Protein AF-0000000069940909 (afdb_homodimer)

Secondary structure (DSSP, 8-state):
--------------EEEE-TTS-EEEEETTEEEEEEEE-TTS-EEEEESSTTT--EEEE-TTS-EEEEPPP-S---HHHHHHHHHHHHHHHHHHH--S-HHHHHHHHHHHHHHTT---TTTSPPHHHHHHHHHHHHHHHHT-S-S--SSGGG----GGGTTTEEEEEE-SS-EEEEE--HHHHHHHHH--EEEEEEESTT--TT--EEEEEEEEETTEEEEEEEEEES---HHHHHHHHHHHHHHSTT---SEEEE-S-HHHHHHHHHH-TTSEEEE-HHHHHHHHHHHHHHTT-TT-HHHHHHHHHHTTGGGS-GGGHHHHHHHHHHT----HHHHHHHHHHIIIIIS-TTTTTTT--TT-S--S-HHHHHHHHHHHHHH-GGG---HHHHHHHHHHHHHTHHHHHHHS---HHHHHHHHHHHHHHHHHHHHHTTSS-HHHHHHHT--/--------------EEEE-TTS-EEEEETTEEEEEEEE-TTS-EEEEESSTTT--EEEE-TTS-EEEEPPP-S---HHHHHHHHHHHHHHHHHHH--S-HHHHHHHHHHHHHHTT---TTTSPPHHHHHHHHHHHHHHHHT-S-S--SSGGG----GGGTTTEEEEEE-SS-EEEEE--HHHHHHHHH--EEEEEEESTT--TT--EEEEEEEEETTEEEEEEEEEES---HHHHHHHHHHHHHHSTT---SEEEE-S-HHHHHHHHHH-TTSEEEE-HHHHHHHHHHHHHHTT-TT-HHHHHHHHHHHTGGGS-GGGHHHHHHHHHHT----HHHHHHHHHHIIIIIS-TTTTTTT--TT-S--S-HHHHHHHHHHHHHH-GGG---HHHHHHHHHHHHHTHHHHHHHS---HHHHHHHHHHHHHHHHHHHHHTTSS-HHHHHHHT--

Radius of gyration: 47.13 Å; Cα contacts (8 Å, |Δi|>4): 1314; chains: 2; bounding box: 110×122×130 Å

Foldseek 3Di:
DDPDPPDPPPQQDWDWDADPVGAIWIDGPLFTWHWDDADPQQKTKTATPPPVQRWIWIAHNVRHTPDTDDGPDPSCSLLVVLVVLVVVLLVCLQVDDDDSVVSVVVSVVVCVVVVNPSVVVHDDCVVCVVVSQCSNCVSQVHRDCADPAPLPHDDRPVQVQQWLDWDDPPHWIKTKGFHPVLLVQQLVFAAKEKEWDQQQAFPPFRIKMWIWGQDPNDIDTRMIMTTRDQALVRLLVVVVSSCVSRVSHHYAEYEYAPDPSNQVSNCVNHVNHQYAYALVNVLVVLVVLCVVLPQPPDPLSVVLSLLLSCLLQADLVCSVVSLVLSVVSQDDDDSSVVSNVCCCDPACPDPRRHPRHHQHPPPRRHPVVVVVVVVVLCVVQVRPVGGRPVVSSVVVVVCNVCVVVVVVVVPPDPVNVVVVVLVVQLVVLNVCDVVPVDDSSVSSVSNRD/DDDDPPPPDPQQDWDWDADPVGAIWIAGPLFIWHWDDADPQQKTKTATPPPVQRWIWIAHNVRDTPDTDDGPDPSCNLLVVLVVLVVVLLVCLQVDDDDSVVSVVVSVVVCVVVVNPSVVVHDDCVVCVVVSQCSNCVSQVHRDCADPAPLPHDDRPVQVQQWLDWDDPPHWIKTKGFHPVLLVQQLVFAAKEKEWDQQQAFPPFRIKMWIWGQDPNDIDTRMIMTTRDQALVRLLVVVVSSCVSRVSHHYAEYEYAPDPSNQVSNCVNHVNHQYAYALVNVLVVLVVLCVVLPQPPDPLSVVLSLLLSCLLQADLVCSVVSLVLSVVSQDDDDSSVVSNVCCCDPACPDPRRHPRHHQHPPPHRHPVVVVVVVVVLCVVQVRPVGGRPVVSSVVVVVCNVCVVVVVVVVPPDPVNVVVVVLVVQLVVLNVCDVVPVDDSSVSSVSNRD

InterPro domains:
  IPR018289 MULE transposase domain [PF10551] (193-283)

pLDDT: mean 85.31, std 13.2, range [25.25, 98.25]

Nearest PDB structures (foldseek):
  6xg8-assembly1_A  TM=4.488E-01  e=2.319E-05  Acetivibrio thermocellus ATCC 27405
  3ezk-assembly1_A  TM=5.402E-01  e=1.891E-01  Tequatrovirus T4
  2z1i-assembly2_B  TM=5.110E-01  e=9.118E-01  Escherichia coli
  2z1h-assembly1_A  TM=4.355E-01  e=5.300E-01  Escherichia coli
  3c6a-assembly1_A  TM=3.058E-01  e=4.266E-01  Escherichia phage RB49

Structure (mmCIF, N/CA/C/O backbone):
data_AF-0000000069940909-model_v1
#
loop_
_entity.id
_entity.type
_entity.pdbx_description
1 polymer 'Uncharacterized protein LOC113491819 isoform X2'
#
loop_
_atom_site.group_PDB
_atom_site.id
_atom_site.type_symbol
_atom_site.label_atom_id
_atom_site.label_alt_id
_atom_site.label_comp_id
_atom_site.label_asym_id
_atom_site.label_entity_id
_atom_site.label_seq_id
_atom_site.pdbx_PDB_ins_code
_atom_site.Cartn_x
_atom_site.Cartn_y
_atom_site.Cartn_z
_atom_site.occupancy
_atom_site.B_iso_or_equiv
_atom_site.auth_seq_id
_atom_site.auth_comp_id
_atom_site.auth_asym_id
_atom_site.auth_atom_id
_atom_site.pdbx_PDB_model_num
ATOM 1 N N . MET A 1 1 ? -60.531 16.281 76.312 1 25.62 1 MET A N 1
ATOM 2 C CA . MET A 1 1 ? -60.906 16.797 75 1 25.62 1 MET A CA 1
ATOM 3 C C . MET A 1 1 ? -59.906 17.844 74.5 1 25.62 1 MET A C 1
ATOM 5 O O . MET A 1 1 ? -59.969 19 74.938 1 25.62 1 MET A O 1
ATOM 9 N N . GLU A 1 2 ? -58.625 17.562 74.312 1 31.42 2 GLU A N 1
ATOM 10 C CA . GLU A 1 2 ? -57.469 18.453 74.188 1 31.42 2 GLU A CA 1
ATOM 11 C C . GLU A 1 2 ? -57.531 19.25 72.875 1 31.42 2 GLU A C 1
ATOM 13 O O . GLU A 1 2 ? -57.906 18.703 71.875 1 31.42 2 GLU A O 1
ATOM 18 N N . PRO A 1 3 ? -57.625 20.656 72.875 1 31.41 3 PRO A N 1
ATOM 19 C CA . PRO A 1 3 ? -57.844 21.469 71.688 1 31.41 3 PRO A CA 1
ATOM 20 C C . PRO A 1 3 ? -56.844 21.172 70.562 1 31.41 3 PRO A C 1
ATOM 22 O O . PRO A 1 3 ? -55.688 20.797 70.875 1 31.41 3 PRO A O 1
ATOM 25 N N . ILE A 1 4 ? -57.188 20.609 69.375 1 30.31 4 ILE A N 1
ATOM 26 C CA . ILE A 1 4 ? -56.5 20.344 68.125 1 30.31 4 ILE A CA 1
ATOM 27 C C . ILE A 1 4 ? -55.812 21.609 67.625 1 30.31 4 ILE A C 1
ATOM 29 O O . ILE A 1 4 ? -56.469 22.625 67.375 1 30.31 4 ILE A O 1
ATOM 33 N N . ALA A 1 5 ? -54.5 21.828 67.875 1 33.5 5 ALA A N 1
ATOM 34 C CA . ALA A 1 5 ? -53.594 22.906 67.5 1 33.5 5 ALA A CA 1
ATOM 35 C C . ALA A 1 5 ? -53.75 23.203 66 1 33.5 5 ALA A C 1
ATOM 37 O O . ALA A 1 5 ? -53.688 22.297 65.188 1 33.5 5 ALA A O 1
ATOM 38 N N . GLY A 1 6 ? -54.438 24.234 65.5 1 29.84 6 GLY A N 1
ATOM 39 C CA . GLY A 1 6 ? -54.625 24.75 64.125 1 29.84 6 GLY A CA 1
ATOM 40 C C . GLY A 1 6 ? -53.344 24.922 63.375 1 29.84 6 GLY A C 1
ATOM 41 O O . GLY A 1 6 ? -52.344 25.406 63.906 1 29.84 6 GLY A O 1
ATOM 42 N N . THR A 1 7 ? -52.906 24.078 62.344 1 29.92 7 THR A N 1
ATOM 43 C CA . THR A 1 7 ? -51.844 24.031 61.344 1 29.92 7 THR A CA 1
ATOM 44 C C . THR A 1 7 ? -51.656 25.391 60.688 1 29.92 7 THR A C 1
ATOM 46 O O . THR A 1 7 ? -52.594 25.969 60.125 1 29.92 7 THR A O 1
ATOM 49 N N . SER A 1 8 ? -50.781 26.297 61.125 1 31.58 8 SER A N 1
ATOM 50 C CA . SER A 1 8 ? -50.25 27.578 60.688 1 31.58 8 SER A CA 1
ATOM 51 C C . SER A 1 8 ? -49.938 27.562 59.188 1 31.58 8 SER A C 1
ATOM 53 O O . SER A 1 8 ? -49.344 26.625 58.688 1 31.58 8 SER A O 1
ATOM 55 N N . ASN A 1 9 ? -50.75 28.188 58.312 1 33.22 9 ASN A N 1
ATOM 56 C CA . ASN A 1 9 ? -50.719 28.516 56.875 1 33.22 9 ASN A CA 1
ATOM 57 C C . ASN A 1 9 ? -49.344 28.922 56.406 1 33.22 9 ASN A C 1
ATOM 59 O O . ASN A 1 9 ? -48.75 29.844 56.969 1 33.22 9 ASN A O 1
ATOM 63 N N . LYS A 1 10 ? -48.531 28.062 55.719 1 36.84 10 LYS A N 1
ATOM 64 C CA . LYS A 1 10 ? -47.281 28.219 55 1 36.84 10 LYS A CA 1
ATOM 65 C C . LYS A 1 10 ? -47.25 29.562 54.281 1 36.84 10 LYS A C 1
ATOM 67 O O . LYS A 1 10 ? -48.188 29.938 53.594 1 36.84 10 LYS A O 1
ATOM 72 N N . SER A 1 11 ? -46.438 30.594 54.688 1 39.88 11 SER A N 1
ATOM 73 C CA . SER A 1 11 ? -45.969 31.859 54.125 1 39.88 11 SER A CA 1
ATOM 74 C C . SER A 1 11 ? -45.719 31.734 52.625 1 39.88 11 SER A C 1
ATOM 76 O O . SER A 1 11 ? -44.906 30.922 52.188 1 39.88 11 SER A O 1
ATOM 78 N N . GLU A 1 12 ? -46.625 31.719 51.719 1 49.88 12 GLU A N 1
ATOM 79 C CA . GLU A 1 12 ? -46.531 31.828 50.281 1 49.88 12 GLU A CA 1
ATOM 80 C C . GLU A 1 12 ? -45.406 32.781 49.875 1 49.88 12 GLU A C 1
ATOM 82 O O . GLU A 1 12 ? -45.344 33.938 50.344 1 49.88 12 GLU A O 1
ATOM 87 N N . LEU A 1 13 ? -44.125 32.312 49.438 1 58.88 13 LEU A N 1
ATOM 88 C CA . LEU A 1 13 ? -42.781 32.812 49.219 1 58.88 13 LEU A CA 1
ATOM 89 C C . LEU A 1 13 ? -42.812 33.938 48.188 1 58.88 13 LEU A C 1
ATOM 91 O O . LEU A 1 13 ? -43.375 33.781 47.094 1 58.88 13 LEU A O 1
ATOM 95 N N . ILE A 1 14 ? -42.5 35.219 48.531 1 67.69 14 ILE A N 1
ATOM 96 C CA . ILE A 1 14 ? -42.188 36.406 47.75 1 67.69 14 ILE A CA 1
ATOM 97 C C . ILE A 1 14 ? -40.875 36.219 47.031 1 67.69 14 ILE A C 1
ATOM 99 O O . ILE A 1 14 ? -39.875 35.844 47.625 1 67.69 14 ILE A O 1
ATOM 103 N N . LYS A 1 15 ? -40.938 36.125 45.656 1 75.25 15 LYS A N 1
ATOM 104 C CA . LYS A 1 15 ? -39.75 36.031 44.844 1 75.25 15 LYS A CA 1
ATOM 105 C C . LYS A 1 15 ? -39.594 37.281 43.969 1 75.25 15 LYS A C 1
ATOM 107 O O . LYS A 1 15 ? -40.594 37.844 43.5 1 75.25 15 LYS A O 1
ATOM 112 N N . TYR A 1 16 ? -38.375 37.875 43.875 1 75.88 16 TYR A N 1
ATOM 113 C CA . TYR A 1 16 ? -38.125 39.031 43.031 1 75.88 16 TYR A CA 1
ATOM 114 C C . TYR A 1 16 ? -37.531 38.625 41.688 1 75.88 16 TYR A C 1
ATOM 116 O O . TYR A 1 16 ? -36.625 37.781 41.656 1 75.88 16 TYR A O 1
ATOM 124 N N . VAL A 1 17 ? -38.25 39.062 40.625 1 70.19 17 VAL A N 1
ATOM 125 C CA . VAL A 1 17 ? -37.781 38.812 39.281 1 70.19 17 VAL A CA 1
ATOM 126 C C . VAL A 1 17 ? -37.562 40.125 38.562 1 70.19 17 VAL A C 1
ATOM 128 O O . VAL A 1 17 ? -38.031 41.188 39 1 70.19 17 VAL A O 1
ATOM 131 N N . LYS A 1 18 ? -36.75 40.25 37.594 1 67.75 18 LYS A N 1
ATOM 132 C CA . LYS A 1 18 ? -36.5 41.469 36.844 1 67.75 18 LYS A CA 1
ATOM 133 C C . LYS A 1 18 ? -37.375 41.5 35.594 1 67.75 18 LYS A C 1
ATOM 135 O O . LYS A 1 18 ? -37.594 40.469 34.938 1 67.75 18 LYS A O 1
ATOM 140 N N . SER A 1 19 ? -37.969 42.594 35.312 1 60.84 19 SER A N 1
ATOM 141 C CA . SER A 1 19 ? -38.75 42.812 34.094 1 60.84 19 SER A CA 1
ATOM 142 C C . SER A 1 19 ? -37.875 42.906 32.875 1 60.84 19 SER A C 1
ATOM 144 O O . SER A 1 19 ? -36.625 42.969 33 1 60.84 19 SER A O 1
ATOM 146 N N . ARG A 1 20 ? -38.5 42.875 31.594 1 54.03 20 ARG A N 1
ATOM 147 C CA . ARG A 1 20 ? -37.781 43.031 30.328 1 54.03 20 ARG A CA 1
ATOM 148 C C . ARG A 1 20 ? -36.906 44.281 30.344 1 54.03 20 ARG A C 1
ATOM 150 O O . ARG A 1 20 ? -35.812 44.281 29.719 1 54.03 20 ARG A O 1
ATOM 157 N N . LYS A 1 21 ? -37.281 45.344 31.016 1 59.56 21 LYS A N 1
ATOM 158 C CA . LYS A 1 21 ? -36.625 46.625 31.047 1 59.56 21 LYS A CA 1
ATOM 159 C C . LYS A 1 21 ? -35.688 46.75 32.25 1 59.56 21 LYS A C 1
ATOM 161 O O . LYS A 1 21 ? -35.219 47.844 32.562 1 59.56 21 LYS A O 1
ATOM 166 N N . GLY A 1 22 ? -35.562 45.719 32.938 1 63.28 22 GLY A N 1
ATOM 167 C CA . GLY A 1 22 ? -34.594 45.688 34.031 1 63.28 22 GLY A CA 1
ATOM 168 C C . GLY A 1 22 ? -35.188 46.125 35.344 1 63.28 22 GLY A C 1
ATOM 169 O O . GLY A 1 22 ? -34.438 46.344 36.312 1 63.28 22 GLY A O 1
ATOM 170 N N . LYS A 1 23 ? -36.375 46.406 35.406 1 67.06 23 LYS A N 1
ATOM 171 C CA . LYS A 1 23 ? -36.969 46.875 36.656 1 67.06 23 LYS A CA 1
ATOM 172 C C . LYS A 1 23 ? -37.344 45.719 37.562 1 67.06 23 LYS A C 1
ATOM 174 O O . LYS A 1 23 ? -37.594 44.594 37.094 1 67.06 23 LYS A O 1
ATOM 179 N N . ARG A 1 24 ? -37.281 45.938 38.812 1 76.06 24 ARG A N 1
ATOM 180 C CA . ARG A 1 24 ? -37.562 44.938 39.844 1 76.06 24 ARG A CA 1
ATOM 181 C C . ARG A 1 24 ? -39.062 44.594 39.875 1 76.06 24 ARG A C 1
ATOM 183 O O . ARG A 1 24 ? -39.875 45.5 40.062 1 76.06 24 ARG A O 1
ATOM 190 N N . VAL A 1 25 ? -39.406 43.344 39.625 1 77.88 25 VAL A N 1
ATOM 191 C CA . VAL A 1 25 ? -40.781 42.812 39.656 1 77.88 25 VAL A CA 1
ATOM 192 C C . VAL A 1 25 ? -40.906 41.781 40.781 1 77.88 25 VAL A C 1
ATOM 194 O O . VAL A 1 25 ? -40 41 41 1 77.88 25 VAL A O 1
ATOM 197 N N . LEU A 1 26 ? -42 41.938 41.562 1 78.56 26 LEU A N 1
ATOM 198 C CA . LEU A 1 26 ? -42.281 41.031 42.688 1 78.56 26 LEU A CA 1
ATOM 199 C C . LEU A 1 26 ? -43.219 39.938 42.25 1 78.56 26 LEU A C 1
ATOM 201 O O . LEU A 1 26 ? -44.25 40.219 41.656 1 78.56 26 LEU A O 1
ATOM 205 N N . LEU A 1 27 ? -42.844 38.719 42.469 1 75.56 27 LEU A N 1
ATOM 206 C CA . LEU A 1 27 ? -43.688 37.562 42.25 1 75.56 27 LEU A CA 1
ATOM 207 C C . LEU A 1 27 ? -44.281 37.062 43.531 1 75.56 27 LEU A C 1
ATOM 209 O O . LEU A 1 27 ? -43.562 36.688 44.469 1 75.56 27 LEU A O 1
ATOM 213 N N . TYR A 1 28 ? -45.656 37.156 43.625 1 75.44 28 TYR A N 1
ATOM 214 C CA . TYR A 1 28 ? -46.406 36.656 44.781 1 75.44 28 TYR A CA 1
ATOM 215 C C . TYR A 1 28 ? -47.594 35.812 44.344 1 75.44 28 TYR A C 1
ATOM 217 O O . TYR A 1 28 ? -48.406 36.281 43.531 1 75.44 28 TYR A O 1
ATOM 225 N N . LYS A 1 29 ? -47.688 34.562 44.719 1 70.19 29 LYS A N 1
ATOM 226 C CA . LYS A 1 29 ? -48.75 33.625 44.344 1 70.19 29 LYS A CA 1
ATOM 227 C C . LYS A 1 29 ? -48.875 33.5 42.844 1 70.19 29 LYS A C 1
ATOM 229 O O . LYS A 1 29 ? -49.969 33.562 42.312 1 70.19 29 LYS A O 1
ATOM 234 N N . ASN A 1 30 ? -47.719 33.5 42.062 1 67.44 30 ASN A N 1
ATOM 235 C CA . ASN A 1 30 ? -47.562 33.281 40.625 1 67.44 30 ASN A CA 1
ATOM 236 C C . ASN A 1 30 ? -48.062 34.469 39.812 1 67.44 30 ASN A C 1
ATOM 238 O O . ASN A 1 30 ? -48.438 34.344 38.656 1 67.44 30 ASN A O 1
ATOM 242 N N . LYS A 1 31 ? -48.219 35.625 40.5 1 72.12 31 LYS A N 1
ATOM 243 C CA . LYS A 1 31 ? -48.594 36.844 39.812 1 72.12 31 LYS A CA 1
ATOM 244 C C . LYS A 1 31 ? -47.531 37.906 39.906 1 72.12 31 LYS A C 1
ATOM 246 O O . LYS A 1 31 ? -46.875 38.031 40.969 1 72.12 31 LYS A O 1
ATOM 251 N N . THR A 1 32 ? -47.406 38.625 38.844 1 75.19 32 THR A N 1
ATOM 252 C CA . THR A 1 32 ? -46.344 39.625 38.812 1 75.19 32 THR A CA 1
ATOM 253 C C . THR A 1 32 ? -46.875 41 39.219 1 75.19 32 THR A C 1
ATOM 255 O O . THR A 1 32 ? -47.969 41.375 38.812 1 75.19 32 THR A O 1
ATOM 258 N N . HIS A 1 33 ? -46.094 41.656 40.156 1 80.38 33 HIS A N 1
ATOM 259 C CA . HIS A 1 33 ? -46.469 42.969 40.656 1 80.38 33 HIS A CA 1
ATOM 260 C C . HIS A 1 33 ? -45.375 44 40.406 1 80.38 33 HIS A C 1
ATOM 262 O O . HIS A 1 33 ? -44.188 43.656 40.438 1 80.38 33 HIS A O 1
ATOM 268 N N . ARG A 1 34 ? -45.688 45.156 39.938 1 84.12 34 ARG A N 1
ATOM 269 C CA . ARG A 1 34 ? -44.719 46.25 39.781 1 84.12 34 ARG A CA 1
ATOM 270 C C . ARG A 1 34 ? -44.781 47.188 40.969 1 84.12 34 ARG A C 1
ATOM 272 O O . ARG A 1 34 ? -45.844 47.375 41.562 1 84.12 34 ARG A O 1
ATOM 279 N N . LEU A 1 35 ? -43.688 47.812 41.281 1 83.56 35 LEU A N 1
ATOM 280 C CA . LEU A 1 35 ? -43.594 48.75 42.406 1 83.56 35 LEU A CA 1
ATOM 281 C C . LEU A 1 35 ? -44.281 50.062 42.062 1 83.56 35 LEU A C 1
ATOM 283 O O . LEU A 1 35 ? -43.969 50.688 41.031 1 83.56 35 LEU A O 1
ATOM 287 N N . ILE A 1 36 ? -45.219 50.469 42.75 1 82 36 ILE A N 1
ATOM 288 C CA . ILE A 1 36 ? -45.938 51.75 42.5 1 82 36 ILE A CA 1
ATOM 289 C C . ILE A 1 36 ? -45.406 52.844 43.406 1 82 36 ILE A C 1
ATOM 291 O O . ILE A 1 36 ? -45.125 53.938 42.969 1 82 36 ILE A O 1
ATOM 295 N N . LYS A 1 37 ? -45.312 52.5 44.844 1 83.12 37 LYS A N 1
ATOM 296 C CA . LYS A 1 37 ? -44.938 53.531 45.812 1 83.12 37 LYS A CA 1
ATOM 297 C C . LYS A 1 37 ? -44.219 52.938 47 1 83.12 37 LYS A C 1
ATOM 299 O O . LYS A 1 37 ? -44.531 51.812 47.438 1 83.12 37 LYS A O 1
ATOM 304 N N . MET A 1 38 ? -43.25 53.656 47.469 1 83.12 38 MET A N 1
ATOM 305 C CA . MET A 1 38 ? -42.562 53.344 48.719 1 83.12 38 MET A CA 1
ATOM 306 C C . MET A 1 38 ? -42.969 54.375 49.781 1 83.12 38 MET A C 1
ATOM 308 O O . MET A 1 38 ? -42.75 55.562 49.625 1 83.12 38 MET A O 1
ATOM 312 N N . TYR A 1 39 ? -43.5 53.844 50.875 1 83.5 39 TYR A N 1
ATOM 313 C CA . TYR A 1 39 ? -44 54.719 51.938 1 83.5 39 TYR A CA 1
ATOM 314 C C . TYR A 1 39 ? -42.844 55.094 52.875 1 83.5 39 TYR A C 1
ATOM 316 O O . TYR A 1 39 ? -41.844 54.406 52.938 1 83.5 39 TYR A O 1
ATOM 324 N N . LYS A 1 40 ? -42.938 56.188 53.688 1 81.12 40 LYS A N 1
ATOM 325 C CA . LYS A 1 40 ? -41.938 56.688 54.625 1 81.12 40 LYS A CA 1
ATOM 326 C C . LYS A 1 40 ? -41.625 55.688 55.719 1 81.12 40 LYS A C 1
ATOM 328 O O . LYS A 1 40 ? -40.531 55.625 56.219 1 81.12 40 LYS A O 1
ATOM 333 N N . ASN A 1 41 ? -42.625 54.844 56.031 1 81.75 41 ASN A N 1
ATOM 334 C CA . ASN A 1 41 ? -42.438 53.875 57.094 1 81.75 41 ASN A CA 1
ATOM 335 C C . ASN A 1 41 ? -41.719 52.625 56.625 1 81.75 41 ASN A C 1
ATOM 337 O O . ASN A 1 41 ? -41.5 51.688 57.375 1 81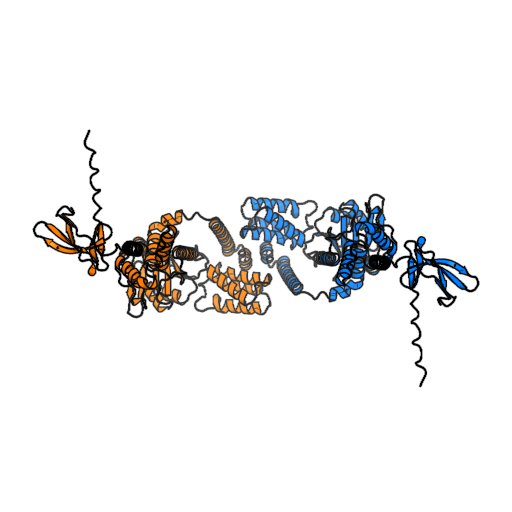.75 41 ASN A O 1
ATOM 341 N N . GLY A 1 42 ? -41.344 52.625 55.344 1 81.88 42 GLY A N 1
ATOM 342 C CA . GLY A 1 42 ? -40.625 51.5 54.812 1 81.88 42 GLY A CA 1
ATOM 343 C C . GLY A 1 42 ? -41.5 50.5 54.062 1 81.88 42 GLY A C 1
ATOM 344 O O . GLY A 1 42 ? -40.969 49.562 53.469 1 81.88 42 GLY A O 1
ATOM 345 N N . ASN A 1 43 ? -42.719 50.656 54.125 1 83.62 43 ASN A N 1
ATOM 346 C CA . ASN A 1 43 ? -43.656 49.75 53.406 1 83.62 43 ASN A CA 1
ATOM 347 C C . ASN A 1 43 ? -43.656 50.031 51.906 1 83.62 43 ASN A C 1
ATOM 349 O O . ASN A 1 43 ? -43.438 51.156 51.5 1 83.62 43 ASN A O 1
ATOM 353 N N . THR A 1 44 ? -43.812 48.969 51.125 1 87.44 44 THR A N 1
ATOM 354 C CA . THR A 1 44 ? -43.875 49.125 49.656 1 87.44 44 THR A CA 1
ATOM 355 C C . THR A 1 44 ? -45.219 48.656 49.125 1 87.44 44 THR A C 1
ATOM 357 O O . THR A 1 44 ? -45.781 47.688 49.594 1 87.44 44 THR A O 1
ATOM 360 N N . LEU A 1 45 ? -45.719 49.469 48.188 1 88.12 45 LEU A N 1
ATOM 361 C CA . LEU A 1 45 ? -46.938 49.125 47.469 1 88.12 45 LEU A CA 1
ATOM 362 C C . LEU A 1 45 ? -46.656 48.625 46.062 1 88.12 45 LEU A C 1
ATOM 364 O O . LEU A 1 45 ? -45.969 49.281 45.281 1 88.12 45 LEU A O 1
ATOM 368 N N . TRP A 1 46 ? -47.219 47.469 45.75 1 86.19 46 TRP A N 1
ATOM 369 C CA . TRP A 1 46 ? -47 46.781 44.469 1 86.19 46 TRP A CA 1
ATOM 370 C C . TRP A 1 46 ? -48.344 46.531 43.75 1 86.19 46 TRP A C 1
ATOM 372 O O . TRP A 1 46 ? -49.344 46.25 44.406 1 86.19 46 TRP A O 1
ATOM 382 N N . ARG A 1 47 ? -48.438 46.75 42.5 1 84.75 47 ARG A N 1
ATOM 383 C CA . ARG A 1 47 ? -49.625 46.531 41.719 1 84.75 47 ARG A CA 1
ATOM 384 C C . ARG A 1 47 ? -49.406 45.438 40.656 1 84.75 47 ARG A C 1
ATOM 386 O O . ARG A 1 47 ? -48.312 45.344 40.094 1 84.75 47 ARG A O 1
ATOM 393 N N . CYS A 1 48 ? -50.406 44.625 40.469 1 77.12 48 CYS A N 1
ATOM 394 C CA . CYS A 1 48 ? -50.375 43.625 39.406 1 77.12 48 CYS A CA 1
ATOM 395 C C . CYS A 1 48 ? -50 44.25 38.094 1 77.12 48 CYS A C 1
ATOM 397 O O . CYS A 1 48 ? -50.469 45.344 37.75 1 77.12 48 CYS A O 1
ATOM 399 N N . THR A 1 49 ? -49.156 43.594 37.312 1 76.5 49 THR A N 1
ATOM 400 C CA . THR A 1 49 ? -48.656 44.094 36.062 1 76.5 49 THR A CA 1
ATOM 401 C C . THR A 1 49 ? -49.75 44.094 35 1 76.5 49 THR A C 1
ATOM 403 O O . THR A 1 49 ? -49.656 44.844 34 1 76.5 49 THR A O 1
ATOM 406 N N . ILE A 1 50 ? -50.75 43.25 35.125 1 71.44 50 ILE A N 1
ATOM 407 C CA . ILE A 1 50 ? -51.906 43.25 34.25 1 71.44 50 ILE A CA 1
ATOM 408 C C . ILE A 1 50 ? -52.812 44.406 34.594 1 71.44 50 ILE A C 1
ATOM 410 O O . ILE A 1 50 ? -53.406 44.438 35.688 1 71.44 50 ILE A O 1
ATOM 414 N N . GLN A 1 51 ? -52.875 45.25 33.75 1 74.12 51 GLN A N 1
ATOM 415 C CA . GLN A 1 51 ? -53.594 46.5 34 1 74.12 51 GLN A CA 1
ATOM 416 C C . GLN A 1 51 ? -55.031 46.25 34.375 1 74.12 51 GLN A C 1
ATOM 418 O O . GLN A 1 51 ? -55.594 46.875 35.281 1 74.12 51 GLN A O 1
ATOM 423 N N . ALA A 1 52 ? -55.656 45.25 33.781 1 73 52 ALA A N 1
ATOM 424 C CA . ALA A 1 52 ? -57.094 44.969 34 1 73 52 ALA A CA 1
ATOM 425 C C . ALA A 1 52 ? -57.344 44.375 35.375 1 73 52 ALA A C 1
ATOM 427 O O . ALA A 1 52 ? -58.438 44.469 35.938 1 73 52 ALA A O 1
ATOM 428 N N . CYS A 1 53 ? -56.438 43.781 35.969 1 73.44 53 CYS A N 1
ATOM 429 C CA . CYS A 1 53 ? -56.594 43.125 37.25 1 73.44 53 CYS A CA 1
ATOM 430 C C . CYS A 1 53 ? -56.625 44.156 38.406 1 73.44 53 CYS A C 1
ATOM 432 O O . CYS A 1 53 ? -57.438 44.062 39.312 1 73.44 53 CYS A O 1
ATOM 434 N N . GLY A 1 54 ? -55.781 45.219 38.469 1 73.19 54 GLY A N 1
ATOM 435 C CA . GLY A 1 54 ? -55.75 46.281 39.469 1 73.19 54 GLY A CA 1
ATOM 436 C C . GLY A 1 54 ? -55.406 45.812 40.844 1 73.19 54 GLY A C 1
ATOM 437 O O . GLY A 1 54 ? -55.469 46.562 41.812 1 73.19 54 GLY A O 1
ATOM 438 N N . ALA A 1 55 ? -55.094 44.531 41 1 81.19 55 ALA A N 1
ATOM 439 C CA . ALA A 1 55 ? -54.781 44 42.312 1 81.19 55 ALA A CA 1
ATOM 440 C C . ALA A 1 55 ? -53.5 44.625 42.875 1 81.19 55 ALA A C 1
ATOM 442 O O . ALA A 1 55 ? -52.562 44.938 42.125 1 81.19 55 ALA A O 1
ATOM 443 N N . VAL A 1 56 ? -53.562 44.969 44.156 1 84.25 56 VAL A N 1
ATOM 444 C CA . VAL A 1 56 ? -52.406 45.625 44.812 1 84.25 56 VAL A CA 1
ATOM 445 C C . VAL A 1 56 ? -51.938 44.781 46 1 84.25 56 VAL A C 1
ATOM 447 O O . VAL A 1 56 ? -52.75 44.062 46.625 1 84.25 56 VAL A O 1
ATOM 450 N N . LEU A 1 57 ? -50.656 44.719 46.156 1 84.25 57 LEU A N 1
ATOM 451 C CA . LEU A 1 57 ? -49.969 44.031 47.25 1 84.25 57 LEU A CA 1
ATOM 452 C C . LEU A 1 57 ? -49.094 45 48.062 1 84.25 57 LEU A C 1
ATOM 454 O O . LEU A 1 57 ? -48.344 45.781 47.5 1 84.25 57 LEU A O 1
ATOM 458 N N . THR A 1 58 ? -49.375 45.094 49.438 1 86.56 58 THR A N 1
ATOM 459 C CA . THR A 1 58 ? -48.562 45.938 50.281 1 86.56 58 THR A CA 1
ATOM 460 C C . THR A 1 58 ? -47.625 45.094 51.156 1 86.56 58 THR A C 1
ATOM 462 O O . THR A 1 58 ? -48.094 44.188 51.844 1 86.56 58 THR A O 1
ATOM 465 N N . LEU A 1 59 ? -46.344 45.344 51.062 1 85.75 59 LEU A N 1
ATOM 466 C CA . LEU A 1 59 ? -45.344 44.625 51.844 1 85.75 59 LEU A CA 1
ATOM 467 C C . LEU A 1 59 ? -44.781 45.531 52.938 1 85.75 59 LEU A C 1
ATOM 469 O O . LEU A 1 59 ? -44.625 46.75 52.719 1 85.75 59 LEU A O 1
ATOM 473 N N . SER A 1 60 ? -44.5 44.906 54.125 1 84.62 60 SER A N 1
ATOM 474 C CA . SER A 1 60 ? -43.844 45.625 55.188 1 84.62 60 SER A CA 1
ATOM 475 C C . SER A 1 60 ? -42.344 45.781 54.969 1 84.62 60 SER A C 1
ATOM 477 O O . SER A 1 60 ? -41.781 45.125 54.062 1 84.62 60 SER A O 1
ATOM 479 N N . LYS A 1 61 ? -41.688 46.625 55.812 1 80.62 61 LYS A N 1
ATOM 480 C CA . LYS A 1 61 ? -40.25 46.812 55.781 1 80.62 61 LYS A CA 1
ATOM 481 C C . LYS A 1 61 ? -39.5 45.5 55.969 1 80.62 61 LYS A C 1
ATOM 483 O O . LYS A 1 61 ? -38.375 45.344 55.469 1 80.62 61 LYS A O 1
ATOM 488 N N . TYR A 1 62 ? -40.094 44.5 56.469 1 77.81 62 TYR A N 1
ATOM 489 C CA . TYR A 1 62 ? -39.469 43.219 56.719 1 77.81 62 TYR A CA 1
ATOM 490 C C . TYR A 1 62 ? -40 42.156 55.781 1 77.81 62 TYR A C 1
ATOM 492 O O . TYR A 1 62 ? -39.875 40.969 56.031 1 77.81 62 TYR A O 1
ATOM 500 N N . GLU A 1 63 ? -40.656 42.562 54.5 1 76.25 63 GLU A N 1
ATOM 501 C CA . GLU A 1 63 ? -41.125 41.75 53.406 1 76.25 63 GLU A CA 1
ATOM 502 C C . GLU A 1 63 ? -42.281 40.844 53.875 1 76.25 63 GLU A C 1
ATOM 504 O O . GLU A 1 63 ? -42.406 39.719 53.406 1 76.25 63 GLU A O 1
ATOM 509 N N . ASP A 1 64 ? -43.031 41.25 54.812 1 80.69 64 ASP A N 1
ATOM 510 C CA . ASP A 1 64 ? -44.281 40.594 55.188 1 80.69 64 ASP A CA 1
ATOM 511 C C . ASP A 1 64 ? -45.469 41.156 54.406 1 80.69 64 ASP A C 1
ATOM 513 O O . ASP A 1 64 ? -45.531 42.375 54.219 1 80.69 64 ASP A O 1
ATOM 517 N N . VAL A 1 65 ? -46.344 40.312 53.938 1 81 65 VAL A N 1
ATOM 518 C CA . VAL A 1 65 ? -47.531 40.719 53.219 1 81 65 VAL A CA 1
ATOM 519 C C . VAL A 1 65 ? -48.531 41.375 54.156 1 81 65 VAL A C 1
ATOM 521 O O . VAL A 1 65 ? -49.031 40.75 55.062 1 81 65 VAL A O 1
ATOM 524 N N . LEU A 1 66 ? -48.75 42.688 54.125 1 81.69 66 LEU A N 1
ATOM 525 C CA . LEU A 1 66 ? -49.688 43.438 54.969 1 81.69 66 LEU A CA 1
ATOM 526 C C . LEU A 1 66 ? -51.094 43.406 54.375 1 81.69 66 LEU A C 1
ATOM 528 O O . LEU A 1 66 ? -52.062 43.25 55.125 1 81.69 66 LEU A O 1
ATOM 532 N N . LYS A 1 67 ? -51.219 43.75 53.125 1 81.19 67 LYS A N 1
ATOM 533 C CA . LYS A 1 67 ? -52.5 43.75 52.406 1 81.19 67 LYS A CA 1
ATOM 534 C C . LYS A 1 67 ? -52.375 43.125 51.031 1 81.19 67 LYS A C 1
ATOM 536 O O . LYS A 1 67 ? -51.344 43.281 50.344 1 81.19 67 LYS A O 1
ATOM 541 N N . ASN A 1 68 ? -53.219 42.156 50.656 1 76.56 68 ASN A N 1
ATOM 542 C CA . ASN A 1 68 ? -53.281 41.5 49.375 1 76.56 68 ASN A CA 1
ATOM 543 C C . ASN A 1 68 ? -54.719 41.469 48.812 1 76.56 68 ASN A C 1
ATOM 545 O O . ASN A 1 68 ? -55.625 41 49.5 1 76.56 68 ASN A O 1
ATOM 549 N N . ASN A 1 69 ? -54.875 42.125 47.656 1 77.38 69 ASN A N 1
ATOM 550 C CA . ASN A 1 69 ? -56.188 42.062 47.031 1 77.38 69 ASN A CA 1
ATOM 551 C C . ASN A 1 69 ? -56.281 40.875 46.062 1 77.38 69 ASN A C 1
ATOM 553 O O . ASN A 1 69 ? -55.25 40.406 45.562 1 77.38 69 ASN A O 1
ATOM 557 N N . GLU A 1 70 ? -57.469 40.281 45.875 1 73.94 70 GLU A N 1
ATOM 558 C CA . GLU A 1 70 ? -57.688 39.188 44.938 1 73.94 70 GLU A CA 1
ATOM 559 C C . GLU A 1 70 ? -57.438 39.594 43.5 1 73.94 70 GLU A C 1
ATOM 561 O O . GLU A 1 70 ? -57.812 40.719 43.094 1 73.94 70 GLU A O 1
ATOM 566 N N . HIS A 1 71 ? -56.719 38.75 42.812 1 72.19 71 HIS A N 1
ATOM 567 C CA . HIS A 1 71 ? -56.438 38.969 41.406 1 72.19 71 HIS A CA 1
ATOM 568 C C . HIS A 1 71 ? -57.594 38.5 40.531 1 72.19 71 HIS A C 1
ATOM 570 O O . HIS A 1 71 ? -58.219 37.469 40.812 1 72.19 71 HIS A O 1
ATOM 576 N N . PHE A 1 72 ? -58.062 39.312 39.688 1 66.94 72 PHE A N 1
ATOM 577 C CA . PHE A 1 72 ? -59.031 38.875 38.688 1 66.94 72 PHE A CA 1
ATOM 578 C C . PHE A 1 72 ? -58.312 38.375 37.438 1 66.94 72 PHE A C 1
ATOM 580 O O . PHE A 1 72 ? -58.969 37.812 36.531 1 66.94 72 PHE A O 1
ATOM 587 N N . CYS A 1 73 ? -57.156 38.656 37.281 1 60.75 73 CYS A N 1
ATOM 588 C CA . CYS A 1 73 ? -56.375 38.219 36.125 1 60.75 73 CYS A CA 1
ATOM 589 C C . CYS A 1 73 ? -56 36.75 36.25 1 60.75 73 CYS A C 1
ATOM 591 O O . CYS A 1 73 ? -55.844 36.25 37.375 1 60.75 73 CYS A O 1
ATOM 593 N N . THR A 1 74 ? -56.406 35.875 35.312 1 54.94 74 THR A N 1
ATOM 594 C CA . THR A 1 74 ? -56.031 34.469 35.281 1 54.94 74 THR A CA 1
ATOM 595 C C . THR A 1 74 ? -54.5 34.344 35.281 1 54.94 74 THR A C 1
ATOM 597 O O . THR A 1 74 ? -53.781 35.125 34.688 1 54.94 74 THR A O 1
ATOM 600 N N . GLN A 1 75 ? -53.969 33.812 36.344 1 51.72 75 GLN A N 1
ATOM 601 C CA . GLN A 1 75 ? -52.562 33.438 36.562 1 51.72 75 GLN A CA 1
ATOM 602 C C . GLN A 1 75 ? -51.938 32.906 35.281 1 51.72 75 GLN A C 1
ATOM 604 O O . GLN A 1 75 ? -52.469 31.953 34.688 1 51.72 75 GLN A O 1
ATOM 609 N N . ASN A 1 76 ? -51.562 33.688 34.406 1 54.53 76 ASN A N 1
ATOM 610 C CA . ASN A 1 76 ? -51.062 33 33.219 1 54.53 76 ASN A CA 1
ATOM 611 C C . ASN A 1 76 ? -49.75 32.25 33.531 1 54.53 76 ASN A C 1
ATOM 613 O O . ASN A 1 76 ? -48.656 32.781 33.375 1 54.53 76 ASN A O 1
ATOM 617 N N . LYS A 1 77 ? -49.812 31.266 34.5 1 57 77 LYS A N 1
ATOM 618 C CA . LYS A 1 77 ? -48.75 30.344 34.875 1 57 77 LYS A CA 1
ATOM 619 C C . LYS A 1 77 ? -47.875 30.016 33.656 1 57 77 LYS A C 1
ATOM 621 O O . LYS A 1 77 ? -46.656 29.906 33.781 1 57 77 LYS A O 1
ATOM 626 N N . VAL A 1 78 ? -48.5 29.922 32.656 1 61.91 78 VAL A N 1
ATOM 627 C CA . VAL A 1 78 ? -47.812 29.547 31.422 1 61.91 78 VAL A CA 1
ATOM 628 C C . VAL A 1 78 ? -46.875 30.672 31 1 61.91 78 VAL A C 1
ATOM 630 O O . VAL A 1 78 ? -45.719 30.422 30.641 1 61.91 78 VAL A O 1
ATOM 633 N N . THR A 1 79 ? -47.375 31.922 31.188 1 67.25 79 THR A N 1
ATOM 634 C CA . THR A 1 79 ? -46.562 33.062 30.781 1 67.25 79 THR A CA 1
ATOM 635 C C . THR A 1 79 ? -45.344 33.219 31.688 1 67.25 79 THR A C 1
ATOM 637 O O . THR A 1 79 ? -44.25 33.531 31.219 1 67.25 79 THR A O 1
ATOM 640 N N . GLN A 1 80 ? -45.562 32.969 32.969 1 68.62 80 GLN A N 1
ATOM 641 C CA . GLN A 1 80 ? -44.438 33.062 33.906 1 68.62 80 GLN A CA 1
ATOM 642 C C . GLN A 1 80 ? -43.406 32 33.625 1 68.62 80 GLN A C 1
ATOM 644 O O . GLN A 1 80 ? -42.188 32.281 33.688 1 68.62 80 GLN A O 1
ATOM 649 N N . PHE A 1 81 ? -43.938 30.844 33.406 1 72.38 81 PHE A N 1
ATOM 650 C CA . PHE A 1 81 ? -43 29.75 33.125 1 72.38 81 PHE A CA 1
ATOM 651 C C . PHE A 1 81 ? -42.219 30.016 31.844 1 72.38 81 PHE A C 1
ATOM 653 O O . PHE A 1 81 ? -41 29.781 31.812 1 72.38 81 PHE A O 1
ATOM 660 N N . VAL A 1 82 ? -42.875 30.516 30.875 1 75.44 82 VAL A N 1
ATOM 661 C CA . VAL A 1 82 ? -42.219 30.828 29.609 1 75.44 82 VAL A CA 1
ATOM 662 C C . VAL A 1 82 ? -41.156 31.891 29.844 1 75.44 82 VAL A C 1
ATOM 664 O O . VAL A 1 82 ? -40.062 31.812 29.297 1 75.44 82 VAL A O 1
ATOM 667 N N . GLN A 1 83 ? -41.5 32.844 30.734 1 76.06 83 GLN A N 1
ATOM 668 C CA . GLN A 1 83 ? -40.531 33.875 31.031 1 76.06 83 GLN A CA 1
ATOM 669 C C . GLN A 1 83 ? -39.312 33.312 31.766 1 76.06 83 GLN A C 1
ATOM 671 O O . GLN A 1 83 ? -38.188 33.719 31.516 1 76.06 83 GLN A O 1
ATOM 676 N N . GLU A 1 84 ? -39.531 32.438 32.594 1 77.62 84 GLU A N 1
ATOM 677 C CA . GLU A 1 84 ? -38.406 31.812 33.312 1 77.62 84 GLU A CA 1
ATOM 678 C C . GLU A 1 84 ? -37.5 31.031 32.375 1 77.62 84 GLU A C 1
ATOM 680 O O . GLU A 1 84 ? -36.281 31.062 32.5 1 77.62 84 GLU A O 1
ATOM 685 N N . VAL A 1 85 ? -38.156 30.406 31.484 1 80 85 VAL A N 1
ATOM 686 C CA . VAL A 1 85 ? -37.375 29.641 30.516 1 80 85 VAL A CA 1
ATOM 687 C C . VAL A 1 85 ? -36.531 30.562 29.641 1 80 85 VAL A C 1
ATOM 689 O O . VAL A 1 85 ? -35.375 30.297 29.391 1 80 85 VAL A O 1
ATOM 692 N N . VAL A 1 86 ? -37.125 31.625 29.234 1 80.38 86 VAL A N 1
ATOM 693 C CA . VAL A 1 86 ? -36.438 32.594 28.391 1 80.38 86 VAL A CA 1
ATOM 694 C C . VAL A 1 86 ? -35.281 33.219 29.172 1 80.38 86 VAL A C 1
ATOM 696 O O . VAL A 1 86 ? -34.188 33.406 28.625 1 80.38 86 VAL A O 1
ATOM 699 N N . ASP A 1 87 ? -35.469 33.469 30.453 1 82.56 87 ASP A N 1
ATOM 700 C CA . ASP A 1 87 ? -34.406 34.031 31.297 1 82.56 87 ASP A CA 1
ATOM 701 C C . ASP A 1 87 ? -33.281 33.062 31.469 1 82.56 87 ASP A C 1
ATOM 703 O O . ASP A 1 87 ? -32.094 33.438 31.516 1 82.56 87 ASP A O 1
ATOM 707 N N . ASP A 1 88 ? -33.625 31.891 31.547 1 85.31 88 ASP A N 1
ATOM 708 C CA . ASP A 1 88 ? -32.625 30.844 31.656 1 85.31 88 ASP A CA 1
ATOM 709 C C . ASP A 1 88 ? -31.766 30.781 30.391 1 85.31 88 ASP A C 1
ATOM 711 O O . ASP A 1 88 ? -30.562 30.562 30.453 1 85.31 88 ASP A O 1
ATOM 715 N N . ILE A 1 89 ? -32.469 30.906 29.312 1 85.12 89 ILE A N 1
ATOM 716 C CA . ILE A 1 89 ? -31.75 30.906 28.047 1 85.12 89 ILE A CA 1
ATOM 717 C C . ILE A 1 89 ? -30.812 32.094 27.969 1 85.12 89 ILE A C 1
ATOM 719 O O . ILE A 1 89 ? -29.672 31.984 27.5 1 85.12 89 ILE A O 1
ATOM 723 N N . HIS A 1 90 ? -31.297 33.156 28.516 1 85.25 90 HIS A N 1
ATOM 724 C CA . HIS A 1 90 ? -30.469 34.375 28.562 1 85.25 90 HIS A CA 1
ATOM 725 C C . HIS A 1 90 ? -29.234 34.156 29.422 1 85.25 90 HIS A C 1
ATOM 727 O O . HIS A 1 90 ? -28.125 34.531 29.016 1 85.25 90 HIS A O 1
ATOM 733 N N . GLN A 1 91 ? -29.391 33.531 30.469 1 85.81 91 GLN A N 1
ATOM 734 C CA . GLN A 1 91 ? -28.266 33.281 31.375 1 85.81 91 GLN A CA 1
ATOM 735 C C . GLN A 1 91 ? -27.266 32.312 30.766 1 85.81 91 GLN A C 1
ATOM 737 O O . GLN A 1 91 ? -26.047 32.531 30.875 1 85.81 91 GLN A O 1
ATOM 742 N N . GLU A 1 92 ? -27.734 31.453 30.125 1 86.25 92 GLU A N 1
ATOM 743 C CA . GLU A 1 92 ? -26.859 30.469 29.484 1 86.25 92 GLU A CA 1
ATOM 744 C C . GLU A 1 92 ? -26.109 31.094 28.312 1 86.25 92 GLU A C 1
ATOM 746 O O . GLU A 1 92 ? -24.938 30.766 28.078 1 86.25 92 GLU A O 1
ATOM 751 N N . ALA A 1 93 ? -26.781 31.891 27.594 1 83.69 93 ALA A N 1
ATOM 752 C CA . ALA A 1 93 ? -26.156 32.594 26.484 1 83.69 93 ALA A CA 1
ATOM 753 C C . ALA A 1 93 ? -25 33.438 26.953 1 83.69 93 ALA A C 1
ATOM 755 O O . ALA A 1 93 ? -23.984 33.594 26.25 1 83.69 93 ALA A O 1
ATOM 756 N N . MET A 1 94 ? -25.094 33.875 28.188 1 83.31 94 MET A N 1
ATOM 757 C CA . MET A 1 94 ? -24.062 34.75 28.734 1 83.31 94 MET A CA 1
ATOM 758 C C . MET A 1 94 ? -22.938 33.938 29.359 1 83.31 94 MET A C 1
ATOM 760 O O . MET A 1 94 ? -21.781 34.375 29.391 1 83.31 94 MET A O 1
ATOM 764 N N . SER A 1 95 ? -23.297 32.812 29.703 1 79.81 95 SER A N 1
ATOM 765 C CA . SER A 1 95 ? -22.328 32.031 30.469 1 79.81 95 SER A CA 1
ATOM 766 C C . SER A 1 95 ? -21.531 31.078 29.578 1 79.81 95 SER A C 1
ATOM 768 O O . SER A 1 95 ? -20.422 30.688 29.922 1 79.81 95 SER A O 1
ATOM 770 N N . THR A 1 96 ? -22.156 30.734 28.5 1 77.94 96 THR A N 1
ATOM 771 C CA . THR A 1 96 ? -21.484 29.766 27.656 1 77.94 96 THR A CA 1
ATOM 772 C C . THR A 1 96 ? -21.203 30.344 26.281 1 77.94 96 THR A C 1
ATOM 774 O O . THR A 1 96 ? -21.828 31.328 25.875 1 77.94 96 THR A O 1
ATOM 777 N N . LEU A 1 97 ? -20.25 29.734 25.672 1 78.69 97 LEU A N 1
ATOM 778 C CA . LEU A 1 97 ? -19.906 30.219 24.328 1 78.69 97 LEU A CA 1
ATOM 779 C C . LEU A 1 97 ? -20.312 29.203 23.266 1 78.69 97 LEU A C 1
ATOM 781 O O . LEU A 1 97 ? -19.859 29.281 22.125 1 78.69 97 LEU A O 1
ATOM 785 N N . ASP A 1 98 ? -21.172 28.375 23.609 1 78.56 98 ASP A N 1
ATOM 786 C CA . ASP A 1 98 ? -21.734 27.438 22.641 1 78.56 98 ASP A CA 1
ATOM 787 C C . ASP A 1 98 ? -22.625 28.172 21.641 1 78.56 98 ASP A C 1
ATOM 789 O O . ASP A 1 98 ? -23.156 29.234 21.922 1 78.56 98 ASP A O 1
ATOM 793 N N . PRO A 1 99 ? -22.719 27.5 20.516 1 79.06 99 PRO A N 1
ATOM 794 C CA . PRO A 1 99 ? -23.625 28.109 19.547 1 79.06 99 PRO A CA 1
ATOM 795 C C . PRO A 1 99 ? -25.047 28.312 20.094 1 79.06 99 PRO A C 1
ATOM 797 O O . PRO A 1 99 ? -25.609 27.375 20.672 1 79.06 99 PRO A O 1
ATOM 800 N N . LEU A 1 100 ? -25.562 29.453 19.859 1 83.38 100 LEU A N 1
ATOM 801 C CA . LEU A 1 100 ? -26.812 29.844 20.516 1 83.38 100 LEU A CA 1
ATOM 802 C C . LEU A 1 100 ? -27.969 28.984 20.016 1 83.38 100 LEU A C 1
ATOM 804 O O . LEU A 1 100 ? -28.844 28.609 20.797 1 83.38 100 LEU A O 1
ATOM 808 N N . PRO A 1 101 ? -27.953 28.656 18.719 1 83.44 101 PRO A N 1
ATOM 809 C CA . PRO A 1 101 ? -29.031 27.75 18.297 1 83.44 101 PRO A CA 1
ATOM 810 C C . PRO A 1 101 ? -29 26.422 19.047 1 83.44 101 PRO A C 1
ATOM 812 O O . PRO A 1 101 ? -30.047 25.859 19.359 1 83.44 101 PRO A O 1
ATOM 815 N N . GLU A 1 102 ? -27.859 26.031 19.312 1 82.75 102 GLU A N 1
ATOM 816 C CA . GLU A 1 102 ? -27.734 24.766 20.031 1 82.75 102 GLU A CA 1
ATOM 817 C C . GLU A 1 102 ? -28.156 24.906 21.484 1 82.75 102 GLU A C 1
ATOM 819 O O . GLU A 1 102 ? -28.797 24 22.031 1 82.75 102 GLU A O 1
ATOM 824 N N . VAL A 1 103 ? -27.75 25.953 22.047 1 83.44 103 VAL A N 1
ATOM 825 C CA . VAL A 1 103 ? -28.141 26.234 23.422 1 83.44 103 VAL A CA 1
ATOM 826 C C . VAL A 1 103 ? -29.656 26.297 23.516 1 83.44 103 VAL A C 1
ATOM 828 O O . VAL A 1 103 ? -30.25 25.719 24.438 1 83.44 103 VAL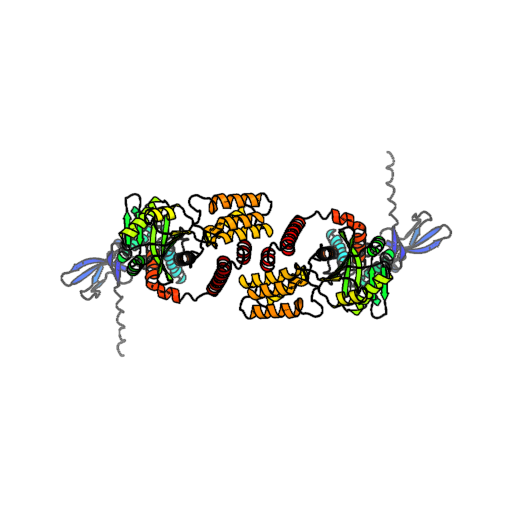 A O 1
ATOM 831 N N . TYR A 1 104 ? -30.266 26.984 22.562 1 87.12 104 TYR A N 1
ATOM 832 C CA . TYR A 1 104 ? -31.719 27.141 22.516 1 87.12 104 TYR A CA 1
ATOM 833 C C . TYR A 1 104 ? -32.406 25.797 22.344 1 87.12 104 TYR A C 1
ATOM 835 O O . TYR A 1 104 ? -33.312 25.469 23.094 1 87.12 104 TYR A O 1
ATOM 843 N N . LYS A 1 105 ? -31.891 25.047 21.469 1 85.88 105 LYS A N 1
ATOM 844 C CA . LYS A 1 105 ? -32.5 23.734 21.188 1 85.88 105 LYS A CA 1
ATOM 845 C C . LYS A 1 105 ? -32.312 22.797 22.391 1 85.88 105 LYS A C 1
ATOM 847 O O . LYS A 1 105 ? -33.219 22.031 22.719 1 85.88 105 LYS A O 1
ATOM 852 N N . ARG A 1 106 ? -31.172 22.828 22.875 1 85 106 ARG A N 1
ATOM 853 C CA . ARG A 1 106 ? -30.906 21.984 24.047 1 85 106 ARG A CA 1
ATOM 854 C C . ARG A 1 106 ? -31.859 22.297 25.188 1 85 106 ARG A C 1
ATOM 856 O O . ARG A 1 106 ? -32.375 21.391 25.828 1 85 106 ARG A O 1
ATOM 863 N N . LYS A 1 107 ? -32.125 23.531 25.469 1 83.88 107 LYS A N 1
ATOM 864 C CA . LYS A 1 107 ? -33.031 23.938 26.531 1 83.88 107 LYS A CA 1
ATOM 865 C C . LYS A 1 107 ? -34.469 23.516 26.234 1 83.88 107 LYS A C 1
ATOM 867 O O . LYS A 1 107 ? -35.188 23.047 27.125 1 83.88 107 LYS A O 1
ATOM 872 N N . LEU A 1 108 ? -34.812 23.641 24.969 1 82.88 108 LEU A N 1
ATOM 873 C CA . LEU A 1 108 ? -36.156 23.234 24.562 1 82.88 108 LEU A CA 1
ATOM 874 C C . LEU A 1 108 ? -36.344 21.734 24.703 1 82.88 108 LEU A C 1
ATOM 876 O O . LEU A 1 108 ? -37.375 21.266 25.172 1 82.88 108 LEU A O 1
ATOM 880 N N . ASN A 1 109 ? -35.312 21.125 24.266 1 82.31 109 ASN A N 1
ATOM 881 C CA . ASN A 1 109 ? -35.375 19.672 24.359 1 82.31 109 ASN A CA 1
ATOM 882 C C . ASN A 1 109 ? -35.469 19.203 25.812 1 82.31 109 ASN A C 1
ATOM 884 O O . ASN A 1 109 ? -36.156 18.25 26.125 1 82.31 109 ASN A O 1
ATOM 888 N N . ASN A 1 110 ? -34.688 19.859 26.562 1 81.5 110 ASN A N 1
ATOM 889 C CA . ASN A 1 110 ? -34.75 19.531 27.984 1 81.5 110 ASN A CA 1
ATOM 890 C C . ASN A 1 110 ? -36.125 19.75 28.562 1 81.5 110 ASN A C 1
ATOM 892 O O . ASN A 1 110 ? -36.594 18.969 29.406 1 81.5 110 ASN A O 1
ATOM 896 N N . LEU A 1 111 ? -36.844 20.781 28.156 1 77.19 111 LEU A N 1
ATOM 897 C CA . LEU A 1 111 ? -38.188 21.062 28.594 1 77.19 111 LEU A CA 1
ATOM 898 C C . LEU A 1 111 ? -39.156 20 28.094 1 77.19 111 LEU A C 1
ATOM 900 O O . LEU A 1 111 ? -40.031 19.547 28.844 1 77.19 111 LEU A O 1
ATOM 904 N N . LEU A 1 112 ? -38.875 19.641 26.906 1 74.56 112 LEU A N 1
ATOM 905 C CA . LEU A 1 112 ? -39.719 18.594 26.328 1 74.56 112 LEU A CA 1
ATOM 906 C C . LEU A 1 112 ? -39.531 17.281 27.094 1 74.56 112 LEU A C 1
ATOM 908 O O . LEU A 1 112 ? -40.531 16.578 27.344 1 74.56 112 LEU A O 1
ATOM 912 N N . ASP A 1 113 ? -38.406 17.078 27.359 1 75.5 113 ASP A N 1
ATOM 913 C CA . ASP A 1 113 ? -38.094 15.852 28.094 1 75.5 113 ASP A CA 1
ATOM 914 C C . ASP A 1 113 ? -38.75 15.852 29.469 1 75.5 113 ASP A C 1
ATOM 916 O O . ASP A 1 113 ? -39.094 14.797 30.016 1 75.5 113 ASP A O 1
ATOM 920 N N . GLN A 1 114 ? -38.938 17.016 30 1 68.81 114 GLN A N 1
ATOM 921 C CA . GLN A 1 114 ? -39.562 17.141 31.312 1 68.81 114 GLN A CA 1
ATOM 922 C C . GLN A 1 114 ? -41.094 17.172 31.188 1 68.81 114 GLN A C 1
ATOM 924 O O . GLN A 1 114 ? -41.781 17.281 32.188 1 68.81 114 GLN A O 1
ATOM 929 N N . GLY A 1 115 ? -41.562 16.984 30 1 65 115 GLY A N 1
ATOM 930 C CA . GLY A 1 115 ? -43 16.875 29.797 1 65 115 GLY A CA 1
ATOM 931 C C . GLY A 1 115 ? -43.688 18.219 29.609 1 65 115 GLY A C 1
ATOM 932 O O . GLY A 1 115 ? -44.906 18.312 29.641 1 65 115 GLY A O 1
ATOM 933 N N . ILE A 1 116 ? -42.906 19.156 29.672 1 61.09 116 ILE A N 1
ATOM 934 C CA . ILE A 1 116 ? -43.5 20.484 29.547 1 61.09 116 ILE A CA 1
ATOM 935 C C . ILE A 1 116 ? -43.625 20.859 28.078 1 61.09 116 ILE A C 1
ATOM 937 O O . ILE A 1 116 ? -42.594 20.984 27.375 1 61.09 116 ILE A O 1
ATOM 941 N N . ASN A 1 117 ? -44.75 20.641 27.453 1 61.97 117 ASN A N 1
ATOM 942 C CA . ASN A 1 117 ? -44.969 20.969 26.047 1 61.97 117 ASN A CA 1
ATOM 943 C C . ASN A 1 117 ? -45.375 22.422 25.844 1 61.97 117 ASN A C 1
ATOM 945 O O . ASN A 1 117 ? -46.531 22.734 25.656 1 61.97 117 ASN A O 1
ATOM 949 N N . LEU A 1 118 ? -44.625 23.25 26.297 1 61.84 118 LEU A N 1
ATOM 950 C CA . LEU A 1 118 ? -44.875 24.672 26.156 1 61.84 118 LEU A CA 1
ATOM 951 C C . LEU A 1 118 ? -44.188 25.234 24.922 1 61.84 118 LEU A C 1
ATOM 953 O O . LEU A 1 118 ? -43.844 26.422 24.875 1 61.84 118 LEU A O 1
ATOM 957 N N . THR A 1 119 ? -43.875 24.359 23.875 1 64.06 119 THR A N 1
ATOM 958 C CA . THR A 1 119 ? -43.094 24.719 22.703 1 64.06 119 THR A CA 1
ATOM 959 C C . THR A 1 119 ? -43.812 25.844 21.922 1 64.06 119 THR A C 1
ATOM 961 O O . THR A 1 119 ? -43.156 26.688 21.312 1 64.06 119 THR A O 1
ATOM 964 N N . GLN A 1 120 ? -45.062 25.906 22.188 1 65 120 GLN A N 1
ATOM 965 C CA . GLN A 1 120 ? -45.812 26.891 21.406 1 65 120 GLN A CA 1
ATOM 966 C C . GLN A 1 120 ? -45.75 28.266 22.078 1 65 120 GLN A C 1
ATOM 968 O O . GLN A 1 120 ? -45.906 29.297 21.391 1 65 120 GLN A O 1
ATOM 973 N N . ASP A 1 121 ? -45.438 28.25 23.359 1 72.19 121 ASP A N 1
ATOM 974 C CA . ASP A 1 121 ? -45.469 29.516 24.094 1 72.19 121 ASP A CA 1
ATOM 975 C C . ASP A 1 121 ? -44.062 30.141 24.125 1 72.19 121 ASP A C 1
ATOM 977 O O . ASP A 1 121 ? -43.938 31.328 24.422 1 72.19 121 ASP A O 1
ATOM 981 N N . ILE A 1 122 ? -43.094 29.344 23.781 1 79.25 122 ILE A N 1
ATOM 982 C CA . ILE A 1 122 ? -41.75 29.844 23.75 1 79.25 122 ILE A CA 1
ATOM 983 C C . ILE A 1 122 ? -41.438 30.469 22.391 1 79.25 122 ILE A C 1
ATOM 985 O O . ILE A 1 122 ? -41.719 29.859 21.359 1 79.25 122 ILE A O 1
ATOM 989 N N . PRO A 1 123 ? -40.969 31.688 22.516 1 81.69 123 PRO A N 1
ATOM 990 C CA . PRO A 1 123 ? -40.656 32.312 21.234 1 81.69 123 PRO A CA 1
ATOM 991 C C . PRO A 1 123 ? -39.656 31.516 20.391 1 81.69 123 PRO A C 1
ATOM 993 O O . PRO A 1 123 ? -38.75 30.859 20.953 1 81.69 123 PRO A O 1
ATOM 996 N N . GLU A 1 124 ? -39.875 31.531 19.094 1 85.19 124 GLU A N 1
ATOM 997 C CA . GLU A 1 124 ? -38.969 30.875 18.172 1 85.19 124 GLU A CA 1
ATOM 998 C C . GLU A 1 124 ? -37.562 31.516 18.234 1 85.19 124 GLU A C 1
ATOM 1000 O O . GLU A 1 124 ? -37.438 32.688 18.578 1 85.19 124 GLU A O 1
ATOM 1005 N N . PHE A 1 125 ? -36.594 30.828 17.906 1 88.81 125 PHE A N 1
ATOM 1006 C CA . PHE A 1 125 ? -35.219 31.297 17.969 1 88.81 125 PHE A CA 1
ATOM 1007 C C . PHE A 1 125 ? -35.031 32.562 17.125 1 88.81 125 PHE A C 1
ATOM 1009 O O . PHE A 1 125 ? -34.344 33.5 17.531 1 88.81 125 PHE A O 1
ATOM 1016 N N . LYS A 1 126 ? -35.719 32.5 15.984 1 87 126 LYS A N 1
ATOM 1017 C CA . LYS A 1 126 ? -35.562 33.625 15.047 1 87 126 LYS A CA 1
ATOM 1018 C C . LYS A 1 126 ? -36 34.938 15.695 1 87 126 LYS A C 1
ATOM 1020 O O . LYS A 1 126 ? -35.469 36 15.359 1 87 126 LYS A O 1
ATOM 1025 N N . ASN A 1 127 ? -36.844 34.844 16.703 1 81.62 127 ASN A N 1
ATOM 1026 C CA . ASN A 1 127 ? -37.406 36.031 17.328 1 81.62 127 ASN A CA 1
ATOM 1027 C C . ASN A 1 127 ? -36.562 36.5 18.516 1 81.62 127 ASN A C 1
ATOM 1029 O O . ASN A 1 127 ? -36.688 37.656 18.953 1 81.62 127 ASN A O 1
ATOM 1033 N N . VAL A 1 128 ? -35.781 35.562 18.953 1 85.31 128 VAL A N 1
ATOM 1034 C CA . VAL A 1 128 ? -35.031 35.906 20.156 1 85.31 128 VAL A CA 1
ATOM 1035 C C . VAL A 1 128 ? -33.531 35.938 19.828 1 85.31 128 VAL A C 1
ATOM 1037 O O . VAL A 1 128 ? -32.719 36.281 20.688 1 85.31 128 VAL A O 1
ATOM 1040 N N . LYS A 1 129 ? -33.156 35.688 18.641 1 86.88 129 LYS A N 1
ATOM 1041 C CA . LYS A 1 129 ? -31.766 35.531 18.234 1 86.88 129 LYS A CA 1
ATOM 1042 C C . LYS A 1 129 ? -30.969 36.812 18.516 1 86.88 129 LYS A C 1
ATOM 1044 O O . LYS A 1 129 ? -29.906 36.75 19.109 1 86.88 129 LYS A O 1
ATOM 1049 N N . THR A 1 130 ? -31.547 37.875 18.188 1 85.19 130 THR A N 1
ATOM 1050 C CA . THR A 1 130 ? -30.844 39.156 18.328 1 85.19 130 THR A CA 1
ATOM 1051 C C . THR A 1 130 ? -30.625 39.5 19.797 1 85.19 130 THR A C 1
ATOM 1053 O O . THR A 1 130 ? -29.531 39.938 20.172 1 85.19 130 THR A O 1
ATOM 1056 N N . THR A 1 131 ? -31.594 39.219 20.547 1 84.38 131 THR A N 1
ATOM 1057 C CA . THR A 1 131 ? -31.484 39.5 21.969 1 84.38 131 THR A CA 1
ATOM 1058 C C . THR A 1 131 ? -30.438 38.594 22.625 1 84.38 131 THR A C 1
ATOM 1060 O O . THR A 1 131 ? -29.656 39.062 23.469 1 84.38 131 THR A O 1
ATOM 1063 N N . LEU A 1 132 ? -30.453 37.469 22.219 1 86.12 132 LEU A N 1
ATOM 1064 C CA . LEU A 1 132 ? -29.516 36.5 22.781 1 86.12 132 LEU A CA 1
ATOM 1065 C C . LEU A 1 132 ? -28.078 36.906 22.422 1 86.12 132 LEU A C 1
ATOM 1067 O O . LEU A 1 132 ? -27.188 36.875 23.281 1 86.12 132 LEU A O 1
ATOM 1071 N N . TYR A 1 133 ? -27.875 37.281 21.234 1 85 133 TYR A N 1
ATOM 1072 C CA . TYR A 1 133 ? -26.547 37.656 20.797 1 85 133 TYR A CA 1
ATOM 1073 C C . TYR A 1 133 ? -26.094 38.938 21.5 1 85 133 TYR A C 1
ATOM 1075 O O . TYR A 1 133 ? -24.922 39.062 21.906 1 85 133 TYR A O 1
ATOM 1083 N N . ASN A 1 134 ? -27 39.781 21.688 1 84.56 134 ASN A N 1
ATOM 1084 C CA . ASN A 1 134 ? -26.688 41.031 22.375 1 84.56 134 ASN A CA 1
ATOM 1085 C C . ASN A 1 134 ? -26.312 40.812 23.828 1 84.56 134 ASN A C 1
ATOM 1087 O O . ASN A 1 134 ? -25.375 41.406 24.344 1 84.56 134 ASN A O 1
ATOM 1091 N N . LYS A 1 135 ? -27.016 40 24.422 1 85.75 135 LYS A N 1
ATOM 1092 C CA . LYS A 1 135 ? -26.719 39.688 25.812 1 85.75 135 LYS A CA 1
ATOM 1093 C C . LYS A 1 135 ? -25.344 39.031 25.953 1 85.75 135 LYS A C 1
ATOM 1095 O O . LYS A 1 135 ? -24.578 39.344 26.859 1 85.75 135 LYS A O 1
ATOM 1100 N N . ARG A 1 136 ? -25.047 38.25 25.078 1 84.44 136 ARG A N 1
ATOM 1101 C CA . ARG A 1 136 ? -23.719 37.594 25.078 1 84.44 136 ARG A CA 1
ATOM 1102 C C . ARG A 1 136 ? -22.625 38.625 24.875 1 84.44 136 ARG A C 1
ATOM 1104 O O . ARG A 1 136 ? -21.625 38.656 25.609 1 84.44 136 ARG A O 1
ATOM 1111 N N . ASN A 1 137 ? -22.828 39.438 23.922 1 84.56 137 ASN A N 1
ATOM 1112 C CA . ASN A 1 137 ? -21.844 40.469 23.641 1 84.56 137 ASN A CA 1
ATOM 1113 C C . ASN A 1 137 ? -21.641 41.406 24.828 1 84.56 137 ASN A C 1
ATOM 1115 O O . ASN A 1 137 ? -20.516 41.781 25.141 1 84.56 137 ASN A O 1
ATOM 1119 N N . LYS A 1 138 ? -22.703 41.625 25.406 1 84.44 138 LYS A N 1
ATOM 1120 C CA . LYS A 1 138 ? -22.625 42.5 26.578 1 84.44 138 LYS A CA 1
ATOM 1121 C C . LYS A 1 138 ? -21.844 41.844 27.703 1 84.44 138 LYS A C 1
ATOM 1123 O O . LYS A 1 138 ? -21.062 42.5 28.406 1 84.44 138 LYS A O 1
ATOM 1128 N N . SER A 1 139 ? -22.094 40.656 27.797 1 85.31 139 SER A N 1
ATOM 1129 C CA . SER A 1 139 ? -21.375 39.906 28.828 1 85.31 139 SER A CA 1
ATOM 1130 C C . SER A 1 139 ? -19.875 39.875 28.547 1 85.31 139 SER A C 1
ATOM 1132 O O . SER A 1 139 ? -19.062 39.781 29.484 1 85.31 139 SER A O 1
ATOM 1134 N N . LEU A 1 140 ? -19.594 39.969 27.344 1 84.12 140 LEU A N 1
ATOM 1135 C CA . LEU A 1 140 ? -18.188 39.969 26.938 1 84.12 140 LEU A CA 1
ATOM 1136 C C . LEU A 1 140 ? -17.609 41.375 26.859 1 84.12 140 LEU A C 1
ATOM 1138 O O . LEU A 1 140 ? -16.422 41.531 26.609 1 84.12 140 LEU A O 1
ATOM 1142 N N . GLY A 1 141 ? -18.453 42.281 27.031 1 78.94 141 GLY A N 1
ATOM 1143 C CA . GLY A 1 141 ? -18.047 43.688 27.047 1 78.94 141 GLY A CA 1
ATOM 1144 C C . GLY A 1 141 ? -17.812 44.25 25.656 1 78.94 141 GLY A C 1
ATOM 1145 O O . GLY A 1 141 ? -16.969 45.094 25.453 1 78.94 141 GLY A O 1
ATOM 1146 N N . VAL A 1 142 ? -18.391 43.594 24.719 1 83.31 142 VAL A N 1
ATOM 1147 C CA . VAL A 1 142 ? -18.203 44.062 23.344 1 83.31 142 VAL A CA 1
ATOM 1148 C C . VAL A 1 142 ? -19.547 44.344 22.688 1 83.31 142 VAL A C 1
ATOM 1150 O O . VAL A 1 142 ? -20.578 43.844 23.156 1 83.31 142 VAL A O 1
ATOM 1153 N N . LYS A 1 143 ? -19.516 45.156 21.719 1 78.06 143 LYS A N 1
ATOM 1154 C CA . LYS A 1 143 ? -20.734 45.438 20.969 1 78.06 143 LYS A CA 1
ATOM 1155 C C . LYS A 1 143 ? -21.016 44.344 19.953 1 78.06 143 LYS A C 1
ATOM 1157 O O . LYS A 1 143 ? -22.156 43.906 19.781 1 78.06 143 LYS A O 1
ATOM 1162 N N . ARG A 1 144 ? -19.922 43.906 19.266 1 77 144 ARG A N 1
ATOM 1163 C CA . ARG A 1 144 ? -20.047 42.875 18.25 1 77 144 ARG A CA 1
ATOM 1164 C C . ARG A 1 144 ? -18.781 42.031 18.156 1 77 144 ARG A C 1
ATOM 1166 O O . ARG A 1 144 ? -17.688 42.562 18.031 1 77 144 ARG A O 1
ATOM 1173 N N . LEU A 1 145 ? -19.047 40.75 18.219 1 74.06 145 LEU A N 1
ATOM 1174 C CA . LEU A 1 145 ? -17.922 39.844 18.062 1 74.06 145 LEU A CA 1
ATOM 1175 C C . LEU A 1 145 ? -17.641 39.562 16.594 1 74.06 145 LEU A C 1
ATOM 1177 O O . LEU A 1 145 ? -16.516 39.219 16.219 1 74.06 145 LEU A O 1
ATOM 1181 N N . PHE A 1 146 ? -18.75 39.719 15.805 1 73.31 146 PHE A N 1
ATOM 1182 C CA . PHE A 1 146 ? -18.656 39.469 14.367 1 73.31 146 PHE A CA 1
ATOM 1183 C C . PHE A 1 146 ? -18.75 40.781 13.594 1 73.31 146 PHE A C 1
ATOM 1185 O O . PHE A 1 146 ? -19.406 41.75 14.047 1 73.31 146 PHE A O 1
ATOM 1192 N N . GLY A 1 147 ? -17.875 40.906 12.648 1 72.88 147 GLY A N 1
ATOM 1193 C CA . GLY A 1 147 ? -17.953 42.125 11.812 1 72.88 147 GLY A CA 1
ATOM 1194 C C . GLY A 1 147 ? -17.953 41.812 10.328 1 72.88 147 GLY A C 1
ATOM 1195 O O . GLY A 1 147 ? -17.656 40.688 9.922 1 72.88 147 GLY A O 1
ATOM 1196 N N . LYS A 1 148 ? -18.453 42.719 9.609 1 80 148 LYS A N 1
ATOM 1197 C CA . LYS A 1 148 ? -18.406 42.594 8.156 1 80 148 LYS A CA 1
ATOM 1198 C C . LYS A 1 148 ? -16.984 42.625 7.633 1 80 148 LYS A C 1
ATOM 1200 O O . LYS A 1 148 ? -16.641 41.906 6.672 1 80 148 LYS A O 1
ATOM 1205 N N . SER A 1 149 ? -16.234 43.438 8.359 1 87.56 149 SER A N 1
ATOM 1206 C CA . SER A 1 149 ? -14.812 43.562 8.047 1 87.56 149 SER A CA 1
ATOM 1207 C C . SER A 1 149 ? -13.953 43.312 9.281 1 87.56 149 SER A C 1
ATOM 1209 O O . SER A 1 149 ? -14.43 43.469 10.406 1 87.56 149 SER A O 1
ATOM 1211 N N . PRO A 1 150 ? -12.727 42.969 9.039 1 88.94 150 PRO A N 1
ATOM 1212 C CA . PRO A 1 150 ? -11.836 42.75 10.18 1 88.94 150 PRO A CA 1
ATOM 1213 C C . PRO A 1 150 ? -11.695 43.969 11.078 1 88.94 150 PRO A C 1
ATOM 1215 O O . PRO A 1 150 ? -11.508 43.844 12.289 1 88.94 150 PRO A O 1
ATOM 1218 N N . THR A 1 151 ? -11.836 45.062 10.523 1 86.94 151 THR A N 1
ATOM 1219 C CA . THR A 1 151 ? -11.648 46.312 11.266 1 86.94 151 THR A CA 1
ATOM 1220 C C . THR A 1 151 ? -12.797 46.531 12.242 1 86.94 151 THR A C 1
ATOM 1222 O O . THR A 1 151 ? -12.664 47.281 13.211 1 86.94 151 THR A O 1
ATOM 1225 N N . ASP A 1 152 ? -13.891 45.844 12.008 1 85.19 152 ASP A N 1
ATOM 1226 C CA . ASP A 1 152 ? -15.094 46.062 12.82 1 85.19 152 ASP A CA 1
ATOM 1227 C C . ASP A 1 152 ? -15.109 45.094 14.008 1 85.19 152 ASP A C 1
ATOM 1229 O O . ASP A 1 152 ? -15.922 45.25 14.922 1 85.19 152 ASP A O 1
ATOM 1233 N N . VAL A 1 153 ? -14.234 44.25 13.969 1 87.75 153 VAL A N 1
ATOM 1234 C CA . VAL A 1 153 ? -14.242 43.219 15 1 87.75 153 VAL A CA 1
ATOM 1235 C C . VAL A 1 153 ? -13.719 43.781 16.312 1 87.75 153 VAL A C 1
ATOM 1237 O O . VAL A 1 153 ? -12.742 44.531 16.328 1 87.75 153 VAL A O 1
ATOM 1240 N N . GLN A 1 154 ? -14.43 43.469 17.344 1 88.31 154 GLN A N 1
ATOM 1241 C CA . GLN A 1 154 ? -13.984 43.906 18.656 1 88.31 154 GLN A CA 1
ATOM 1242 C C . GLN A 1 154 ? -13.531 42.75 19.516 1 88.31 154 GLN A C 1
ATOM 1244 O O . GLN A 1 154 ? -14.234 41.75 19.625 1 88.31 154 GLN A O 1
ATOM 1249 N N . VAL A 1 155 ? -12.414 42.875 20.078 1 89.88 155 VAL A N 1
ATOM 1250 C CA . VAL A 1 155 ? -11.867 41.875 20.969 1 89.88 155 VAL A CA 1
ATOM 1251 C C . VAL A 1 155 ? -12.273 42.188 22.422 1 89.88 155 VAL A C 1
ATOM 1253 O O . VAL A 1 155 ? -12.07 43.281 22.891 1 89.88 155 VAL A O 1
ATOM 1256 N N . PRO A 1 156 ? -12.797 41.188 23.031 1 89.06 156 PRO A N 1
ATOM 1257 C CA . PRO A 1 156 ? -13.188 41.406 24.422 1 89.06 156 PRO A CA 1
ATOM 1258 C C . PRO A 1 156 ? -12.031 41.875 25.297 1 89.06 156 PRO A C 1
ATOM 1260 O O . PRO A 1 156 ? -10.898 41.438 25.141 1 89.06 156 PRO A O 1
ATOM 1263 N N . ASN A 1 157 ? -12.344 42.656 26.266 1 87.81 157 ASN A N 1
ATOM 1264 C CA . ASN A 1 157 ? -11.336 43.25 27.141 1 87.81 157 ASN A CA 1
ATOM 1265 C C . ASN A 1 157 ? -10.664 42.219 28.031 1 87.81 157 ASN A C 1
ATOM 1267 O O . ASN A 1 157 ? -9.555 42.438 28.516 1 87.81 157 ASN A O 1
ATOM 1271 N N . SER A 1 158 ? -11.398 41.156 28.203 1 86.56 158 SER A N 1
ATOM 1272 C CA . SER A 1 158 ? -10.844 40.094 29.031 1 86.56 158 SER A CA 1
ATOM 1273 C C . SER A 1 158 ? -9.562 39.531 28.422 1 86.56 158 SER A C 1
ATOM 1275 O O . SER A 1 158 ? -8.766 38.906 29.109 1 86.56 158 SER A O 1
ATOM 1277 N N . PHE A 1 159 ? -9.352 39.906 27.141 1 91.25 159 PHE A N 1
ATOM 1278 C CA . PHE A 1 159 ? -8.188 39.344 26.469 1 91.25 159 PHE A CA 1
ATOM 1279 C C . PHE A 1 159 ? -7.121 40.406 26.25 1 91.25 159 PHE A C 1
ATOM 1281 O O . PHE A 1 159 ? -6.191 40.219 25.469 1 91.25 159 PHE A O 1
ATOM 1288 N N . CYS A 1 160 ? -7.223 41.438 26.891 1 88.81 160 CYS A N 1
ATOM 1289 C CA . CYS A 1 160 ? -6.312 42.562 26.703 1 88.81 160 CYS A CA 1
ATOM 1290 C C . CYS A 1 160 ? -4.871 42.125 27 1 88.81 160 CYS A C 1
ATOM 1292 O O . CYS A 1 160 ? -3.947 42.594 26.312 1 88.81 160 CYS A O 1
ATOM 1294 N N . ASN A 1 161 ? -4.754 41.25 27.938 1 90.81 161 ASN A N 1
ATOM 1295 C CA . ASN A 1 161 ? -3.41 40.812 28.297 1 90.81 161 ASN A CA 1
ATOM 1296 C C . ASN A 1 161 ? -2.865 39.781 27.297 1 90.81 161 ASN A C 1
ATOM 1298 O O . ASN A 1 161 ? -1.665 39.5 27.281 1 90.81 161 ASN A O 1
ATOM 1302 N N . PHE A 1 162 ? -3.742 39.312 26.5 1 94.81 162 PHE A N 1
ATOM 1303 C CA . PHE A 1 162 ? -3.355 38.312 25.531 1 94.81 162 PHE A CA 1
ATOM 1304 C C . PHE A 1 162 ? -3.029 38.938 24.188 1 94.81 162 PHE A C 1
ATOM 1306 O O . PHE A 1 162 ? -2.371 38.312 23.344 1 94.81 162 PHE A O 1
ATOM 1313 N N . ILE A 1 163 ? -3.424 40.188 24.016 1 95.25 163 ILE A N 1
ATOM 1314 C CA . ILE A 1 163 ? -3.158 40.875 22.766 1 95.25 163 ILE A CA 1
ATOM 1315 C C . ILE A 1 163 ? -1.724 41.406 22.766 1 95.25 163 ILE A C 1
ATOM 1317 O O . ILE A 1 163 ? -1.333 42.156 23.656 1 95.25 163 ILE A O 1
ATOM 1321 N N . LEU A 1 164 ? -1.011 41 21.859 1 95.19 164 LEU A N 1
ATOM 1322 C CA . LEU A 1 164 ? 0.371 41.438 21.703 1 95.19 164 LEU A CA 1
ATOM 1323 C C . LEU A 1 164 ? 0.444 42.688 20.844 1 95.19 164 LEU A C 1
ATOM 1325 O O . LEU A 1 164 ? 1.223 43.594 21.141 1 95.19 164 LEU A O 1
ATOM 1329 N N . ALA A 1 165 ? -0.329 42.656 19.75 1 95.5 165 ALA A N 1
ATOM 1330 C CA . ALA A 1 165 ? -0.387 43.812 18.859 1 95.5 165 ALA A CA 1
ATOM 1331 C C . ALA A 1 165 ? -1.71 43.844 18.094 1 95.5 165 ALA A C 1
ATOM 1333 O O . ALA A 1 165 ? -2.293 42.812 17.797 1 95.5 165 ALA A O 1
ATOM 1334 N N . ASP A 1 166 ? -2.178 45.031 17.844 1 94.88 166 ASP A N 1
ATOM 1335 C CA . ASP A 1 166 ? -3.396 45.281 17.078 1 94.88 166 ASP A CA 1
ATOM 1336 C C . ASP A 1 166 ? -3.172 46.344 16.016 1 94.88 166 ASP A C 1
ATOM 1338 O O . ASP A 1 166 ? -3.232 47.531 16.312 1 94.88 166 ASP A O 1
ATOM 1342 N N . TYR A 1 167 ? -2.912 45.844 14.867 1 95.75 167 TYR A N 1
ATOM 1343 C CA . TYR A 1 167 ? -2.707 46.781 13.75 1 95.75 167 TYR A CA 1
ATOM 1344 C C . TYR A 1 167 ? -3.992 46.969 12.953 1 95.75 167 TYR A C 1
ATOM 1346 O O . TYR A 1 167 ? -4.605 45.969 12.516 1 95.75 167 TYR A O 1
ATOM 1354 N N . ASN A 1 168 ? -4.391 48.188 12.805 1 93.5 168 ASN A N 1
ATOM 1355 C CA . ASN A 1 168 ? -5.586 48.531 12.055 1 93.5 168 ASN A CA 1
ATOM 1356 C C . ASN A 1 168 ? -5.375 49.812 11.242 1 93.5 168 ASN A C 1
ATOM 1358 O O . ASN A 1 168 ? -5.277 50.906 11.805 1 93.5 168 ASN A O 1
ATOM 1362 N N . ASP A 1 169 ? -5.254 49.656 9.953 1 89.44 169 ASP A N 1
ATOM 1363 C CA . ASP A 1 169 ? -5.066 50.812 9.117 1 89.44 169 ASP A CA 1
ATOM 1364 C C . ASP A 1 169 ? -6.352 51.188 8.367 1 89.44 169 ASP A C 1
ATOM 1366 O O . ASP A 1 169 ? -6.316 51.906 7.379 1 89.44 169 ASP A O 1
ATOM 1370 N N . GLY A 1 170 ? -7.469 50.688 8.781 1 85.62 170 GLY A N 1
ATOM 1371 C CA . GLY A 1 170 ? -8.75 50.938 8.148 1 85.62 170 GLY A CA 1
ATOM 1372 C C . GLY A 1 170 ? -9.078 49.938 7.047 1 85.62 170 GLY A C 1
ATOM 1373 O O . GLY A 1 170 ? -10.25 49.625 6.809 1 85.62 170 GLY A O 1
ATOM 1374 N N . LYS A 1 171 ? -8.047 49.531 6.379 1 84.81 171 LYS A N 1
ATOM 1375 C CA . LYS A 1 171 ? -8.242 48.562 5.309 1 84.81 171 LYS A CA 1
ATOM 1376 C C . LYS A 1 171 ? -7.828 47.156 5.754 1 84.81 171 LYS A C 1
ATOM 1378 O O . LYS A 1 171 ? -8.516 46.188 5.457 1 84.81 171 LYS A O 1
ATOM 1383 N N . ARG A 1 172 ? -6.75 47.156 6.43 1 90.38 172 ARG A N 1
ATOM 1384 C CA . ARG A 1 172 ? -6.203 45.875 6.914 1 90.38 172 ARG A CA 1
ATOM 1385 C C . ARG A 1 172 ? -6.121 45.875 8.438 1 90.38 172 ARG A C 1
ATOM 1387 O O . ARG A 1 172 ? -5.859 46.906 9.062 1 90.38 172 ARG A O 1
ATOM 1394 N N . ARG A 1 173 ? -6.391 44.75 8.992 1 93.62 173 ARG A N 1
ATOM 1395 C CA . ARG A 1 173 ? -6.234 44.562 10.43 1 93.62 173 ARG A CA 1
ATOM 1396 C C . ARG A 1 173 ? -5.496 43.25 10.734 1 93.62 173 ARG A C 1
ATOM 1398 O O . ARG A 1 173 ? -5.777 42.219 10.125 1 93.62 173 ARG A O 1
ATOM 1405 N N . ILE A 1 174 ? -4.543 43.344 11.531 1 96.38 174 ILE A N 1
ATOM 1406 C CA . ILE A 1 174 ? -3.777 42.188 12 1 96.38 174 ILE A CA 1
ATOM 1407 C C . ILE A 1 174 ? -3.779 42.156 13.523 1 96.38 174 ILE A C 1
ATOM 1409 O O . ILE A 1 174 ? -3.475 43.156 14.18 1 96.38 174 ILE A O 1
ATOM 1413 N N . LEU A 1 175 ? -4.195 41.062 14.047 1 95.94 175 LEU A N 1
ATOM 1414 C CA . LEU A 1 175 ? -4.207 40.875 15.492 1 95.94 175 LEU A CA 1
ATOM 1415 C C . LEU A 1 175 ? -3.188 39.812 15.914 1 95.94 175 LEU A C 1
ATOM 1417 O O . LEU A 1 175 ? -3.184 38.688 15.383 1 95.94 175 LEU A O 1
ATOM 1421 N N . LEU A 1 176 ? -2.348 40.156 16.797 1 97.62 176 LEU A N 1
ATOM 1422 C CA . LEU A 1 176 ? -1.379 39.219 17.359 1 97.62 176 LEU A CA 1
ATOM 1423 C C . LEU A 1 176 ? -1.717 38.875 18.812 1 97.62 176 LEU A C 1
ATOM 1425 O O . LEU A 1 176 ? -2.096 39.781 19.578 1 97.62 176 LEU A O 1
ATOM 1429 N N . PHE A 1 177 ? -1.626 37.625 19.109 1 97.38 177 PHE A N 1
ATOM 1430 C CA . PHE A 1 177 ? -1.923 37.156 20.469 1 97.38 177 PHE A CA 1
ATOM 1431 C C . PHE A 1 177 ? -0.75 36.375 21.047 1 97.38 177 PHE A C 1
ATOM 1433 O O . PHE A 1 177 ? -0.163 35.531 20.375 1 97.38 177 PHE A O 1
ATOM 1440 N N . ALA A 1 178 ? -0.368 36.688 22.297 1 96.62 178 ALA A N 1
ATOM 1441 C CA . ALA A 1 178 ? 0.689 35.969 23 1 96.62 178 ALA A CA 1
ATOM 1442 C C . ALA A 1 178 ? 0.622 36.219 24.5 1 96.62 178 ALA A C 1
ATOM 1444 O O . ALA A 1 178 ? 0.201 37.281 24.938 1 96.62 178 ALA A O 1
ATOM 1445 N N . THR A 1 179 ? 0.987 35.281 25.234 1 94.56 179 THR A N 1
ATOM 1446 C CA . THR A 1 179 ? 1.139 35.5 26.672 1 94.56 179 THR A CA 1
ATOM 1447 C C . THR A 1 179 ? 2.459 36.188 26.984 1 94.56 179 THR A C 1
ATOM 1449 O O . THR A 1 179 ? 3.342 36.281 26.125 1 94.56 179 THR A O 1
ATOM 1452 N N . GLN A 1 180 ? 2.502 36.688 28.156 1 93.19 180 GLN A N 1
ATOM 1453 C CA . GLN A 1 180 ? 3.748 37.344 28.562 1 93.19 180 GLN A CA 1
ATOM 1454 C C . GLN A 1 180 ? 4.91 36.344 28.547 1 93.19 180 GLN A C 1
ATOM 1456 O O . GLN A 1 180 ? 6.012 36.688 28.109 1 93.19 180 GLN A O 1
ATOM 1461 N N . LYS A 1 181 ? 4.609 35.25 28.906 1 92.38 181 LYS A N 1
ATOM 1462 C CA . LYS A 1 181 ? 5.633 34.219 28.906 1 92.38 181 LYS A CA 1
ATOM 1463 C C . LYS A 1 181 ? 6.102 33.906 27.484 1 92.38 181 LYS A C 1
ATOM 1465 O O . LYS A 1 181 ? 7.305 33.812 27.234 1 92.38 181 LYS A O 1
ATOM 1470 N N . SER A 1 182 ? 5.191 33.844 26.609 1 93.94 182 SER A N 1
ATOM 1471 C CA . SER A 1 182 ? 5.508 33.531 25.203 1 93.94 182 SER A CA 1
ATOM 1472 C C . SER A 1 182 ? 6.305 34.688 24.578 1 93.94 182 SER A C 1
ATOM 1474 O O . SER A 1 182 ? 7.188 34.438 23.75 1 93.94 182 SER A O 1
ATOM 1476 N N . LYS A 1 183 ? 5.996 35.844 24.984 1 94.25 183 LYS A N 1
ATOM 1477 C CA . LYS A 1 183 ? 6.723 37 24.5 1 94.25 183 LYS A CA 1
ATOM 1478 C C . LYS A 1 183 ? 8.195 36.938 24.906 1 94.25 183 LYS A C 1
ATOM 1480 O O . LYS A 1 183 ? 9.078 37.219 24.078 1 94.25 183 LYS A O 1
ATOM 1485 N N . ASP A 1 184 ? 8.391 36.594 26.094 1 93.94 184 ASP A N 1
ATOM 1486 C CA . ASP A 1 184 ? 9.75 36.469 26.609 1 93.94 184 ASP A CA 1
ATOM 1487 C C . ASP A 1 184 ? 10.523 35.375 25.906 1 93.94 184 ASP A C 1
ATOM 1489 O O . ASP A 1 184 ? 11.703 35.531 25.578 1 93.94 184 ASP A O 1
ATOM 1493 N N . GLU A 1 185 ? 9.82 34.375 25.688 1 94.12 185 GLU A N 1
ATOM 1494 C CA . GLU A 1 185 ? 10.43 33.25 25.031 1 94.12 185 GLU A CA 1
ATOM 1495 C C . GLU A 1 185 ? 10.742 33.531 23.562 1 94.12 185 GLU A C 1
ATOM 1497 O O . GLU A 1 185 ? 11.75 33.094 23.031 1 94.12 185 GLU A O 1
ATOM 1502 N N . LEU A 1 186 ? 9.898 34.281 22.953 1 94.69 186 LEU A N 1
ATOM 1503 C CA . LEU A 1 186 ? 10.109 34.656 21.578 1 94.69 186 LEU A CA 1
ATOM 1504 C C . LEU A 1 186 ? 11.383 35.5 21.438 1 94.69 186 LEU A C 1
ATOM 1506 O O . LEU A 1 186 ? 12.117 35.344 20.453 1 94.69 186 LEU A O 1
ATOM 1510 N N . GLY A 1 187 ? 11.648 36.281 22.375 1 93.75 187 GLY A N 1
ATOM 1511 C CA . GLY A 1 187 ? 12.844 37.094 22.359 1 93.75 187 GLY A CA 1
ATOM 1512 C C . GLY A 1 187 ? 14.125 36.281 22.406 1 93.75 187 GLY A C 1
ATOM 1513 O O . GLY A 1 187 ? 15.164 36.719 21.906 1 93.75 187 GLY A O 1
ATOM 1514 N N . ARG A 1 188 ? 13.984 35.094 22.844 1 92.25 188 ARG A N 1
ATOM 1515 C CA . ARG A 1 188 ? 15.172 34.25 23.016 1 92.25 188 ARG A CA 1
ATOM 1516 C C . ARG A 1 188 ? 15.219 33.188 21.938 1 92.25 188 ARG A C 1
ATOM 1518 O O . ARG A 1 188 ? 16.266 32.562 21.719 1 92.25 188 ARG A O 1
ATOM 1525 N N . CYS A 1 189 ? 14.18 33.094 21.281 1 94.12 189 CYS A N 1
ATOM 1526 C CA . CYS A 1 189 ? 14.062 31.984 20.328 1 94.12 189 CYS A CA 1
ATOM 1527 C C . CYS A 1 189 ? 14.719 32.344 19 1 94.12 189 CYS A C 1
ATOM 1529 O O . CYS A 1 189 ? 14.555 33.469 18.5 1 94.12 189 CYS A O 1
ATOM 1531 N N . ARG A 1 190 ? 15.484 31.391 18.406 1 94.12 190 ARG A N 1
ATOM 1532 C CA . ARG A 1 190 ? 16.188 31.656 17.156 1 94.12 190 ARG A CA 1
ATOM 1533 C C . ARG A 1 190 ? 15.625 30.812 16.016 1 94.12 190 ARG A C 1
ATOM 1535 O O . ARG A 1 190 ? 15.938 31.047 14.852 1 94.12 190 ARG A O 1
ATOM 1542 N N . HIS A 1 191 ? 14.875 29.812 16.312 1 95 191 HIS A N 1
ATOM 1543 C CA . HIS A 1 191 ? 14.281 28.922 15.328 1 95 191 HIS A CA 1
ATOM 1544 C C . HIS A 1 191 ? 12.758 29 15.359 1 95 191 HIS A C 1
ATOM 1546 O O . HIS A 1 191 ? 12.133 28.656 16.359 1 95 191 HIS A O 1
ATOM 1552 N N . LEU A 1 192 ? 12.211 29.391 14.273 1 95.75 192 LEU A N 1
ATOM 1553 C CA . LEU A 1 192 ? 10.766 29.562 14.219 1 95.75 192 LEU A CA 1
ATOM 1554 C C . LEU A 1 192 ? 10.141 28.625 13.195 1 95.75 192 LEU A C 1
ATOM 1556 O O . LEU A 1 192 ? 10.75 28.328 12.164 1 95.75 192 LEU A O 1
ATOM 1560 N N . TYR A 1 193 ? 9.031 28.172 13.492 1 95.81 193 TYR A N 1
ATOM 1561 C CA . TYR A 1 193 ? 8.195 27.344 12.633 1 95.81 193 TYR A CA 1
ATOM 1562 C C . TYR A 1 193 ? 6.801 27.953 12.477 1 95.81 193 TYR A C 1
ATOM 1564 O O . TYR A 1 193 ? 6.125 28.219 13.469 1 95.81 193 TYR A O 1
ATOM 1572 N N . CYS A 1 194 ? 6.402 28.172 11.32 1 95.38 194 CYS A N 1
ATOM 1573 C CA . CYS A 1 194 ? 5.137 28.875 11.125 1 95.38 194 CYS A CA 1
ATOM 1574 C C . CYS A 1 194 ? 4.238 28.125 10.148 1 95.38 194 CYS A C 1
ATOM 1576 O O . CYS A 1 194 ? 4.727 27.391 9.281 1 95.38 194 CYS A O 1
ATOM 1578 N N . ASP A 1 195 ? 3.018 28.219 10.344 1 93.31 195 ASP A N 1
ATOM 1579 C CA . ASP A 1 195 ? 2.002 27.656 9.461 1 93.31 195 ASP A CA 1
ATOM 1580 C C . ASP A 1 195 ? 0.665 28.375 9.633 1 93.31 195 ASP A C 1
ATOM 1582 O O . ASP A 1 195 ? 0.466 29.094 10.609 1 93.31 195 ASP A O 1
ATOM 1586 N N . GLY A 1 196 ? -0.146 28.281 8.625 1 92.38 196 GLY A N 1
ATOM 1587 C CA . GLY A 1 196 ? -1.465 28.891 8.68 1 92.38 196 GLY A CA 1
ATOM 1588 C C . GLY A 1 196 ? -2.588 27.906 8.406 1 92.38 196 GLY A C 1
ATOM 1589 O O . GLY A 1 196 ? -2.371 26.875 7.785 1 92.38 196 GLY A O 1
ATOM 1590 N N . THR A 1 197 ? -3.707 28.25 8.938 1 90.62 197 THR A N 1
ATOM 1591 C CA . THR A 1 197 ? -4.898 27.453 8.664 1 90.62 197 THR A CA 1
ATOM 1592 C C . THR A 1 197 ? -6.07 28.359 8.273 1 90.62 197 THR A C 1
ATOM 1594 O O . THR A 1 197 ? -6.109 29.531 8.656 1 90.62 197 THR A O 1
ATOM 1597 N N . PHE A 1 198 ? -6.984 27.75 7.574 1 88.75 198 PHE A N 1
ATOM 1598 C CA . PHE A 1 198 ? -8.164 28.484 7.133 1 88.75 198 PHE A CA 1
ATOM 1599 C C . PHE A 1 198 ? -9.43 27.891 7.758 1 88.75 198 PHE A C 1
ATOM 1601 O O . PHE A 1 198 ? -10.508 28.469 7.645 1 88.75 198 PHE A O 1
ATOM 1608 N N . LYS A 1 199 ? -9.305 26.891 8.469 1 88.25 199 LYS A N 1
ATOM 1609 C CA . LYS A 1 199 ? -10.477 26.172 8.953 1 88.25 199 LYS A CA 1
ATOM 1610 C C . LYS A 1 199 ? -11 26.781 10.25 1 88.25 199 LYS A C 1
ATOM 1612 O O . LYS A 1 199 ? -12.203 27 10.391 1 88.25 199 LYS A O 1
ATOM 1617 N N . SER A 1 200 ? -10.117 27.016 11.109 1 88.88 200 SER A N 1
ATOM 1618 C CA . SER A 1 200 ? -10.516 27.5 12.43 1 88.88 200 SER A CA 1
ATOM 1619 C C . SER A 1 200 ? -10.281 29 12.555 1 88.88 200 SER A C 1
ATOM 1621 O O . SER A 1 200 ? -9.688 29.469 13.523 1 88.88 200 SER A O 1
ATOM 1623 N N . VAL A 1 201 ? -10.828 29.688 11.578 1 91.5 201 VAL A N 1
ATOM 1624 C CA . VAL A 1 201 ? -10.617 31.125 11.57 1 91.5 201 VAL A CA 1
ATOM 1625 C C . VAL A 1 201 ? -11.961 31.844 11.734 1 91.5 201 VAL A C 1
ATOM 1627 O O . VAL A 1 201 ? -12.922 31.531 11.031 1 91.5 201 VAL A O 1
ATOM 1630 N N . PRO A 1 202 ? -11.984 32.719 12.672 1 89.31 202 PRO A N 1
ATOM 1631 C CA . PRO A 1 202 ? -13.211 33.5 12.812 1 89.31 202 PRO A CA 1
ATOM 1632 C C . PRO A 1 202 ? -13.391 34.5 11.68 1 89.31 202 PRO A C 1
ATOM 1634 O O . PRO A 1 202 ? -12.461 35.25 11.359 1 89.31 202 PRO A O 1
ATOM 1637 N N . LYS A 1 203 ? -14.625 34.469 11.203 1 86.19 203 LYS A N 1
ATOM 1638 C CA . LYS A 1 203 ? -14.93 35.5 10.219 1 86.19 203 LYS A CA 1
ATOM 1639 C C . LYS A 1 203 ? -14.906 36.906 10.852 1 86.19 203 LYS A C 1
ATOM 1641 O O . LYS A 1 203 ? -15.242 37.062 12.023 1 86.19 203 LYS A O 1
ATOM 1646 N N . PRO A 1 204 ? -14.312 37.781 10.133 1 90.19 204 PRO A N 1
ATOM 1647 C CA . PRO A 1 204 ? -14.023 37.875 8.695 1 90.19 204 PRO A CA 1
ATOM 1648 C C . PRO A 1 204 ? -12.539 37.688 8.383 1 90.19 204 PRO A C 1
ATOM 1650 O O . PRO A 1 204 ? -12.086 38 7.285 1 90.19 204 PRO A O 1
ATOM 1653 N N . PHE A 1 205 ? -11.844 37.281 9.297 1 93 205 PHE A N 1
ATOM 1654 C CA . PHE A 1 205 ? -10.438 37 9.031 1 93 205 PHE A CA 1
ATOM 1655 C C . PHE A 1 205 ? -10.297 35.812 8.078 1 93 205 PHE A C 1
ATOM 1657 O O . PHE A 1 205 ? -11.203 34.969 7.973 1 93 205 PHE A O 1
ATOM 1664 N N . LYS A 1 206 ? -9.172 35.812 7.398 1 93.06 206 LYS A N 1
ATOM 1665 C CA . LYS A 1 206 ? -9.008 34.781 6.352 1 93.06 206 LYS A CA 1
ATOM 1666 C C . LYS A 1 206 ? -8.094 33.656 6.816 1 93.06 206 LYS A C 1
ATOM 1668 O O . LYS A 1 206 ? -8.156 32.562 6.289 1 93.06 206 LYS A O 1
ATOM 1673 N N . GLN A 1 207 ? -7.238 34.031 7.844 1 94.81 207 GLN A N 1
ATOM 1674 C CA . GLN A 1 207 ? -6.254 33 8.211 1 94.81 207 GLN A CA 1
ATOM 1675 C C . GLN A 1 207 ? -5.844 33.156 9.672 1 94.81 207 GLN A C 1
ATOM 1677 O O . GLN A 1 207 ? -5.719 34.25 10.188 1 94.81 207 GLN A O 1
ATOM 1682 N N . LEU A 1 208 ? -5.734 32.031 10.312 1 95.56 208 LEU A N 1
ATOM 1683 C CA . LEU A 1 208 ? -5.047 31.938 11.594 1 95.56 208 LEU A CA 1
ATOM 1684 C C . LEU A 1 208 ? -3.611 31.453 11.406 1 95.56 208 LEU A C 1
ATOM 1686 O O . LEU A 1 208 ? -3.383 30.344 10.914 1 95.56 208 LEU A O 1
ATOM 1690 N N . TYR A 1 209 ? -2.68 32.281 11.664 1 96.69 209 TYR A N 1
ATOM 1691 C CA . TYR A 1 209 ? -1.257 32 11.5 1 96.69 209 TYR A CA 1
ATOM 1692 C C . TYR A 1 209 ? -0.579 31.812 12.852 1 96.69 209 TYR A C 1
ATOM 1694 O O . TYR A 1 209 ? -0.717 32.656 13.75 1 96.69 209 TYR A O 1
ATOM 1702 N N . SER A 1 210 ? 0.063 30.734 13.016 1 96.31 210 SER A N 1
ATOM 1703 C CA . SER A 1 210 ? 0.721 30.453 14.289 1 96.31 210 SER A CA 1
ATOM 1704 C C . SER A 1 210 ? 2.238 30.438 14.133 1 96.31 210 SER A C 1
ATOM 1706 O O . SER A 1 210 ? 2.756 29.922 13.133 1 96.31 210 SER A O 1
ATOM 1708 N N . ILE A 1 211 ? 2.873 30.969 15.047 1 96.62 211 ILE A N 1
ATOM 1709 C CA . ILE A 1 211 ? 4.332 31 15.102 1 96.62 211 ILE A CA 1
ATOM 1710 C C . ILE A 1 211 ? 4.812 30.156 16.281 1 96.62 211 ILE A C 1
ATOM 1712 O O . ILE A 1 211 ? 4.508 30.469 17.438 1 96.62 211 ILE A O 1
ATOM 1716 N N . HIS A 1 212 ? 5.531 29.219 15.922 1 96 212 HIS A N 1
ATOM 1717 C CA . HIS A 1 212 ? 6.078 28.312 16.938 1 96 212 HIS A CA 1
ATOM 1718 C C . HIS A 1 212 ? 7.586 28.5 17.078 1 96 212 HIS A C 1
ATOM 1720 O O . HIS A 1 212 ? 8.266 28.859 16.109 1 96 212 HIS A O 1
ATOM 1726 N N . GLY A 1 213 ? 8.023 28.328 18.281 1 94.69 213 GLY A N 1
ATOM 1727 C CA . GLY A 1 213 ? 9.453 28.453 18.531 1 94.69 213 GLY A CA 1
ATOM 1728 C C . GLY A 1 213 ? 10.039 27.234 19.219 1 94.69 213 GLY A C 1
ATOM 1729 O O . GLY A 1 213 ? 9.359 26.562 20 1 94.69 213 GLY A O 1
ATOM 1730 N N . ASP A 1 214 ? 11.258 26.953 18.859 1 92.38 214 ASP A N 1
ATOM 1731 C CA . ASP A 1 214 ? 11.992 25.891 19.547 1 92.38 214 ASP A CA 1
ATOM 1732 C C . ASP A 1 214 ? 12.648 26.438 20.812 1 92.38 214 ASP A C 1
ATOM 1734 O O . ASP A 1 214 ? 13.641 27.172 20.75 1 92.38 214 ASP A O 1
ATOM 1738 N N . ILE A 1 215 ? 12.062 26.078 21.922 1 90 215 ILE A N 1
ATOM 1739 C CA . ILE A 1 215 ? 12.586 26.516 23.219 1 90 215 ILE A CA 1
ATOM 1740 C C . ILE A 1 215 ? 13.219 25.328 23.953 1 90 215 ILE A C 1
ATOM 1742 O O . ILE A 1 215 ? 12.508 24.5 24.531 1 90 215 ILE A O 1
ATOM 1746 N N . ASP A 1 216 ? 14.516 25.297 23.984 1 83.75 216 ASP A N 1
ATOM 1747 C CA . ASP A 1 216 ? 15.273 24.25 24.672 1 83.75 216 ASP A CA 1
ATOM 1748 C C . ASP A 1 216 ? 14.883 22.859 24.156 1 83.75 216 ASP A C 1
ATOM 1750 O O . ASP A 1 216 ? 14.609 21.953 24.953 1 83.75 216 ASP A O 1
ATOM 1754 N N . GLY A 1 217 ? 14.578 22.766 22.891 1 81.69 217 GLY A N 1
ATOM 1755 C CA . GLY A 1 217 ? 14.328 21.469 22.281 1 81.69 217 GLY A CA 1
ATOM 1756 C C . GLY A 1 217 ? 12.852 21.141 22.141 1 81.69 217 GLY A C 1
ATOM 1757 O O . GLY A 1 217 ? 12.484 20.125 21.562 1 81.69 217 GLY A O 1
ATOM 1758 N N . VAL A 1 218 ? 12.078 22.016 22.625 1 84.5 218 VAL A N 1
ATOM 1759 C CA . VAL A 1 218 ? 10.641 21.797 22.547 1 84.5 218 VAL A CA 1
ATOM 1760 C C . VAL A 1 218 ? 9.992 22.875 21.688 1 84.5 218 VAL A C 1
ATOM 1762 O O . VAL A 1 218 ? 10.148 24.078 21.953 1 84.5 218 VAL A O 1
ATOM 1765 N N . VAL A 1 219 ? 9.32 22.391 20.734 1 89.94 219 VAL A N 1
ATOM 1766 C CA . VAL A 1 219 ? 8.625 23.344 19.875 1 89.94 219 VAL A CA 1
ATOM 1767 C C . VAL A 1 219 ? 7.238 23.641 20.438 1 89.94 219 VAL A C 1
ATOM 1769 O O . VAL A 1 219 ? 6.453 22.719 20.688 1 89.94 219 VAL A O 1
ATOM 1772 N N . LYS A 1 220 ? 7.008 24.828 20.688 1 91.56 220 LYS A N 1
ATOM 1773 C CA . LYS A 1 220 ? 5.707 25.203 21.234 1 91.56 220 LYS A CA 1
ATOM 1774 C C . LYS A 1 220 ? 5.176 26.469 20.562 1 91.56 220 LYS A C 1
ATOM 1776 O O . LYS A 1 220 ? 5.949 27.266 20.016 1 91.56 220 LYS A O 1
ATOM 1781 N N . PRO A 1 221 ? 3.896 26.641 20.609 1 94.38 221 PRO A N 1
ATOM 1782 C CA . PRO A 1 221 ? 3.326 27.859 20.031 1 94.38 221 PRO A CA 1
ATOM 1783 C C . PRO A 1 221 ? 3.641 29.109 20.859 1 94.38 221 PRO A C 1
ATOM 1785 O O . PRO A 1 221 ? 3.547 29.078 22.094 1 94.38 221 PRO A O 1
ATOM 1788 N N . LEU A 1 222 ? 3.998 30.172 20.203 1 95.94 222 LEU A N 1
ATOM 1789 C CA . LEU A 1 222 ? 4.387 31.391 20.906 1 95.94 222 LEU A CA 1
ATOM 1790 C C . LEU A 1 222 ? 3.441 32.531 20.562 1 95.94 222 LEU A C 1
ATOM 1792 O O . LEU A 1 222 ? 3.035 33.312 21.453 1 95.94 222 LEU A O 1
ATOM 1796 N N . VAL A 1 223 ? 3.137 32.625 19.312 1 97.12 223 VAL A N 1
ATOM 1797 C CA . VAL A 1 223 ? 2.318 33.75 18.859 1 97.12 223 VAL A CA 1
ATOM 1798 C C . VAL A 1 223 ? 1.249 33.281 17.891 1 97.12 223 VAL A C 1
ATOM 1800 O O . VAL A 1 223 ? 1.511 32.406 17.062 1 97.12 223 VAL A O 1
ATOM 1803 N N . TYR A 1 224 ? 0.109 33.812 18.016 1 97.38 224 TYR A N 1
ATOM 1804 C CA . TYR A 1 224 ? -0.973 33.594 17.062 1 97.38 224 TYR A CA 1
ATOM 1805 C C . TYR A 1 224 ? -1.341 34.875 16.359 1 97.38 224 TYR A C 1
ATOM 1807 O O . TYR A 1 224 ? -1.345 35.969 16.984 1 97.38 224 TYR A O 1
ATOM 1815 N N . ALA A 1 225 ? -1.684 34.75 15.141 1 97.62 225 ALA A N 1
ATOM 1816 C CA . ALA A 1 225 ? -2.057 35.938 14.375 1 97.62 225 ALA A CA 1
ATOM 1817 C C . ALA A 1 225 ? -3.314 35.688 13.547 1 97.62 225 ALA A C 1
ATOM 1819 O O . ALA A 1 225 ? -3.471 34.625 12.953 1 97.62 225 ALA A O 1
ATOM 1820 N N . LEU A 1 226 ? -4.191 36.594 13.617 1 96.44 226 LEU A N 1
ATOM 1821 C CA . LEU A 1 226 ? -5.32 36.625 12.695 1 96.44 226 LEU A CA 1
ATOM 1822 C C . LEU A 1 226 ? -5.055 37.594 11.539 1 96.44 226 LEU A C 1
ATOM 1824 O O . LEU A 1 226 ? -4.844 38.781 11.758 1 96.44 226 LEU A O 1
ATOM 1828 N N . LEU A 1 227 ? -5.086 37.031 10.367 1 96.75 227 LEU A N 1
ATOM 1829 C CA . LEU A 1 227 ? -4.73 37.812 9.195 1 96.75 227 LEU A CA 1
ATOM 1830 C C . LEU A 1 227 ? -5.941 38.031 8.289 1 96.75 227 LEU A C 1
ATOM 1832 O O . LEU A 1 227 ? -6.809 37.156 8.203 1 96.75 227 LEU A O 1
ATOM 1836 N N . CYS A 1 228 ? -5.91 39.094 7.535 1 94.19 228 CYS A N 1
ATOM 1837 C CA . CYS A 1 228 ? -7.039 39.438 6.68 1 94.19 228 CYS A CA 1
ATOM 1838 C C . CYS A 1 228 ? -6.867 38.875 5.285 1 94.19 228 CYS A C 1
ATOM 1840 O O . CYS A 1 228 ? -7.844 38.719 4.543 1 94.19 228 CYS A O 1
ATOM 1842 N N . ASP A 1 229 ? -5.625 38.594 4.934 1 93.12 229 ASP A N 1
ATOM 1843 C CA . ASP A 1 229 ? -5.34 38 3.639 1 93.12 229 ASP A CA 1
ATOM 1844 C C . ASP A 1 229 ? -4 37.25 3.66 1 93.12 229 ASP A C 1
ATOM 1846 O O . ASP A 1 229 ? -3.395 37.094 4.723 1 93.12 229 ASP A O 1
ATOM 1850 N N . LYS A 1 230 ? -3.637 36.781 2.465 1 93.38 230 LYS A N 1
ATOM 1851 C CA . LYS A 1 230 ? -2.402 36 2.365 1 93.38 230 LYS A CA 1
ATOM 1852 C C . LYS A 1 230 ? -1.387 36.719 1.465 1 93.38 230 LYS A C 1
ATOM 1854 O O . LYS A 1 230 ? -0.628 36.062 0.75 1 93.38 230 LYS A O 1
ATOM 1859 N N . LYS A 1 231 ? -1.37 37.938 1.561 1 95.44 231 LYS A N 1
ATOM 1860 C CA . LYS A 1 231 ? -0.474 38.719 0.687 1 95.44 231 LYS A CA 1
ATOM 1861 C C . LYS A 1 231 ? 0.896 38.906 1.333 1 95.44 231 LYS A C 1
ATOM 1863 O O . LYS A 1 231 ? 1.011 38.906 2.561 1 95.44 231 LYS A O 1
ATOM 1868 N N . LYS A 1 232 ? 1.863 39.094 0.492 1 96.38 232 LYS A N 1
ATOM 1869 C CA . LYS A 1 232 ? 3.229 39.312 0.959 1 96.38 232 LYS A CA 1
ATOM 1870 C C . LYS A 1 232 ? 3.309 40.531 1.883 1 96.38 232 LYS A C 1
ATOM 1872 O O . LYS A 1 232 ? 3.99 40.469 2.91 1 96.38 232 LYS A O 1
ATOM 1877 N N . SER A 1 233 ? 2.609 41.531 1.519 1 96 233 SER A N 1
ATOM 1878 C CA . SER A 1 233 ? 2.621 42.75 2.305 1 96 233 SER A CA 1
ATOM 1879 C C . SER A 1 233 ? 2.057 42.531 3.701 1 96 233 SER A C 1
ATOM 1881 O O . SER A 1 233 ? 2.547 43.094 4.68 1 96 233 SER A O 1
ATOM 1883 N N . THR A 1 234 ? 1.062 41.688 3.779 1 96.44 234 THR A N 1
ATOM 1884 C CA . THR A 1 234 ? 0.447 41.375 5.066 1 96.44 234 THR A CA 1
ATOM 1885 C C . THR A 1 234 ? 1.403 40.594 5.945 1 96.44 234 THR A C 1
ATOM 1887 O O . THR A 1 234 ? 1.539 40.844 7.137 1 96.44 234 THR A O 1
ATOM 1890 N N . TYR A 1 235 ? 2.066 39.688 5.332 1 97.44 235 TYR A N 1
ATOM 1891 C CA . TYR A 1 235 ? 3.035 38.906 6.094 1 97.44 235 TYR A CA 1
ATOM 1892 C C . TYR A 1 235 ? 4.199 39.75 6.551 1 97.44 235 TYR A C 1
ATOM 1894 O O . TYR A 1 235 ? 4.68 39.625 7.68 1 97.44 235 TYR A O 1
ATOM 1902 N N . LYS A 1 236 ? 4.668 40.594 5.652 1 97.62 236 LYS A N 1
ATOM 1903 C CA . LYS A 1 236 ? 5.73 41.5 6.027 1 97.62 236 LYS A CA 1
ATOM 1904 C C . LYS A 1 236 ? 5.328 42.344 7.238 1 97.62 236 LYS A C 1
ATOM 1906 O O . LYS A 1 236 ? 6.113 42.5 8.18 1 97.62 236 LYS A O 1
ATOM 1911 N N . LEU A 1 237 ? 4.121 42.812 7.172 1 97 237 LEU A N 1
ATOM 1912 C CA . LEU A 1 237 ? 3.602 43.625 8.281 1 97 237 LEU A CA 1
ATOM 1913 C C . LEU A 1 237 ? 3.535 42.781 9.562 1 97 237 LEU A C 1
ATOM 1915 O O . LEU A 1 237 ? 3.84 43.281 10.641 1 97 237 LEU A O 1
ATOM 1919 N N . LEU A 1 238 ? 3.086 41.594 9.453 1 97.12 238 LEU A N 1
ATOM 1920 C CA . LEU A 1 238 ? 3.023 40.688 10.594 1 97.12 238 LEU A CA 1
ATOM 1921 C C . LEU A 1 238 ? 4.383 40.562 11.273 1 97.12 238 LEU A C 1
ATOM 1923 O O . LEU A 1 238 ? 4.496 40.75 12.484 1 97.12 238 LEU A O 1
ATOM 1927 N N . PHE A 1 239 ? 5.418 40.344 10.547 1 97.5 239 PHE A N 1
ATOM 1928 C CA . PHE A 1 239 ? 6.738 40.094 11.117 1 97.5 239 PHE A CA 1
ATOM 1929 C C . PHE A 1 239 ? 7.363 41.406 11.586 1 97.5 239 PHE A C 1
ATOM 1931 O O . PHE A 1 239 ? 8.133 41.438 12.547 1 97.5 239 PHE A O 1
ATOM 1938 N N . GLN A 1 240 ? 6.973 42.469 10.906 1 96.81 240 GLN A N 1
ATOM 1939 C CA . GLN A 1 240 ? 7.402 43.781 11.391 1 96.81 240 GLN A CA 1
ATOM 1940 C C . GLN A 1 240 ? 6.809 44.094 12.766 1 96.81 240 GLN A C 1
ATOM 1942 O O . GLN A 1 240 ? 7.496 44.625 13.641 1 96.81 240 GLN A O 1
ATOM 1947 N N . LEU A 1 241 ? 5.523 43.781 12.898 1 96.56 241 LEU A N 1
ATOM 1948 C CA . LEU A 1 241 ? 4.855 43.969 14.18 1 96.56 241 LEU A CA 1
ATOM 1949 C C . LEU A 1 241 ? 5.508 43.125 15.266 1 96.56 241 LEU A C 1
ATOM 1951 O O . LEU A 1 241 ? 5.664 43.562 16.406 1 96.56 241 LEU A O 1
ATOM 1955 N N . LEU A 1 242 ? 5.852 41.969 14.883 1 95.81 242 LEU A N 1
ATOM 1956 C CA . LEU A 1 242 ? 6.512 41.062 15.82 1 95.81 242 LEU A CA 1
ATOM 1957 C C . LEU A 1 242 ? 7.84 41.625 16.297 1 95.81 242 LEU A C 1
ATOM 1959 O O . LEU A 1 242 ? 8.133 41.625 17.484 1 95.81 242 LEU A O 1
ATOM 1963 N N . LYS A 1 243 ? 8.609 42.125 15.352 1 94.69 243 LYS A N 1
ATOM 1964 C CA . LYS A 1 243 ? 9.922 42.719 15.664 1 94.69 243 LYS A CA 1
ATOM 1965 C C . LYS A 1 243 ? 9.789 43.969 16.516 1 94.69 243 LYS A C 1
ATOM 1967 O O . LYS A 1 243 ? 10.617 44.219 17.391 1 94.69 243 LYS A O 1
ATOM 1972 N N . THR A 1 244 ? 8.758 44.688 16.281 1 94.38 244 THR A N 1
ATOM 1973 C CA . THR A 1 244 ? 8.539 45.938 17 1 94.38 244 THR A CA 1
ATOM 1974 C C . THR A 1 244 ? 8.07 45.656 18.422 1 94.38 244 THR A C 1
ATOM 1976 O O . THR A 1 244 ? 8.461 46.344 19.359 1 94.38 244 THR A O 1
ATOM 1979 N N . THR A 1 245 ? 7.242 44.656 18.609 1 94.25 245 THR A N 1
ATOM 1980 C CA . THR A 1 245 ? 6.668 44.344 19.922 1 94.25 245 THR A CA 1
ATOM 1981 C C . THR A 1 245 ? 7.672 43.594 20.797 1 94.25 245 THR A C 1
ATOM 1983 O O . THR A 1 245 ? 7.664 43.75 22.016 1 94.25 245 THR A O 1
ATOM 1986 N N . VAL A 1 246 ? 8.469 42.812 20.094 1 94.62 246 VAL A N 1
ATOM 1987 C CA . VAL A 1 246 ? 9.539 42.094 20.781 1 94.62 246 VAL A CA 1
ATOM 1988 C C . VAL A 1 246 ? 10.883 42.438 20.141 1 94.62 246 VAL A C 1
ATOM 1990 O O . VAL A 1 246 ? 11.422 41.625 19.375 1 94.62 246 VAL A O 1
ATOM 1993 N N . PRO A 1 247 ? 11.484 43.469 20.531 1 90.56 247 PRO A N 1
ATOM 1994 C CA . PRO A 1 247 ? 12.656 44 19.828 1 90.56 247 PRO A CA 1
ATOM 1995 C C . PRO A 1 247 ? 13.852 43.031 19.875 1 90.56 247 PRO A C 1
ATOM 1997 O O . PRO A 1 247 ? 14.719 43.094 19 1 90.56 247 PRO A O 1
ATOM 2000 N N . ASN A 1 248 ? 13.93 42.219 20.828 1 89.56 248 ASN A N 1
ATOM 2001 C CA . ASN A 1 248 ? 15.07 41.312 20.969 1 89.56 248 ASN A CA 1
ATOM 2002 C C . ASN A 1 248 ? 14.914 40.062 20.078 1 89.56 248 ASN A C 1
ATOM 2004 O O . ASN A 1 248 ? 15.766 39.188 20.094 1 89.56 248 ASN A O 1
ATOM 2008 N N . THR A 1 249 ? 13.938 40.125 19.25 1 92.25 249 THR A N 1
ATOM 2009 C CA . THR A 1 249 ? 13.664 38.938 18.422 1 92.25 249 THR A CA 1
ATOM 2010 C C . THR A 1 249 ? 14.695 38.812 17.312 1 92.25 249 THR A C 1
ATOM 2012 O O . THR A 1 249 ? 14.852 39.75 16.5 1 92.25 249 THR A O 1
ATOM 2015 N N . GLN A 1 250 ? 15.508 37.844 17.359 1 93 250 GLN A N 1
ATOM 2016 C CA . GLN A 1 250 ? 16.453 37.469 16.312 1 93 250 GLN A CA 1
ATOM 2017 C C . GLN A 1 250 ? 16.234 36.031 15.836 1 93 250 GLN A C 1
ATOM 2019 O O . GLN A 1 250 ? 16.312 35.094 16.625 1 93 250 GLN A O 1
ATOM 2024 N N . VAL A 1 251 ? 16 35.938 14.547 1 95.5 251 VAL A N 1
ATOM 2025 C CA . VAL A 1 251 ? 15.672 34.625 14.016 1 95.5 251 VAL A CA 1
ATOM 2026 C C . VAL A 1 251 ? 16.766 34.156 13.062 1 95.5 251 VAL A C 1
ATOM 2028 O O . VAL A 1 251 ? 17.141 34.875 12.141 1 95.5 251 VAL A O 1
ATOM 2031 N N . ASP A 1 252 ? 17.281 32.938 13.312 1 94.75 252 ASP A N 1
ATOM 2032 C CA . ASP A 1 252 ? 18.328 32.375 12.461 1 94.75 252 ASP A CA 1
ATOM 2033 C C . ASP A 1 252 ? 17.719 31.406 11.438 1 94.75 252 ASP A C 1
ATOM 2035 O O . ASP A 1 252 ? 18.297 31.203 10.367 1 94.75 252 ASP A O 1
ATOM 2039 N N . PHE A 1 253 ? 16.672 30.891 11.867 1 95.12 253 PHE A N 1
ATOM 2040 C CA . PHE A 1 253 ? 16.094 29.828 11.047 1 95.12 253 PHE A CA 1
ATOM 2041 C C . PHE A 1 253 ? 14.562 29.906 11.055 1 95.12 253 PHE A C 1
ATOM 2043 O O . PHE A 1 253 ? 13.953 30.109 12.102 1 95.12 253 PHE A O 1
ATOM 2050 N N . PHE A 1 254 ? 14 29.812 9.867 1 94.81 254 PHE A N 1
ATOM 2051 C CA . PHE A 1 254 ? 12.562 29.922 9.672 1 94.81 254 PHE A CA 1
ATOM 2052 C C . PHE A 1 254 ? 12.055 28.797 8.773 1 94.81 254 PHE A C 1
ATOM 2054 O O . PHE A 1 254 ? 12.539 28.625 7.656 1 94.81 254 PHE A O 1
ATOM 2061 N N . LYS A 1 255 ? 11.102 28.016 9.234 1 95.25 255 LYS A N 1
ATOM 2062 C CA . LYS A 1 255 ? 10.516 26.938 8.445 1 95.25 255 LYS A CA 1
ATOM 2063 C C . LYS A 1 255 ? 9.008 27.141 8.281 1 95.25 255 LYS A C 1
ATOM 2065 O O . LYS A 1 255 ? 8.312 27.469 9.242 1 95.25 255 LYS A O 1
ATOM 2070 N N . SER A 1 256 ? 8.5 26.938 7.105 1 93.75 256 SER A N 1
ATOM 2071 C CA . SER A 1 256 ? 7.074 27.047 6.801 1 93.75 256 SER A CA 1
ATOM 2072 C C . SER A 1 256 ? 6.695 26.219 5.582 1 93.75 256 SER A C 1
ATOM 2074 O O . SER A 1 256 ? 7.535 25.5 5.031 1 93.75 256 SER A O 1
ATOM 2076 N N . ASP A 1 257 ? 5.43 26.203 5.223 1 92.56 257 ASP A N 1
ATOM 2077 C CA . ASP A 1 257 ? 5.008 25.625 3.951 1 92.56 257 ASP A CA 1
ATOM 2078 C C . ASP A 1 257 ? 5.582 26.406 2.771 1 92.56 257 ASP A C 1
ATOM 2080 O O . ASP A 1 257 ? 6.098 27.516 2.945 1 92.56 257 ASP A O 1
ATOM 2084 N N . PHE A 1 258 ? 5.547 25.812 1.668 1 93.44 258 PHE A N 1
ATOM 2085 C CA . PHE A 1 258 ? 6.086 26.453 0.47 1 93.44 258 PHE A CA 1
ATOM 2086 C C . PHE A 1 258 ? 5.129 27.516 -0.062 1 93.44 258 PHE A C 1
ATOM 2088 O O . PHE A 1 258 ? 4.492 27.312 -1.101 1 93.44 258 PHE A O 1
ATOM 2095 N N . GLU A 1 259 ? 5.098 28.562 0.709 1 92.75 259 GLU A N 1
ATOM 2096 C CA . GLU A 1 259 ? 4.355 29.75 0.324 1 92.75 259 GLU A CA 1
ATOM 2097 C C . GLU A 1 259 ? 5.289 30.938 0.113 1 92.75 259 GLU A C 1
ATOM 2099 O O . GLU A 1 259 ? 5.84 31.484 1.074 1 92.75 259 GLU A O 1
ATOM 2104 N N . GLU A 1 260 ? 5.363 31.328 -1.072 1 94.38 260 GLU A N 1
ATOM 2105 C CA . GLU A 1 260 ? 6.328 32.375 -1.43 1 94.38 260 GLU A CA 1
ATOM 2106 C C . GLU A 1 260 ? 6.023 33.688 -0.713 1 94.38 260 GLU A C 1
ATOM 2108 O O . GLU A 1 260 ? 6.938 34.375 -0.279 1 94.38 260 GLU A O 1
ATOM 2113 N N . ALA A 1 261 ? 4.77 33.969 -0.55 1 95.69 261 ALA A N 1
ATOM 2114 C CA . ALA A 1 261 ? 4.367 35.219 0.086 1 95.69 261 ALA A CA 1
ATOM 2115 C C . ALA A 1 261 ? 4.836 35.281 1.537 1 95.69 261 ALA A C 1
ATOM 2117 O O . ALA A 1 261 ? 5.445 36.25 1.964 1 95.69 261 ALA A O 1
ATOM 2118 N N . ALA A 1 262 ? 4.594 34.281 2.234 1 95.81 262 ALA A N 1
ATOM 2119 C CA . ALA A 1 262 ? 4.969 34.219 3.646 1 95.81 262 ALA A CA 1
ATOM 2120 C C . ALA A 1 262 ? 6.484 34.25 3.812 1 95.81 262 ALA A C 1
ATOM 2122 O O . ALA A 1 262 ? 7.02 34.969 4.641 1 95.81 262 ALA A O 1
ATOM 2123 N N . MET A 1 263 ? 7.191 33.469 3.021 1 96.06 263 MET A N 1
ATOM 2124 C CA . MET A 1 263 ? 8.641 33.375 3.129 1 96.06 263 MET A CA 1
ATOM 2125 C C . MET A 1 263 ? 9.32 34.656 2.715 1 96.06 263 MET A C 1
ATOM 2127 O O . MET A 1 263 ? 10.273 35.094 3.361 1 96.06 263 MET A O 1
ATOM 2131 N N . SER A 1 264 ? 8.82 35.219 1.623 1 96.12 264 SER A N 1
ATOM 2132 C CA . SER A 1 264 ? 9.375 36.5 1.172 1 96.12 264 SER A CA 1
ATOM 2133 C C . SER A 1 264 ? 9.094 37.625 2.174 1 96.12 264 SER A C 1
ATOM 2135 O O . SER A 1 264 ? 9.938 38.5 2.393 1 96.12 264 SER A O 1
ATOM 2137 N N . GLY A 1 265 ? 7.828 37.594 2.74 1 96.62 265 GLY A N 1
ATOM 2138 C CA . GLY A 1 265 ? 7.508 38.562 3.785 1 96.62 265 GLY A CA 1
ATOM 2139 C C . GLY A 1 265 ? 8.406 38.438 5 1 96.62 265 GLY A C 1
ATOM 2140 O O . GLY A 1 265 ? 8.82 39.469 5.574 1 96.62 265 GLY A O 1
ATOM 2141 N N . PHE A 1 266 ? 8.727 37.25 5.332 1 97.25 266 PHE A N 1
ATOM 2142 C CA . PHE A 1 266 ? 9.617 37 6.461 1 97.25 266 PHE A CA 1
ATOM 2143 C C . PHE A 1 266 ? 11.023 37.5 6.164 1 97.25 266 PHE A C 1
ATOM 2145 O O . PHE A 1 266 ? 11.633 38.188 6.996 1 97.25 266 PHE A O 1
ATOM 2152 N N . LEU A 1 267 ? 11.562 37.25 5.008 1 96.38 267 LEU A N 1
ATOM 2153 C CA . LEU A 1 267 ? 12.93 37.594 4.621 1 96.38 267 LEU A CA 1
ATOM 2154 C C . LEU A 1 267 ? 13.102 39.094 4.516 1 96.38 267 LEU A C 1
ATOM 2156 O O . LEU A 1 267 ? 14.195 39.625 4.734 1 96.38 267 LEU A O 1
ATOM 2160 N N . ALA A 1 268 ? 12.008 39.781 4.234 1 96.88 268 ALA A N 1
ATOM 2161 C CA . ALA A 1 268 ? 12.055 41.219 4.176 1 96.88 268 ALA A CA 1
ATOM 2162 C C . ALA A 1 268 ? 12.367 41.812 5.543 1 96.88 268 ALA A C 1
ATOM 2164 O O . ALA A 1 268 ? 12.992 42.875 5.641 1 96.88 268 ALA A O 1
ATOM 2165 N N . VAL A 1 269 ? 11.922 41.125 6.551 1 97 269 VAL A N 1
ATOM 2166 C CA . VAL A 1 269 ? 12.094 41.625 7.91 1 97 269 VAL A CA 1
ATOM 2167 C C . VAL A 1 269 ? 13.344 41.031 8.539 1 97 269 VAL A C 1
ATOM 2169 O O . VAL A 1 269 ? 14.062 41.688 9.281 1 97 269 VAL A O 1
ATOM 2172 N N . PHE A 1 270 ? 13.578 39.781 8.211 1 96.62 270 PHE A N 1
ATOM 2173 C CA . PHE A 1 270 ? 14.75 39.062 8.711 1 96.62 270 PHE A CA 1
ATOM 2174 C C . PHE A 1 270 ? 15.602 38.562 7.551 1 96.62 270 PHE A C 1
ATOM 2176 O O . PHE A 1 270 ? 15.656 37.344 7.301 1 96.62 270 PHE A O 1
ATOM 2183 N N . PRO A 1 271 ? 16.391 39.375 6.977 1 95.19 271 PRO A N 1
ATOM 2184 C CA . PRO A 1 271 ? 17.094 39.031 5.742 1 95.19 271 PRO A CA 1
ATOM 2185 C C . PRO A 1 271 ? 18.203 38 5.961 1 95.19 271 PRO A C 1
ATOM 2187 O O . PRO A 1 271 ? 18.594 37.281 5.031 1 95.19 271 PRO A O 1
ATOM 2190 N N . ASN A 1 272 ? 18.688 37.875 7.176 1 94.38 272 ASN A N 1
ATOM 2191 C CA . ASN A 1 272 ? 19.828 36.969 7.43 1 94.38 272 ASN A CA 1
ATOM 2192 C C . ASN A 1 272 ? 19.375 35.594 7.859 1 94.38 272 ASN A C 1
ATOM 2194 O O . ASN A 1 272 ? 20.203 34.688 8.031 1 94.38 272 ASN A O 1
ATOM 2198 N N . ALA A 1 273 ? 18.141 35.438 8.023 1 95.44 273 ALA A N 1
ATOM 2199 C CA . ALA A 1 273 ? 17.609 34.125 8.477 1 95.44 273 ALA A CA 1
ATOM 2200 C C . ALA A 1 273 ? 17.594 33.125 7.34 1 95.44 273 ALA A C 1
ATOM 2202 O O . ALA A 1 273 ? 17.438 33.5 6.172 1 95.44 273 ALA A O 1
ATOM 2203 N N . VAL A 1 274 ? 17.891 31.906 7.676 1 93.31 274 VAL A N 1
ATOM 2204 C CA . VAL A 1 274 ? 17.766 30.812 6.715 1 93.31 274 VAL A CA 1
ATOM 2205 C C . VAL A 1 274 ? 16.297 30.359 6.648 1 93.31 274 VAL A C 1
ATOM 2207 O O . VAL A 1 274 ? 15.688 30.078 7.68 1 93.31 274 VAL A O 1
ATOM 2210 N N . VAL A 1 275 ? 15.781 30.328 5.441 1 94.62 275 VAL A N 1
ATOM 2211 C CA . VAL A 1 275 ? 14.391 29.922 5.25 1 94.62 275 VAL A CA 1
ATOM 2212 C C . VAL A 1 275 ? 14.336 28.531 4.613 1 94.62 275 VAL A C 1
ATOM 2214 O O . VAL A 1 275 ? 15.039 28.266 3.641 1 94.62 275 VAL A O 1
ATOM 2217 N N . SER A 1 276 ? 13.562 27.688 5.164 1 93.75 276 SER A N 1
ATOM 2218 C CA . SER A 1 276 ? 13.43 26.312 4.691 1 93.75 276 SER A CA 1
ATOM 2219 C C . SER A 1 276 ? 11.961 25.906 4.605 1 93.75 276 SER A C 1
ATOM 2221 O O . SER A 1 276 ? 11.133 26.359 5.395 1 93.75 276 SER A O 1
ATOM 2223 N N . GLY A 1 277 ? 11.688 25.078 3.615 1 93.44 277 GLY A N 1
ATOM 2224 C CA . GLY A 1 277 ? 10.336 24.547 3.49 1 93.44 277 GLY A CA 1
ATOM 2225 C C . GLY A 1 277 ? 10.148 23.234 4.215 1 93.44 277 GLY A C 1
ATOM 2226 O O . GLY A 1 277 ? 11.125 22.547 4.547 1 93.44 277 GLY A O 1
ATOM 2227 N N . CYS A 1 278 ? 8.945 22.906 4.477 1 92.88 278 CYS A N 1
ATOM 2228 C CA . CYS A 1 278 ? 8.609 21.672 5.168 1 92.88 278 CYS A CA 1
ATOM 2229 C C . CYS A 1 278 ? 8.789 20.469 4.25 1 92.88 278 CYS A C 1
ATOM 2231 O O . CYS A 1 278 ? 8.172 20.391 3.186 1 92.88 278 CYS A O 1
ATOM 2233 N N . PHE A 1 279 ? 9.5 19.516 4.711 1 93.5 279 PHE A N 1
ATOM 2234 C CA . PHE A 1 279 ? 9.797 18.328 3.941 1 93.5 279 PHE A CA 1
ATOM 2235 C C . PHE A 1 279 ? 8.516 17.578 3.586 1 93.5 279 PHE A C 1
ATOM 2237 O O . PHE A 1 279 ? 8.398 17.031 2.486 1 93.5 279 PHE A O 1
ATOM 2244 N N . PHE A 1 280 ? 7.625 17.531 4.469 1 91.88 280 PHE A N 1
ATOM 2245 C CA . PHE A 1 280 ? 6.367 16.828 4.246 1 91.88 280 PHE A CA 1
ATOM 2246 C C . PHE A 1 280 ? 5.621 17.422 3.053 1 91.88 280 PHE A C 1
ATOM 2248 O O . PHE A 1 280 ? 5.094 16.688 2.219 1 91.88 280 PHE A O 1
ATOM 2255 N N . HIS A 1 281 ? 5.57 18.656 3.045 1 93.19 281 HIS A N 1
ATOM 2256 C CA . HIS A 1 281 ? 4.855 19.328 1.96 1 93.19 281 HIS A CA 1
ATOM 2257 C C . HIS A 1 281 ? 5.578 19.141 0.63 1 93.19 281 HIS A C 1
ATOM 2259 O O . HIS A 1 281 ? 4.941 19.062 -0.422 1 93.19 281 HIS A O 1
ATOM 2265 N N . TYR A 1 282 ? 6.879 19.094 0.672 1 95.94 282 TYR A N 1
ATOM 2266 C CA . TYR A 1 282 ? 7.641 18.766 -0.527 1 95.94 282 TYR A CA 1
ATOM 2267 C C . TYR A 1 282 ? 7.27 17.375 -1.045 1 95.94 282 TYR A C 1
ATOM 2269 O O . TYR A 1 282 ? 6.953 17.219 -2.227 1 95.94 282 TYR A O 1
ATOM 2277 N N . LYS A 1 283 ? 7.27 16.438 -0.177 1 95.44 283 LYS A N 1
ATOM 2278 C CA . LYS A 1 283 ? 6.922 15.062 -0.542 1 95.44 283 LYS A CA 1
ATOM 2279 C C . LYS A 1 283 ? 5.5 14.992 -1.093 1 95.44 283 LYS A C 1
ATOM 2281 O O . LYS A 1 283 ? 5.254 14.32 -2.098 1 95.44 283 LYS A O 1
ATOM 2286 N N . GLN A 1 284 ? 4.637 15.672 -0.443 1 94.69 284 GLN A N 1
ATOM 2287 C CA . GLN A 1 284 ? 3.238 15.672 -0.856 1 94.69 284 GLN A CA 1
ATOM 2288 C C . GLN A 1 284 ? 3.076 16.266 -2.25 1 94.69 284 GLN A C 1
ATOM 2290 O O . GLN A 1 284 ? 2.266 15.797 -3.047 1 94.69 284 GLN A O 1
ATOM 2295 N N . ALA A 1 285 ? 3.787 17.297 -2.484 1 96.56 285 ALA A N 1
ATOM 2296 C CA . ALA A 1 285 ? 3.73 17.938 -3.801 1 96.56 285 ALA A CA 1
ATOM 2297 C C . ALA A 1 285 ? 4.16 16.969 -4.895 1 96.56 285 ALA A C 1
ATOM 2299 O O . ALA A 1 285 ? 3.51 16.875 -5.941 1 96.56 285 ALA A O 1
ATOM 2300 N N . LEU A 1 286 ? 5.188 16.234 -4.641 1 97.69 286 LEU A N 1
ATOM 2301 C CA . LEU A 1 286 ? 5.68 15.273 -5.625 1 97.69 286 LEU A CA 1
ATOM 2302 C C . LEU A 1 286 ? 4.695 14.117 -5.805 1 97.69 286 LEU A C 1
ATOM 2304 O O . LEU A 1 286 ? 4.477 13.648 -6.926 1 97.69 286 LEU A O 1
ATOM 2308 N N . ARG A 1 287 ? 4.137 13.711 -4.77 1 96.38 287 ARG A N 1
ATOM 2309 C CA . ARG A 1 287 ? 3.154 12.633 -4.848 1 96.38 287 ARG A CA 1
ATOM 2310 C C . ARG A 1 287 ? 1.943 13.055 -5.672 1 96.38 287 ARG A C 1
ATOM 2312 O O . ARG A 1 287 ? 1.432 12.281 -6.48 1 96.38 287 ARG A O 1
ATOM 2319 N N . ARG A 1 288 ? 1.479 14.234 -5.406 1 96.62 288 ARG A N 1
ATOM 2320 C CA . ARG A 1 288 ? 0.343 14.758 -6.156 1 96.62 288 ARG A CA 1
ATOM 2321 C C . ARG A 1 288 ? 0.656 14.836 -7.645 1 96.62 288 ARG A C 1
ATOM 2323 O O . ARG A 1 288 ? -0.159 14.43 -8.477 1 96.62 288 ARG A O 1
ATOM 2330 N N . LYS A 1 289 ? 1.787 15.367 -7.934 1 97.44 289 LYS A N 1
ATOM 2331 C CA . LYS A 1 289 ? 2.189 15.453 -9.336 1 97.44 289 LYS A CA 1
ATOM 2332 C C . LYS A 1 289 ? 2.289 14.07 -9.969 1 97.44 289 LYS A C 1
ATOM 2334 O O . LYS A 1 289 ? 1.882 13.875 -11.109 1 97.44 289 LYS A O 1
ATOM 2339 N N . SER A 1 290 ? 2.871 13.102 -9.234 1 97.44 290 SER A N 1
ATOM 2340 C CA . SER A 1 290 ? 2.98 11.727 -9.695 1 97.44 290 SER A CA 1
ATOM 2341 C C . SER A 1 290 ? 1.608 11.141 -10.016 1 97.44 290 SER A C 1
ATOM 2343 O O . SER A 1 290 ? 1.434 10.477 -11.039 1 97.44 290 SER A O 1
ATOM 2345 N N . ARG A 1 291 ? 0.678 11.383 -9.156 1 96.25 291 ARG A N 1
ATOM 2346 C CA . ARG A 1 291 ? -0.683 10.891 -9.344 1 96.25 291 ARG A CA 1
ATOM 2347 C C . ARG A 1 291 ? -1.331 11.531 -10.57 1 96.25 291 ARG A C 1
ATOM 2349 O O . ARG A 1 291 ? -1.978 10.852 -11.367 1 96.25 291 ARG A O 1
ATOM 2356 N N . ASP A 1 292 ? -1.188 12.812 -10.695 1 96.56 292 ASP A N 1
ATOM 2357 C CA . ASP A 1 292 ? -1.747 13.555 -11.82 1 96.56 292 ASP A CA 1
ATOM 2358 C C . ASP A 1 292 ? -1.244 13 -13.148 1 96.56 292 ASP A C 1
ATOM 2360 O O . ASP A 1 292 ? -1.992 12.945 -14.125 1 96.56 292 ASP A O 1
ATOM 2364 N N . LEU A 1 293 ? -0.012 12.547 -13.094 1 97.06 293 LEU A N 1
ATOM 2365 C CA . LEU A 1 293 ? 0.614 12.078 -14.32 1 97.06 293 LEU A CA 1
ATOM 2366 C C . LEU A 1 293 ? 0.441 10.57 -14.477 1 97.06 293 LEU A C 1
ATOM 2368 O O . LEU A 1 293 ? 0.924 9.977 -15.445 1 97.06 293 LEU A O 1
ATOM 2372 N N . GLY A 1 294 ? -0.095 9.898 -13.477 1 94.31 294 GLY A N 1
ATOM 2373 C CA . GLY A 1 294 ? -0.382 8.477 -13.555 1 94.31 294 GLY A CA 1
ATOM 2374 C C . GLY A 1 294 ? 0.84 7.605 -13.32 1 94.31 294 GLY A C 1
ATOM 2375 O O . GLY A 1 294 ? 0.977 6.543 -13.93 1 94.31 294 GLY A O 1
ATOM 2376 N N . LEU A 1 295 ? 1.724 7.941 -12.523 1 94.56 295 LEU A N 1
ATOM 2377 C CA . LEU A 1 295 ? 2.975 7.215 -12.336 1 94.56 295 LEU A CA 1
ATOM 2378 C C . LEU A 1 295 ? 2.865 6.238 -11.172 1 94.56 295 LEU A C 1
ATOM 2380 O O . LEU A 1 295 ? 3.791 5.469 -10.906 1 94.56 295 LEU A O 1
ATOM 2384 N N . SER A 1 296 ? 1.715 6.133 -10.562 1 89.56 296 SER A N 1
ATOM 2385 C CA . SER A 1 296 ? 1.587 5.395 -9.312 1 89.56 296 SER A CA 1
ATOM 2386 C C . SER A 1 296 ? 1.375 3.906 -9.562 1 89.56 296 SER A C 1
ATOM 2388 O O . SER A 1 296 ? 1.598 3.082 -8.672 1 89.56 296 SER A O 1
ATOM 2390 N N . LYS A 1 297 ? 1.072 3.473 -10.742 1 82.62 297 LYS A N 1
ATOM 2391 C CA . LYS A 1 297 ? 0.697 2.08 -10.977 1 82.62 297 LYS A CA 1
ATOM 2392 C C . LYS A 1 297 ? 1.915 1.235 -11.336 1 82.62 297 LYS A C 1
ATOM 2394 O O . LYS A 1 297 ? 1.891 0.011 -11.203 1 82.62 297 LYS A O 1
ATOM 2399 N N . ASN A 1 298 ? 2.953 1.839 -11.758 1 87.25 298 ASN A N 1
ATOM 2400 C CA . ASN A 1 298 ? 4.172 1.162 -12.188 1 87.25 298 ASN A CA 1
ATOM 2401 C C . ASN A 1 298 ? 5.266 1.257 -11.125 1 87.25 298 ASN A C 1
ATOM 2403 O O . ASN A 1 298 ? 5.641 2.354 -10.703 1 87.25 298 ASN A O 1
ATOM 2407 N N . SER A 1 299 ? 5.754 0.13 -10.727 1 88.75 299 SER A N 1
ATOM 2408 C CA . SER A 1 299 ? 6.734 0.087 -9.648 1 88.75 299 SER A CA 1
ATOM 2409 C C . SER A 1 299 ? 8.016 0.815 -10.031 1 88.75 299 SER A C 1
ATOM 2411 O O . SER A 1 299 ? 8.688 1.408 -9.18 1 88.75 299 SER A O 1
ATOM 2413 N N . ILE A 1 300 ? 8.312 0.766 -11.266 1 91.12 300 ILE A N 1
ATOM 2414 C CA . ILE A 1 300 ? 9.523 1.423 -11.758 1 91.12 300 ILE A CA 1
ATOM 2415 C C . ILE A 1 300 ? 9.367 2.938 -11.633 1 91.12 300 ILE A C 1
ATOM 2417 O O . ILE A 1 300 ? 10.289 3.627 -11.188 1 91.12 300 ILE A O 1
ATOM 2421 N N . PHE A 1 301 ? 8.203 3.383 -12.023 1 94.06 301 PHE A N 1
ATOM 2422 C CA . PHE A 1 301 ? 7.922 4.812 -11.938 1 94.06 301 PHE A CA 1
ATOM 2423 C C . PHE A 1 301 ? 7.871 5.27 -10.484 1 94.06 301 PHE A C 1
ATOM 2425 O O . PHE A 1 301 ? 8.383 6.344 -10.156 1 94.06 301 PHE A O 1
ATOM 2432 N N . ARG A 1 302 ? 7.355 4.461 -9.695 1 94.19 302 ARG A N 1
ATOM 2433 C CA . ARG A 1 302 ? 7.273 4.785 -8.273 1 94.19 302 ARG A CA 1
ATOM 2434 C C . ARG A 1 302 ? 8.664 4.922 -7.66 1 94.19 302 ARG A C 1
ATOM 2436 O O . ARG A 1 302 ? 8.898 5.809 -6.836 1 94.19 302 ARG A O 1
ATOM 2443 N N . LYS A 1 303 ? 9.492 4.043 -8.039 1 94.75 303 LYS A N 1
ATOM 2444 C CA . LYS A 1 303 ? 10.859 4.113 -7.535 1 94.75 303 LYS A CA 1
ATOM 2445 C C . LYS A 1 303 ? 11.531 5.418 -7.953 1 94.75 303 LYS A C 1
ATOM 2447 O O . LYS A 1 303 ? 12.227 6.051 -7.152 1 94.75 303 LYS A O 1
ATOM 2452 N N . HIS A 1 304 ? 11.32 5.742 -9.195 1 96.38 304 HIS A N 1
ATOM 2453 C CA . HIS A 1 304 ? 11.906 6.98 -9.695 1 96.38 304 HIS A CA 1
ATOM 2454 C C . HIS A 1 304 ? 11.43 8.18 -8.883 1 96.38 304 HIS A C 1
ATOM 2456 O O . HIS A 1 304 ? 12.242 9 -8.445 1 96.38 304 HIS A O 1
ATOM 2462 N N . VAL A 1 305 ? 10.148 8.234 -8.664 1 97.31 305 VAL A N 1
ATOM 2463 C CA . VAL A 1 305 ? 9.562 9.328 -7.898 1 97.31 305 VAL A CA 1
ATOM 2464 C C . VAL A 1 305 ? 10.086 9.289 -6.461 1 97.31 305 VAL A C 1
ATOM 2466 O O . VAL A 1 305 ? 10.414 10.328 -5.887 1 97.31 305 VAL A O 1
ATOM 2469 N N . ALA A 1 306 ? 10.188 8.133 -5.934 1 96.5 306 ALA A N 1
ATOM 2470 C CA . ALA A 1 306 ? 10.672 7.965 -4.566 1 96.5 306 ALA A CA 1
ATOM 2471 C C . ALA A 1 306 ? 12.086 8.508 -4.41 1 96.5 306 ALA A C 1
ATOM 2473 O O . ALA A 1 306 ? 12.406 9.156 -3.408 1 96.5 306 ALA A O 1
ATOM 2474 N N . LEU A 1 307 ? 12.875 8.258 -5.348 1 97.25 307 LEU A N 1
ATOM 2475 C CA . LEU A 1 307 ? 14.25 8.75 -5.301 1 97.25 307 LEU A CA 1
ATOM 2476 C C . LEU A 1 307 ? 14.273 10.281 -5.301 1 97.25 307 LEU A C 1
ATOM 2478 O O . LEU A 1 307 ? 15.086 10.891 -4.598 1 97.25 307 LEU A O 1
ATOM 2482 N N . CYS A 1 308 ? 13.352 10.82 -6.047 1 97.81 308 CYS A N 1
ATOM 2483 C CA . CYS A 1 308 ? 13.273 12.273 -6.105 1 97.81 308 CYS A CA 1
ATOM 2484 C C . CYS A 1 308 ? 12.867 12.852 -4.754 1 97.81 308 CYS A C 1
ATOM 2486 O O . CYS A 1 308 ? 13.297 13.953 -4.391 1 97.81 308 CYS A O 1
ATOM 2488 N N . THR A 1 309 ? 12.055 12.141 -4.035 1 97 309 THR A N 1
ATOM 2489 C CA . THR A 1 309 ? 11.578 12.609 -2.74 1 97 309 THR A CA 1
ATOM 2490 C C . THR A 1 309 ? 12.711 12.617 -1.717 1 97 309 THR A C 1
ATOM 2492 O O . THR A 1 309 ? 12.586 13.211 -0.645 1 97 309 THR A O 1
ATOM 2495 N N . LEU A 1 310 ? 13.875 12.078 -2.049 1 96.31 310 LEU A N 1
ATOM 2496 C CA . LEU A 1 310 ? 14.945 11.906 -1.078 1 96.31 310 LEU A CA 1
ATOM 2497 C C . LEU A 1 310 ? 16.016 12.977 -1.264 1 96.31 310 LEU A C 1
ATOM 2499 O O . LEU A 1 310 ? 16.922 13.109 -0.438 1 96.31 310 LEU A O 1
ATOM 2503 N N . LEU A 1 311 ? 15.891 13.766 -2.268 1 96.56 311 LEU A N 1
ATOM 2504 C CA . LEU A 1 311 ? 16.891 14.773 -2.604 1 96.56 311 LEU A CA 1
ATOM 2505 C C . LEU A 1 311 ? 17.078 15.758 -1.45 1 96.56 311 LEU A C 1
ATOM 2507 O O . LEU A 1 311 ? 18.203 16.141 -1.14 1 96.56 311 LEU A O 1
ATOM 2511 N N . PRO A 1 312 ? 15.984 16.094 -0.724 1 95.62 312 PRO A N 1
ATOM 2512 C CA . PRO A 1 312 ? 16.109 17.094 0.336 1 95.62 312 PRO A CA 1
ATOM 2513 C C . PRO A 1 312 ? 17.031 16.656 1.465 1 95.62 312 PRO A C 1
ATOM 2515 O O . PRO A 1 312 ? 17.516 17.484 2.236 1 95.62 312 PRO A O 1
ATOM 2518 N N . HIS A 1 313 ? 17.312 15.422 1.58 1 95.19 313 HIS A N 1
ATOM 2519 C CA . HIS A 1 313 ? 18.141 14.914 2.672 1 95.19 313 HIS A CA 1
ATOM 2520 C C . HIS A 1 313 ? 19.625 15.164 2.41 1 95.19 313 HIS A C 1
ATOM 2522 O O . HIS A 1 313 ? 20.438 15.039 3.316 1 95.19 313 HIS A O 1
ATOM 2528 N N . LEU A 1 314 ? 19.953 15.578 1.217 1 95.5 314 LEU A N 1
ATOM 2529 C CA . LEU A 1 314 ? 21.359 15.727 0.822 1 95.5 314 LEU A CA 1
ATOM 2530 C C . LEU A 1 314 ? 21.828 17.172 0.983 1 95.5 314 LEU A C 1
ATOM 2532 O O . LEU A 1 314 ? 21 18.094 1.006 1 95.5 314 LEU A O 1
ATOM 2536 N N . PRO A 1 315 ? 23.156 17.344 1.113 1 92.81 315 PRO A N 1
ATOM 2537 C CA . PRO A 1 315 ? 23.688 18.719 1.08 1 92.81 315 PRO A CA 1
ATOM 2538 C C . PRO A 1 315 ? 23.375 19.438 -0.228 1 92.81 315 PRO A C 1
ATOM 2540 O O . PRO A 1 315 ? 23.375 18.812 -1.295 1 92.81 315 PRO A O 1
ATOM 2543 N N . ILE A 1 316 ? 23.172 20.672 -0.138 1 91.94 316 ILE A N 1
ATOM 2544 C CA . ILE A 1 316 ? 22.781 21.5 -1.276 1 91.94 316 ILE A CA 1
ATOM 2545 C C . ILE A 1 316 ? 23.844 21.391 -2.377 1 91.94 316 ILE A C 1
ATOM 2547 O O . ILE A 1 316 ? 23.5 21.406 -3.564 1 91.94 316 ILE A O 1
ATOM 2551 N N . THR A 1 317 ? 25.031 21.203 -2.045 1 93.38 317 THR A N 1
ATOM 2552 C CA . THR A 1 317 ? 26.141 21.172 -2.994 1 93.38 317 THR A CA 1
ATOM 2553 C C . THR A 1 317 ? 26.094 19.891 -3.826 1 93.38 317 THR A C 1
ATOM 2555 O O . THR A 1 317 ? 26.688 19.828 -4.91 1 93.38 317 THR A O 1
ATOM 2558 N N . ASP A 1 318 ? 25.406 18.891 -3.324 1 95.62 318 ASP A N 1
ATOM 2559 C CA . ASP A 1 318 ? 25.438 17.578 -3.973 1 95.62 318 ASP A CA 1
ATOM 2560 C C . ASP A 1 318 ? 24.156 17.328 -4.762 1 95.62 318 ASP A C 1
ATOM 2562 O O . ASP A 1 318 ? 23.984 16.266 -5.348 1 95.62 318 ASP A O 1
ATOM 2566 N N . LEU A 1 319 ? 23.281 18.266 -4.836 1 95.38 319 LEU A N 1
ATOM 2567 C CA . LEU A 1 319 ? 21.969 18.094 -5.457 1 95.38 319 LEU A CA 1
ATOM 2568 C C . LEU A 1 319 ? 22.125 17.812 -6.953 1 95.38 319 LEU A C 1
ATOM 2570 O O . LEU A 1 319 ? 21.406 16.984 -7.508 1 95.38 319 LEU A O 1
ATOM 2574 N N . ASP A 1 320 ? 23.031 18.484 -7.523 1 95.25 320 ASP A N 1
ATOM 2575 C CA . ASP A 1 320 ? 23.219 18.312 -8.961 1 95.25 320 ASP A CA 1
ATOM 2576 C C . ASP A 1 320 ? 23.703 16.891 -9.281 1 95.25 320 ASP A C 1
ATOM 2578 O O . ASP A 1 320 ? 23.203 16.25 -10.203 1 95.25 320 ASP A O 1
ATOM 2582 N N . GLU A 1 321 ? 24.672 16.469 -8.539 1 96.56 321 GLU A N 1
ATOM 2583 C CA . GLU A 1 321 ? 25.188 15.109 -8.742 1 96.56 321 GLU A CA 1
ATOM 2584 C C . GLU A 1 321 ? 24.109 14.062 -8.477 1 96.56 321 GLU A C 1
ATOM 2586 O O . GLU A 1 321 ? 24.016 13.07 -9.195 1 96.56 321 GLU A O 1
ATOM 2591 N N . ALA A 1 322 ? 23.359 14.281 -7.426 1 97.31 322 ALA A N 1
ATOM 2592 C CA . ALA A 1 322 ? 22.266 13.359 -7.098 1 97.31 322 ALA A CA 1
ATOM 2593 C C . ALA A 1 322 ? 21.234 13.312 -8.219 1 97.31 322 ALA A C 1
ATOM 2595 O O . ALA A 1 322 ? 20.734 12.242 -8.578 1 97.31 322 ALA A O 1
ATOM 2596 N N . TRP A 1 323 ? 20.922 14.469 -8.719 1 97.38 323 TRP A N 1
ATOM 2597 C CA . TRP A 1 323 ? 19.953 14.547 -9.812 1 97.38 323 TRP A CA 1
ATOM 2598 C C . TRP A 1 323 ? 20.469 13.812 -11.047 1 97.38 323 TRP A C 1
ATOM 2600 O O . TRP A 1 323 ? 19.703 13.117 -11.719 1 97.38 323 TRP A O 1
ATOM 2610 N N . LEU A 1 324 ? 21.75 13.914 -11.328 1 97.19 324 LEU A N 1
ATOM 2611 C CA . LEU A 1 324 ? 22.344 13.203 -12.445 1 97.19 324 LEU A CA 1
ATOM 2612 C C . LEU A 1 324 ? 22.219 11.695 -12.258 1 97.19 324 LEU A C 1
ATOM 2614 O O . LEU A 1 324 ? 21.938 10.961 -13.211 1 97.19 324 LEU A O 1
ATOM 2618 N N . TYR A 1 325 ? 22.422 11.273 -11.086 1 96.62 325 TYR A N 1
ATOM 2619 C CA . TYR A 1 325 ? 22.266 9.852 -10.789 1 96.62 325 TYR A CA 1
ATOM 2620 C C . TYR A 1 325 ? 20.844 9.391 -11.062 1 96.62 325 TYR A C 1
ATOM 2622 O O . TYR A 1 325 ? 20.625 8.359 -11.703 1 96.62 325 TYR A O 1
ATOM 2630 N N . ILE A 1 326 ? 19.859 10.148 -10.578 1 97.19 326 ILE A N 1
ATOM 2631 C CA . ILE A 1 326 ? 18.453 9.789 -10.742 1 97.19 326 ILE A CA 1
ATOM 2632 C C . ILE A 1 326 ? 18.094 9.766 -12.227 1 97.19 326 ILE A C 1
ATOM 2634 O O . ILE A 1 326 ? 17.406 8.852 -12.688 1 97.19 326 ILE A O 1
ATOM 2638 N N . MET A 1 327 ? 18.656 10.695 -12.93 1 96.81 327 MET A N 1
ATOM 2639 C CA . MET A 1 327 ? 18.359 10.805 -14.359 1 96.81 327 MET A CA 1
ATOM 2640 C C . MET A 1 327 ? 18.984 9.648 -15.133 1 96.81 327 MET A C 1
ATOM 2642 O O . MET A 1 327 ? 18.406 9.172 -16.125 1 96.81 327 MET A O 1
ATOM 2646 N N . SER A 1 328 ? 20.094 9.172 -14.656 1 94.06 328 SER A N 1
ATOM 2647 C CA . SER A 1 328 ? 20.766 8.062 -15.336 1 94.06 328 SER A CA 1
ATOM 2648 C C . SER A 1 328 ? 19.922 6.785 -15.266 1 94.06 328 SER A C 1
ATOM 2650 O O . SER A 1 328 ? 20.047 5.914 -16.125 1 94.06 328 SER A O 1
ATOM 2652 N N . GLN A 1 329 ? 19.078 6.672 -14.281 1 90 329 GLN A N 1
ATOM 2653 C CA . GLN A 1 329 ? 18.25 5.496 -14.086 1 90 329 GLN A CA 1
ATOM 2654 C C . GLN A 1 329 ? 16.797 5.777 -14.492 1 90 329 GLN A C 1
ATOM 2656 O O . GLN A 1 329 ? 15.914 4.945 -14.281 1 90 329 GLN A O 1
ATOM 2661 N N . SER A 1 330 ? 16.531 6.887 -14.992 1 94.31 330 SER A N 1
ATOM 2662 C CA . SER A 1 330 ? 15.164 7.316 -15.281 1 94.31 330 SER A CA 1
ATOM 2663 C C . SER A 1 330 ? 14.547 6.48 -16.391 1 94.31 330 SER A C 1
ATOM 2665 O O . SER A 1 330 ? 15.172 6.262 -17.438 1 94.31 330 SER A O 1
ATOM 2667 N N . PRO A 1 331 ? 13.336 5.988 -16.156 1 90.81 331 PRO A N 1
ATOM 2668 C CA . PRO A 1 331 ? 12.648 5.273 -17.234 1 90.81 331 PRO A CA 1
ATOM 2669 C C . PRO A 1 331 ? 12.367 6.16 -18.453 1 90.81 331 PRO A C 1
ATOM 2671 O O . PRO A 1 331 ? 12.172 7.371 -18.297 1 90.81 331 PRO A O 1
ATOM 2674 N N . GLN A 1 332 ? 12.383 5.477 -19.578 1 90.25 332 GLN A N 1
ATOM 2675 C CA . GLN A 1 332 ? 12.086 6.203 -20.797 1 90.25 332 GLN A CA 1
ATOM 2676 C C . GLN A 1 332 ? 10.586 6.219 -21.078 1 90.25 332 GLN A C 1
ATOM 2678 O O . GLN A 1 332 ? 10.062 5.328 -21.75 1 90.25 332 GLN A O 1
ATOM 2683 N N . ASP A 1 333 ? 9.938 7.062 -20.531 1 92.25 333 ASP A N 1
ATOM 2684 C CA . ASP A 1 333 ? 8.492 7.23 -20.672 1 92.25 333 ASP A CA 1
ATOM 2685 C C . ASP A 1 333 ? 8.117 8.703 -20.75 1 92.25 333 ASP A C 1
ATOM 2687 O O . ASP A 1 333 ? 8.727 9.547 -20.094 1 92.25 333 ASP A O 1
ATOM 2691 N N . LYS A 1 334 ? 7.164 8.953 -21.469 1 95.12 334 LYS A N 1
ATOM 2692 C CA . LYS A 1 334 ? 6.758 10.336 -21.703 1 95.12 334 LYS A CA 1
ATOM 2693 C C . LYS A 1 334 ? 6.305 11.008 -20.422 1 95.12 334 LYS A C 1
ATOM 2695 O O . LYS A 1 334 ? 6.664 12.156 -20.141 1 95.12 334 LYS A O 1
ATOM 2700 N N . ASN A 1 335 ? 5.488 10.32 -19.641 1 96.12 335 ASN A N 1
ATOM 2701 C CA . ASN A 1 335 ? 4.969 10.883 -18.391 1 96.12 335 ASN A CA 1
ATOM 2702 C C . ASN A 1 335 ? 6.074 11.078 -17.359 1 96.12 335 ASN A C 1
ATOM 2704 O O . ASN A 1 335 ? 6.047 12.039 -16.594 1 96.12 335 ASN A O 1
ATOM 2708 N N . VAL A 1 336 ? 7.047 10.219 -17.359 1 96.62 336 VAL A N 1
ATOM 2709 C CA . VAL A 1 336 ? 8.195 10.367 -16.469 1 96.62 336 VAL A CA 1
ATOM 2710 C C . VAL A 1 336 ? 9.008 11.586 -16.891 1 96.62 336 VAL A C 1
ATOM 2712 O O . VAL A 1 336 ? 9.5 12.336 -16.031 1 96.62 336 VAL A O 1
ATOM 2715 N N . THR A 1 337 ? 9.125 11.797 -18.125 1 97.62 337 THR A N 1
ATOM 2716 C CA . THR A 1 337 ? 9.844 12.969 -18.625 1 97.62 337 THR A CA 1
ATOM 2717 C C . THR A 1 337 ? 9.156 14.258 -18.188 1 97.62 337 THR A C 1
ATOM 2719 O O . THR A 1 337 ? 9.82 15.211 -17.781 1 97.62 337 THR A O 1
ATOM 2722 N N . LYS A 1 338 ? 7.859 14.234 -18.281 1 98.06 338 LYS A N 1
ATOM 2723 C CA . LYS A 1 338 ? 7.102 15.391 -17.797 1 98.06 338 LYS A CA 1
ATOM 2724 C C . LYS A 1 338 ? 7.352 15.641 -16.312 1 98.06 338 LYS A C 1
ATOM 2726 O O . LYS A 1 338 ? 7.484 16.781 -15.883 1 98.06 338 LYS A O 1
ATOM 2731 N N . PHE A 1 339 ? 7.336 14.617 -15.609 1 98.19 339 PHE A N 1
ATOM 2732 C CA . PHE A 1 339 ? 7.625 14.719 -14.18 1 98.19 339 PHE A CA 1
ATOM 2733 C C . PHE A 1 339 ? 9.016 15.297 -13.953 1 98.19 339 PHE A C 1
ATOM 2735 O O . PHE A 1 339 ? 9.195 16.156 -13.086 1 98.19 339 PHE A O 1
ATOM 2742 N N . ASN A 1 340 ? 9.961 14.789 -14.688 1 98.25 340 ASN A N 1
ATOM 2743 C CA . ASN A 1 340 ? 11.32 15.297 -14.57 1 98.25 340 ASN A CA 1
ATOM 2744 C C . ASN A 1 340 ? 11.398 16.781 -14.898 1 98.25 340 ASN A C 1
ATOM 2746 O O . ASN A 1 340 ? 12.117 17.531 -14.242 1 98.25 340 ASN A O 1
ATOM 2750 N N . ASP A 1 341 ? 10.703 17.156 -15.867 1 97.88 341 ASP A N 1
ATOM 2751 C CA . ASP A 1 341 ? 10.648 18.578 -16.219 1 97.88 341 ASP A CA 1
ATOM 2752 C C . ASP A 1 341 ? 10.062 19.406 -15.07 1 97.88 341 ASP A C 1
ATOM 2754 O O . ASP A 1 341 ? 10.555 20.484 -14.773 1 97.88 341 ASP A O 1
ATOM 2758 N N . TYR A 1 342 ? 9.047 18.875 -14.516 1 97.75 342 TYR A N 1
ATOM 2759 C CA . TYR A 1 342 ? 8.438 19.516 -13.352 1 97.75 342 TYR A CA 1
ATOM 2760 C C . TYR A 1 342 ? 9.445 19.672 -12.219 1 97.75 342 TYR A C 1
ATOM 2762 O O . TYR A 1 342 ? 9.539 20.719 -11.594 1 97.75 342 TYR A O 1
ATOM 2770 N N . MET A 1 343 ? 10.188 18.625 -11.945 1 97.56 343 MET A N 1
ATOM 2771 C CA . MET A 1 343 ? 11.195 18.641 -10.891 1 97.56 343 MET A CA 1
ATOM 2772 C C . MET A 1 343 ? 12.219 19.75 -11.133 1 97.56 343 MET A C 1
ATOM 2774 O O . MET A 1 343 ? 12.562 20.5 -10.211 1 97.56 343 MET A O 1
ATOM 2778 N N . VAL A 1 344 ? 12.664 19.844 -12.328 1 97.31 344 VAL A N 1
ATOM 2779 C CA . VAL A 1 344 ? 13.695 20.828 -12.672 1 97.31 344 VAL A CA 1
ATOM 2780 C C . VAL A 1 344 ? 13.109 22.234 -12.594 1 97.31 344 VAL A C 1
ATOM 2782 O O . VAL A 1 344 ? 13.68 23.109 -11.938 1 97.31 344 VAL A O 1
ATOM 2785 N N . ALA A 1 345 ? 12 22.438 -13.125 1 96.88 345 ALA A N 1
ATOM 2786 C CA . ALA A 1 345 ? 11.391 23.766 -13.211 1 96.88 345 ALA A CA 1
ATOM 2787 C C . ALA A 1 345 ? 10.93 24.25 -11.836 1 96.88 345 ALA A C 1
ATOM 2789 O O . ALA A 1 345 ? 11.125 25.406 -11.484 1 96.88 345 ALA A O 1
ATOM 2790 N N . GLN A 1 346 ? 10.383 23.391 -11.039 1 95.5 346 GLN A N 1
ATOM 2791 C CA . GLN A 1 346 ? 9.711 23.781 -9.805 1 95.5 346 GLN A CA 1
ATOM 2792 C C . GLN A 1 346 ? 10.68 23.766 -8.625 1 95.5 346 GLN A C 1
ATOM 2794 O O . GLN A 1 346 ? 10.562 24.578 -7.703 1 95.5 346 GLN A O 1
ATOM 2799 N N . TRP A 1 347 ? 11.609 22.812 -8.617 1 96.12 347 TRP A N 1
ATOM 2800 C CA . TRP A 1 347 ? 12.352 22.625 -7.379 1 96.12 347 TRP A CA 1
ATOM 2801 C C . TRP A 1 347 ? 13.844 22.828 -7.598 1 96.12 347 TRP A C 1
ATOM 2803 O O . TRP A 1 347 ? 14.492 23.562 -6.848 1 96.12 347 TRP A O 1
ATOM 2813 N N . LEU A 1 348 ? 14.43 22.344 -8.641 1 95.75 348 LEU A N 1
ATOM 2814 C CA . LEU A 1 348 ? 15.875 22.312 -8.781 1 95.75 348 LEU A CA 1
ATOM 2815 C C . LEU A 1 348 ? 16.406 23.625 -9.352 1 95.75 348 LEU A C 1
ATOM 2817 O O . LEU A 1 348 ? 17.5 24.062 -9 1 95.75 348 LEU A O 1
ATOM 2821 N N . GLU A 1 349 ? 15.617 24.281 -10.219 1 94.31 349 GLU A N 1
ATOM 2822 C CA . GLU A 1 349 ? 16.125 25.484 -10.867 1 94.31 349 GLU A CA 1
ATOM 2823 C C . GLU A 1 349 ? 15.172 26.656 -10.648 1 94.31 349 GLU A C 1
ATOM 2825 O O . GLU A 1 349 ? 15.336 27.719 -11.266 1 94.31 349 GLU A O 1
ATOM 2830 N N . HIS A 1 350 ? 14.227 26.484 -9.844 1 91.81 350 HIS A N 1
ATOM 2831 C CA . HIS A 1 350 ? 13.312 27.594 -9.578 1 91.81 350 HIS A CA 1
ATOM 2832 C C . HIS A 1 350 ? 14.039 28.75 -8.891 1 91.81 350 HIS A C 1
ATOM 2834 O O . HIS A 1 350 ? 14.875 28.531 -8.016 1 91.81 350 HIS A O 1
ATOM 2840 N N . ARG A 1 351 ? 13.711 29.875 -9.195 1 89.19 351 ARG A N 1
ATOM 2841 C CA . ARG A 1 351 ? 14.391 31.078 -8.711 1 89.19 351 ARG A CA 1
ATOM 2842 C C . ARG A 1 351 ? 14.25 31.203 -7.199 1 89.19 351 ARG A C 1
ATOM 2844 O O . ARG A 1 351 ? 15.203 31.594 -6.516 1 89.19 351 ARG A O 1
ATOM 2851 N N . PHE A 1 352 ? 13.133 30.891 -6.691 1 90.5 352 PHE A N 1
ATOM 2852 C CA . PHE A 1 352 ? 12.859 31.141 -5.277 1 90.5 352 PHE A CA 1
ATOM 2853 C C . PHE A 1 352 ? 13.023 29.859 -4.469 1 90.5 352 PHE A C 1
ATOM 2855 O O . PHE A 1 352 ? 13.523 29.875 -3.342 1 90.5 352 PHE A O 1
ATOM 2862 N N . TRP A 1 353 ? 12.711 28.75 -4.984 1 91.25 353 TRP A N 1
ATOM 2863 C CA . TRP A 1 353 ? 12.594 27.516 -4.207 1 91.25 353 TRP A CA 1
ATOM 2864 C C . TRP A 1 353 ? 13.922 26.766 -4.176 1 91.25 353 TRP A C 1
ATOM 2866 O O . TRP A 1 353 ? 14.133 25.906 -3.324 1 91.25 353 TRP A O 1
ATOM 2876 N N . LYS A 1 354 ? 14.758 27.094 -5.066 1 90.31 354 LYS A N 1
ATOM 2877 C CA . LYS A 1 354 ? 16.031 26.391 -5.145 1 90.31 354 LYS A CA 1
ATOM 2878 C C . LYS A 1 354 ? 16.766 26.422 -3.801 1 90.31 354 LYS A C 1
ATOM 2880 O O . LYS A 1 354 ? 16.969 27.484 -3.223 1 90.31 354 LYS A O 1
ATOM 2885 N N . GLY A 1 355 ? 16.969 25.234 -3.324 1 89.62 355 GLY A N 1
ATOM 2886 C CA . GLY A 1 355 ? 17.734 25.125 -2.086 1 89.62 355 GLY A CA 1
ATOM 2887 C C . GLY A 1 355 ? 16.859 25.156 -0.848 1 89.62 355 GLY A C 1
ATOM 2888 O O . GLY A 1 355 ? 17.266 24.703 0.22 1 89.62 355 GLY A O 1
ATOM 2889 N N . LYS A 1 356 ? 15.672 25.656 -0.943 1 93.12 356 LYS A N 1
ATOM 2890 C CA . LYS A 1 356 ? 14.82 25.844 0.224 1 93.12 356 LYS A CA 1
ATOM 2891 C C . LYS A 1 356 ? 14.078 24.562 0.582 1 93.12 356 LYS A C 1
ATOM 2893 O O . LYS A 1 356 ? 13.508 24.453 1.667 1 93.12 356 LYS A O 1
ATOM 2898 N N . PHE A 1 357 ? 14.18 23.594 -0.306 1 94.5 357 PHE A N 1
ATOM 2899 C CA . PHE A 1 357 ? 13.469 22.344 -0.023 1 94.5 357 PHE A CA 1
ATOM 2900 C C . PHE A 1 357 ? 14.383 21.344 0.653 1 94.5 357 PHE A C 1
ATOM 2902 O O . PHE A 1 357 ? 13.945 20.25 1.04 1 94.5 357 PHE A O 1
ATOM 2909 N N . THR A 1 358 ? 15.648 21.656 0.858 1 93.19 358 THR A N 1
ATOM 2910 C CA . THR A 1 358 ? 16.594 20.766 1.494 1 93.19 358 THR A CA 1
ATOM 2911 C C . THR A 1 358 ? 16.453 20.797 3.014 1 93.19 358 THR A C 1
ATOM 2913 O O . THR A 1 358 ? 16.188 21.859 3.588 1 93.19 358 THR A O 1
ATOM 2916 N N . CYS A 1 359 ? 16.562 19.703 3.602 1 92.31 359 CYS A N 1
ATOM 2917 C CA . CYS A 1 359 ? 16.469 19.641 5.055 1 92.31 359 CYS A CA 1
ATOM 2918 C C . CYS A 1 359 ? 17.703 19 5.664 1 92.31 359 CYS A C 1
ATOM 2920 O O . CYS A 1 359 ? 17.656 18.453 6.77 1 92.31 359 CYS A O 1
ATOM 2922 N N . TYR A 1 360 ? 18.75 19.047 4.922 1 91 360 TYR A N 1
ATOM 2923 C CA . TYR A 1 360 ? 19.984 18.469 5.406 1 91 360 TYR A CA 1
ATOM 2924 C C . TYR A 1 360 ? 20.453 19.156 6.68 1 91 360 TYR A C 1
ATOM 2926 O O . TYR A 1 360 ? 20.531 20.391 6.742 1 91 360 TYR A O 1
ATOM 2934 N N . GLY A 1 361 ? 20.656 18.391 7.715 1 84.19 361 GLY A N 1
ATOM 2935 C CA . GLY A 1 361 ? 21.203 18.938 8.953 1 84.19 361 GLY A CA 1
ATOM 2936 C C . GLY A 1 361 ? 20.141 19.469 9.891 1 84.19 361 GLY A C 1
ATOM 2937 O O . GLY A 1 361 ? 20.438 19.906 11 1 84.19 361 GLY A O 1
ATOM 2938 N N . GLU A 1 362 ? 18.938 19.438 9.414 1 86 362 GLU A N 1
ATOM 2939 C CA . GLU A 1 362 ? 17.844 19.953 10.242 1 86 362 GLU A CA 1
ATOM 2940 C C . GLU A 1 362 ? 17.375 18.906 11.242 1 86 362 GLU A C 1
ATOM 2942 O O . GLU A 1 362 ? 17.266 17.719 10.914 1 86 362 GLU A O 1
ATOM 2947 N N . LYS A 1 363 ? 17.188 19.406 12.398 1 77 363 LYS A N 1
ATOM 2948 C CA . LYS A 1 363 ? 16.656 18.531 13.43 1 77 363 LYS A CA 1
ATOM 2949 C C . LYS A 1 363 ? 15.188 18.188 13.164 1 77 363 LYS A C 1
ATOM 2951 O O . LYS A 1 363 ? 14.797 17.016 13.219 1 77 363 LYS A O 1
ATOM 2956 N N . ASN A 1 364 ? 14.484 19.25 12.945 1 78.88 364 ASN A N 1
ATOM 2957 C CA . ASN A 1 364 ? 13.07 19.094 12.609 1 78.88 364 ASN A CA 1
ATOM 2958 C C . ASN A 1 364 ? 12.812 19.312 11.125 1 78.88 364 ASN A C 1
ATOM 2960 O O . ASN A 1 364 ? 12.781 20.469 10.664 1 78.88 364 ASN A O 1
ATOM 2964 N N . LYS A 1 365 ? 12.594 18.203 10.453 1 79 365 LYS A N 1
ATOM 2965 C CA . LYS A 1 365 ? 12.484 18.297 9 1 79 365 LYS A CA 1
ATOM 2966 C C . LYS A 1 365 ? 11.055 18.609 8.578 1 79 365 LYS A C 1
ATOM 2968 O O . LYS A 1 365 ? 10.812 19.062 7.453 1 79 365 LYS A O 1
ATOM 2973 N N . THR A 1 366 ? 10.195 18.266 9.562 1 77.38 366 THR A N 1
ATOM 2974 C CA . THR A 1 366 ? 8.789 18.469 9.234 1 77.38 366 THR A CA 1
ATOM 2975 C C . THR A 1 366 ? 8.148 19.453 10.211 1 77.38 366 THR A C 1
ATOM 2977 O O . THR A 1 366 ? 8.727 19.781 11.25 1 77.38 366 THR A O 1
ATOM 2980 N N . ASN A 1 367 ? 7.09 20.047 9.742 1 79.94 367 ASN A N 1
ATOM 2981 C CA . ASN A 1 367 ? 6.293 20.953 10.57 1 79.94 367 ASN A CA 1
ATOM 2982 C C . ASN A 1 367 ? 5.125 20.219 11.227 1 79.94 367 ASN A C 1
ATOM 2984 O O . ASN A 1 367 ? 4.031 20.766 11.344 1 79.94 367 ASN A O 1
ATOM 2988 N N . ASN A 1 368 ? 5.426 19 11.617 1 75.94 368 ASN A N 1
ATOM 2989 C CA . ASN A 1 368 ? 4.367 18.156 12.156 1 75.94 368 ASN A CA 1
ATOM 2990 C C . ASN A 1 368 ? 3.795 18.719 13.445 1 75.94 368 ASN A C 1
ATOM 2992 O O . ASN A 1 368 ? 2.607 18.562 13.734 1 75.94 368 ASN A O 1
ATOM 2996 N N . PHE A 1 369 ? 4.621 19.406 14.219 1 81.44 369 PHE A N 1
ATOM 2997 C CA . PHE A 1 369 ? 4.156 19.984 15.477 1 81.44 369 PHE A CA 1
ATOM 2998 C C . PHE A 1 369 ? 3.076 21.031 15.227 1 81.44 369 PHE A C 1
ATOM 3000 O O . PHE A 1 369 ? 2.084 21.094 15.953 1 81.44 369 PHE A O 1
ATOM 3007 N N . VAL A 1 370 ? 3.291 21.75 14.203 1 86.62 370 VAL A N 1
ATOM 3008 C CA . VAL A 1 370 ? 2.342 22.812 13.875 1 86.62 370 VAL A CA 1
ATOM 3009 C C . VAL A 1 370 ? 1.04 22.203 13.367 1 86.62 370 VAL A C 1
ATOM 3011 O O . VAL A 1 370 ? -0.049 22.609 13.773 1 86.62 370 VAL A O 1
ATOM 3014 N N . GLU A 1 371 ? 1.233 21.219 12.523 1 83.75 371 GLU A N 1
ATOM 3015 C CA . GLU A 1 371 ? 0.065 20.547 11.969 1 83.75 371 GLU A CA 1
ATOM 3016 C C . GLU A 1 371 ? -0.746 19.859 13.062 1 83.75 371 GLU A C 1
ATOM 3018 O O . GLU A 1 371 ? -1.979 19.891 13.047 1 83.75 371 GLU A O 1
ATOM 3023 N N . SER A 1 372 ? -0.059 19.234 13.977 1 82.5 372 SER A N 1
ATOM 3024 C CA . SER A 1 372 ? -0.729 18.594 15.102 1 82.5 372 SER A CA 1
ATOM 3025 C C . SER A 1 372 ? -1.482 19.625 15.945 1 82.5 372 SER A C 1
ATOM 3027 O O . SER A 1 372 ? -2.586 19.344 16.422 1 82.5 372 SER A O 1
ATOM 3029 N N . HIS A 1 373 ? -0.922 20.719 16.125 1 87.75 373 HIS A N 1
ATOM 3030 C CA . HIS A 1 373 ? -1.547 21.781 16.891 1 87.75 373 HIS A CA 1
ATOM 3031 C C . HIS A 1 373 ? -2.846 22.25 16.234 1 87.75 373 HIS A C 1
ATOM 3033 O O . HIS A 1 373 ? -3.865 22.406 16.906 1 87.75 373 HIS A O 1
ATOM 3039 N N . TYR A 1 374 ? -2.814 22.422 14.969 1 89 374 TYR A N 1
ATOM 3040 C CA . TYR A 1 374 ? -4.012 22.875 14.266 1 89 374 TYR A CA 1
ATOM 3041 C C . TYR A 1 374 ? -5.09 21.797 14.297 1 89 374 TYR A C 1
ATOM 3043 O O . TYR A 1 374 ? -6.281 22.094 14.375 1 89 374 TYR A O 1
ATOM 3051 N N . SER A 1 375 ? -4.617 20.609 14.18 1 87.12 375 SER A N 1
ATOM 3052 C CA . SER A 1 375 ? -5.582 19.516 14.281 1 87.12 375 SER A CA 1
ATOM 3053 C C . SER A 1 375 ? -6.297 19.531 15.625 1 87.12 375 SER A C 1
ATOM 3055 O O . SER A 1 375 ? -7.5 19.297 15.703 1 87.12 375 SER A O 1
ATOM 3057 N N . GLU A 1 376 ? -5.594 19.828 16.594 1 85.69 376 GLU A N 1
ATOM 3058 C CA . GLU A 1 376 ? -6.176 19.922 17.938 1 85.69 376 GLU A CA 1
ATOM 3059 C C . GLU A 1 376 ? -7.148 21.094 18.031 1 85.69 376 GLU A C 1
ATOM 3061 O O . GLU A 1 376 ? -8.211 20.969 18.641 1 85.69 376 GLU A O 1
ATOM 3066 N N . ILE A 1 377 ? -6.742 22.188 17.484 1 88.69 377 ILE A N 1
ATOM 3067 C CA . ILE A 1 377 ? -7.613 23.359 17.469 1 88.69 377 ILE A CA 1
ATOM 3068 C C . ILE A 1 377 ? -8.922 23.016 16.75 1 88.69 377 ILE A C 1
ATOM 3070 O O . ILE A 1 377 ? -10.008 23.328 17.25 1 88.69 377 ILE A O 1
ATOM 3074 N N . ASN A 1 378 ? -8.773 22.391 15.68 1 87.12 378 ASN A N 1
ATOM 3075 C CA . ASN A 1 378 ? -9.945 22.031 14.891 1 87.12 378 ASN A CA 1
ATOM 3076 C C . ASN A 1 378 ? -10.867 21.078 15.641 1 87.12 378 ASN A C 1
ATOM 3078 O O . ASN A 1 378 ? -12.094 21.188 15.547 1 87.12 378 ASN A O 1
ATOM 3082 N N . LYS A 1 379 ? -10.281 20.219 16.297 1 84.06 379 LYS A N 1
ATOM 3083 C CA . LYS A 1 379 ? -11.07 19.266 17.078 1 84.06 379 LYS A CA 1
ATOM 3084 C C . LYS A 1 379 ? -11.828 19.969 18.203 1 84.06 379 LYS A C 1
ATOM 3086 O O . LYS A 1 379 ? -12.984 19.641 18.484 1 84.06 379 LYS A O 1
ATOM 3091 N N . LYS A 1 380 ? -11.203 20.859 18.781 1 82.5 380 LYS A N 1
ATOM 3092 C CA . LYS A 1 380 ? -11.773 21.5 19.969 1 82.5 380 LYS A CA 1
ATOM 3093 C C . LYS A 1 380 ? -12.766 22.594 19.562 1 82.5 380 LYS A C 1
ATOM 3095 O O . LYS A 1 380 ? -13.781 22.781 20.234 1 82.5 380 LYS A O 1
ATOM 3100 N N . ILE A 1 381 ? -12.516 23.391 18.594 1 82.81 381 ILE A N 1
ATOM 3101 C CA . ILE A 1 381 ? -13.328 24.547 18.203 1 82.81 381 ILE A CA 1
ATOM 3102 C C . ILE A 1 381 ? -14.383 24.109 17.188 1 82.81 381 ILE A C 1
ATOM 3104 O O . ILE A 1 381 ? -15.461 24.703 17.109 1 82.81 381 ILE A O 1
ATOM 3108 N N . ASN A 1 382 ? -14.328 22.891 16.578 1 69.94 382 ASN A N 1
ATOM 3109 C CA . ASN A 1 382 ? -15.242 22.359 15.562 1 69.94 382 ASN A CA 1
ATOM 3110 C C . ASN A 1 382 ? -15.648 23.453 14.57 1 69.94 382 ASN A C 1
ATOM 3112 O O . ASN A 1 382 ? -16.641 24.141 14.773 1 69.94 382 ASN A O 1
ATOM 3116 N N . PRO A 1 383 ? -15.156 23.594 13.547 1 70.25 383 PRO A N 1
ATOM 3117 C CA . PRO A 1 383 ? -15.344 24.719 12.609 1 70.25 383 PRO A CA 1
ATOM 3118 C C . PRO A 1 383 ? -16.672 24.641 11.867 1 70.25 383 PRO A C 1
ATOM 3120 O O . PRO A 1 383 ? -17.109 25.625 11.273 1 70.25 383 PRO A O 1
ATOM 3123 N N . LYS A 1 384 ? -17.328 23.562 11.758 1 65.62 384 LYS A N 1
ATOM 3124 C CA . LYS A 1 384 ? -18.516 23.375 10.93 1 65.62 384 LYS A CA 1
ATOM 3125 C C . LYS A 1 384 ? -19.562 24.453 11.211 1 65.62 384 LYS A C 1
ATOM 3127 O O . LYS A 1 384 ? -20.266 24.891 10.305 1 65.62 384 LYS A O 1
ATOM 3132 N N . GLY A 1 385 ? -19.672 25 12.367 1 62.84 385 GLY A N 1
ATOM 3133 C CA . GLY A 1 385 ? -20.719 25.953 12.656 1 62.84 385 GLY A CA 1
ATOM 3134 C C . GLY A 1 385 ? -20.219 27.375 12.789 1 62.84 385 GLY A C 1
ATOM 3135 O O . GLY A 1 385 ? -20.953 28.266 13.195 1 62.84 385 GLY A O 1
ATOM 3136 N N . GLY A 1 386 ? -19.078 27.609 12.281 1 75 386 GLY A N 1
ATOM 3137 C CA . GLY A 1 386 ? -18.469 28.922 12.469 1 75 386 GLY A CA 1
ATOM 3138 C C . GLY A 1 386 ? -17.641 29.031 13.727 1 75 386 GLY A C 1
ATOM 3139 O O . GLY A 1 386 ? -17.922 28.344 14.727 1 75 386 GLY A O 1
ATOM 3140 N N . VAL A 1 387 ? -16.656 29.844 13.625 1 83.44 387 VAL A N 1
ATOM 3141 C CA . VAL A 1 387 ? -15.719 29.953 14.75 1 83.44 387 VAL A CA 1
ATOM 3142 C C . VAL A 1 387 ? -15.977 31.266 15.5 1 83.44 387 VAL A C 1
ATOM 3144 O O . VAL A 1 387 ? -16.016 32.344 14.898 1 83.44 387 VAL A O 1
ATOM 3147 N N . ASN A 1 388 ? -16.297 31.062 16.766 1 82.62 388 ASN A N 1
ATOM 3148 C CA . ASN A 1 388 ? -16.438 32.219 17.656 1 82.62 388 ASN A CA 1
ATOM 3149 C C . ASN A 1 388 ? -15.086 32.719 18.141 1 82.62 388 ASN A C 1
ATOM 3151 O O . ASN A 1 388 ? -14.281 31.938 18.656 1 82.62 388 ASN A O 1
ATOM 3155 N N . LEU A 1 389 ? -14.867 34.031 17.984 1 89 389 LEU A N 1
ATOM 3156 C CA . LEU A 1 389 ? -13.57 34.594 18.328 1 89 389 LEU A CA 1
ATOM 3157 C C . LEU A 1 389 ? -13.25 34.406 19.797 1 89 389 LEU A C 1
ATOM 3159 O O . LEU A 1 389 ? -12.117 34.031 20.141 1 89 389 LEU A O 1
ATOM 3163 N N . ALA A 1 390 ? -14.172 34.656 20.641 1 87.44 390 ALA A N 1
ATOM 3164 C CA . ALA A 1 390 ? -13.938 34.5 22.078 1 87.44 390 ALA A CA 1
ATOM 3165 C C . ALA A 1 390 ? -13.586 33.062 22.453 1 87.44 390 ALA A C 1
ATOM 3167 O O . ALA A 1 390 ? -12.688 32.812 23.25 1 87.44 390 ALA A O 1
ATOM 3168 N N . LYS A 1 391 ? -14.359 32.25 21.859 1 86.44 391 LYS A N 1
ATOM 3169 C CA . LYS A 1 391 ? -14.102 30.844 22.125 1 86.44 391 LYS A CA 1
ATOM 3170 C C . LYS A 1 391 ? -12.695 30.438 21.672 1 86.44 391 LYS A C 1
ATOM 3172 O O . LYS A 1 391 ? -11.992 29.719 22.375 1 86.44 391 LYS A O 1
ATOM 3177 N N . LEU A 1 392 ? -12.328 30.859 20.516 1 92.25 392 LEU A N 1
ATOM 3178 C CA . LEU A 1 392 ? -11 30.594 19.984 1 92.25 392 LEU A CA 1
ATOM 3179 C C . LEU A 1 392 ? -9.922 31.156 20.906 1 92.25 392 LEU A C 1
ATOM 3181 O O . LEU A 1 392 ? -8.969 30.453 21.25 1 92.25 392 LEU A O 1
ATOM 3185 N N . LEU A 1 393 ? -10.102 32.375 21.328 1 92.75 393 LEU A N 1
ATOM 3186 C CA . LEU A 1 393 ? -9.086 33.031 22.141 1 92.75 393 LEU A CA 1
ATOM 3187 C C . LEU A 1 393 ? -8.953 32.344 23.5 1 92.75 393 LEU A C 1
ATOM 3189 O O . LEU A 1 393 ? -7.848 32.25 24.047 1 92.75 393 LEU A O 1
ATOM 3193 N N . ILE A 1 394 ? -10.055 31.906 24.031 1 89.81 394 ILE A N 1
ATOM 3194 C CA . ILE A 1 394 ? -10.016 31.188 25.297 1 89.81 394 ILE A CA 1
ATOM 3195 C C . ILE A 1 394 ? -9.188 29.922 25.156 1 89.81 394 ILE A C 1
ATOM 3197 O O . ILE A 1 394 ? -8.336 29.609 26 1 89.81 394 ILE A O 1
ATOM 3201 N N . TYR A 1 395 ? -9.477 29.297 24.109 1 91.19 395 TYR A N 1
ATOM 3202 C CA . TYR A 1 395 ? -8.758 28.047 23.875 1 91.19 395 TYR A CA 1
ATOM 3203 C C . TYR A 1 395 ? -7.266 28.312 23.703 1 91.19 395 TYR A C 1
ATOM 3205 O O . TYR A 1 395 ? -6.438 27.609 24.297 1 91.19 395 TYR A O 1
ATOM 3213 N N . LEU A 1 396 ? -6.918 29.25 22.875 1 94.12 396 LEU A N 1
ATOM 3214 C CA . LEU A 1 396 ? -5.516 29.547 22.594 1 94.12 396 LEU A CA 1
ATOM 3215 C C . LEU A 1 396 ? -4.781 29.984 23.859 1 94.12 396 LEU A C 1
ATOM 3217 O O . LEU A 1 396 ? -3.66 29.531 24.109 1 94.12 396 LEU A O 1
ATOM 3221 N N . GLN A 1 397 ? -5.426 30.781 24.562 1 91.94 397 GLN A N 1
ATOM 3222 C CA . GLN A 1 397 ? -4.828 31.266 25.812 1 91.94 397 GLN A CA 1
ATOM 3223 C C . GLN A 1 397 ? -4.59 30.109 26.781 1 91.94 397 GLN A C 1
ATOM 3225 O O . GLN A 1 397 ? -3.525 30.016 27.391 1 91.94 397 GLN A O 1
ATOM 3230 N N . ASN A 1 398 ? -5.613 29.297 26.891 1 89.19 398 ASN A N 1
ATOM 3231 C CA . ASN A 1 398 ? -5.496 28.141 27.781 1 89.19 398 ASN A CA 1
ATOM 3232 C C . ASN A 1 398 ? -4.391 27.203 27.328 1 89.19 398 ASN A C 1
ATOM 3234 O O . ASN A 1 398 ? -3.662 26.641 28.141 1 89.19 398 ASN A O 1
ATOM 3238 N N . TYR A 1 399 ? -4.344 27.047 26.094 1 90.31 399 TYR A N 1
ATOM 3239 C CA . TYR A 1 399 ? -3.326 26.172 25.531 1 90.31 399 TYR A CA 1
ATOM 3240 C C . TYR A 1 399 ? -1.925 26.672 25.844 1 90.31 399 TYR A C 1
ATOM 3242 O O . TYR A 1 399 ? -1.057 25.906 26.266 1 90.31 399 TYR A O 1
ATOM 3250 N N . CYS A 1 400 ? -1.675 27.922 25.672 1 89.62 400 CYS A N 1
ATOM 3251 C CA . CYS A 1 400 ? -0.371 28.516 25.938 1 89.62 400 CYS A CA 1
ATOM 3252 C C . CYS A 1 400 ? -0.016 28.438 27.406 1 89.62 400 CYS A C 1
ATOM 3254 O O . CYS A 1 400 ? 1.127 28.125 27.766 1 89.62 400 CYS A O 1
ATOM 3256 N N . ASN A 1 401 ? -1.011 28.625 28.172 1 87.25 401 ASN A N 1
ATOM 3257 C CA . ASN A 1 401 ? -0.777 28.641 29.609 1 87.25 401 ASN A CA 1
ATOM 3258 C C . ASN A 1 401 ? -0.503 27.25 30.156 1 87.25 401 ASN A C 1
ATOM 3260 O O . ASN A 1 401 ? 0.276 27.078 31.094 1 87.25 401 ASN A O 1
ATOM 3264 N N . ASN A 1 402 ? -1.075 26.266 29.5 1 85.75 402 ASN A N 1
ATOM 3265 C CA . ASN A 1 402 ? -0.977 24.906 30.016 1 85.75 402 ASN A CA 1
ATOM 3266 C C . ASN A 1 402 ? -0.193 24 29.062 1 85.75 402 ASN A C 1
ATOM 3268 O O . ASN A 1 402 ? -0.419 22.797 29.031 1 85.75 402 ASN A O 1
ATOM 3272 N N . PHE A 1 403 ? 0.593 24.578 28.391 1 85.81 403 PHE A N 1
ATOM 3273 C CA . PHE A 1 403 ? 1.294 23.812 27.359 1 85.81 403 PHE A CA 1
ATOM 3274 C C . PHE A 1 403 ? 2.061 22.641 27.969 1 85.81 403 PHE A C 1
ATOM 3276 O O . PHE A 1 403 ? 2.031 21.531 27.453 1 85.81 403 PHE A O 1
ATOM 3283 N N . ALA A 1 404 ? 2.801 22.922 29.047 1 78.25 404 ALA A N 1
ATOM 3284 C CA . ALA A 1 404 ? 3.6 21.875 29.688 1 78.25 404 ALA A CA 1
ATOM 3285 C C . ALA A 1 404 ? 2.73 20.703 30.109 1 78.25 404 ALA A C 1
ATOM 3287 O O . ALA A 1 404 ? 3.102 19.547 29.906 1 78.25 404 ALA A O 1
ATOM 3288 N N . GLU A 1 405 ? 1.661 20.969 30.656 1 76.56 405 GLU A N 1
ATOM 3289 C CA . GLU A 1 405 ? 0.743 19.938 31.125 1 76.56 405 GLU A CA 1
ATOM 3290 C C . GLU A 1 405 ? 0.134 19.172 29.953 1 76.56 405 GLU A C 1
ATOM 3292 O O . GLU A 1 405 ? -0.035 17.953 30.016 1 76.56 405 GLU A O 1
ATOM 3297 N N . MET A 1 406 ? -0.147 19.844 29.016 1 75.94 406 MET A N 1
ATOM 3298 C CA . MET A 1 406 ? -0.766 19.25 27.844 1 75.94 406 MET A CA 1
ATOM 3299 C C . MET A 1 406 ? 0.214 18.328 27.125 1 75.94 406 MET A C 1
ATOM 3301 O O . MET A 1 406 ? -0.174 17.266 26.625 1 75.94 406 MET A O 1
ATOM 3305 N N . ARG A 1 407 ? 1.41 18.719 27.094 1 74.56 407 ARG A N 1
ATOM 3306 C CA . ARG A 1 407 ? 2.445 17.922 26.453 1 74.56 407 ARG A CA 1
ATOM 3307 C C . ARG A 1 407 ? 2.662 16.609 27.203 1 74.56 407 ARG A C 1
ATOM 3309 O O . ARG A 1 407 ? 2.898 15.562 26.578 1 74.56 407 ARG A O 1
ATOM 3316 N N . LEU A 1 408 ? 2.754 16.734 28.469 1 67.38 408 LEU A N 1
ATOM 3317 C CA . LEU A 1 408 ? 2.943 15.555 29.297 1 67.38 408 LEU A CA 1
ATOM 3318 C C . LEU A 1 408 ? 1.828 14.539 29.062 1 67.38 408 LEU A C 1
ATOM 3320 O O . LEU A 1 408 ? 2.072 13.328 29.062 1 67.38 408 LEU A O 1
ATOM 3324 N N . LYS A 1 409 ? 0.757 15.062 28.859 1 63.62 409 LYS A N 1
ATOM 3325 C CA . LYS A 1 409 ? -0.388 14.188 28.625 1 63.62 409 LYS A CA 1
ATOM 3326 C C . LYS A 1 409 ? -0.288 13.5 27.266 1 63.62 409 LYS A C 1
ATOM 3328 O O . LYS A 1 409 ? -0.842 12.422 27.062 1 63.62 409 LYS A O 1
ATOM 3333 N N . MET A 1 410 ? 0.428 14.133 26.484 1 62.28 410 MET A N 1
ATOM 3334 C CA . MET A 1 410 ? 0.592 13.57 25.141 1 62.28 410 MET A CA 1
ATOM 3335 C C . MET A 1 410 ? 1.657 12.477 25.141 1 62.28 410 MET A C 1
ATOM 3337 O O . MET A 1 410 ? 2.807 12.719 25.516 1 62.28 410 MET A O 1
ATOM 3341 N N . ASN A 1 411 ? 1.456 11.312 25.75 1 57.91 411 ASN A N 1
ATOM 3342 C CA . ASN A 1 411 ? 2.357 10.164 25.766 1 57.91 411 ASN A CA 1
ATOM 3343 C C . ASN A 1 411 ? 3.064 10 24.422 1 57.91 411 ASN A C 1
ATOM 3345 O O . ASN A 1 411 ? 2.473 10.242 23.359 1 57.91 411 ASN A O 1
ATOM 3349 N N . ILE A 1 412 ? 4.426 9.977 24.609 1 62.41 412 ILE A N 1
ATOM 3350 C CA . ILE A 1 412 ? 5.18 9.688 23.391 1 62.41 412 ILE A CA 1
ATOM 3351 C C . ILE A 1 412 ? 4.59 8.469 22.703 1 62.41 412 ILE A C 1
ATOM 3353 O O . ILE A 1 412 ? 4.586 7.367 23.25 1 62.41 412 ILE A O 1
ATOM 3357 N N . SER A 1 413 ? 3.908 8.719 21.641 1 65.19 413 SER A N 1
ATOM 3358 C CA . SER A 1 413 ? 3.242 7.66 20.891 1 65.19 413 SER A CA 1
ATOM 3359 C C . SER A 1 413 ? 4.254 6.75 20.203 1 65.19 413 SER A C 1
ATOM 3361 O O . SER A 1 413 ? 5.414 7.129 20.016 1 65.19 413 SER A O 1
ATOM 3363 N N . GLU A 1 414 ? 4.078 5.527 20.141 1 68.12 414 GLU A N 1
ATOM 3364 C CA . GLU A 1 414 ? 4.848 4.551 19.375 1 68.12 414 GLU A CA 1
ATOM 3365 C C . GLU A 1 414 ? 5.27 5.117 18.016 1 68.12 414 GLU A C 1
ATOM 3367 O O . GLU A 1 414 ? 6.375 4.852 17.547 1 68.12 414 GLU A O 1
ATOM 3372 N N . ASN A 1 415 ? 4.551 5.965 17.625 1 67.88 415 ASN A N 1
ATOM 3373 C CA . ASN A 1 415 ? 4.836 6.574 16.328 1 67.88 415 ASN A CA 1
ATOM 3374 C C . ASN A 1 415 ? 6.047 7.504 16.406 1 67.88 415 ASN A C 1
ATOM 3376 O O . ASN A 1 415 ? 6.844 7.57 15.469 1 67.88 415 ASN A O 1
ATOM 3380 N N . GLN A 1 416 ? 6.16 8.078 17.5 1 74.31 416 GLN A N 1
ATOM 3381 C CA . GLN A 1 416 ? 7.289 8.992 17.672 1 74.31 416 GLN A CA 1
ATOM 3382 C C . GLN A 1 416 ? 8.602 8.227 17.797 1 74.31 416 GLN A C 1
ATOM 3384 O O . GLN A 1 416 ? 9.633 8.664 17.297 1 74.31 416 GLN A O 1
ATOM 3389 N N . LYS A 1 417 ? 8.445 7.121 18.375 1 75.94 417 LYS A N 1
ATOM 3390 C CA . LYS A 1 417 ? 9.633 6.293 18.5 1 75.94 417 LYS A CA 1
ATOM 3391 C C . LYS A 1 417 ? 10.117 5.801 17.141 1 75.94 417 LYS A C 1
ATOM 3393 O O . LYS A 1 417 ? 11.312 5.852 16.844 1 75.94 417 LYS A O 1
ATOM 3398 N N . HIS A 1 418 ? 9.18 5.398 16.344 1 78.69 418 HIS A N 1
ATOM 3399 C CA . HIS A 1 418 ? 9.523 4.918 15.016 1 78.69 418 HIS A CA 1
ATOM 3400 C C . HIS A 1 418 ? 10.117 6.035 14.164 1 78.69 418 HIS A C 1
ATOM 3402 O O . HIS A 1 418 ? 11.062 5.801 13.398 1 78.69 418 HIS A O 1
ATOM 3408 N N . ALA A 1 419 ? 9.602 7.141 14.383 1 77.88 419 ALA A N 1
ATOM 3409 C CA . ALA A 1 419 ? 10.102 8.289 13.633 1 77.88 419 ALA A CA 1
ATOM 3410 C C . ALA A 1 419 ? 11.531 8.633 14.039 1 77.88 419 ALA A C 1
ATOM 3412 O O . ALA A 1 419 ? 12.359 8.969 13.188 1 77.88 419 ALA A O 1
ATOM 3413 N N . GLN A 1 420 ? 11.758 8.484 15.273 1 82.06 420 GLN A N 1
ATOM 3414 C CA . GLN A 1 420 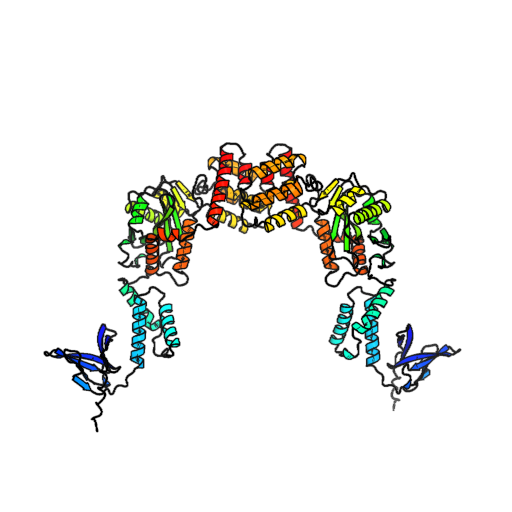? 13.109 8.758 15.758 1 82.06 420 GLN A CA 1
ATOM 3415 C C . GLN A 1 420 ? 14.102 7.727 15.242 1 82.06 420 GLN A C 1
ATOM 3417 O O . GLN A 1 420 ? 15.227 8.078 14.875 1 82.06 420 GLN A O 1
ATOM 3422 N N . GLU A 1 421 ? 13.664 6.559 15.242 1 84.19 421 GLU A N 1
ATOM 3423 C CA . GLU A 1 421 ? 14.523 5.5 14.727 1 84.19 421 GLU A CA 1
ATOM 3424 C C . GLU A 1 421 ? 14.852 5.727 13.25 1 84.19 421 GLU A C 1
ATOM 3426 O O . GLU A 1 421 ? 15.992 5.562 12.828 1 84.19 421 GLU A O 1
ATOM 3431 N N . ARG A 1 422 ? 13.898 6.082 12.57 1 86.38 422 ARG A N 1
ATOM 3432 C CA . ARG A 1 422 ? 14.094 6.363 11.148 1 86.38 422 ARG A CA 1
ATOM 3433 C C . ARG A 1 422 ? 15.078 7.512 10.945 1 86.38 422 ARG A C 1
ATOM 3435 O O . ARG A 1 422 ? 15.953 7.441 10.086 1 86.38 422 ARG A O 1
ATOM 3442 N N . ASN A 1 423 ? 14.945 8.477 11.766 1 86.75 423 ASN A N 1
ATOM 3443 C CA . ASN A 1 423 ? 15.844 9.617 11.664 1 86.75 423 ASN A CA 1
ATOM 3444 C C . ASN A 1 423 ? 17.281 9.227 11.984 1 86.75 423 ASN A C 1
ATOM 3446 O O . ASN A 1 423 ? 18.219 9.711 11.352 1 86.75 423 ASN A O 1
ATOM 3450 N N . ASN A 1 424 ? 17.391 8.352 12.906 1 88.25 424 ASN A N 1
ATOM 3451 C CA . ASN A 1 424 ? 18.719 7.887 13.266 1 88.25 424 ASN A CA 1
ATOM 3452 C C . ASN A 1 424 ? 19.375 7.129 12.117 1 88.25 424 ASN A C 1
ATOM 3454 O O . ASN A 1 424 ? 20.562 7.301 11.852 1 88.25 424 ASN A O 1
ATOM 3458 N N . ILE A 1 425 ? 18.578 6.367 11.438 1 90.94 425 ILE A N 1
ATOM 3459 C CA . ILE A 1 425 ? 19.094 5.59 10.312 1 90.94 425 ILE A CA 1
ATOM 3460 C C . ILE A 1 425 ? 19.484 6.523 9.172 1 90.94 425 ILE A C 1
ATOM 3462 O O . ILE A 1 425 ? 20.531 6.352 8.555 1 90.94 425 ILE A O 1
ATOM 3466 N N . ILE A 1 426 ? 18.672 7.473 8.945 1 91.88 426 ILE A N 1
ATOM 3467 C CA . ILE A 1 426 ? 18.953 8.445 7.891 1 91.88 426 ILE A CA 1
ATOM 3468 C C . ILE A 1 426 ? 20.266 9.172 8.188 1 91.88 426 ILE A C 1
ATOM 3470 O O . ILE A 1 426 ? 21.109 9.32 7.305 1 91.88 426 ILE A O 1
ATOM 3474 N N . GLU A 1 427 ? 20.422 9.547 9.422 1 92.19 427 GLU A N 1
ATOM 3475 C CA . GLU A 1 427 ? 21.641 10.242 9.82 1 92.19 427 GLU A CA 1
ATOM 3476 C C . GLU A 1 427 ? 22.875 9.359 9.641 1 92.19 427 GLU A C 1
ATOM 3478 O O . GLU A 1 427 ? 23.922 9.828 9.211 1 92.19 427 GLU A O 1
ATOM 3483 N N . ASN A 1 428 ? 22.688 8.133 9.984 1 93.12 428 ASN A N 1
ATOM 3484 C CA . ASN A 1 428 ? 23.797 7.191 9.836 1 93.12 428 ASN A CA 1
ATOM 3485 C C . ASN A 1 428 ? 24.172 7.016 8.367 1 93.12 428 ASN A C 1
ATOM 3487 O O . ASN A 1 428 ? 25.359 6.977 8.031 1 93.12 428 ASN A O 1
ATOM 3491 N N . ILE A 1 429 ? 23.203 6.898 7.543 1 94.88 429 ILE A N 1
ATOM 3492 C CA . ILE A 1 429 ? 23.438 6.738 6.113 1 94.88 429 ILE A CA 1
ATOM 3493 C C . ILE A 1 429 ? 24.125 7.984 5.562 1 94.88 429 ILE A C 1
ATOM 3495 O O . ILE A 1 429 ? 25.094 7.879 4.805 1 94.88 429 ILE A O 1
ATOM 3499 N N . LEU A 1 430 ? 23.672 9.125 5.969 1 95.06 430 LEU A N 1
ATOM 3500 C CA . LEU A 1 430 ? 24.25 10.375 5.492 1 95.06 430 LEU A CA 1
ATOM 3501 C C . LEU A 1 430 ? 25.688 10.523 5.969 1 95.06 430 LEU A C 1
ATOM 3503 O O . LEU A 1 430 ? 26.531 11.039 5.238 1 95.06 430 LEU A O 1
ATOM 3507 N N . ASN A 1 431 ? 25.938 10.07 7.16 1 94.75 431 ASN A N 1
ATOM 3508 C CA . ASN A 1 431 ? 27.312 10.102 7.68 1 94.75 431 ASN A CA 1
ATOM 3509 C C . ASN A 1 431 ? 28.234 9.219 6.852 1 94.75 431 ASN A C 1
ATOM 3511 O O . ASN A 1 431 ? 29.375 9.594 6.586 1 94.75 431 ASN A O 1
ATOM 3515 N N . GLN A 1 432 ? 27.734 8.078 6.438 1 95.06 432 GLN A N 1
ATOM 3516 C CA . GLN A 1 432 ? 28.516 7.191 5.582 1 95.06 432 GLN A CA 1
ATOM 3517 C C . GLN A 1 432 ? 28.812 7.848 4.234 1 95.06 432 GLN A C 1
ATOM 3519 O O . GLN A 1 432 ? 29.906 7.68 3.688 1 95.06 432 GLN A O 1
ATOM 3524 N N . TYR A 1 433 ? 27.906 8.633 3.818 1 95.31 433 TYR A N 1
ATOM 3525 C CA . TYR A 1 433 ? 28.078 9.312 2.541 1 95.31 433 TYR A CA 1
ATOM 3526 C C . TYR A 1 433 ? 29.078 10.453 2.662 1 95.31 433 TYR A C 1
ATOM 3528 O O . TYR A 1 433 ? 30.016 10.547 1.862 1 95.31 433 TYR A O 1
ATOM 3536 N N . VAL A 1 434 ? 28.938 11.227 3.65 1 94.5 434 VAL A N 1
ATOM 3537 C CA . VAL A 1 434 ? 29.781 12.398 3.822 1 94.5 434 VAL A CA 1
ATOM 3538 C C . VAL A 1 434 ? 31.219 11.969 4.102 1 94.5 434 VAL A C 1
ATOM 3540 O O . VAL A 1 434 ? 32.156 12.625 3.676 1 94.5 434 VAL A O 1
ATOM 3543 N N . THR A 1 435 ? 31.375 10.789 4.758 1 94.69 435 THR A N 1
ATOM 3544 C CA . THR A 1 435 ? 32.688 10.281 5.066 1 94.69 435 THR A CA 1
ATOM 3545 C C . THR A 1 435 ? 33.312 9.594 3.852 1 94.69 435 THR A C 1
ATOM 3547 O O . THR A 1 435 ? 34.5 9.227 3.869 1 94.69 435 THR A O 1
ATOM 3550 N N . GLY A 1 436 ? 32.5 9.344 2.818 1 93.56 436 GLY A N 1
ATOM 3551 C CA . GLY A 1 436 ? 33.031 8.789 1.58 1 93.56 436 GLY A CA 1
ATOM 3552 C C . GLY A 1 436 ? 32.938 7.273 1.525 1 93.56 436 GLY A C 1
ATOM 3553 O O . GLY A 1 436 ? 33.5 6.645 0.617 1 93.56 436 GLY A O 1
ATOM 3554 N N . SER A 1 437 ? 32.25 6.621 2.455 1 92.94 437 SER A N 1
ATOM 3555 C CA . SER A 1 437 ? 32.125 5.168 2.5 1 92.94 437 SER A CA 1
ATOM 3556 C C . SER A 1 437 ? 31.203 4.656 1.413 1 92.94 437 SER A C 1
ATOM 3558 O O . SER A 1 437 ? 31.344 3.525 0.942 1 92.94 437 SER A O 1
ATOM 3560 N N . ILE A 1 438 ? 30.203 5.492 1.082 1 94.94 438 ILE A N 1
ATOM 3561 C CA . ILE A 1 438 ? 29.266 5.086 0.038 1 94.94 438 ILE A CA 1
ATOM 3562 C C . ILE A 1 438 ? 29.125 6.211 -0.984 1 94.94 438 ILE A C 1
ATOM 3564 O O . ILE A 1 438 ? 29.391 7.379 -0.678 1 94.94 438 ILE A O 1
ATOM 3568 N N . SER A 1 439 ? 28.812 5.824 -2.211 1 95.5 439 SER A N 1
ATOM 3569 C CA . SER A 1 439 ? 28.578 6.801 -3.271 1 95.5 439 SER A CA 1
ATOM 3570 C C . SER A 1 439 ? 27.234 7.492 -3.113 1 95.5 439 SER A C 1
ATOM 3572 O O . SER A 1 439 ? 26.406 7.078 -2.297 1 95.5 439 SER A O 1
ATOM 3574 N N . ILE A 1 440 ? 27.047 8.562 -3.848 1 95.94 440 ILE A N 1
ATOM 3575 C CA . ILE A 1 440 ? 25.812 9.336 -3.766 1 95.94 440 ILE A CA 1
ATOM 3576 C C . ILE A 1 440 ? 24.641 8.477 -4.215 1 95.94 440 ILE A C 1
ATOM 3578 O O . ILE A 1 440 ? 23.547 8.555 -3.639 1 95.94 440 ILE A O 1
ATOM 3582 N N . GLY A 1 441 ? 24.859 7.68 -5.246 1 96 441 GLY A N 1
ATOM 3583 C CA . GLY A 1 441 ? 23.812 6.777 -5.691 1 96 441 GLY A CA 1
ATOM 3584 C C . GLY A 1 441 ? 23.422 5.75 -4.645 1 96 441 GLY A C 1
ATOM 3585 O O . GLY A 1 441 ? 22.234 5.508 -4.414 1 96 441 GLY A O 1
ATOM 3586 N N . HIS A 1 442 ? 24.453 5.188 -4.031 1 96.12 442 HIS A N 1
ATOM 3587 C CA . HIS A 1 442 ? 24.219 4.219 -2.969 1 96.12 442 HIS A CA 1
ATOM 3588 C C . HIS A 1 442 ? 23.469 4.852 -1.802 1 96.12 442 HIS A C 1
ATOM 3590 O O . HIS A 1 442 ? 22.547 4.242 -1.248 1 96.12 442 HIS A O 1
ATOM 3596 N N . CYS A 1 443 ? 23.844 6.055 -1.484 1 97.19 443 CYS A N 1
ATOM 3597 C CA . CYS A 1 443 ? 23.188 6.789 -0.403 1 97.19 443 CYS A CA 1
ATOM 3598 C C . CYS A 1 443 ? 21.703 6.988 -0.687 1 97.19 443 CYS A C 1
ATOM 3600 O O . CYS A 1 443 ? 20.859 6.68 0.155 1 97.19 443 CYS A O 1
ATOM 3602 N N . LEU A 1 444 ? 21.391 7.398 -1.86 1 96.88 444 LEU A N 1
ATOM 3603 C CA . LEU A 1 444 ? 20.016 7.652 -2.246 1 96.88 444 LEU A CA 1
ATOM 3604 C C . LEU A 1 444 ? 19.172 6.375 -2.17 1 96.88 444 LEU A C 1
ATOM 3606 O O . LEU A 1 444 ? 18.078 6.379 -1.619 1 96.88 444 LEU A O 1
ATOM 3610 N N . GLU A 1 445 ? 19.734 5.352 -2.65 1 96.06 445 GLU A N 1
ATOM 3611 C CA . GLU A 1 445 ? 19.016 4.078 -2.656 1 96.06 445 GLU A CA 1
ATOM 3612 C C . GLU A 1 445 ? 18.781 3.564 -1.238 1 96.06 445 GLU A C 1
ATOM 3614 O O . GLU A 1 445 ? 17.75 2.969 -0.945 1 96.06 445 GLU A O 1
ATOM 3619 N N . MET A 1 446 ? 19.766 3.754 -0.41 1 95.56 446 MET A N 1
ATOM 3620 C CA . MET A 1 446 ? 19.656 3.305 0.975 1 95.56 446 MET A CA 1
ATOM 3621 C C . MET A 1 446 ? 18.594 4.09 1.726 1 95.56 446 MET A C 1
ATOM 3623 O O . MET A 1 446 ? 17.953 3.562 2.641 1 95.56 446 MET A O 1
ATOM 3627 N N . LEU A 1 447 ? 18.375 5.316 1.347 1 94.81 447 LEU A N 1
ATOM 3628 C CA . LEU A 1 447 ? 17.453 6.195 2.057 1 94.81 447 LEU A CA 1
ATOM 3629 C C . LEU A 1 447 ? 16.016 5.859 1.72 1 94.81 447 LEU A C 1
ATOM 3631 O O . LEU A 1 447 ? 15.086 6.359 2.361 1 94.81 447 LEU A O 1
ATOM 3635 N N . ARG A 1 448 ? 15.867 4.984 0.779 1 91.38 448 ARG A N 1
ATOM 3636 C CA . ARG A 1 448 ? 14.516 4.633 0.364 1 91.38 448 ARG A CA 1
ATOM 3637 C C . ARG A 1 448 ? 13.891 3.621 1.32 1 91.38 448 ARG A C 1
ATOM 3639 O O . ARG A 1 448 ? 14.383 2.498 1.45 1 91.38 448 ARG A O 1
ATOM 3646 N N . PHE A 1 449 ? 12.867 4.117 2.072 1 82.94 449 PHE A N 1
ATOM 3647 C CA . PHE A 1 449 ? 12.141 3.229 2.971 1 82.94 449 PHE A CA 1
ATOM 3648 C C . PHE A 1 449 ? 10.719 2.998 2.471 1 82.94 449 PHE A C 1
ATOM 3650 O O . PHE A 1 449 ? 10.156 3.84 1.767 1 82.94 449 PHE A O 1
ATOM 3657 N N . MET B 1 1 ? -77.062 -30.812 -55.625 1 25.25 1 MET B N 1
ATOM 3658 C CA . MET B 1 1 ? -76.75 -31.188 -54.219 1 25.25 1 MET B CA 1
ATOM 3659 C C . MET B 1 1 ? -75.438 -31.922 -54.125 1 25.25 1 MET B C 1
ATOM 3661 O O . MET B 1 1 ? -75.312 -33.094 -54.469 1 25.25 1 MET B O 1
ATOM 3665 N N . GLU B 1 2 ? -74.25 -31.312 -54.438 1 30.52 2 GLU B N 1
ATOM 3666 C CA . GLU B 1 2 ? -72.938 -31.859 -54.656 1 30.52 2 GLU B CA 1
ATOM 3667 C C . GLU B 1 2 ? -72.375 -32.5 -53.406 1 30.52 2 GLU B C 1
ATOM 3669 O O . GLU B 1 2 ? -72.562 -31.969 -52.281 1 30.52 2 GLU B O 1
ATOM 3674 N N . PRO B 1 3 ? -72.062 -33.875 -53.406 1 29.3 3 PRO B N 1
ATOM 3675 C CA . PRO B 1 3 ? -71.625 -34.625 -52.219 1 29.3 3 PRO B CA 1
ATOM 3676 C C . PRO B 1 3 ? -70.5 -34 -51.469 1 29.3 3 PRO B C 1
ATOM 3678 O O . PRO B 1 3 ? -69.688 -33.312 -52.062 1 29.3 3 PRO B O 1
ATOM 3681 N N . ILE B 1 4 ? -70.562 -33.625 -50.156 1 28.17 4 ILE B N 1
ATOM 3682 C CA . ILE B 1 4 ? -69.688 -33.156 -49.094 1 28.17 4 ILE B CA 1
ATOM 3683 C C . ILE B 1 4 ? -68.438 -34.062 -49 1 28.17 4 ILE B C 1
ATOM 3685 O O . ILE B 1 4 ? -68.562 -35.281 -48.875 1 28.17 4 ILE B O 1
ATOM 3689 N N . ALA B 1 5 ? -67.188 -33.625 -49.531 1 29.05 5 ALA B N 1
ATOM 3690 C CA . ALA B 1 5 ? -65.875 -34.188 -49.531 1 29.05 5 ALA B CA 1
ATOM 3691 C C . ALA B 1 5 ? -65.5 -34.75 -48.188 1 29.05 5 ALA B C 1
ATOM 3693 O O . ALA B 1 5 ? -65.5 -34.031 -47.156 1 29.05 5 ALA B O 1
ATOM 3694 N N . GLY B 1 6 ? -65.875 -36.031 -47.844 1 28.23 6 GLY B N 1
ATOM 3695 C CA . GLY B 1 6 ? -65.562 -36.75 -46.625 1 28.23 6 GLY B CA 1
ATOM 3696 C C . GLY B 1 6 ? -64.125 -36.688 -46.188 1 28.23 6 GLY B C 1
ATOM 3697 O O . GLY B 1 6 ? -63.25 -36.969 -46.969 1 28.23 6 GLY B O 1
ATOM 3698 N N . THR B 1 7 ? -63.625 -35.594 -45.469 1 31 7 THR B N 1
ATOM 3699 C CA . THR B 1 7 ? -62.344 -35.344 -44.781 1 31 7 THR B CA 1
ATOM 3700 C C . THR B 1 7 ? -61.812 -36.625 -44.156 1 31 7 THR B C 1
ATOM 3702 O O . THR B 1 7 ? -62.438 -37.219 -43.281 1 31 7 THR B O 1
ATOM 3705 N N . SER B 1 8 ? -61.031 -37.469 -44.875 1 31.22 8 SER B N 1
ATOM 3706 C CA . SER B 1 8 ? -60.281 -38.656 -44.562 1 31.22 8 SER B CA 1
ATOM 3707 C C . SER B 1 8 ? -59.531 -38.5 -43.219 1 31.22 8 SER B C 1
ATOM 3709 O O . SER B 1 8 ? -59.062 -37.406 -42.906 1 31.22 8 SER B O 1
ATOM 3711 N N . ASN B 1 9 ? -59.75 -39.344 -42.25 1 32.62 9 ASN B N 1
ATOM 3712 C CA . ASN B 1 9 ? -59.25 -39.656 -40.906 1 32.62 9 ASN B CA 1
ATOM 3713 C C . ASN B 1 9 ? -57.75 -39.625 -40.875 1 32.62 9 ASN B C 1
ATOM 3715 O O . ASN B 1 9 ? -57.062 -40.344 -41.625 1 32.62 9 ASN B O 1
ATOM 3719 N N . LYS B 1 10 ? -57.062 -38.469 -40.562 1 36.19 10 LYS B N 1
ATOM 3720 C CA . LYS B 1 10 ? -55.656 -38.25 -40.219 1 36.19 10 LYS B CA 1
ATOM 3721 C C . LYS B 1 10 ? -55.062 -39.5 -39.531 1 36.19 10 LYS B C 1
ATOM 3723 O O . LYS B 1 10 ? -55.656 -40 -38.562 1 36.19 10 LYS B O 1
ATOM 3728 N N . SER B 1 11 ? -54.25 -40.375 -40.188 1 39.38 11 SER B N 1
ATOM 3729 C CA . SER B 1 11 ? -53.375 -41.469 -39.812 1 39.38 11 SER B CA 1
ATOM 3730 C C . SER B 1 11 ? -52.656 -41.219 -38.469 1 39.38 11 SER B C 1
ATOM 3732 O O . SER B 1 11 ? -51.969 -40.219 -38.344 1 39.38 11 SER B O 1
ATOM 3734 N N . GLU B 1 12 ? -53.25 -41.344 -37.312 1 49.94 12 GLU B N 1
ATOM 3735 C CA . GLU B 1 12 ? -52.656 -41.344 -36 1 49.94 12 GLU B CA 1
ATOM 3736 C C . GLU B 1 12 ? -51.312 -42.031 -35.969 1 49.94 12 GLU B C 1
ATOM 3738 O O . GLU B 1 12 ? -51.188 -43.188 -36.438 1 49.94 12 GLU B O 1
ATOM 3743 N N . LEU B 1 13 ? -50.094 -41.344 -36 1 59 13 LEU B N 1
ATOM 3744 C CA . LEU B 1 13 ? -48.656 -41.594 -36.219 1 59 13 LEU B CA 1
ATOM 3745 C C . LEU B 1 13 ? -48.156 -42.625 -35.219 1 59 13 LEU B C 1
ATOM 3747 O O . LEU B 1 13 ? -48.406 -42.531 -34.031 1 59 13 LEU B O 1
ATOM 3751 N N . ILE B 1 14 ? -47.75 -43.875 -35.688 1 67.81 14 ILE B N 1
ATOM 3752 C CA . ILE B 1 14 ? -47 -44.938 -35.031 1 67.81 14 ILE B CA 1
ATOM 3753 C C . ILE B 1 14 ? -45.594 -44.5 -34.75 1 67.81 14 ILE B C 1
ATOM 3755 O O . ILE B 1 14 ? -44.906 -43.969 -35.594 1 67.81 14 ILE B O 1
ATOM 3759 N N . LYS B 1 15 ? -45.281 -44.344 -33.406 1 75.44 15 LYS B N 1
ATOM 3760 C CA . LYS B 1 15 ? -43.938 -44 -33 1 75.44 15 LYS B CA 1
ATOM 3761 C C . LYS B 1 15 ? -43.281 -45.156 -32.219 1 75.44 15 LYS B C 1
ATOM 3763 O O . LYS B 1 15 ? -43.969 -45.844 -31.469 1 75.44 15 LYS B O 1
ATOM 3768 N N . TYR B 1 16 ? -42.031 -45.562 -32.531 1 76.25 16 TYR B N 1
ATOM 3769 C CA . TYR B 1 16 ? -41.312 -46.594 -31.812 1 76.25 16 TYR B CA 1
ATOM 3770 C C . TYR B 1 16 ? -40.438 -46.031 -30.719 1 76.25 16 TYR B C 1
ATOM 3772 O O . TYR B 1 16 ? -39.75 -45.031 -30.938 1 76.25 16 TYR B O 1
ATOM 3780 N N . VAL B 1 17 ? -40.75 -46.531 -29.484 1 70.75 17 VAL B N 1
ATOM 3781 C CA . VAL B 1 17 ? -39.938 -46.125 -28.344 1 70.75 17 VAL B CA 1
ATOM 3782 C C . VAL B 1 17 ? -39.25 -47.344 -27.719 1 70.75 17 VAL B C 1
ATOM 3784 O O . VAL B 1 17 ? -39.656 -48.5 -28 1 70.75 17 VAL B O 1
ATOM 3787 N N . LYS B 1 18 ? -38.219 -47.312 -27.016 1 67.94 18 LYS B N 1
ATOM 3788 C CA . LYS B 1 18 ? -37.531 -48.406 -26.359 1 67.94 18 LYS B CA 1
ATOM 3789 C C . LYS B 1 18 ? -37.969 -48.531 -24.906 1 67.94 18 LYS B C 1
ATOM 3791 O O . LYS B 1 18 ? -38.156 -47.531 -24.219 1 67.94 18 LYS B O 1
ATOM 3796 N N . SER B 1 19 ? -38.281 -49.75 -24.5 1 60.62 19 SER B N 1
ATOM 3797 C CA . SER B 1 19 ? -38.625 -50 -23.109 1 60.62 19 SER B CA 1
ATOM 3798 C C . SER B 1 19 ? -37.406 -49.906 -22.188 1 60.62 19 SER B C 1
ATOM 3800 O O . SER B 1 19 ? -36.281 -49.75 -22.672 1 60.62 19 SER B O 1
ATOM 3802 N N . ARG B 1 20 ? -37.625 -49.906 -20.781 1 54 20 ARG B N 1
ATOM 3803 C CA . ARG B 1 20 ? -36.562 -49.875 -19.781 1 54 20 ARG B CA 1
ATOM 3804 C C . ARG B 1 20 ? -35.531 -50.938 -20.062 1 54 20 ARG B C 1
ATOM 3806 O O . ARG B 1 20 ? -34.344 -50.75 -19.781 1 54 20 ARG B O 1
ATOM 3813 N N . LYS B 1 21 ? -35.938 -52.094 -20.609 1 59.53 21 LYS B N 1
ATOM 3814 C CA . LYS B 1 21 ? -35.062 -53.25 -20.828 1 59.53 21 LYS B CA 1
ATOM 3815 C C . LYS B 1 21 ? -34.531 -53.25 -22.266 1 59.53 21 LYS B C 1
ATOM 3817 O O . LYS B 1 21 ? -33.969 -54.25 -22.719 1 59.53 21 LYS B O 1
ATOM 3822 N N . GLY B 1 22 ? -34.75 -52.219 -22.953 1 63.62 22 GLY B N 1
ATOM 3823 C CA . GLY B 1 22 ? -34.188 -52.094 -24.266 1 63.62 22 GLY B CA 1
ATOM 3824 C C . GLY B 1 22 ? -35.031 -52.688 -25.375 1 63.62 22 GLY B C 1
ATOM 3825 O O . GLY B 1 22 ? -34.562 -52.812 -26.516 1 63.62 22 GLY B O 1
ATOM 3826 N N . LYS B 1 23 ? -36.125 -53.188 -25.078 1 67.25 23 LYS B N 1
ATOM 3827 C CA . LYS B 1 23 ? -36.969 -53.844 -26.078 1 67.25 23 LYS B CA 1
ATOM 3828 C C . LYS B 1 23 ? -37.781 -52.781 -26.844 1 67.25 23 LYS B C 1
ATOM 3830 O O . LYS B 1 23 ? -38.094 -51.719 -26.328 1 67.25 23 LYS B O 1
ATOM 3835 N N . ARG B 1 24 ? -38.062 -53.031 -28.047 1 76.06 24 ARG B N 1
ATOM 3836 C CA . ARG B 1 24 ? -38.812 -52.156 -28.953 1 76.06 24 ARG B CA 1
ATOM 3837 C C . ARG B 1 24 ? -40.281 -52.094 -28.562 1 76.06 24 ARG B C 1
ATOM 3839 O O . ARG B 1 24 ? -40.938 -53.094 -28.484 1 76.06 24 ARG B O 1
ATOM 3846 N N . VAL B 1 25 ? -40.75 -50.875 -28.188 1 78 25 VAL B N 1
ATOM 3847 C CA . VAL B 1 25 ? -42.156 -50.625 -27.828 1 78 25 VAL B CA 1
ATOM 3848 C C . VAL B 1 25 ? -42.781 -49.688 -28.844 1 78 25 VAL B C 1
ATOM 3850 O O . VAL B 1 25 ? -42.125 -48.75 -29.344 1 78 25 VAL B O 1
ATOM 3853 N N . LEU B 1 26 ? -44 -50.062 -29.266 1 78.81 26 LEU B N 1
ATOM 3854 C CA . LEU B 1 26 ? -44.75 -49.25 -30.234 1 78.81 26 LEU B CA 1
ATOM 3855 C C . LEU B 1 26 ? -45.75 -48.312 -29.531 1 78.81 26 LEU B C 1
ATOM 3857 O O . LEU B 1 26 ? -46.469 -48.75 -28.641 1 78.81 26 LEU B O 1
ATOM 3861 N N . LEU B 1 27 ? -45.625 -47.062 -29.859 1 75.88 27 LEU B N 1
ATOM 3862 C CA . LEU B 1 27 ? -46.562 -46.031 -29.375 1 75.88 27 LEU B CA 1
ATOM 3863 C C . LEU B 1 27 ? -47.625 -45.75 -30.453 1 75.88 27 LEU B C 1
ATOM 3865 O O . LEU B 1 27 ? -47.281 -45.312 -31.562 1 75.88 27 LEU B O 1
ATOM 3869 N N . TYR B 1 28 ? -48.906 -46.031 -30.125 1 76.06 28 TYR B N 1
ATOM 3870 C CA . TYR B 1 28 ? -50.031 -45.75 -31 1 76.06 28 TYR B CA 1
ATOM 3871 C C . TYR B 1 28 ? -51.188 -45.125 -30.203 1 76.06 28 TYR B C 1
ATOM 3873 O O . TYR B 1 28 ? -51.625 -45.656 -29.203 1 76.06 28 TYR B O 1
ATOM 3881 N N . LYS B 1 29 ? -51.594 -43.906 -30.547 1 70.56 29 LYS B N 1
ATOM 3882 C CA . LYS B 1 29 ? -52.656 -43.156 -29.891 1 70.56 29 LYS B CA 1
ATOM 3883 C C . LYS B 1 29 ? -52.344 -42.969 -28.391 1 70.56 29 LYS B C 1
ATOM 3885 O O . LYS B 1 29 ? -53.219 -43.188 -27.547 1 70.56 29 LYS B O 1
ATOM 3890 N N . ASN B 1 30 ? -51 -42.781 -28 1 67.88 30 ASN B N 1
ATOM 3891 C CA . ASN B 1 30 ? -50.469 -42.438 -26.672 1 67.88 30 ASN B CA 1
ATOM 3892 C C . ASN B 1 30 ? -50.5 -43.656 -25.75 1 67.88 30 ASN B C 1
ATOM 3894 O O . ASN B 1 30 ? -50.531 -43.531 -24.531 1 67.88 30 ASN B O 1
ATOM 3898 N N . LYS B 1 31 ? -50.656 -44.844 -26.344 1 72.44 31 LYS B N 1
ATOM 3899 C CA . LYS B 1 31 ? -50.594 -46.094 -25.578 1 72.44 31 LYS B CA 1
ATOM 3900 C C . LYS B 1 31 ? -49.438 -46.938 -26.016 1 72.44 31 LYS B C 1
ATOM 3902 O O . LYS B 1 31 ? -49.094 -47 -27.203 1 72.44 31 LYS B O 1
ATOM 3907 N N . THR B 1 32 ? -48.875 -47.562 -25.047 1 75.31 32 THR B N 1
ATOM 3908 C CA . THR B 1 32 ? -47.688 -48.375 -25.328 1 75.31 32 THR B CA 1
ATOM 3909 C C . THR B 1 32 ? -48.062 -49.844 -25.562 1 75.31 32 THR B C 1
ATOM 3911 O O . THR B 1 32 ? -48.906 -50.375 -24.859 1 75.31 32 THR B O 1
ATOM 3914 N N . HIS B 1 33 ? -47.5 -50.406 -26.703 1 80.25 33 HIS B N 1
ATOM 3915 C CA . HIS B 1 33 ? -47.75 -51.781 -27.062 1 80.25 33 HIS B CA 1
ATOM 3916 C C . HIS B 1 33 ? -46.469 -52.594 -27.141 1 80.25 33 HIS B C 1
ATOM 3918 O O . HIS B 1 33 ? -45.406 -52.062 -27.547 1 80.25 33 HIS B O 1
ATOM 3924 N N . ARG B 1 34 ? -46.406 -53.75 -26.609 1 84.25 34 ARG B N 1
ATOM 3925 C CA . ARG B 1 34 ? -45.25 -54.656 -26.75 1 84.25 34 ARG B CA 1
ATOM 3926 C C . ARG B 1 34 ? -45.5 -55.656 -27.859 1 84.25 34 ARG B C 1
ATOM 3928 O O . ARG B 1 34 ? -46.625 -56.062 -28.125 1 84.25 34 ARG B O 1
ATOM 3935 N N . LEU B 1 35 ? -44.406 -56.094 -28.5 1 82.94 35 LEU B N 1
ATOM 3936 C CA . LEU B 1 35 ? -44.5 -57.031 -29.594 1 82.94 35 LEU B CA 1
ATOM 3937 C C . LEU B 1 35 ? -44.812 -58.438 -29.078 1 82.94 35 LEU B C 1
ATOM 3939 O O . LEU B 1 35 ? -44.094 -58.938 -28.188 1 82.94 35 LEU B O 1
ATOM 3943 N N . ILE B 1 36 ? -45.844 -59.062 -29.422 1 81.88 36 ILE B N 1
ATOM 3944 C CA . ILE B 1 36 ? -46.188 -60.406 -28.984 1 81.88 36 ILE B CA 1
ATOM 3945 C C . ILE B 1 36 ? -45.75 -61.438 -30.016 1 81.88 36 ILE B C 1
ATOM 3947 O O . ILE B 1 36 ? -45.188 -62.469 -29.672 1 81.88 36 ILE B O 1
ATOM 3951 N N . LYS B 1 37 ? -46.125 -61.156 -31.422 1 83 37 LYS B N 1
ATOM 3952 C CA . LYS B 1 37 ? -45.875 -62.156 -32.469 1 83 37 LYS B CA 1
ATOM 3953 C C . LYS B 1 37 ? -45.656 -61.5 -33.812 1 83 37 LYS B C 1
ATOM 3955 O O . LYS B 1 37 ? -46.281 -60.469 -34.125 1 83 37 LYS B O 1
ATOM 3960 N N . MET B 1 38 ? -44.75 -62.062 -34.531 1 82.56 38 MET B N 1
ATOM 3961 C CA . MET B 1 38 ? -44.531 -61.719 -35.938 1 82.56 38 MET B CA 1
ATOM 3962 C C . MET B 1 38 ? -45.031 -62.844 -36.844 1 82.56 38 MET B C 1
ATOM 3964 O O . MET B 1 38 ? -44.562 -63.969 -36.719 1 82.56 38 MET B O 1
ATOM 3968 N N . TYR B 1 39 ? -45.969 -62.469 -37.719 1 83.19 39 TYR B N 1
ATOM 3969 C CA . TYR B 1 39 ? -46.562 -63.5 -38.594 1 83.19 39 TYR B CA 1
ATOM 3970 C C . TYR B 1 39 ? -45.688 -63.719 -39.812 1 83.19 39 TYR B C 1
ATOM 3972 O O . TYR B 1 39 ? -44.875 -62.844 -40.188 1 83.19 39 TYR B O 1
ATOM 3980 N N . LYS B 1 40 ? -45.812 -64.812 -40.562 1 81.38 40 LYS B N 1
ATOM 3981 C CA . LYS B 1 40 ? -45.031 -65.188 -41.75 1 81.38 40 LYS B CA 1
ATOM 3982 C C . LYS B 1 40 ? -45.25 -64.188 -42.906 1 81.38 40 LYS B C 1
ATOM 3984 O O . LYS B 1 40 ? -44.344 -63.969 -43.719 1 81.38 40 LYS B O 1
ATOM 3989 N N . ASN B 1 41 ? -46.469 -63.562 -42.906 1 81.62 41 ASN B N 1
ATOM 3990 C CA . ASN B 1 41 ? -46.781 -62.625 -43.969 1 81.62 41 ASN B CA 1
ATOM 3991 C C . ASN B 1 41 ? -46.156 -61.25 -43.719 1 81.62 41 ASN B C 1
ATOM 3993 O O . ASN B 1 41 ? -46.344 -60.312 -44.531 1 81.62 41 ASN B O 1
ATOM 3997 N N . GLY B 1 42 ? -45.469 -61.125 -42.594 1 81.81 42 GLY B N 1
ATOM 3998 C CA . GLY B 1 42 ? -44.812 -59.844 -42.281 1 81.81 42 GLY B CA 1
ATOM 3999 C C . GLY B 1 42 ? -45.594 -59 -41.344 1 81.81 42 GLY B C 1
ATOM 4000 O O . GLY B 1 42 ? -45.125 -57.938 -40.875 1 81.81 42 GLY B O 1
ATOM 4001 N N . ASN B 1 43 ? -46.75 -59.375 -41 1 83.31 43 ASN B N 1
ATOM 4002 C CA . ASN B 1 43 ? -47.562 -58.594 -40.062 1 83.31 43 ASN B CA 1
ATOM 4003 C C . ASN B 1 43 ? -47.094 -58.812 -38.625 1 83.31 43 ASN B C 1
ATOM 4005 O O . ASN B 1 43 ? -46.562 -59.875 -38.281 1 83.31 43 ASN B O 1
ATOM 4009 N N . THR B 1 44 ? -47.219 -57.75 -37.812 1 87.25 44 THR B N 1
ATOM 4010 C CA . THR B 1 44 ? -46.812 -57.812 -36.438 1 87.25 44 THR B CA 1
ATOM 4011 C C . THR B 1 44 ? -48 -57.594 -35.5 1 87.25 44 THR B C 1
ATOM 4013 O O . THR B 1 44 ? -48.875 -56.75 -35.781 1 87.25 44 THR B O 1
ATOM 4016 N N . LEU B 1 45 ? -48.062 -58.406 -34.469 1 88.06 45 LEU B N 1
ATOM 4017 C CA . LEU B 1 45 ? -49.062 -58.281 -33.438 1 88.06 45 LEU B CA 1
ATOM 4018 C C . LEU B 1 45 ? -48.5 -57.656 -32.188 1 88.06 45 LEU B C 1
ATOM 4020 O O . LEU B 1 45 ? -47.469 -58.125 -31.641 1 88.06 45 LEU B O 1
ATOM 4024 N N . TRP B 1 46 ? -49.125 -56.594 -31.688 1 86.38 46 TRP B N 1
ATOM 4025 C CA . TRP B 1 46 ? -48.688 -55.812 -30.516 1 86.38 46 TRP B CA 1
ATOM 4026 C C . TRP B 1 46 ? -49.781 -55.781 -29.453 1 86.38 46 TRP B C 1
ATOM 4028 O O . TRP B 1 46 ? -50.969 -55.688 -29.766 1 86.38 46 TRP B O 1
ATOM 4038 N N . ARG B 1 47 ? -49.469 -55.938 -28.234 1 84.62 47 ARG B N 1
ATOM 4039 C CA . ARG B 1 47 ? -50.406 -55.875 -27.125 1 84.62 47 ARG B CA 1
ATOM 4040 C C . ARG B 1 47 ? -50.062 -54.719 -26.188 1 84.62 47 ARG B C 1
ATOM 4042 O O . ARG B 1 47 ? -48.906 -54.406 -25.953 1 84.62 47 ARG B O 1
ATOM 4049 N N . CYS B 1 48 ? -51.125 -54.062 -25.703 1 76.94 48 CYS B N 1
ATOM 4050 C CA . CYS B 1 48 ? -50.969 -53.031 -24.703 1 76.94 48 CYS B CA 1
ATOM 4051 C C . CYS B 1 48 ? -50.094 -53.5 -23.547 1 76.94 48 CYS B C 1
ATOM 4053 O O . CYS B 1 48 ? -50.25 -54.625 -23.078 1 76.94 48 CYS B O 1
ATOM 4055 N N . THR B 1 49 ? -49.219 -52.688 -23.047 1 76.5 49 THR B N 1
ATOM 4056 C CA . THR B 1 49 ? -48.25 -53.031 -22 1 76.5 49 THR B CA 1
ATOM 4057 C C . THR B 1 49 ? -48.969 -53.156 -20.656 1 76.5 49 THR B C 1
ATOM 4059 O O . THR B 1 49 ? -48.469 -53.812 -19.734 1 76.5 49 THR B O 1
ATOM 4062 N N . ILE B 1 50 ? -50.125 -52.5 -20.484 1 71.25 50 ILE B N 1
ATOM 4063 C CA . ILE B 1 50 ? -50.969 -52.688 -19.281 1 71.25 50 ILE B CA 1
ATOM 4064 C C . ILE B 1 50 ? -51.719 -54 -19.359 1 71.25 50 ILE B C 1
ATOM 4066 O O . ILE B 1 50 ? -52.562 -54.188 -20.234 1 71.25 50 ILE B O 1
ATOM 4070 N N . GLN B 1 51 ? -51.344 -54.812 -18.547 1 74.12 51 GLN B N 1
ATOM 4071 C CA . GLN B 1 51 ? -51.875 -56.156 -18.562 1 74.12 51 GLN B CA 1
ATOM 4072 C C . GLN B 1 51 ? -53.375 -56.188 -18.5 1 74.12 51 GLN B C 1
ATOM 4074 O O . GLN B 1 51 ? -54.031 -56.969 -19.188 1 74.12 51 GLN B O 1
ATOM 4079 N N . ALA B 1 52 ? -54 -55.281 -17.766 1 72.69 52 ALA B N 1
ATOM 4080 C CA . ALA B 1 52 ? -55.438 -55.25 -17.547 1 72.69 52 ALA B CA 1
ATOM 4081 C C . ALA B 1 52 ? -56.156 -54.781 -18.797 1 72.69 52 ALA B C 1
ATOM 4083 O O . ALA B 1 52 ? -57.344 -55.094 -19 1 72.69 52 ALA B O 1
ATOM 4084 N N . CYS B 1 53 ? -55.625 -54.094 -19.625 1 73.25 53 CYS B N 1
ATOM 4085 C CA . CYS B 1 53 ? -56.25 -53.531 -20.812 1 73.25 53 CYS B CA 1
ATOM 4086 C C . CYS B 1 53 ? -56.406 -54.594 -21.891 1 73.25 53 CYS B C 1
ATOM 4088 O O . CYS B 1 53 ? -57.469 -54.688 -22.531 1 73.25 53 CYS B O 1
ATOM 4090 N N . GLY B 1 54 ? -55.438 -55.5 -22.219 1 73.44 54 GLY B N 1
ATOM 4091 C CA . GLY B 1 54 ? -55.5 -56.594 -23.172 1 73.44 54 GLY B CA 1
ATOM 4092 C C . GLY B 1 54 ? -55.656 -56.125 -24.594 1 73.44 54 GLY B C 1
ATOM 4093 O O . GLY B 1 54 ? -55.844 -56.938 -25.5 1 73.44 54 GLY B O 1
ATOM 4094 N N . ALA B 1 55 ? -55.656 -54.844 -24.828 1 81.31 55 ALA B N 1
ATOM 4095 C CA . ALA B 1 55 ? -55.844 -54.312 -26.188 1 81.31 55 ALA B CA 1
ATOM 4096 C C . ALA B 1 55 ? -54.688 -54.75 -27.094 1 81.31 55 ALA B C 1
ATOM 4098 O O . ALA B 1 55 ? -53.531 -54.812 -26.672 1 81.31 55 ALA B O 1
ATOM 4099 N N . VAL B 1 56 ? -55.062 -55.156 -28.328 1 84.38 56 VAL B N 1
ATOM 4100 C CA . VAL B 1 56 ? -54.094 -55.625 -29.281 1 84.38 56 VAL B CA 1
ATOM 4101 C C . VAL B 1 56 ? -54.125 -54.781 -30.547 1 84.38 56 VAL B C 1
ATOM 4103 O O . VAL B 1 56 ? -55.188 -54.25 -30.906 1 84.38 56 VAL B O 1
ATOM 4106 N N . LEU B 1 57 ? -52.969 -54.5 -31.078 1 84.25 57 LEU B N 1
ATOM 4107 C CA . LEU B 1 57 ? -52.781 -53.781 -32.312 1 84.25 57 LEU B CA 1
ATOM 4108 C C . LEU B 1 57 ? -52 -54.594 -33.344 1 84.25 57 LEU B C 1
ATOM 4110 O O . LEU B 1 57 ? -50.969 -55.219 -33 1 84.25 57 LEU B O 1
ATOM 4114 N N . THR B 1 58 ? -52.625 -54.812 -34.562 1 86.62 58 THR B N 1
ATOM 4115 C CA . THR B 1 58 ? -51.969 -55.531 -35.656 1 86.62 58 THR B CA 1
ATOM 4116 C C . THR B 1 58 ? -51.5 -54.594 -36.75 1 86.62 58 THR B C 1
ATOM 4118 O O . THR B 1 58 ? -52.312 -53.812 -37.281 1 86.62 58 THR B O 1
ATOM 4121 N N . LEU B 1 59 ? -50.219 -54.594 -37.031 1 85.81 59 LEU B N 1
ATOM 4122 C CA . LEU B 1 59 ? -49.625 -53.781 -38.062 1 85.81 59 LEU B CA 1
ATOM 4123 C C . LEU B 1 59 ? -49.25 -54.625 -39.281 1 85.81 59 LEU B C 1
ATOM 4125 O O . LEU B 1 59 ? -48.844 -55.781 -39.125 1 85.81 59 LEU B O 1
ATOM 4129 N N . SER B 1 60 ? -49.438 -54 -40.469 1 84.5 60 SER B N 1
ATOM 4130 C CA . SER B 1 60 ? -49 -54.656 -41.719 1 84.5 60 SER B CA 1
ATOM 4131 C C . SER B 1 60 ? -47.5 -54.531 -41.906 1 84.5 60 SER B C 1
ATOM 4133 O O . SER B 1 60 ? -46.844 -53.75 -41.219 1 84.5 60 SER B O 1
ATOM 4135 N N . LYS B 1 61 ? -46.969 -55.281 -42.906 1 80.94 61 LYS B N 1
ATOM 4136 C CA . LYS B 1 61 ? -45.562 -55.219 -43.312 1 80.94 61 LYS B CA 1
ATOM 4137 C C . LYS B 1 61 ? -45.156 -53.812 -43.719 1 80.94 61 LYS B C 1
ATOM 4139 O O . LYS B 1 61 ? -44 -53.406 -43.562 1 80.94 61 LYS B O 1
ATOM 4144 N N . TYR B 1 62 ? -46.062 -52.969 -44.031 1 77.81 62 TYR B N 1
ATOM 4145 C CA . TYR B 1 62 ? -45.781 -51.594 -44.438 1 77.81 62 TYR B CA 1
ATOM 4146 C C . TYR B 1 62 ? -46.188 -50.594 -43.375 1 77.81 62 TYR B C 1
ATOM 4148 O O . TYR B 1 62 ? -46.344 -49.406 -43.656 1 77.81 62 TYR B O 1
ATOM 4156 N N . GLU B 1 63 ? -46.344 -51.062 -41.938 1 76.19 63 GLU B N 1
ATOM 4157 C CA . GLU B 1 63 ? -46.656 -50.281 -40.75 1 76.19 63 GLU B CA 1
ATOM 4158 C C . GLU B 1 63 ? -48.031 -49.594 -40.875 1 76.19 63 GLU B C 1
ATOM 4160 O O . GLU B 1 63 ? -48.219 -48.5 -40.375 1 76.19 63 GLU B O 1
ATOM 4165 N N . ASP B 1 64 ? -48.938 -50.219 -41.562 1 80.62 64 ASP B N 1
ATOM 4166 C CA . ASP B 1 64 ? -50.344 -49.781 -41.531 1 80.62 64 ASP B CA 1
ATOM 4167 C C . ASP B 1 64 ? -51.125 -50.531 -40.469 1 80.62 64 ASP B C 1
ATOM 4169 O O . ASP B 1 64 ? -50.906 -51.719 -40.25 1 80.62 64 ASP B O 1
ATOM 4173 N N . VAL B 1 65 ? -51.969 -49.812 -39.719 1 81.12 65 VAL B N 1
ATOM 4174 C CA . VAL B 1 65 ? -52.781 -50.375 -38.688 1 81.12 65 VAL B CA 1
ATOM 4175 C C . VAL B 1 65 ? -53.875 -51.25 -39.281 1 81.12 65 VAL B C 1
ATOM 4177 O O . VAL B 1 65 ? -54.75 -50.75 -40 1 81.12 65 VAL B O 1
ATOM 4180 N N . LEU B 1 66 ? -53.844 -52.562 -39.188 1 81.62 66 LEU B N 1
ATOM 4181 C CA . LEU B 1 66 ? -54.844 -53.5 -39.75 1 81.62 66 LEU B CA 1
ATOM 4182 C C . LEU B 1 66 ? -56 -53.688 -38.781 1 81.62 66 LEU B C 1
ATOM 4184 O O . LEU B 1 66 ? -57.156 -53.75 -39.188 1 81.62 66 LEU B O 1
ATOM 4188 N N . LYS B 1 67 ? -55.719 -54 -37.531 1 81.12 67 LYS B N 1
ATOM 4189 C CA . LYS B 1 67 ? -56.719 -54.188 -36.469 1 81.12 67 LYS B CA 1
ATOM 4190 C C . LYS B 1 67 ? -56.281 -53.469 -35.188 1 81.12 67 LYS B C 1
ATOM 4192 O O . LYS B 1 67 ? -55.094 -53.438 -34.844 1 81.12 67 LYS B O 1
ATOM 4197 N N . ASN B 1 68 ? -57.156 -52.656 -34.562 1 76.62 68 ASN B N 1
ATOM 4198 C CA . ASN B 1 68 ? -56.969 -51.969 -33.312 1 76.62 68 ASN B CA 1
ATOM 4199 C C . ASN B 1 68 ? -58.156 -52.125 -32.375 1 76.62 68 ASN B C 1
ATOM 4201 O O . ASN B 1 68 ? -59.281 -51.875 -32.75 1 76.62 68 ASN B O 1
ATOM 4205 N N . ASN B 1 69 ? -57.875 -52.781 -31.234 1 76.94 69 ASN B N 1
ATOM 4206 C CA . ASN B 1 69 ? -58.938 -52.875 -30.234 1 76.94 69 ASN B CA 1
ATOM 4207 C C . ASN B 1 69 ? -58.938 -51.688 -29.297 1 76.94 69 ASN B C 1
ATOM 4209 O O . ASN B 1 69 ? -57.938 -51.031 -29.125 1 76.94 69 ASN B O 1
ATOM 4213 N N . GLU B 1 70 ? -60.125 -51.312 -28.75 1 73.62 70 GLU B N 1
ATOM 4214 C CA . GLU B 1 70 ? -60.25 -50.219 -27.797 1 73.62 70 GLU B CA 1
ATOM 4215 C C . GLU B 1 70 ? -59.531 -50.5 -26.5 1 73.62 70 GLU B C 1
ATOM 4217 O O . GLU B 1 70 ? -59.562 -51.656 -26 1 73.62 70 GLU B O 1
ATOM 4222 N N . HIS B 1 71 ? -58.781 -49.5 -26.047 1 72.06 71 HIS B N 1
ATOM 4223 C CA . HIS B 1 71 ? -58.062 -49.594 -24.781 1 72.06 71 HIS B CA 1
ATOM 4224 C C . HIS B 1 71 ? -59 -49.281 -23.609 1 72.06 71 HIS B C 1
ATOM 4226 O O . HIS B 1 71 ? -59.844 -48.406 -23.703 1 72.06 71 HIS B O 1
ATOM 4232 N N . PHE B 1 72 ? -59.031 -50.125 -22.688 1 67.19 72 PHE B N 1
ATOM 4233 C CA . PHE B 1 72 ? -59.75 -49.812 -21.453 1 67.19 72 PHE B CA 1
ATOM 4234 C C . PHE B 1 72 ? -58.812 -49.125 -20.453 1 67.19 72 PHE B C 1
ATOM 4236 O O . PHE B 1 72 ? -59.25 -48.656 -19.406 1 67.19 72 PHE B O 1
ATOM 4243 N N . CYS B 1 73 ? -57.594 -49.219 -20.688 1 60.81 73 CYS B N 1
ATOM 4244 C CA . CYS B 1 73 ? -56.625 -48.594 -19.812 1 60.81 73 CYS B CA 1
ATOM 4245 C C . CYS B 1 73 ? -56.562 -47.094 -20.062 1 60.81 73 CYS B C 1
ATOM 4247 O O . CYS B 1 73 ? -56.812 -46.625 -21.172 1 60.81 73 CYS B O 1
ATOM 4249 N N . THR B 1 74 ? -56.812 -46.219 -19.047 1 54.81 74 THR B N 1
ATOM 4250 C CA . THR B 1 74 ? -56.688 -44.781 -19.156 1 54.81 74 THR B CA 1
ATOM 4251 C C . THR B 1 74 ? -55.281 -44.375 -19.625 1 54.81 74 THR B C 1
ATOM 4253 O O . THR B 1 74 ? -54.281 -45.031 -19.25 1 54.81 74 THR B O 1
ATOM 4256 N N . GLN B 1 75 ? -55.156 -43.844 -20.797 1 51.94 75 GLN B N 1
ATOM 4257 C CA . GLN B 1 75 ? -53.969 -43.219 -21.406 1 51.94 75 GLN B CA 1
ATOM 4258 C C . GLN B 1 75 ? -53.125 -42.562 -20.344 1 51.94 75 GLN B C 1
ATOM 4260 O O . GLN B 1 75 ? -53.594 -41.688 -19.609 1 51.94 75 GLN B O 1
ATOM 4265 N N . ASN B 1 76 ? -52.375 -43.219 -19.641 1 54.28 76 ASN B N 1
ATOM 4266 C CA . ASN B 1 76 ? -51.719 -42.406 -18.656 1 54.28 76 ASN B CA 1
ATOM 4267 C C . ASN B 1 76 ? -50.688 -41.469 -19.297 1 54.28 76 ASN B C 1
ATOM 4269 O O . ASN B 1 76 ? -49.531 -41.812 -19.453 1 54.28 76 ASN B O 1
ATOM 4273 N N . LYS B 1 77 ? -51.156 -40.531 -20.203 1 56.81 77 LYS B N 1
ATOM 4274 C CA . LYS B 1 77 ? -50.406 -39.469 -20.844 1 56.81 77 LYS B CA 1
ATOM 4275 C C . LYS B 1 77 ? -49.281 -38.938 -19.922 1 56.81 77 LYS B C 1
ATOM 4277 O O . LYS B 1 77 ? -48.188 -38.656 -20.375 1 56.81 77 LYS B O 1
ATOM 4282 N N . VAL B 1 78 ? -49.625 -38.938 -18.781 1 62.06 78 VAL B N 1
ATOM 4283 C CA . VAL B 1 78 ? -48.688 -38.406 -17.781 1 62.06 78 VAL B CA 1
ATOM 4284 C C . VAL B 1 78 ? -47.5 -39.344 -17.672 1 62.06 78 VAL B C 1
ATOM 4286 O O . VAL B 1 78 ? -46.344 -38.906 -17.641 1 62.06 78 VAL B O 1
ATOM 4289 N N . THR B 1 79 ? -47.812 -40.688 -17.75 1 67.56 79 THR B N 1
ATOM 4290 C CA . THR B 1 79 ? -46.75 -41.656 -17.609 1 67.56 79 THR B CA 1
ATOM 4291 C C . THR B 1 79 ? -45.844 -41.625 -18.828 1 67.56 79 THR B C 1
ATOM 4293 O O . THR B 1 79 ? -44.625 -41.781 -18.703 1 67.56 79 THR B O 1
ATOM 4296 N N . GLN B 1 80 ? -46.438 -41.469 -20 1 68.88 80 GLN B N 1
ATOM 4297 C CA . GLN B 1 80 ? -45.625 -41.406 -21.203 1 68.88 80 GLN B CA 1
ATOM 4298 C C . GLN B 1 80 ? -44.75 -40.156 -21.219 1 68.88 80 GLN B C 1
ATOM 4300 O O . GLN B 1 80 ? -43.562 -40.219 -21.609 1 68.88 80 GLN B O 1
ATOM 4305 N N . PHE B 1 81 ? -45.375 -39.094 -20.844 1 72.56 81 PHE B N 1
ATOM 4306 C CA . PHE B 1 81 ? -44.625 -37.875 -20.797 1 72.56 81 PHE B CA 1
ATOM 4307 C C . PHE B 1 81 ? -43.469 -37.969 -19.812 1 72.56 81 PHE B C 1
ATOM 4309 O O . PHE B 1 81 ? -42.344 -37.531 -20.094 1 72.56 81 PHE B O 1
ATOM 4316 N N . VAL B 1 82 ? -43.75 -38.531 -18.688 1 75.56 82 VAL B N 1
ATOM 4317 C CA . VAL B 1 82 ? -42.719 -38.719 -17.672 1 75.56 82 VAL B CA 1
ATOM 4318 C C . VAL B 1 82 ? -41.594 -39.594 -18.219 1 75.56 82 VAL B C 1
ATOM 4320 O O . VAL B 1 82 ? -40.438 -39.312 -18 1 75.56 82 VAL B O 1
ATOM 4323 N N . GLN B 1 83 ? -42.031 -40.594 -19 1 76.25 83 GLN B N 1
ATOM 4324 C CA . GLN B 1 83 ? -41 -41.469 -19.578 1 76.25 83 GLN B CA 1
ATOM 4325 C C . GLN B 1 83 ? -40.156 -40.75 -20.609 1 76.25 83 GLN B C 1
ATOM 4327 O O . GLN B 1 83 ? -38.938 -40.938 -20.672 1 76.25 83 GLN B O 1
ATOM 4332 N N . GLU B 1 84 ? -40.719 -39.938 -21.344 1 78 84 GLU B N 1
ATOM 4333 C CA . GLU B 1 84 ? -40 -39.156 -22.328 1 78 84 GLU B CA 1
ATOM 4334 C C . GLU B 1 84 ? -39 -38.219 -21.656 1 78 84 GLU B C 1
ATOM 4336 O O . GLU B 1 84 ? -37.875 -38.031 -22.125 1 78 84 GLU B O 1
ATOM 4341 N N . VAL B 1 85 ? -39.469 -37.688 -20.609 1 79.94 85 VAL B N 1
ATOM 4342 C CA . VAL B 1 85 ? -38.594 -36.75 -19.859 1 79.94 85 VAL B CA 1
ATOM 4343 C C . VAL B 1 85 ? -37.406 -37.5 -19.281 1 79.94 85 VAL B C 1
ATOM 4345 O O . VAL B 1 85 ? -36.281 -37.062 -19.375 1 79.94 85 VAL B O 1
ATOM 4348 N N . VAL B 1 86 ? -37.688 -38.625 -18.75 1 80.38 86 VAL B N 1
ATOM 4349 C CA . VAL B 1 86 ? -36.656 -39.469 -18.156 1 80.38 86 VAL B CA 1
ATOM 4350 C C . VAL B 1 86 ? -35.656 -39.906 -19.234 1 80.38 86 VAL B C 1
ATOM 4352 O O . VAL B 1 86 ? -34.438 -39.906 -19.031 1 80.38 86 VAL B O 1
ATOM 4355 N N . ASP B 1 87 ? -36.156 -40.219 -20.422 1 82.88 87 ASP B N 1
ATOM 4356 C CA . ASP B 1 87 ? -35.312 -40.625 -21.547 1 82.88 87 ASP B CA 1
ATOM 4357 C C . ASP B 1 87 ? -34.438 -39.469 -22.016 1 82.88 87 ASP B C 1
ATOM 4359 O O . ASP B 1 87 ? -33.281 -39.656 -22.375 1 82.88 87 ASP B O 1
ATOM 4363 N N . ASP B 1 88 ? -34.969 -38.375 -21.969 1 85.25 88 ASP B N 1
ATOM 4364 C CA . ASP B 1 88 ? -34.219 -37.188 -22.328 1 85.25 88 ASP B CA 1
ATOM 4365 C C . ASP B 1 88 ? -33.062 -36.938 -21.344 1 85.25 88 ASP B C 1
ATOM 4367 O O . ASP B 1 88 ? -31.969 -36.562 -21.734 1 85.25 88 ASP B O 1
ATOM 4371 N N . ILE B 1 89 ? -33.406 -37.156 -20.125 1 85.19 89 ILE B N 1
ATOM 4372 C CA . ILE B 1 89 ? -32.375 -37 -19.094 1 85.19 89 ILE B CA 1
ATOM 4373 C C . ILE B 1 89 ? -31.281 -38.031 -19.297 1 85.19 89 ILE B C 1
ATOM 4375 O O . ILE B 1 89 ? -30.094 -37.719 -19.172 1 85.19 89 ILE B O 1
ATOM 4379 N N . HIS B 1 90 ? -31.719 -39.188 -19.719 1 85.38 90 HIS B N 1
ATOM 4380 C CA . HIS B 1 90 ? -30.75 -40.219 -20 1 85.38 90 HIS B CA 1
ATOM 4381 C C . HIS B 1 90 ? -29.844 -39.844 -21.172 1 85.38 90 HIS B C 1
ATOM 4383 O O . HIS B 1 90 ? -28.625 -40 -21.094 1 85.38 90 HIS B O 1
ATOM 4389 N N . GLN B 1 91 ? -30.391 -39.281 -22.125 1 85.94 91 GLN B N 1
ATOM 4390 C CA . GLN B 1 91 ? -29.625 -38.906 -23.312 1 85.94 91 GLN B CA 1
ATOM 4391 C C . GLN B 1 91 ? -28.656 -37.75 -22.984 1 85.94 91 GLN B C 1
ATOM 4393 O O . GLN B 1 91 ? -27.5 -37.781 -23.422 1 85.94 91 GLN B O 1
ATOM 4398 N N . GLU B 1 92 ? -29.078 -36.938 -22.234 1 86.12 92 GLU B N 1
ATOM 4399 C CA . GLU B 1 92 ? -28.234 -35.812 -21.844 1 86.12 92 GLU B CA 1
ATOM 4400 C C . GLU B 1 92 ? -27.094 -36.281 -20.938 1 86.12 92 GLU B C 1
ATOM 4402 O O . GLU B 1 92 ? -25.969 -35.75 -21.031 1 86.12 92 GLU B O 1
ATOM 4407 N N . ALA B 1 93 ? -27.422 -37.156 -20.062 1 83.88 93 ALA B N 1
ATOM 4408 C CA . ALA B 1 93 ? -26.406 -37.719 -19.172 1 83.88 93 ALA B CA 1
ATOM 4409 C C . ALA B 1 93 ? -25.281 -38.375 -19.969 1 83.88 93 ALA B C 1
ATOM 4411 O O . ALA B 1 93 ? -24.109 -38.312 -19.578 1 83.88 93 ALA B O 1
ATOM 4412 N N . MET B 1 94 ? -25.625 -38.875 -21.125 1 83.56 94 MET B N 1
ATOM 4413 C CA . MET B 1 94 ? -24.672 -39.594 -21.969 1 83.56 94 MET B CA 1
ATOM 4414 C C . MET B 1 94 ? -23.906 -38.625 -22.859 1 83.56 94 MET B C 1
ATOM 4416 O O . MET B 1 94 ? -22.75 -38.875 -23.219 1 83.56 94 MET B O 1
ATOM 4420 N N . SER B 1 95 ? -24.531 -37.562 -23.078 1 80.06 95 SER B N 1
ATOM 4421 C CA . SER B 1 95 ? -23.953 -36.656 -24.078 1 80.06 95 SER B CA 1
ATOM 4422 C C . SER B 1 95 ? -23.125 -35.562 -23.422 1 80.06 95 SER B C 1
ATOM 4424 O O . SER B 1 95 ? -22.219 -35 -24.047 1 80.06 95 SER B O 1
ATOM 4426 N N . THR B 1 96 ? -23.484 -35.312 -22.219 1 77.81 96 THR B N 1
ATOM 4427 C CA . THR B 1 96 ? -22.766 -34.219 -21.578 1 77.81 96 THR B CA 1
ATOM 4428 C C . THR B 1 96 ? -22.016 -34.719 -20.344 1 77.81 96 THR B C 1
ATOM 4430 O O . THR B 1 96 ? -22.328 -35.781 -19.797 1 77.81 96 THR B O 1
ATOM 4433 N N . LEU B 1 97 ? -21.047 -33.938 -20 1 78.44 97 LEU B N 1
ATOM 4434 C CA . LEU B 1 97 ? -20.281 -34.312 -18.812 1 78.44 97 LEU B CA 1
ATOM 4435 C C . LEU B 1 97 ? -20.547 -33.375 -17.656 1 78.44 97 LEU B C 1
ATOM 4437 O O . LEU B 1 97 ? -19.781 -33.344 -16.688 1 78.44 97 LEU B O 1
ATOM 4441 N N . ASP B 1 98 ? -21.594 -32.719 -17.734 1 78.25 98 ASP B N 1
ATOM 4442 C CA . ASP B 1 98 ? -22.016 -31.844 -16.625 1 78.25 98 ASP B CA 1
ATOM 4443 C C . ASP B 1 98 ? -22.453 -32.688 -15.422 1 78.25 98 ASP B C 1
ATOM 4445 O O . ASP B 1 98 ? -22.875 -33.812 -15.57 1 78.25 98 ASP B O 1
ATOM 4449 N N . PRO B 1 99 ? -22.344 -32 -14.305 1 78.94 99 PRO B N 1
ATOM 4450 C CA . PRO B 1 99 ? -22.844 -32.719 -13.133 1 78.94 99 PRO B CA 1
ATOM 4451 C C . PRO B 1 99 ? -24.297 -33.156 -13.273 1 78.94 99 PRO B C 1
ATOM 4453 O O . PRO B 1 99 ? -25.156 -32.344 -13.664 1 78.94 99 PRO B O 1
ATOM 4456 N N . LEU B 1 100 ? -24.531 -34.375 -12.938 1 83.25 100 LEU B N 1
ATOM 4457 C CA . LEU B 1 100 ? -25.828 -34.969 -13.211 1 83.25 100 LEU B CA 1
ATOM 4458 C C . LEU B 1 100 ? -26.922 -34.312 -12.406 1 83.25 100 LEU B C 1
ATOM 4460 O O . LEU B 1 100 ? -28.031 -34.094 -12.914 1 83.25 100 LEU B O 1
ATOM 4464 N N . PRO B 1 101 ? -26.609 -33.938 -11.148 1 83 101 PRO B N 1
ATOM 4465 C CA . PRO B 1 101 ? -27.656 -33.219 -10.438 1 83 101 PRO B CA 1
ATOM 4466 C C . PRO B 1 101 ? -28.047 -31.906 -11.133 1 83 101 PRO B C 1
ATOM 4468 O O . PRO B 1 101 ? -29.219 -31.531 -11.141 1 83 101 PRO B O 1
ATOM 4471 N N . GLU B 1 102 ? -27.094 -31.344 -11.703 1 82.56 102 GLU B N 1
ATOM 4472 C CA . GLU B 1 102 ? -27.375 -30.094 -12.406 1 82.56 102 GLU B CA 1
ATOM 4473 C C . GLU B 1 102 ? -28.172 -30.344 -13.688 1 82.56 102 GLU B C 1
ATOM 4475 O O . GLU B 1 102 ? -29.078 -29.594 -14.023 1 82.56 102 GLU B O 1
ATOM 4480 N N . VAL B 1 103 ? -27.781 -31.312 -14.359 1 83.44 103 VAL B N 1
ATOM 4481 C CA . VAL B 1 103 ? -28.484 -31.703 -15.57 1 83.44 103 VAL B CA 1
ATOM 4482 C C . VAL B 1 103 ? -29.938 -32.031 -15.242 1 83.44 103 VAL B C 1
ATOM 4484 O O . VAL B 1 103 ? -30.859 -31.578 -15.945 1 83.44 103 VAL B O 1
ATOM 4487 N N . TYR B 1 104 ? -30.125 -32.781 -14.172 1 86.88 104 TYR B N 1
ATOM 4488 C CA . TYR B 1 104 ? -31.453 -33.156 -13.719 1 86.88 104 TYR B CA 1
ATOM 4489 C C . TYR B 1 104 ? -32.281 -31.938 -13.352 1 86.88 104 TYR B C 1
ATOM 4491 O O . TYR B 1 104 ? -33.438 -31.797 -13.805 1 86.88 104 TYR B O 1
ATOM 4499 N N . LYS B 1 105 ? -31.672 -31.094 -12.625 1 85.69 105 LYS B N 1
ATOM 4500 C CA . LYS B 1 105 ? -32.375 -29.891 -12.172 1 85.69 105 LYS B CA 1
ATOM 4501 C C . LYS B 1 105 ? -32.688 -28.984 -13.352 1 85.69 105 LYS B C 1
ATOM 4503 O O . LYS B 1 105 ? -33.781 -28.391 -13.398 1 85.69 105 LYS B O 1
ATOM 4508 N N . ARG B 1 106 ? -31.734 -28.828 -14.141 1 84.69 106 ARG B N 1
ATOM 4509 C CA . ARG B 1 106 ? -31.938 -27.984 -15.312 1 84.69 106 ARG B CA 1
ATOM 4510 C C . ARG B 1 106 ? -33.125 -28.484 -16.156 1 84.69 106 ARG B C 1
ATOM 4512 O O . ARG B 1 106 ? -33.938 -27.688 -16.625 1 84.69 106 ARG B O 1
ATOM 4519 N N . LYS B 1 107 ? -33.219 -29.75 -16.391 1 83.69 107 LYS B N 1
ATOM 4520 C CA . LYS B 1 107 ? -34.312 -30.328 -17.172 1 83.69 107 LYS B CA 1
ATOM 4521 C C . LYS B 1 107 ? -35.656 -30.125 -16.469 1 83.69 107 LYS B C 1
ATOM 4523 O O . LYS B 1 107 ? -36.656 -29.812 -17.109 1 83.69 107 LYS B O 1
ATOM 4528 N N . LEU B 1 108 ? -35.625 -30.281 -15.148 1 82.56 108 LEU B N 1
ATOM 4529 C CA . LEU B 1 108 ? -36.844 -30.078 -14.383 1 82.56 108 LEU B CA 1
ATOM 4530 C C . LEU B 1 108 ? -37.312 -28.625 -14.445 1 82.56 108 LEU B C 1
ATOM 4532 O O . LEU B 1 108 ? -38.5 -28.344 -14.602 1 82.56 108 LEU B O 1
ATOM 4536 N N . ASN B 1 109 ? -36.312 -27.859 -14.297 1 82.25 109 ASN B N 1
ATOM 4537 C CA . ASN B 1 109 ? -36.625 -26.438 -14.344 1 82.25 109 ASN B CA 1
ATOM 4538 C C . ASN B 1 109 ? -37.188 -26.047 -15.711 1 82.25 109 ASN B C 1
ATOM 4540 O O . ASN B 1 109 ? -38.094 -25.219 -15.797 1 82.25 109 ASN B O 1
ATOM 4544 N N . ASN B 1 110 ? -36.562 -26.562 -16.656 1 81.31 110 ASN B N 1
ATOM 4545 C CA . ASN B 1 110 ? -37.062 -26.297 -18.016 1 81.31 110 ASN B CA 1
ATOM 4546 C C . ASN B 1 110 ? -38.5 -26.75 -18.188 1 81.31 110 ASN B C 1
ATOM 4548 O O . ASN B 1 110 ? -39.281 -26.078 -18.844 1 81.31 110 ASN B O 1
ATOM 4552 N N . LEU B 1 111 ? -38.875 -27.859 -17.609 1 77.06 111 LEU B N 1
ATOM 4553 C CA . LEU B 1 111 ? -40.25 -28.375 -17.656 1 77.06 111 LEU B CA 1
ATOM 4554 C C . LEU B 1 111 ? -41.188 -27.469 -16.891 1 77.06 111 LEU B C 1
ATOM 4556 O O . LEU B 1 111 ? -42.312 -27.203 -17.359 1 77.06 111 LEU B O 1
ATOM 4560 N N . LEU B 1 112 ? -40.656 -27.047 -15.812 1 74.5 112 LEU B N 1
ATOM 4561 C CA . LEU B 1 112 ? -41.469 -26.125 -15.016 1 74.5 112 LEU B CA 1
ATOM 4562 C C . LEU B 1 112 ? -41.719 -24.828 -15.773 1 74.5 112 LEU B C 1
ATOM 4564 O O . LEU B 1 112 ? -42.844 -24.281 -15.734 1 74.5 112 LEU B O 1
ATOM 4568 N N . ASP B 1 113 ? -40.75 -24.453 -16.344 1 74.94 113 ASP B N 1
ATOM 4569 C CA . ASP B 1 113 ? -40.844 -23.219 -17.125 1 74.94 113 ASP B CA 1
ATOM 4570 C C . ASP B 1 113 ? -41.875 -23.359 -18.266 1 74.94 113 ASP B C 1
ATOM 4572 O O . ASP B 1 113 ? -42.5 -22.391 -18.672 1 74.94 113 ASP B O 1
ATOM 4576 N N . GLN B 1 114 ? -42 -24.578 -18.734 1 68.62 114 GLN B N 1
ATOM 4577 C CA . GLN B 1 114 ? -42.938 -24.828 -19.812 1 68.62 114 GLN B CA 1
ATOM 4578 C C . GLN B 1 114 ? -44.344 -25.109 -19.266 1 68.62 114 GLN B C 1
ATOM 4580 O O . GLN B 1 114 ? -45.281 -25.344 -20.031 1 68.62 114 GLN B O 1
ATOM 4585 N N . GLY B 1 115 ? -44.5 -24.953 -17.969 1 64.5 115 GLY B N 1
ATOM 4586 C CA . GLY B 1 115 ? -45.812 -25.078 -17.375 1 64.5 115 GLY B CA 1
ATOM 4587 C C . GLY B 1 115 ? -46.188 -26.516 -17.031 1 64.5 115 GLY B C 1
ATOM 4588 O O . GLY B 1 115 ? -47.344 -26.797 -16.734 1 64.5 115 GLY B O 1
ATOM 4589 N N . ILE B 1 116 ? -45.312 -27.312 -17.297 1 60.84 116 ILE B N 1
ATOM 4590 C CA . ILE B 1 116 ? -45.625 -28.719 -17.047 1 60.84 116 ILE B CA 1
ATOM 4591 C C . ILE B 1 116 ? -45.281 -29.062 -15.602 1 60.84 116 ILE B C 1
ATOM 4593 O O . ILE B 1 116 ? -44.094 -28.969 -15.203 1 60.84 116 ILE B O 1
ATOM 4597 N N . ASN B 1 117 ? -46.219 -29.031 -14.688 1 61.78 117 ASN B N 1
ATOM 4598 C CA . ASN B 1 117 ? -45.969 -29.328 -13.281 1 61.78 117 ASN B CA 1
ATOM 4599 C C . ASN B 1 117 ? -46.031 -30.828 -13.008 1 61.78 117 ASN B C 1
ATOM 4601 O O . ASN B 1 117 ? -47.031 -31.344 -12.516 1 61.78 117 ASN B O 1
ATOM 4605 N N . LEU B 1 118 ? -45.312 -31.516 -13.672 1 61.34 118 LEU B N 1
ATOM 4606 C CA . LEU B 1 118 ? -45.281 -32.969 -13.492 1 61.34 118 LEU B CA 1
ATOM 4607 C C . LEU B 1 118 ? -44.188 -33.375 -12.5 1 61.34 118 LEU B C 1
ATOM 4609 O O . LEU B 1 118 ? -43.656 -34.469 -12.57 1 61.34 118 LEU B O 1
ATOM 4613 N N . THR B 1 119 ? -43.75 -32.406 -11.586 1 63.53 119 THR B N 1
ATOM 4614 C CA . THR B 1 119 ? -42.625 -32.625 -10.672 1 63.53 119 THR B CA 1
ATOM 4615 C C . THR B 1 119 ? -42.906 -33.812 -9.766 1 63.53 119 THR B C 1
ATOM 4617 O O . THR B 1 119 ? -41.969 -34.531 -9.375 1 63.53 119 THR B O 1
ATOM 4620 N N . GLN B 1 120 ? -44.156 -34.094 -9.656 1 64.56 120 GLN B N 1
ATOM 4621 C CA . GLN B 1 120 ? -44.5 -35.188 -8.727 1 64.56 120 GLN B CA 1
ATOM 4622 C C . GLN B 1 120 ? -44.406 -36.531 -9.406 1 64.56 120 GLN B C 1
ATOM 4624 O O . GLN B 1 120 ? -44.188 -37.562 -8.734 1 64.56 120 GLN B O 1
ATOM 4629 N N . ASP B 1 121 ? -44.469 -36.5 -10.719 1 71.88 121 ASP B N 1
ATOM 4630 C CA . ASP B 1 121 ? -44.469 -37.781 -11.438 1 71.88 121 ASP B CA 1
ATOM 4631 C C . ASP B 1 121 ? -43.062 -38.188 -11.867 1 71.88 121 ASP B C 1
ATOM 4633 O O . ASP B 1 121 ? -42.844 -39.344 -12.227 1 71.88 121 ASP B O 1
ATOM 4637 N N . ILE B 1 122 ? -42.188 -37.25 -11.789 1 79.19 122 ILE B N 1
ATOM 4638 C CA . ILE B 1 122 ? -40.812 -37.5 -12.164 1 79.19 122 ILE B CA 1
ATOM 4639 C C . ILE B 1 122 ? -40.031 -38.031 -10.953 1 79.19 122 ILE B C 1
ATOM 4641 O O . ILE B 1 122 ? -40.094 -37.469 -9.867 1 79.19 122 ILE B O 1
ATOM 4645 N N . PRO B 1 123 ? -39.438 -39.156 -11.219 1 81.81 123 PRO B N 1
ATOM 4646 C CA . PRO B 1 123 ? -38.688 -39.688 -10.086 1 81.81 123 PRO B CA 1
ATOM 4647 C C . PRO B 1 123 ? -37.656 -38.719 -9.547 1 81.81 123 PRO B C 1
ATOM 4649 O O . PRO B 1 123 ? -37.062 -37.938 -10.305 1 81.81 123 PRO B O 1
ATOM 4652 N N . GLU B 1 124 ? -37.5 -38.75 -8.25 1 85 124 GLU B N 1
ATOM 4653 C CA . GLU B 1 124 ? -36.5 -37.906 -7.605 1 85 124 GLU B CA 1
ATOM 4654 C C . GLU B 1 124 ? -35.094 -38.312 -8.055 1 85 124 GLU B C 1
ATOM 4656 O O . GLU B 1 124 ? -34.844 -39.469 -8.453 1 85 124 GLU B O 1
ATOM 4661 N N . PHE B 1 125 ? -34.188 -37.469 -8.016 1 88.75 125 PHE B N 1
ATOM 4662 C CA . PHE B 1 125 ? -32.812 -37.719 -8.461 1 88.75 125 PHE B CA 1
ATOM 4663 C C . PHE B 1 125 ? -32.219 -38.906 -7.723 1 88.75 125 PHE B C 1
ATOM 4665 O O . PHE B 1 125 ? -31.516 -39.719 -8.328 1 88.75 125 PHE B O 1
ATOM 4672 N N . LYS B 1 126 ? -32.562 -38.969 -6.441 1 86.88 126 LYS B N 1
ATOM 4673 C CA . LYS B 1 126 ? -32 -40 -5.605 1 86.88 126 LYS B CA 1
ATOM 4674 C C . LYS B 1 126 ? -32.375 -41.375 -6.137 1 86.88 126 LYS B C 1
ATOM 4676 O O . LYS B 1 126 ? -31.578 -42.344 -6 1 86.88 126 LYS B O 1
ATOM 4681 N N . ASN B 1 127 ? -33.469 -41.469 -6.863 1 81.25 127 ASN B N 1
ATOM 4682 C CA . ASN B 1 127 ? -33.969 -42.719 -7.336 1 81.25 127 ASN B CA 1
ATOM 4683 C C . ASN B 1 127 ? -33.406 -43.094 -8.711 1 81.25 127 ASN B C 1
ATOM 4685 O O . ASN B 1 127 ? -33.438 -44.25 -9.125 1 81.25 127 ASN B O 1
ATOM 4689 N N . VAL B 1 128 ? -32.938 -42.031 -9.344 1 85.25 128 VAL B N 1
ATOM 4690 C CA . VAL B 1 128 ? -32.5 -42.312 -10.711 1 85.25 128 VAL B CA 1
ATOM 4691 C C . VAL B 1 128 ? -31 -42.094 -10.82 1 85.25 128 VAL B C 1
ATOM 4693 O O . VAL B 1 128 ? -30.406 -42.312 -11.875 1 85.25 128 VAL B O 1
ATOM 4696 N N . LYS B 1 129 ? -30.375 -41.719 -9.766 1 86.94 129 LYS B N 1
ATOM 4697 C CA . LYS B 1 129 ? -28.969 -41.344 -9.766 1 86.94 129 LYS B CA 1
ATOM 4698 C C . LYS B 1 129 ? -28.078 -42.469 -10.281 1 86.94 129 LYS B C 1
ATOM 4700 O O . LYS B 1 129 ? -27.234 -42.25 -11.148 1 86.94 129 LYS B O 1
ATOM 4705 N N . THR B 1 130 ? -28.344 -43.594 -9.828 1 85.06 130 THR B N 1
ATOM 4706 C CA . THR B 1 130 ? -27.516 -44.75 -10.172 1 85.06 130 THR B CA 1
ATOM 4707 C C . THR B 1 130 ? -27.641 -45.094 -11.656 1 85.06 130 THR B C 1
ATOM 4709 O O . THR B 1 130 ? -26.641 -45.375 -12.32 1 85.06 130 THR B O 1
ATOM 4712 N N . THR B 1 131 ? -28.812 -45.031 -12.109 1 84.06 131 THR B N 1
ATOM 4713 C CA . THR B 1 131 ? -29.062 -45.312 -13.516 1 84.06 131 THR B CA 1
ATOM 4714 C C . THR B 1 131 ? -28.391 -44.281 -14.414 1 84.06 131 THR B C 1
ATOM 4716 O O . THR B 1 131 ? -27.797 -44.625 -15.445 1 84.06 131 THR B O 1
ATOM 4719 N N . LEU B 1 132 ? -28.5 -43.156 -14.008 1 86.12 132 LEU B N 1
ATOM 4720 C CA . LEU B 1 132 ? -27.906 -42.062 -14.789 1 86.12 132 LEU B CA 1
ATOM 4721 C C . LEU B 1 132 ? -26.391 -42.188 -14.844 1 86.12 132 LEU B C 1
ATOM 4723 O O . LEU B 1 132 ? -25.797 -42.062 -15.914 1 86.12 132 LEU B O 1
ATOM 4727 N N . TYR B 1 133 ? -25.812 -42.5 -13.773 1 85.12 133 TYR B N 1
ATOM 4728 C CA . TYR B 1 133 ? -24.359 -42.656 -13.719 1 85.12 133 TYR B CA 1
ATOM 4729 C C . TYR B 1 133 ? -23.922 -43.844 -14.539 1 85.12 133 TYR B C 1
ATOM 4731 O O . TYR B 1 133 ? -22.906 -43.781 -15.242 1 85.12 133 TYR B O 1
ATOM 4739 N N . ASN B 1 134 ? -24.688 -44.844 -14.477 1 84.5 134 ASN B N 1
ATOM 4740 C CA . ASN B 1 134 ? -24.375 -46.062 -15.242 1 84.5 134 ASN B CA 1
ATOM 4741 C C . ASN B 1 134 ? -24.453 -45.781 -16.75 1 84.5 134 ASN B C 1
ATOM 4743 O O . ASN B 1 134 ? -23.594 -46.25 -17.5 1 84.5 134 ASN B O 1
ATOM 4747 N N . LYS B 1 135 ? -25.422 -45.156 -17.125 1 85.88 135 LYS B N 1
ATOM 4748 C CA . LYS B 1 135 ? -25.562 -44.812 -18.531 1 85.88 135 LYS B CA 1
ATOM 4749 C C . LYS B 1 135 ? -24.406 -43.969 -19.031 1 85.88 135 LYS B C 1
ATOM 4751 O O . LYS B 1 135 ? -23.891 -44.156 -20.125 1 85.88 135 LYS B O 1
ATOM 4756 N N . ARG B 1 136 ? -24.016 -43.125 -18.25 1 84.62 136 ARG B N 1
ATOM 4757 C CA . ARG B 1 136 ? -22.875 -42.281 -18.594 1 84.62 136 ARG B CA 1
ATOM 4758 C C . ARG B 1 136 ? -21.609 -43.094 -18.734 1 84.62 136 ARG B C 1
ATOM 4760 O O . ARG B 1 136 ? -20.875 -42.969 -19.719 1 84.62 136 ARG B O 1
ATOM 4767 N N . ASN B 1 137 ? -21.422 -43.906 -17.781 1 84.56 137 ASN B N 1
ATOM 4768 C CA . ASN B 1 137 ? -20.234 -44.75 -17.781 1 84.56 137 ASN B CA 1
ATOM 4769 C C . ASN B 1 137 ? -20.203 -45.656 -19 1 84.56 137 ASN B C 1
ATOM 4771 O O . ASN B 1 137 ? -19.156 -45.844 -19.625 1 84.56 137 ASN B O 1
ATOM 4775 N N . LYS B 1 138 ? -21.328 -46.094 -19.281 1 84.38 138 LYS B N 1
ATOM 4776 C CA . LYS B 1 138 ? -21.422 -46.969 -20.453 1 84.38 138 LYS B CA 1
ATOM 4777 C C . LYS B 1 138 ? -21.109 -46.219 -21.734 1 84.38 138 LYS B C 1
ATOM 4779 O O . LYS B 1 138 ? -20.438 -46.75 -22.625 1 84.38 138 LYS B O 1
ATOM 4784 N N . SER B 1 139 ? -21.578 -45.062 -21.734 1 85.31 139 SER B N 1
ATOM 4785 C CA . SER B 1 139 ? -21.312 -44.25 -22.906 1 85.31 139 SER B CA 1
ATOM 4786 C C . SER B 1 139 ? -19.828 -43.969 -23.062 1 85.31 139 SER B C 1
ATOM 4788 O O . SER B 1 139 ? -19.328 -43.781 -24.172 1 85.31 139 SER B O 1
ATOM 4790 N N . LEU B 1 140 ? -19.188 -44 -21.984 1 84.06 140 LEU B N 1
ATOM 4791 C CA . LEU B 1 140 ? -17.766 -43.719 -21.984 1 84.06 140 LEU B CA 1
ATOM 4792 C C . LEU B 1 140 ? -16.969 -45.031 -22.094 1 84.06 140 LEU B C 1
ATOM 4794 O O . LEU B 1 140 ? -15.734 -45 -22.188 1 84.06 140 LEU B O 1
ATOM 4798 N N . GLY B 1 141 ? -17.641 -46.062 -22.062 1 79.12 141 GLY B N 1
ATOM 4799 C CA . GLY B 1 141 ? -17.016 -47.375 -22.203 1 79.12 141 GLY B CA 1
ATOM 4800 C C . GLY B 1 141 ? -16.328 -47.844 -20.938 1 79.12 141 GLY B C 1
ATOM 4801 O O . GLY B 1 141 ? -15.328 -48.562 -21 1 79.12 141 GLY B O 1
ATOM 4802 N N . VAL B 1 142 ? -16.734 -47.281 -19.859 1 83.38 142 VAL B N 1
ATOM 4803 C CA . VAL B 1 142 ? -16.094 -47.656 -18.609 1 83.38 142 VAL B CA 1
ATOM 4804 C C . VAL B 1 142 ? -17.156 -48.125 -17.609 1 83.38 142 VAL B C 1
ATOM 4806 O O . VAL B 1 142 ? -18.328 -47.812 -17.75 1 83.38 142 VAL B O 1
ATOM 4809 N N . LYS B 1 143 ? -16.719 -48.906 -16.719 1 78.06 143 LYS B N 1
ATOM 4810 C CA . LYS B 1 143 ? -17.641 -49.375 -15.664 1 78.06 143 LYS B CA 1
ATOM 4811 C C . LYS B 1 143 ? -17.781 -48.312 -14.578 1 78.06 143 LYS B C 1
ATOM 4813 O O . LYS B 1 143 ? -18.875 -48.062 -14.086 1 78.06 143 LYS B O 1
ATOM 4818 N N . ARG B 1 144 ? -16.641 -47.719 -14.211 1 76.62 144 ARG B N 1
ATOM 4819 C CA . ARG B 1 144 ? -16.641 -46.688 -13.156 1 76.62 144 ARG B CA 1
ATOM 4820 C C . ARG B 1 144 ? -15.562 -45.656 -13.398 1 76.62 144 ARG B C 1
ATOM 4822 O O . ARG B 1 144 ? -14.398 -45.969 -13.617 1 76.62 144 ARG B O 1
ATOM 4829 N N . LEU B 1 145 ? -16.062 -44.406 -13.359 1 74.12 145 LEU B N 1
ATOM 4830 C CA . LEU B 1 145 ? -15.109 -43.312 -13.5 1 74.12 145 LEU B CA 1
ATOM 4831 C C . LEU B 1 145 ? -14.484 -42.969 -12.156 1 74.12 145 LEU B C 1
ATOM 4833 O O . LEU B 1 145 ? -13.391 -42.406 -12.102 1 74.12 145 LEU B O 1
ATOM 4837 N N . PHE B 1 146 ? -15.266 -43.312 -11.109 1 73.38 146 PHE B N 1
ATOM 4838 C CA . PHE B 1 146 ? -14.82 -43 -9.75 1 73.38 146 PHE B CA 1
ATOM 4839 C C . PHE B 1 146 ? -14.5 -44.312 -9.008 1 73.38 146 PHE B C 1
ATOM 4841 O O . PHE B 1 146 ? -15.086 -45.344 -9.281 1 73.38 146 PHE B O 1
ATOM 4848 N N . GLY B 1 147 ? -13.375 -44.25 -8.344 1 72.81 147 GLY B N 1
ATOM 4849 C CA . GLY B 1 147 ? -13.023 -45.438 -7.551 1 72.81 147 GLY B CA 1
ATOM 4850 C C . GLY B 1 147 ? -12.672 -45.094 -6.113 1 72.81 147 GLY B C 1
ATOM 4851 O O . GLY B 1 147 ? -12.469 -43.938 -5.773 1 72.81 147 GLY B O 1
ATOM 4852 N N . LYS B 1 148 ? -12.789 -46.062 -5.316 1 79.75 148 LYS B N 1
ATOM 4853 C CA . LYS B 1 148 ? -12.375 -45.906 -3.924 1 79.75 148 LYS B CA 1
ATOM 4854 C C . LYS B 1 148 ? -10.867 -45.688 -3.818 1 79.75 148 LYS B C 1
ATOM 4856 O O . LYS B 1 148 ? -10.398 -44.938 -2.975 1 79.75 148 LYS B O 1
ATOM 4861 N N . SER B 1 149 ? -10.227 -46.406 -4.742 1 87.44 149 SER B N 1
ATOM 4862 C CA . SER B 1 149 ? -8.773 -46.281 -4.836 1 87.44 149 SER B CA 1
ATOM 4863 C C . SER B 1 149 ? -8.344 -45.938 -6.254 1 87.44 149 SER B C 1
ATOM 4865 O O . SER B 1 149 ? -9.086 -46.156 -7.211 1 87.44 149 SER B O 1
ATOM 4867 N N . PRO B 1 150 ? -7.172 -45.375 -6.352 1 88.81 150 PRO B N 1
ATOM 4868 C CA . PRO B 1 150 ? -6.68 -45.031 -7.688 1 88.81 150 PRO B CA 1
ATOM 4869 C C . PRO B 1 150 ? -6.586 -46.219 -8.617 1 88.81 150 PRO B C 1
ATOM 4871 O O . PRO B 1 150 ? -6.766 -46.094 -9.828 1 88.81 150 PRO B O 1
ATOM 4874 N N . THR B 1 151 ? -6.395 -47.312 -8.078 1 86.88 151 THR B N 1
ATOM 4875 C CA . THR B 1 151 ? -6.215 -48.531 -8.875 1 86.88 151 THR B CA 1
ATOM 4876 C C . THR B 1 151 ? -7.539 -48.969 -9.5 1 86.88 151 THR B C 1
ATOM 4878 O O . THR B 1 151 ? -7.551 -49.719 -10.477 1 86.88 151 THR B O 1
ATOM 4881 N N . ASP B 1 152 ? -8.609 -48.469 -8.953 1 85 152 ASP B N 1
ATOM 4882 C CA . ASP B 1 152 ? -9.938 -48.875 -9.398 1 85 152 ASP B CA 1
ATOM 4883 C C . ASP B 1 152 ? -10.445 -47.969 -10.516 1 85 152 ASP B C 1
ATOM 4885 O O . ASP B 1 152 ? -11.438 -48.281 -11.172 1 85 152 ASP B O 1
ATOM 4889 N N . VAL B 1 153 ? -9.742 -47 -10.703 1 87.56 153 VAL B N 1
ATOM 4890 C CA . VAL B 1 153 ? -10.211 -46 -11.664 1 87.56 153 VAL B CA 1
ATOM 4891 C C . VAL B 1 153 ? -9.984 -46.5 -13.086 1 87.56 153 VAL B C 1
ATOM 4893 O O . VAL B 1 153 ? -8.938 -47.062 -13.383 1 87.56 153 VAL B O 1
ATOM 4896 N N . GLN B 1 154 ? -10.992 -46.344 -13.883 1 88.25 154 GLN B N 1
ATOM 4897 C CA . GLN B 1 154 ? -10.867 -46.719 -15.281 1 88.25 154 GLN B CA 1
ATOM 4898 C C . GLN B 1 154 ? -10.867 -45.5 -16.203 1 88.25 154 GLN B C 1
ATOM 4900 O O . GLN B 1 154 ? -11.727 -44.625 -16.078 1 88.25 154 GLN B O 1
ATOM 4905 N N . VAL B 1 155 ? -9.93 -45.5 -17.047 1 89.81 155 VAL B N 1
ATOM 4906 C CA . VAL B 1 155 ? -9.828 -44.406 -18.031 1 89.81 155 VAL B CA 1
ATOM 4907 C C . VAL B 1 155 ? -10.555 -44.812 -19.312 1 89.81 155 VAL B C 1
ATOM 4909 O O . VAL B 1 155 ? -10.305 -45.906 -19.859 1 89.81 155 VAL B O 1
ATOM 4912 N N . PRO B 1 156 ? -11.391 -43.938 -19.75 1 88.88 156 PRO B N 1
ATOM 4913 C CA . PRO B 1 156 ? -12.109 -44.25 -20.984 1 88.88 156 PRO B CA 1
ATOM 4914 C C . PRO B 1 156 ? -11.172 -44.562 -22.156 1 88.88 156 PRO B C 1
ATOM 4916 O O . PRO B 1 156 ? -10.125 -43.938 -22.281 1 88.88 156 PRO B O 1
ATOM 4919 N N . ASN B 1 157 ? -11.594 -45.406 -23.016 1 87.56 157 ASN B N 1
ATOM 4920 C CA . ASN B 1 157 ? -10.781 -45.844 -24.141 1 87.56 157 ASN B CA 1
ATOM 4921 C C . ASN B 1 157 ? -10.555 -44.719 -25.156 1 87.56 157 ASN B C 1
ATOM 4923 O O . ASN B 1 157 ? -9.594 -44.781 -25.922 1 87.56 157 ASN B O 1
ATOM 4927 N N . SER B 1 158 ? -11.484 -43.812 -25.109 1 86.25 158 SER B N 1
ATOM 4928 C CA . SER B 1 158 ? -11.359 -42.688 -26.031 1 86.25 158 SER B CA 1
ATOM 4929 C C . SER B 1 158 ? -10.078 -41.906 -25.766 1 86.25 158 SER B C 1
ATOM 4931 O O . SER B 1 158 ? -9.625 -41.156 -26.641 1 86.25 158 SER B O 1
ATOM 4933 N N . PHE B 1 159 ? -9.461 -42.219 -24.609 1 91.06 159 PHE B N 1
ATOM 4934 C CA . PHE B 1 159 ? -8.273 -41.438 -24.266 1 91.06 159 PHE B CA 1
ATOM 4935 C C . PHE B 1 159 ? -7.02 -42.312 -24.359 1 91.06 159 PHE B C 1
ATOM 4937 O O . PHE B 1 159 ? -5.961 -41.938 -23.859 1 91.06 159 PHE B O 1
ATOM 4944 N N . CYS B 1 160 ? -7.129 -43.344 -24.984 1 88.56 160 CYS B N 1
ATOM 4945 C CA . CYS B 1 160 ? -6.023 -44.281 -25.094 1 88.56 160 CYS B CA 1
ATOM 4946 C C . CYS B 1 160 ? -4.812 -43.656 -25.75 1 88.56 160 CYS B C 1
ATOM 4948 O O . CYS B 1 160 ? -3.674 -43.906 -25.375 1 88.56 160 CYS B O 1
ATOM 4950 N N . ASN B 1 161 ? -5.094 -42.781 -26.656 1 90.62 161 ASN B N 1
ATOM 4951 C CA . ASN B 1 161 ? -3.996 -42.125 -27.375 1 90.62 161 ASN B CA 1
ATOM 4952 C C . ASN B 1 161 ? -3.385 -41 -26.547 1 90.62 161 ASN B C 1
ATOM 4954 O O . ASN B 1 161 ? -2.299 -40.531 -26.859 1 90.62 161 ASN B O 1
ATOM 4958 N N . PHE B 1 162 ? -4.082 -40.688 -25.547 1 94.81 162 PHE B N 1
ATOM 4959 C CA . PHE B 1 162 ? -3.625 -39.594 -24.688 1 94.81 162 PHE B CA 1
ATOM 4960 C C . PHE B 1 162 ? -2.834 -40.125 -23.5 1 94.81 162 PHE B C 1
ATOM 4962 O O . PHE B 1 162 ? -2.086 -39.375 -22.875 1 94.81 162 PHE B O 1
ATOM 4969 N N . ILE B 1 163 ? -2.949 -41.406 -23.25 1 95.19 163 ILE B N 1
ATOM 4970 C CA . ILE B 1 163 ? -2.236 -42 -22.141 1 95.19 163 ILE B CA 1
ATOM 4971 C C . ILE B 1 163 ? -0.79 -42.281 -22.547 1 95.19 163 ILE B C 1
ATOM 4973 O O . ILE B 1 163 ? -0.536 -42.969 -23.531 1 95.19 163 ILE B O 1
ATOM 4977 N N . LEU B 1 164 ? 0.059 -41.75 -21.844 1 95.19 164 LEU B N 1
ATOM 4978 C CA . LEU B 1 164 ? 1.484 -41.938 -22.094 1 95.19 164 LEU B CA 1
ATOM 4979 C C . LEU B 1 164 ? 2.002 -43.156 -21.312 1 95.19 164 LEU B C 1
ATOM 4981 O O . LEU B 1 164 ? 2.807 -43.938 -21.828 1 95.19 164 LEU B O 1
ATOM 4985 N N . ALA B 1 165 ? 1.561 -43.219 -20.047 1 95.38 165 ALA B N 1
ATOM 4986 C CA . ALA B 1 165 ? 1.948 -44.344 -19.188 1 95.38 165 ALA B CA 1
ATOM 4987 C C . ALA B 1 165 ? 0.908 -44.594 -18.109 1 95.38 165 ALA B C 1
ATOM 4989 O O . ALA B 1 165 ? 0.254 -43.656 -17.641 1 95.38 165 ALA B O 1
ATOM 4990 N N . ASP B 1 166 ? 0.742 -45.844 -17.766 1 94.81 166 ASP B N 1
ATOM 4991 C CA . ASP B 1 166 ? -0.161 -46.25 -16.703 1 94.81 166 ASP B CA 1
ATOM 4992 C C . ASP B 1 166 ? 0.526 -47.25 -15.758 1 94.81 166 ASP B C 1
ATOM 4994 O O . ASP B 1 166 ? 0.602 -48.438 -16.047 1 94.81 166 ASP B O 1
ATOM 4998 N N . TYR B 1 167 ? 1.015 -46.688 -14.719 1 95.69 167 TYR B N 1
ATOM 4999 C CA . TYR B 1 167 ? 1.67 -47.531 -13.719 1 95.69 167 TYR B CA 1
ATOM 5000 C C . TYR B 1 167 ? 0.703 -47.906 -12.609 1 95.69 167 TYR B C 1
ATOM 5002 O O . TYR B 1 167 ? 0.082 -47.062 -11.992 1 95.69 167 TYR B O 1
ATOM 5010 N N . ASN B 1 168 ? 0.568 -49.188 -12.383 1 93.31 168 ASN B N 1
ATOM 5011 C CA . ASN B 1 168 ? -0.304 -49.719 -11.344 1 93.31 168 ASN B CA 1
ATOM 5012 C C . ASN B 1 168 ? 0.333 -50.906 -10.648 1 93.31 168 ASN B C 1
ATOM 5014 O O . ASN B 1 168 ? 0.47 -51.969 -11.242 1 93.31 168 ASN B O 1
ATOM 5018 N N . ASP B 1 169 ? 0.762 -50.688 -9.422 1 89.06 169 ASP B N 1
ATOM 5019 C CA . ASP B 1 169 ? 1.371 -51.812 -8.695 1 89.06 169 ASP B CA 1
ATOM 5020 C C . ASP B 1 169 ? 0.419 -52.344 -7.637 1 89.06 169 ASP B C 1
ATOM 5022 O O . ASP B 1 169 ? 0.846 -53.031 -6.715 1 89.06 169 ASP B O 1
ATOM 5026 N N . GLY B 1 170 ? -0.841 -52.062 -7.727 1 85.38 170 GLY B N 1
ATOM 5027 C CA . GLY B 1 170 ? -1.838 -52.5 -6.773 1 85.38 170 GLY B CA 1
ATOM 5028 C C . GLY B 1 170 ? -2.018 -51.562 -5.598 1 85.38 170 GLY B C 1
ATOM 5029 O O . GLY B 1 170 ? -3.115 -51.438 -5.051 1 85.38 170 GLY B O 1
ATOM 5030 N N . LYS B 1 171 ? -0.93 -50.969 -5.227 1 84.38 171 LYS B N 1
ATOM 5031 C CA . LYS B 1 171 ? -0.985 -50 -4.121 1 84.38 171 LYS B CA 1
ATOM 5032 C C . LYS B 1 171 ? -0.956 -48.562 -4.633 1 84.38 171 LYS B C 1
ATOM 5034 O O . LYS B 1 171 ? -1.688 -47.719 -4.133 1 84.38 171 LYS B O 1
ATOM 5039 N N . ARG B 1 172 ? -0.118 -48.406 -5.602 1 89.69 172 ARG B N 1
ATOM 5040 C CA . ARG B 1 172 ? 0.053 -47.062 -6.188 1 89.69 172 ARG B CA 1
ATOM 5041 C C . ARG B 1 172 ? -0.279 -47.094 -7.676 1 89.69 172 ARG B C 1
ATOM 5043 O O . ARG B 1 172 ? -0.027 -48.062 -8.367 1 89.69 172 ARG B O 1
ATOM 5050 N N . ARG B 1 173 ? -0.87 -46.062 -8.094 1 93.5 173 ARG B N 1
ATOM 5051 C CA . ARG B 1 173 ? -1.14 -45.875 -9.516 1 93.5 173 ARG B CA 1
ATOM 5052 C C . ARG B 1 173 ? -0.746 -44.469 -9.977 1 93.5 173 ARG B C 1
ATOM 5054 O O . ARG B 1 173 ? -1.03 -43.5 -9.289 1 93.5 173 ARG B O 1
ATOM 5061 N N . ILE B 1 174 ? -0.047 -44.406 -11.008 1 96.31 174 ILE B N 1
ATOM 5062 C CA . ILE B 1 174 ? 0.356 -43.156 -11.633 1 96.31 174 ILE B CA 1
ATOM 5063 C C . ILE B 1 174 ? -0.069 -43.156 -13.102 1 96.31 174 ILE B C 1
ATOM 5065 O O . ILE B 1 174 ? 0.206 -44.125 -13.836 1 96.31 174 ILE B O 1
ATOM 5069 N N . LEU B 1 175 ? -0.803 -42.156 -13.461 1 95.88 175 LEU B N 1
ATOM 5070 C CA . LEU B 1 175 ? -1.243 -42 -14.844 1 95.88 175 LEU B CA 1
ATOM 5071 C C . LEU B 1 175 ? -0.571 -40.781 -15.5 1 95.88 175 LEU B C 1
ATOM 5073 O O . LEU B 1 175 ? -0.595 -39.688 -14.961 1 95.88 175 LEU B O 1
ATOM 5077 N N . LEU B 1 176 ? 0.042 -41 -16.594 1 97.56 176 LEU B N 1
ATOM 5078 C CA . LEU B 1 176 ? 0.644 -39.938 -17.375 1 97.56 176 LEU B CA 1
ATOM 5079 C C . LEU B 1 176 ? -0.129 -39.719 -18.672 1 97.56 176 LEU B C 1
ATOM 5081 O O . LEU B 1 176 ? -0.543 -40.656 -19.328 1 97.56 176 LEU B O 1
ATOM 5085 N N . PHE B 1 177 ? -0.341 -38.438 -18.969 1 97.31 177 PHE B N 1
ATOM 5086 C CA . PHE B 1 177 ? -1.068 -38.094 -20.172 1 97.31 177 PHE B CA 1
ATOM 5087 C C . PHE B 1 177 ? -0.249 -37.125 -21.031 1 97.31 177 PHE B C 1
ATOM 5089 O O . PHE B 1 177 ? 0.346 -36.188 -20.531 1 97.31 177 PHE B O 1
ATOM 5096 N N . ALA B 1 178 ? -0.175 -37.406 -22.344 1 96.62 178 ALA B N 1
ATOM 5097 C CA . ALA B 1 178 ? 0.513 -36.531 -23.281 1 96.62 178 ALA B CA 1
ATOM 5098 C C . ALA B 1 178 ? 0.082 -36.812 -24.719 1 96.62 178 ALA B C 1
ATOM 5100 O O . ALA B 1 178 ? -0.249 -37.938 -25.047 1 96.62 178 ALA B O 1
ATOM 5101 N N . THR B 1 179 ? 0.066 -35.844 -25.5 1 94.62 179 THR B N 1
ATOM 5102 C CA . THR B 1 179 ? -0.149 -36.062 -26.938 1 94.62 179 THR B CA 1
ATOM 5103 C C . THR B 1 179 ? 1.135 -36.531 -27.609 1 94.62 179 THR B C 1
ATOM 5105 O O . THR B 1 179 ? 2.219 -36.438 -27.031 1 94.62 179 THR B O 1
ATOM 5108 N N . GLN B 1 180 ? 0.937 -37.062 -28.766 1 93.31 180 GLN B N 1
ATOM 5109 C CA . GLN B 1 180 ? 2.115 -37.5 -29.516 1 93.31 180 GLN B CA 1
ATOM 5110 C C . GLN B 1 180 ? 3.057 -36.312 -29.781 1 93.31 180 GLN B C 1
ATOM 5112 O O . GLN B 1 180 ? 4.277 -36.469 -29.672 1 93.31 180 GLN B O 1
ATOM 5117 N N . LYS B 1 181 ? 2.494 -35.281 -30.047 1 92.38 181 LYS B N 1
ATOM 5118 C CA . LYS B 1 181 ? 3.287 -34.094 -30.281 1 92.38 181 LYS B CA 1
ATOM 5119 C C . LYS B 1 181 ? 4.074 -33.688 -29.047 1 92.38 181 LYS B C 1
ATOM 5121 O O . LYS B 1 181 ? 5.262 -33.375 -29.125 1 92.38 181 LYS B O 1
ATOM 5126 N N . SER B 1 182 ? 3.43 -33.75 -27.953 1 93.94 182 SER B N 1
ATOM 5127 C CA . SER B 1 182 ? 4.062 -33.375 -26.688 1 93.94 182 SER B CA 1
ATOM 5128 C C . SER B 1 182 ? 5.18 -34.344 -26.328 1 93.94 182 SER B C 1
ATOM 5130 O O . SER B 1 182 ? 6.199 -33.938 -25.766 1 93.94 182 SER B O 1
ATOM 5132 N N . LYS B 1 183 ? 4.965 -35.531 -26.672 1 94.31 183 LYS B N 1
ATOM 5133 C CA . LYS B 1 183 ? 5.98 -36.562 -26.422 1 94.31 183 LYS B CA 1
ATOM 5134 C C . LYS B 1 183 ? 7.258 -36.25 -27.203 1 94.31 183 LYS B C 1
ATOM 5136 O O . LYS B 1 183 ? 8.359 -36.344 -26.656 1 94.31 183 LYS B O 1
ATOM 5141 N N . ASP B 1 184 ? 7.066 -35.906 -28.406 1 94.06 184 ASP B N 1
ATOM 5142 C CA . ASP B 1 184 ? 8.203 -35.594 -29.266 1 94.06 184 ASP B CA 1
ATOM 5143 C C . ASP B 1 184 ? 8.93 -34.344 -28.766 1 94.06 184 ASP B C 1
ATOM 5145 O O . ASP B 1 184 ? 10.164 -34.281 -28.781 1 94.06 184 ASP B O 1
ATOM 5149 N N . GLU B 1 185 ? 8.164 -33.469 -28.344 1 94.12 185 GLU B N 1
ATOM 5150 C CA . GLU B 1 185 ? 8.727 -32.219 -27.844 1 94.12 185 GLU B CA 1
ATOM 5151 C C . GLU B 1 185 ? 9.469 -32.438 -26.531 1 94.12 185 GLU B C 1
ATOM 5153 O O . GLU B 1 185 ? 10.5 -31.797 -26.281 1 94.12 185 GLU B O 1
ATOM 5158 N N . LEU B 1 186 ? 8.945 -33.281 -25.734 1 94.69 186 LEU B N 1
ATOM 5159 C CA . LEU B 1 186 ? 9.594 -33.594 -24.469 1 94.69 186 LEU B CA 1
ATOM 5160 C C . LEU B 1 186 ? 10.977 -34.188 -24.703 1 94.69 186 LEU B C 1
ATOM 5162 O O . LEU B 1 186 ? 11.922 -33.906 -23.969 1 94.69 186 LEU B O 1
ATOM 5166 N N . GLY B 1 187 ? 11.102 -34.938 -25.703 1 93.88 187 GLY B N 1
ATOM 5167 C CA . GLY B 1 187 ? 12.383 -35.562 -26.047 1 93.88 187 GLY B CA 1
ATOM 5168 C C . GLY B 1 187 ? 13.445 -34.531 -26.406 1 93.88 187 GLY B C 1
ATOM 5169 O O . GLY B 1 187 ? 14.641 -34.781 -26.234 1 93.88 187 GLY B O 1
ATOM 5170 N N . ARG B 1 188 ? 12.984 -33.406 -26.766 1 92.31 188 ARG B N 1
ATOM 5171 C CA . ARG B 1 188 ? 13.914 -32.375 -27.234 1 92.31 188 ARG B CA 1
ATOM 5172 C C . ARG B 1 188 ? 14.078 -31.281 -26.188 1 92.31 188 ARG B C 1
ATOM 5174 O O . ARG B 1 188 ? 15 -30.469 -26.266 1 92.31 188 ARG B O 1
ATOM 5181 N N . CYS B 1 189 ? 13.25 -31.344 -25.281 1 94.25 189 CYS B N 1
ATOM 5182 C CA . CYS B 1 189 ? 13.219 -30.25 -24.297 1 94.25 189 CYS B CA 1
ATOM 5183 C C . CYS B 1 189 ? 14.266 -30.469 -23.219 1 94.25 189 CYS B C 1
ATOM 5185 O O . CYS B 1 189 ? 14.422 -31.578 -22.703 1 94.25 189 CYS B O 1
ATOM 5187 N N . ARG B 1 190 ? 14.992 -29.375 -22.844 1 94.19 190 ARG B N 1
ATOM 5188 C CA . ARG B 1 190 ? 16.047 -29.5 -21.844 1 94.19 190 ARG B CA 1
ATOM 5189 C C . ARG B 1 190 ? 15.68 -28.719 -20.578 1 94.19 190 ARG B C 1
ATOM 5191 O O . ARG B 1 190 ? 16.344 -28.859 -19.547 1 94.19 190 ARG B O 1
ATOM 5198 N N . HIS B 1 191 ?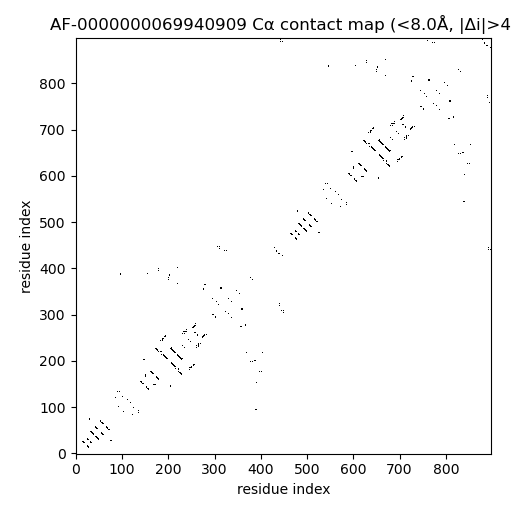 14.719 -27.891 -20.625 1 95 191 HIS B N 1
ATOM 5199 C CA . HIS B 1 191 ? 14.281 -27.078 -19.5 1 95 191 HIS B CA 1
ATOM 5200 C C . HIS B 1 191 ? 12.844 -27.406 -19.109 1 95 191 HIS B C 1
ATOM 5202 O O . HIS B 1 191 ? 11.914 -27.203 -19.891 1 95 191 HIS B O 1
ATOM 5208 N N . LEU B 1 192 ? 12.688 -27.844 -17.922 1 95.75 192 LEU B N 1
ATOM 5209 C CA . LEU B 1 192 ? 11.367 -28.266 -17.484 1 95.75 192 LEU B CA 1
ATOM 5210 C C . LEU B 1 192 ? 10.891 -27.422 -16.312 1 95.75 192 LEU B C 1
ATOM 5212 O O . LEU B 1 192 ? 11.695 -27 -15.469 1 95.75 192 LEU B O 1
ATOM 5216 N N . TYR B 1 193 ? 9.672 -27.188 -16.281 1 95.81 193 TYR B N 1
ATOM 5217 C CA . TYR B 1 193 ? 8.977 -26.5 -15.195 1 95.81 193 TYR B CA 1
ATOM 5218 C C . TYR B 1 193 ? 7.805 -27.328 -14.68 1 95.81 193 TYR B C 1
ATOM 5220 O O . TYR B 1 193 ? 6.938 -27.734 -15.453 1 95.81 193 TYR B O 1
ATOM 5228 N N . CYS B 1 194 ? 7.789 -27.578 -13.453 1 95.44 194 CYS B N 1
ATOM 5229 C CA . CYS B 1 194 ? 6.766 -28.484 -12.938 1 95.44 194 CYS B CA 1
ATOM 5230 C C . CYS B 1 194 ? 6.059 -27.875 -11.734 1 95.44 194 CYS B C 1
ATOM 5232 O O . CYS B 1 194 ? 6.637 -27.047 -11.016 1 95.44 194 CYS B O 1
ATOM 5234 N N . ASP B 1 195 ? 4.855 -28.188 -11.594 1 93.31 195 ASP B N 1
ATOM 5235 C CA . ASP B 1 195 ? 4.043 -27.781 -10.453 1 93.31 195 ASP B CA 1
ATOM 5236 C C . ASP B 1 195 ? 2.855 -28.719 -10.266 1 93.31 195 ASP B C 1
ATOM 5238 O O . ASP B 1 195 ? 2.52 -29.484 -11.164 1 93.31 195 ASP B O 1
ATOM 5242 N N . GLY B 1 196 ? 2.348 -28.734 -9.062 1 92.44 196 GLY B N 1
ATOM 5243 C CA . GLY B 1 196 ? 1.188 -29.562 -8.766 1 92.44 196 GLY B CA 1
ATOM 5244 C C . GLY B 1 196 ? 0.031 -28.781 -8.18 1 92.44 196 GLY B C 1
ATOM 5245 O O . GLY B 1 196 ? 0.227 -27.688 -7.629 1 92.44 196 GLY B O 1
ATOM 5246 N N . THR B 1 197 ? -1.116 -29.328 -8.383 1 90.69 197 THR B N 1
ATOM 5247 C CA . THR B 1 197 ? -2.307 -28.734 -7.773 1 90.69 197 THR B CA 1
ATOM 5248 C C . THR B 1 197 ? -3.154 -29.812 -7.098 1 90.69 197 THR B C 1
ATOM 5250 O O . THR B 1 197 ? -3.111 -30.984 -7.492 1 90.69 197 THR B O 1
ATOM 5253 N N . PHE B 1 198 ? -3.926 -29.375 -6.16 1 88.94 198 PHE B N 1
ATOM 5254 C CA . PHE B 1 198 ? -4.805 -30.281 -5.43 1 88.94 198 PHE B CA 1
ATOM 5255 C C . PHE B 1 198 ? -6.266 -29.922 -5.676 1 88.94 198 PHE B C 1
ATOM 5257 O O . PHE B 1 198 ? -7.164 -30.672 -5.273 1 88.94 198 PHE B O 1
ATOM 5264 N N . LYS B 1 199 ? -6.508 -28.922 -6.359 1 88.25 199 LYS B N 1
ATOM 5265 C CA . LYS B 1 199 ? -7.871 -28.406 -6.496 1 88.25 199 LYS B CA 1
ATOM 5266 C C . LYS B 1 199 ? -8.617 -29.141 -7.609 1 88.25 199 LYS B C 1
ATOM 5268 O O . LYS B 1 199 ? -9.742 -29.594 -7.414 1 88.25 199 LYS B O 1
ATOM 5273 N N . SER B 1 200 ? -7.98 -29.234 -8.695 1 88.88 200 SER B N 1
ATOM 5274 C CA . SER B 1 200 ? -8.633 -29.812 -9.867 1 88.88 200 SER B CA 1
ATOM 5275 C C . SER B 1 200 ? -8.195 -31.266 -10.078 1 88.88 200 SER B C 1
ATOM 5277 O O . SER B 1 200 ? -7.82 -31.641 -11.188 1 88.88 200 SER B O 1
ATOM 5279 N N . VAL B 1 201 ? -8.328 -32 -9 1 91.5 201 VAL B N 1
ATOM 5280 C CA . VAL B 1 201 ? -7.887 -33.375 -9.078 1 91.5 201 VAL B CA 1
ATOM 5281 C C . VAL B 1 201 ? -9.078 -34.312 -8.883 1 91.5 201 VAL B C 1
ATOM 5283 O O . VAL B 1 201 ? -9.852 -34.156 -7.938 1 91.5 201 VAL B O 1
ATOM 5286 N N . PRO B 1 202 ? -9.211 -35.188 -9.805 1 89.25 202 PRO B N 1
ATOM 5287 C CA . PRO B 1 202 ? -10.273 -36.188 -9.625 1 89.25 202 PRO B CA 1
ATOM 5288 C C . PRO B 1 202 ? -9.969 -37.188 -8.508 1 89.25 202 PRO B C 1
ATOM 5290 O O . PRO B 1 202 ? -8.867 -37.75 -8.469 1 89.25 202 PRO B O 1
ATOM 5293 N N . LYS B 1 203 ? -11.008 -37.375 -7.719 1 86.06 203 LYS B N 1
ATOM 5294 C CA . LYS B 1 203 ? -10.852 -38.406 -6.707 1 86.06 203 LYS B CA 1
ATOM 5295 C C . LYS B 1 203 ? -10.773 -39.781 -7.352 1 86.06 203 LYS B C 1
ATOM 5297 O O . LYS B 1 203 ? -11.383 -40.031 -8.391 1 86.06 203 LYS B O 1
ATOM 5302 N N . PRO B 1 204 ? -9.859 -40.562 -6.84 1 90.19 204 PRO B N 1
ATOM 5303 C CA . PRO B 1 204 ? -9.18 -40.562 -5.539 1 90.19 204 PRO B CA 1
ATOM 5304 C C . PRO B 1 204 ? -7.73 -40.094 -5.629 1 90.19 204 PRO B C 1
ATOM 5306 O O . PRO B 1 204 ? -6.949 -40.312 -4.703 1 90.19 204 PRO B O 1
ATOM 5309 N N . PHE B 1 205 ? -7.387 -39.625 -6.707 1 92.94 205 PHE B N 1
ATOM 5310 C CA . PHE B 1 205 ? -6.031 -39.094 -6.824 1 92.94 205 PHE B CA 1
ATOM 5311 C C . PHE B 1 205 ? -5.836 -37.875 -5.922 1 92.94 205 PHE B C 1
ATOM 5313 O O . PHE B 1 205 ? -6.805 -37.219 -5.555 1 92.94 205 PHE B O 1
ATOM 5320 N N . LYS B 1 206 ? -4.586 -37.656 -5.582 1 93.12 206 LYS B N 1
ATOM 5321 C CA . LYS B 1 206 ? -4.324 -36.594 -4.602 1 93.12 206 LYS B CA 1
ATOM 5322 C C . LYS B 1 206 ? -3.758 -35.344 -5.266 1 93.12 206 LYS B C 1
ATOM 5324 O O . LYS B 1 206 ? -3.842 -34.25 -4.707 1 93.12 206 LYS B O 1
ATOM 5329 N N . GLN B 1 207 ? -3.174 -35.594 -6.496 1 94.81 207 GLN B N 1
ATOM 5330 C CA . GLN B 1 207 ? -2.508 -34.438 -7.098 1 94.81 207 GLN B CA 1
ATOM 5331 C C . GLN B 1 207 ? -2.502 -34.531 -8.617 1 94.81 207 GLN B C 1
ATOM 5333 O O . GLN B 1 207 ? -2.336 -35.625 -9.172 1 94.81 207 GLN B O 1
ATOM 5338 N N . LEU B 1 208 ? -2.764 -33.438 -9.234 1 95.56 208 LEU B N 1
ATOM 5339 C CA . LEU B 1 208 ? -2.479 -33.25 -10.648 1 95.56 208 LEU B CA 1
ATOM 5340 C C . LEU B 1 208 ? -1.152 -32.531 -10.852 1 95.56 208 LEU B C 1
ATOM 5342 O O . LEU B 1 208 ? -0.99 -31.375 -10.414 1 95.56 208 LEU B O 1
ATOM 5346 N N . TYR B 1 209 ? -0.193 -33.188 -11.383 1 96.69 209 TYR B N 1
ATOM 5347 C CA . TYR B 1 209 ? 1.15 -32.688 -11.602 1 96.69 209 TYR B CA 1
ATOM 5348 C C . TYR B 1 209 ? 1.393 -32.406 -13.086 1 96.69 209 TYR B C 1
ATOM 5350 O O . TYR B 1 209 ? 1.153 -33.281 -13.93 1 96.69 209 TYR B O 1
ATOM 5358 N N . SER B 1 210 ? 1.767 -31.219 -13.398 1 96.38 210 SER B N 1
ATOM 5359 C CA . SER B 1 210 ? 1.993 -30.875 -14.797 1 96.38 210 SER B CA 1
ATOM 5360 C C . SER B 1 210 ? 3.467 -30.594 -15.062 1 96.38 210 SER B C 1
ATOM 5362 O O . SER B 1 210 ? 4.145 -29.984 -14.227 1 96.38 210 SER B O 1
ATOM 5364 N N . ILE B 1 211 ? 3.908 -31.031 -16.125 1 96.62 211 ILE B N 1
ATOM 5365 C CA . ILE B 1 211 ? 5.273 -30.797 -16.594 1 96.62 211 ILE B CA 1
ATOM 5366 C C . ILE B 1 211 ? 5.258 -29.922 -17.828 1 96.62 211 ILE B C 1
ATOM 5368 O O . ILE B 1 211 ? 4.703 -30.312 -18.875 1 96.62 211 ILE B O 1
ATOM 5372 N N . HIS B 1 212 ? 5.883 -28.859 -17.672 1 96 212 HIS B N 1
ATOM 5373 C CA . HIS B 1 212 ? 5.965 -27.906 -18.766 1 96 212 HIS B CA 1
ATOM 5374 C C . HIS B 1 212 ? 7.383 -27.828 -19.328 1 96 212 HIS B C 1
ATOM 5376 O O . HIS B 1 212 ? 8.352 -28.031 -18.594 1 96 212 HIS B O 1
ATOM 5382 N N . GLY B 1 213 ? 7.441 -27.625 -20.594 1 94.75 213 GLY B N 1
ATOM 5383 C CA . GLY B 1 213 ? 8.742 -27.5 -21.219 1 94.75 213 GLY B CA 1
ATOM 5384 C C . GLY B 1 213 ? 8.898 -26.219 -22.016 1 94.75 213 GLY B C 1
ATOM 5385 O O . GLY B 1 213 ? 7.93 -25.688 -22.562 1 94.75 213 GLY B O 1
ATOM 5386 N N . ASP B 1 214 ? 10.109 -25.719 -22 1 92.38 214 ASP B N 1
ATOM 5387 C CA . ASP B 1 214 ? 10.438 -24.578 -22.844 1 92.38 214 ASP B CA 1
ATOM 5388 C C . ASP B 1 214 ? 10.805 -25.031 -24.266 1 92.38 214 ASP B C 1
ATOM 5390 O O . ASP B 1 214 ? 11.883 -25.594 -24.484 1 92.38 214 ASP B O 1
ATOM 5394 N N . ILE B 1 215 ? 9.883 -24.812 -25.172 1 89.94 215 ILE B N 1
ATOM 5395 C CA . ILE B 1 215 ? 10.094 -25.188 -26.562 1 89.94 215 ILE B CA 1
ATOM 5396 C C . ILE B 1 215 ? 10.289 -23.922 -27.406 1 89.94 215 ILE B C 1
ATOM 5398 O O . ILE B 1 215 ? 9.312 -23.234 -27.734 1 89.94 215 ILE B O 1
ATOM 5402 N N . ASP B 1 216 ? 11.492 -23.672 -27.797 1 83.69 216 ASP B N 1
ATOM 5403 C CA . ASP B 1 216 ? 11.836 -22.531 -28.656 1 83.69 216 ASP B CA 1
ATOM 5404 C C . ASP B 1 216 ? 11.375 -21.219 -28.016 1 83.69 216 ASP B C 1
ATOM 5406 O O . ASP B 1 216 ? 10.742 -20.406 -28.688 1 83.69 216 ASP B O 1
ATOM 5410 N N . GLY B 1 217 ? 11.422 -21.156 -26.703 1 81.56 217 GLY B N 1
ATOM 5411 C CA . GLY B 1 217 ? 11.141 -19.906 -26.031 1 81.56 217 GLY B CA 1
ATOM 5412 C C . GLY B 1 217 ? 9.727 -19.828 -25.469 1 81.56 217 GLY B C 1
ATOM 5413 O O . GLY B 1 217 ? 9.367 -18.875 -24.797 1 81.56 217 GLY B O 1
ATOM 5414 N N . VAL B 1 218 ? 9.008 -20.828 -25.75 1 84.5 218 VAL B N 1
ATOM 5415 C CA . VAL B 1 218 ? 7.625 -20.844 -25.266 1 84.5 218 VAL B CA 1
ATOM 5416 C C . VAL B 1 218 ? 7.43 -22.016 -24.281 1 84.5 218 VAL B C 1
ATOM 5418 O O . VAL B 1 218 ? 7.711 -23.156 -24.625 1 84.5 218 VAL B O 1
ATOM 5421 N N . VAL B 1 219 ? 6.988 -21.625 -23.172 1 90 219 VAL B N 1
ATOM 5422 C CA . VAL B 1 219 ? 6.727 -22.656 -22.172 1 90 219 VAL B CA 1
ATOM 5423 C C . VAL B 1 219 ? 5.309 -23.203 -22.359 1 90 219 VAL B C 1
ATOM 5425 O O . VAL B 1 219 ? 4.344 -22.438 -22.344 1 90 219 VAL B O 1
ATOM 5428 N N . LYS B 1 220 ? 5.223 -24.406 -22.547 1 91.56 220 LYS B N 1
ATOM 5429 C CA . LYS B 1 220 ? 3.91 -25.016 -22.734 1 91.56 220 LYS B CA 1
ATOM 5430 C C . LYS B 1 220 ? 3.809 -26.328 -21.953 1 91.56 220 LYS B C 1
ATOM 5432 O O . LYS B 1 220 ? 4.824 -26.969 -21.672 1 91.56 220 LYS B O 1
ATOM 5437 N N . PRO B 1 221 ? 2.619 -26.734 -21.656 1 94.31 221 PRO B N 1
ATOM 5438 C CA . PRO B 1 221 ? 2.441 -28.016 -20.984 1 94.31 221 PRO B CA 1
ATOM 5439 C C . PRO B 1 221 ? 2.727 -29.203 -21.891 1 94.31 221 PRO B C 1
ATOM 5441 O O . PRO B 1 221 ? 2.297 -29.219 -23.047 1 94.31 221 PRO B O 1
ATOM 5444 N N . LEU B 1 222 ? 3.422 -30.188 -21.391 1 95.94 222 LEU B N 1
ATOM 5445 C CA . LEU B 1 222 ? 3.809 -31.344 -22.188 1 95.94 222 LEU B CA 1
ATOM 5446 C C . LEU B 1 222 ? 3.201 -32.625 -21.625 1 95.94 222 LEU B C 1
ATOM 5448 O O . LEU B 1 222 ? 2.701 -33.469 -22.391 1 95.94 222 LEU B O 1
ATOM 5452 N N . VAL B 1 223 ? 3.264 -32.719 -20.328 1 97.12 223 VAL B N 1
ATOM 5453 C CA . VAL B 1 223 ? 2.803 -33.969 -19.703 1 97.12 223 VAL B CA 1
ATOM 5454 C C . VAL B 1 223 ? 1.974 -33.625 -18.469 1 97.12 223 VAL B C 1
ATOM 5456 O O . VAL B 1 223 ? 2.305 -32.719 -17.719 1 97.12 223 VAL B O 1
ATOM 5459 N N . TYR B 1 224 ? 0.948 -34.375 -18.297 1 97.38 224 TYR B N 1
ATOM 5460 C CA . TYR B 1 224 ? 0.15 -34.312 -17.078 1 97.38 224 TYR B CA 1
ATOM 5461 C C . TYR B 1 224 ? 0.212 -35.656 -16.328 1 97.38 224 TYR B C 1
ATOM 5463 O O . TYR B 1 224 ? 0.207 -36.719 -16.938 1 97.38 224 TYR B O 1
ATOM 5471 N N . ALA B 1 225 ? 0.203 -35.531 -15.039 1 97.62 225 ALA B N 1
ATOM 5472 C CA . ALA B 1 225 ? 0.261 -36.75 -14.234 1 97.62 225 ALA B CA 1
ATOM 5473 C C . ALA B 1 225 ? -0.749 -36.688 -13.086 1 97.62 225 ALA B C 1
ATOM 5475 O O . ALA B 1 225 ? -0.919 -35.656 -12.445 1 97.62 225 ALA B O 1
ATOM 5476 N N . LEU B 1 226 ? -1.434 -37.75 -12.938 1 96.38 226 LEU B N 1
ATOM 5477 C CA . LEU B 1 226 ? -2.248 -37.938 -11.742 1 96.38 226 LEU B CA 1
ATOM 5478 C C . LEU B 1 226 ? -1.519 -38.812 -10.727 1 96.38 226 LEU B C 1
ATOM 5480 O O . LEU B 1 226 ? -1.166 -39.969 -11.023 1 96.38 226 LEU B O 1
ATOM 5484 N N . LEU B 1 227 ? -1.33 -38.25 -9.594 1 96.75 227 LEU B N 1
ATOM 5485 C CA . LEU B 1 227 ? -0.538 -38.938 -8.57 1 96.75 227 LEU B CA 1
ATOM 5486 C C . LEU B 1 227 ? -1.4 -39.312 -7.375 1 96.75 227 LEU B C 1
ATOM 5488 O O . LEU B 1 227 ? -2.348 -38.594 -7.035 1 96.75 227 LEU B O 1
ATOM 5492 N N . CYS B 1 228 ? -0.978 -40.344 -6.664 1 94.19 228 CYS B N 1
ATOM 5493 C CA . CYS B 1 228 ? -1.755 -40.844 -5.539 1 94.19 228 CYS B CA 1
ATOM 5494 C C . CYS B 1 228 ? -1.312 -40.219 -4.234 1 94.19 228 CYS B C 1
ATOM 5496 O O . CYS B 1 228 ? -2.049 -40.219 -3.246 1 94.19 228 CYS B O 1
ATOM 5498 N N . ASP B 1 229 ? -0.077 -39.719 -4.23 1 93 229 ASP B N 1
ATOM 5499 C CA . ASP B 1 229 ? 0.443 -39.031 -3.053 1 93 229 ASP B CA 1
ATOM 5500 C C . ASP B 1 229 ? 1.582 -38.094 -3.426 1 93 229 ASP B C 1
ATOM 5502 O O . ASP B 1 229 ? 1.853 -37.875 -4.609 1 93 229 ASP B O 1
ATOM 5506 N N . LYS B 1 230 ? 2.178 -37.562 -2.369 1 93.31 230 LYS B N 1
ATOM 5507 C CA . LYS B 1 230 ? 3.242 -36.562 -2.596 1 93.31 230 LYS B CA 1
ATOM 5508 C C . LYS B 1 230 ? 4.57 -37.062 -2.021 1 93.31 230 LYS B C 1
ATOM 5510 O O . LYS B 1 230 ? 5.359 -36.281 -1.504 1 93.31 230 LYS B O 1
ATOM 5515 N N . LYS B 1 231 ? 4.773 -38.281 -2.152 1 95.38 231 LYS B N 1
ATOM 5516 C CA . LYS B 1 231 ? 5.988 -38.844 -1.573 1 95.38 231 LYS B CA 1
ATOM 5517 C C . LYS B 1 231 ? 7.141 -38.812 -2.576 1 95.38 231 LYS B C 1
ATOM 5519 O O . LYS B 1 231 ? 6.914 -38.875 -3.787 1 95.38 231 LYS B O 1
ATOM 5524 N N . LYS B 1 232 ? 8.32 -38.844 -2.043 1 96.38 232 LYS B N 1
ATOM 5525 C CA . LYS B 1 232 ? 9.516 -38.844 -2.871 1 96.38 232 LYS B CA 1
ATOM 5526 C C . LYS B 1 232 ? 9.539 -40.031 -3.809 1 96.38 232 LYS B C 1
ATOM 5528 O O . LYS B 1 232 ? 9.891 -39.906 -4.984 1 96.38 232 LYS B O 1
ATOM 5533 N N . SER B 1 233 ? 9.156 -41.125 -3.289 1 95.88 233 SER B N 1
ATOM 5534 C CA . SER B 1 233 ? 9.156 -42.375 -4.074 1 95.88 233 SER B CA 1
ATOM 5535 C C . SER B 1 233 ? 8.195 -42.25 -5.258 1 95.88 233 SER B C 1
ATOM 5537 O O . SER B 1 233 ? 8.492 -42.75 -6.344 1 95.88 233 SER B O 1
ATOM 5539 N N . THR B 1 234 ? 7.102 -41.625 -5.039 1 96.38 234 THR B N 1
ATOM 5540 C CA . THR B 1 234 ? 6.113 -41.438 -6.102 1 96.38 234 THR B CA 1
ATOM 5541 C C . THR B 1 234 ? 6.645 -40.531 -7.191 1 96.38 234 THR B C 1
ATOM 5543 O O . THR B 1 234 ? 6.504 -40.812 -8.383 1 96.38 234 THR B O 1
ATOM 5546 N N . TYR B 1 235 ? 7.285 -39.5 -6.77 1 97.38 235 TYR B N 1
ATOM 5547 C CA . TYR B 1 235 ? 7.859 -38.594 -7.75 1 97.38 235 TYR B CA 1
ATOM 5548 C C . TYR B 1 235 ? 8.984 -39.281 -8.531 1 97.38 235 TYR B C 1
ATOM 5550 O O . TYR B 1 235 ? 9.102 -39.094 -9.742 1 97.38 235 TYR B O 1
ATOM 5558 N N . LYS B 1 236 ? 9.812 -39.969 -7.812 1 97.62 236 LYS B N 1
ATOM 5559 C CA . LYS B 1 236 ? 10.875 -40.719 -8.484 1 97.62 236 LYS B CA 1
ATOM 5560 C C . LYS B 1 236 ? 10.297 -41.656 -9.562 1 97.62 236 LYS B C 1
ATOM 5562 O O . LYS B 1 236 ? 10.805 -41.688 -10.688 1 97.62 236 LYS B O 1
ATOM 5567 N N . LEU B 1 237 ? 9.258 -42.312 -9.18 1 96.94 237 LEU B N 1
ATOM 5568 C CA . LEU B 1 237 ? 8.594 -43.219 -10.117 1 96.94 237 LEU B CA 1
ATOM 5569 C C . LEU B 1 237 ? 8.039 -42.438 -11.312 1 96.94 237 LEU B C 1
ATOM 5571 O O . LEU B 1 237 ? 8.125 -42.906 -12.445 1 96.94 237 LEU B O 1
ATOM 5575 N N . LEU B 1 238 ? 7.438 -41.312 -11.055 1 97.12 238 LEU B N 1
ATOM 5576 C CA . LEU B 1 238 ? 6.914 -40.469 -12.117 1 97.12 238 LEU B CA 1
ATOM 5577 C C . LEU B 1 238 ? 7.996 -40.156 -13.141 1 97.12 238 LEU B C 1
ATOM 5579 O O . LEU B 1 238 ? 7.805 -40.344 -14.336 1 97.12 238 LEU B O 1
ATOM 5583 N N . PHE B 1 239 ? 9.141 -39.719 -12.719 1 97.5 239 PHE B N 1
ATOM 5584 C CA . PHE B 1 239 ? 10.195 -39.281 -13.625 1 97.5 239 PHE B CA 1
ATOM 5585 C C . PHE B 1 239 ? 10.883 -40.469 -14.281 1 97.5 239 PHE B C 1
ATOM 5587 O O . PHE B 1 239 ? 11.344 -40.406 -15.414 1 97.5 239 PHE B O 1
ATOM 5594 N N . GLN B 1 240 ? 10.883 -41.562 -13.539 1 96.88 240 GLN B N 1
ATOM 5595 C CA . GLN B 1 240 ? 11.375 -42.812 -14.156 1 96.88 240 GLN B CA 1
ATOM 5596 C C . GLN B 1 240 ? 10.492 -43.219 -15.32 1 96.88 240 GLN B C 1
ATOM 5598 O O . GLN B 1 240 ? 10.992 -43.656 -16.375 1 96.88 240 GLN B O 1
ATOM 5603 N N . LEU B 1 241 ? 9.188 -43.156 -15.086 1 96.56 241 LEU B N 1
ATOM 5604 C CA . LEU B 1 241 ? 8.234 -43.5 -16.141 1 96.56 241 LEU B CA 1
ATOM 5605 C C . LEU B 1 241 ? 8.414 -42.562 -17.344 1 96.56 241 LEU B C 1
ATOM 5607 O O . LEU B 1 241 ? 8.336 -43 -18.484 1 96.56 241 LEU B O 1
ATOM 5611 N N . LEU B 1 242 ? 8.641 -41.344 -17.047 1 95.81 242 LEU B N 1
ATOM 5612 C CA . LEU B 1 242 ? 8.852 -40.375 -18.109 1 95.81 242 LEU B CA 1
ATOM 5613 C C . LEU B 1 242 ? 10.078 -40.75 -18.938 1 95.81 242 LEU B C 1
ATOM 5615 O O . LEU B 1 242 ? 10.023 -40.719 -20.172 1 95.81 242 LEU B O 1
ATOM 5619 N N . LYS B 1 243 ? 11.148 -41.094 -18.266 1 94.75 243 LYS B N 1
ATOM 5620 C CA . LYS B 1 243 ? 12.398 -41.438 -18.922 1 94.75 243 LYS B CA 1
ATOM 5621 C C . LYS B 1 243 ? 12.258 -42.719 -19.734 1 94.75 243 LYS B C 1
ATOM 5623 O O . LYS B 1 243 ? 12.836 -42.844 -20.812 1 94.75 243 LYS B O 1
ATOM 5628 N N . THR B 1 244 ? 11.477 -43.594 -19.25 1 94.44 244 THR B N 1
ATOM 5629 C CA . THR B 1 244 ? 11.281 -44.875 -19.906 1 94.44 244 THR B CA 1
ATOM 5630 C C . THR B 1 244 ? 10.406 -44.719 -21.141 1 94.44 244 THR B C 1
ATOM 5632 O O . THR B 1 244 ? 10.633 -45.375 -22.172 1 94.44 244 THR B O 1
ATOM 5635 N N . THR B 1 245 ? 9.398 -43.875 -21.078 1 94.31 245 THR B N 1
ATOM 5636 C CA . THR B 1 245 ? 8.438 -43.719 -22.172 1 94.31 245 THR B CA 1
ATOM 5637 C C . THR B 1 245 ? 9.023 -42.844 -23.266 1 94.31 245 THR B C 1
ATOM 5639 O O . THR B 1 245 ? 8.695 -43 -24.438 1 94.31 245 THR B O 1
ATOM 5642 N N . VAL B 1 246 ? 9.844 -41.875 -22.797 1 94.69 246 VAL B N 1
ATOM 5643 C CA . VAL B 1 246 ? 10.547 -41.031 -23.75 1 94.69 246 VAL B CA 1
ATOM 5644 C C . VAL B 1 246 ? 12.047 -41.094 -23.5 1 94.69 246 VAL B C 1
ATOM 5646 O O . VAL B 1 246 ? 12.633 -40.219 -22.875 1 94.69 246 VAL B O 1
ATOM 5649 N N . PRO B 1 247 ? 12.68 -42.031 -24.062 1 90.69 247 PRO B N 1
ATOM 5650 C CA . PRO B 1 247 ? 14.07 -42.344 -23.719 1 90.69 247 PRO B CA 1
ATOM 5651 C C . PRO B 1 247 ? 15.031 -41.188 -24.062 1 90.69 247 PRO B C 1
ATOM 5653 O O . PRO B 1 247 ? 16.094 -41.062 -23.453 1 90.69 247 PRO B O 1
ATOM 5656 N N . ASN B 1 248 ? 14.695 -40.375 -24.984 1 89.75 248 ASN B N 1
ATOM 5657 C CA . ASN B 1 248 ? 15.594 -39.312 -25.406 1 89.75 248 ASN B CA 1
ATOM 5658 C C . ASN B 1 248 ? 15.477 -38.094 -24.484 1 89.75 248 ASN B C 1
ATOM 5660 O O . ASN B 1 248 ? 16.125 -37.062 -24.719 1 89.75 248 ASN B O 1
ATOM 5664 N N . THR B 1 249 ? 14.781 -38.281 -23.438 1 92.31 249 THR B N 1
ATOM 5665 C CA . THR B 1 249 ? 14.547 -37.156 -22.531 1 92.31 249 THR B CA 1
ATOM 5666 C C . THR B 1 249 ? 15.812 -36.812 -21.75 1 92.31 249 THR B C 1
ATOM 5668 O O . THR B 1 249 ? 16.344 -37.688 -21.031 1 92.31 249 THR B O 1
ATOM 5671 N N . GLN B 1 250 ? 16.391 -35.719 -21.984 1 93.12 250 GLN B N 1
ATOM 5672 C CA . GLN B 1 250 ? 17.5 -35.156 -21.219 1 93.12 250 GLN B CA 1
ATOM 5673 C C . GLN B 1 250 ? 17.172 -33.781 -20.688 1 93.12 250 GLN B C 1
ATOM 5675 O O . GLN B 1 250 ? 16.859 -32.875 -21.453 1 93.12 250 GLN B O 1
ATOM 5680 N N . VAL B 1 251 ? 17.312 -33.688 -19.375 1 95.5 251 VAL B N 1
ATOM 5681 C CA . VAL B 1 251 ? 16.922 -32.438 -18.75 1 95.5 251 VAL B CA 1
ATOM 5682 C C . VAL B 1 251 ? 18.141 -31.766 -18.125 1 95.5 251 VAL B C 1
ATOM 5684 O O . VAL B 1 251 ? 18.875 -32.375 -17.344 1 95.5 251 VAL B O 1
ATOM 5687 N N . ASP B 1 252 ? 18.375 -30.484 -18.469 1 94.75 252 ASP B N 1
ATOM 5688 C CA . ASP B 1 252 ? 19.484 -29.719 -17.922 1 94.75 252 ASP B CA 1
ATOM 5689 C C . ASP B 1 252 ? 19.031 -28.844 -16.75 1 94.75 252 ASP B C 1
ATOM 5691 O O . ASP B 1 252 ? 19.828 -28.516 -15.875 1 94.75 252 ASP B O 1
ATOM 5695 N N . PHE B 1 253 ? 17.812 -28.531 -16.875 1 95 253 PHE B N 1
ATOM 5696 C CA . PHE B 1 253 ? 17.312 -27.562 -15.898 1 95 253 PHE B CA 1
ATOM 5697 C C . PHE B 1 253 ? 15.883 -27.906 -15.484 1 95 253 PHE B C 1
ATOM 5699 O O . PHE B 1 253 ? 15.055 -28.234 -16.328 1 95 253 PHE B O 1
ATOM 5706 N N . PHE B 1 254 ? 15.648 -27.859 -14.18 1 94.75 254 PHE B N 1
ATOM 5707 C CA . PHE B 1 254 ? 14.359 -28.203 -13.594 1 94.75 254 PHE B CA 1
ATOM 5708 C C . PHE B 1 254 ? 13.938 -27.156 -12.57 1 94.75 254 PHE B C 1
ATOM 5710 O O . PHE B 1 254 ? 14.68 -26.875 -11.625 1 94.75 254 PHE B O 1
ATOM 5717 N N . LYS B 1 255 ? 12.773 -26.578 -12.734 1 95.25 255 LYS B N 1
ATOM 5718 C CA . LYS B 1 255 ? 12.258 -25.594 -11.789 1 95.25 255 LYS B CA 1
ATOM 5719 C C . LYS B 1 255 ? 10.906 -26.047 -11.227 1 95.25 255 LYS B C 1
ATOM 5721 O O . LYS B 1 255 ? 10.047 -26.516 -11.961 1 95.25 255 LYS B O 1
ATOM 5726 N N . SER B 1 256 ? 10.719 -25.891 -9.945 1 93.75 256 SER B N 1
ATOM 5727 C CA . SER B 1 256 ? 9.477 -26.25 -9.266 1 93.75 256 SER B CA 1
ATOM 5728 C C . SER B 1 256 ? 9.312 -25.453 -7.969 1 93.75 256 SER B C 1
ATOM 5730 O O . SER B 1 256 ? 10.133 -24.594 -7.648 1 93.75 256 SER B O 1
ATOM 5732 N N . ASP B 1 257 ? 8.203 -25.656 -7.281 1 92.56 257 ASP B N 1
ATOM 5733 C CA . ASP B 1 257 ? 8.055 -25.125 -5.93 1 92.56 257 ASP B CA 1
ATOM 5734 C C . ASP B 1 257 ? 9.055 -25.766 -4.973 1 92.56 257 ASP B C 1
ATOM 5736 O O . ASP B 1 257 ? 9.688 -26.766 -5.312 1 92.56 257 ASP B O 1
ATOM 5740 N N . PHE B 1 258 ? 9.227 -25.172 -3.883 1 93.31 258 PHE B N 1
ATOM 5741 C CA . PHE B 1 258 ? 10.172 -25.672 -2.896 1 93.31 258 PHE B CA 1
ATOM 5742 C C . PHE B 1 258 ? 9.594 -26.875 -2.15 1 93.31 258 PHE B C 1
ATOM 5744 O O . PHE B 1 258 ? 9.242 -26.766 -0.974 1 93.31 258 PHE B O 1
ATOM 5751 N N . GLU B 1 259 ? 9.523 -27.922 -2.912 1 92.88 259 GLU B N 1
ATOM 5752 C CA . GLU B 1 259 ? 9.133 -29.219 -2.369 1 92.88 259 GLU B CA 1
ATOM 5753 C C . GLU B 1 259 ? 10.281 -30.219 -2.453 1 92.88 259 GLU B C 1
ATOM 5755 O O . GLU B 1 259 ? 10.633 -30.688 -3.543 1 92.88 259 GLU B O 1
ATOM 5760 N N . GLU B 1 260 ? 10.75 -30.562 -1.339 1 94.38 260 GLU B N 1
ATOM 5761 C CA . GLU B 1 260 ? 11.938 -31.406 -1.287 1 94.38 260 GLU B CA 1
ATOM 5762 C C . GLU B 1 260 ? 11.68 -32.781 -1.917 1 94.38 260 GLU B C 1
ATOM 5764 O O . GLU B 1 260 ? 12.539 -33.312 -2.604 1 94.38 260 GLU B O 1
ATOM 5769 N N . ALA B 1 261 ? 10.5 -33.281 -1.729 1 95.62 261 ALA B N 1
ATOM 5770 C CA . ALA B 1 261 ? 10.156 -34.594 -2.254 1 95.62 261 ALA B CA 1
ATOM 5771 C C . ALA B 1 261 ? 10.203 -34.625 -3.779 1 95.62 261 ALA B C 1
ATOM 5773 O O . ALA B 1 261 ? 10.836 -35.5 -4.379 1 95.62 261 ALA B O 1
ATOM 5774 N N . ALA B 1 262 ? 9.617 -33.688 -4.359 1 95.88 262 ALA B N 1
ATOM 5775 C CA . ALA B 1 262 ? 9.578 -33.625 -5.82 1 95.88 262 ALA B CA 1
ATOM 5776 C C . ALA B 1 262 ? 10.969 -33.375 -6.398 1 95.88 262 ALA B C 1
ATOM 5778 O O . ALA B 1 262 ? 11.367 -34.031 -7.355 1 95.88 262 ALA B O 1
ATOM 5779 N N . MET B 1 263 ? 11.719 -32.469 -5.816 1 96 263 MET B N 1
ATOM 5780 C CA . MET B 1 263 ? 13.047 -32.125 -6.316 1 96 263 MET B CA 1
ATOM 5781 C C . MET B 1 263 ? 14.023 -33.281 -6.133 1 96 263 MET B C 1
ATOM 5783 O O . MET B 1 263 ? 14.812 -33.562 -7.027 1 96 263 MET B O 1
ATOM 5787 N N . SER B 1 264 ? 13.945 -33.875 -4.965 1 96.06 264 SER B N 1
ATOM 5788 C CA . SER B 1 264 ? 14.812 -35.031 -4.715 1 96.06 264 SER B CA 1
ATOM 5789 C C . SER B 1 264 ? 14.461 -36.219 -5.625 1 96.06 264 SER B C 1
ATOM 5791 O O . SER B 1 264 ? 15.352 -36.938 -6.094 1 96.06 264 SER B O 1
ATOM 5793 N N . GLY B 1 265 ? 13.109 -36.438 -5.816 1 96.62 265 GLY B N 1
ATOM 5794 C CA . GLY B 1 265 ? 12.688 -37.469 -6.758 1 96.62 265 GLY B CA 1
ATOM 5795 C C . GLY B 1 265 ? 13.188 -37.219 -8.172 1 96.62 265 GLY B C 1
ATOM 5796 O O . GLY B 1 265 ? 13.594 -38.156 -8.859 1 96.62 265 GLY B O 1
ATOM 5797 N N . PHE B 1 266 ? 13.195 -36 -8.547 1 97.31 266 PHE B N 1
ATOM 5798 C CA . PHE B 1 266 ? 13.68 -35.625 -9.867 1 97.31 266 PHE B CA 1
ATOM 5799 C C . PHE B 1 266 ? 15.18 -35.875 -9.984 1 97.31 266 PHE B C 1
ATOM 5801 O O . PHE B 1 266 ? 15.641 -36.438 -10.969 1 97.31 266 PHE B O 1
ATOM 5808 N N . LEU B 1 267 ? 15.961 -35.469 -9.008 1 96.38 267 LEU B N 1
ATOM 5809 C CA . LEU B 1 267 ? 17.422 -35.594 -9.023 1 96.38 267 LEU B CA 1
ATOM 5810 C C . LEU B 1 267 ? 17.875 -37.031 -9 1 96.38 267 LEU B C 1
ATOM 5812 O O . LEU B 1 267 ? 18.938 -37.375 -9.531 1 96.38 267 LEU B O 1
ATOM 5816 N N . ALA B 1 268 ? 17.016 -37.875 -8.445 1 96.88 268 ALA B N 1
ATOM 5817 C CA . ALA B 1 268 ? 17.328 -39.312 -8.43 1 96.88 268 ALA B CA 1
ATOM 5818 C C . ALA B 1 268 ? 17.344 -39.875 -9.844 1 96.88 268 ALA B C 1
ATOM 5820 O O . ALA B 1 268 ? 18.094 -40.812 -10.133 1 96.88 268 ALA B O 1
ATOM 5821 N N . VAL B 1 269 ? 16.547 -39.312 -10.68 1 97.06 269 VAL B N 1
ATOM 5822 C CA . VAL B 1 269 ? 16.406 -39.812 -12.039 1 97.06 269 VAL B CA 1
ATOM 5823 C C . VAL B 1 269 ? 17.312 -39 -12.977 1 97.06 269 VAL B C 1
ATOM 5825 O O . VAL B 1 269 ? 17.906 -39.562 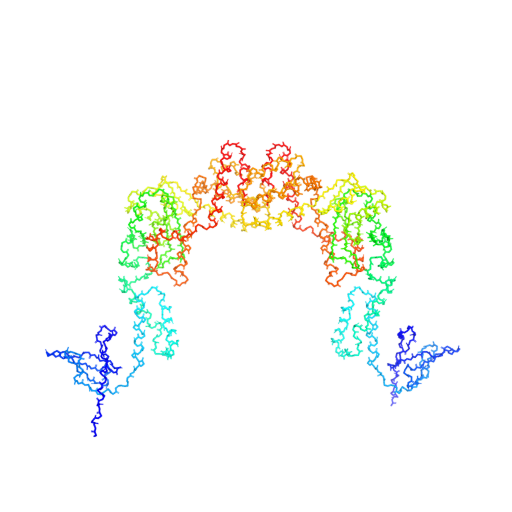-13.906 1 97.06 269 VAL B O 1
ATOM 5828 N N . PHE B 1 270 ? 17.422 -37.719 -12.703 1 96.62 270 PHE B N 1
ATOM 5829 C CA . PHE B 1 270 ? 18.266 -36.844 -13.484 1 96.62 270 PHE B CA 1
ATOM 5830 C C . PHE B 1 270 ? 19.297 -36.156 -12.594 1 96.62 270 PHE B C 1
ATOM 5832 O O . PHE B 1 270 ? 19.219 -34.938 -12.336 1 96.62 270 PHE B O 1
ATOM 5839 N N . PRO B 1 271 ? 20.344 -36.781 -12.281 1 95.19 271 PRO B N 1
ATOM 5840 C CA . PRO B 1 271 ? 21.297 -36.312 -11.281 1 95.19 271 PRO B CA 1
ATOM 5841 C C . PRO B 1 271 ? 22.109 -35.094 -11.773 1 95.19 271 PRO B C 1
ATOM 5843 O O . PRO B 1 271 ? 22.609 -34.312 -10.969 1 95.19 271 PRO B O 1
ATOM 5846 N N . ASN B 1 272 ? 22.219 -34.938 -13.07 1 94.38 272 ASN B N 1
ATOM 5847 C CA . ASN B 1 272 ? 23.078 -33.875 -13.609 1 94.38 272 ASN B CA 1
ATOM 5848 C C . ASN B 1 272 ? 22.297 -32.594 -13.867 1 94.38 272 ASN B C 1
ATOM 5850 O O . ASN B 1 272 ? 22.875 -31.562 -14.242 1 94.38 272 ASN B O 1
ATOM 5854 N N . ALA B 1 273 ? 21.031 -32.656 -13.68 1 95.44 273 ALA B N 1
ATOM 5855 C CA . ALA B 1 273 ? 20.203 -31.469 -13.945 1 95.44 273 ALA B CA 1
ATOM 5856 C C . ALA B 1 273 ? 20.328 -30.453 -12.82 1 95.44 273 ALA B C 1
ATOM 5858 O O . ALA B 1 273 ? 20.547 -30.812 -11.664 1 95.44 273 ALA B O 1
ATOM 5859 N N . VAL B 1 274 ? 20.297 -29.203 -13.203 1 93.31 274 VAL B N 1
ATOM 5860 C CA . VAL B 1 274 ? 20.25 -28.125 -12.219 1 93.31 274 VAL B CA 1
ATOM 5861 C C . VAL B 1 274 ? 18.812 -27.922 -11.742 1 93.31 274 VAL B C 1
ATOM 5863 O O . VAL B 1 274 ? 17.891 -27.797 -12.562 1 93.31 274 VAL B O 1
ATOM 5866 N N . VAL B 1 275 ? 18.641 -27.953 -10.438 1 94.62 275 VAL B N 1
ATOM 5867 C CA . VAL B 1 275 ? 17.312 -27.781 -9.859 1 94.62 275 VAL B CA 1
ATOM 5868 C C . VAL B 1 275 ? 17.203 -26.406 -9.203 1 94.62 275 VAL B C 1
ATOM 5870 O O . VAL B 1 275 ? 18.094 -26 -8.461 1 94.62 275 VAL B O 1
ATOM 5873 N N . SER B 1 276 ? 16.172 -25.719 -9.5 1 93.81 276 SER B N 1
ATOM 5874 C CA . SER B 1 276 ? 15.945 -24.375 -8.977 1 93.81 276 SER B CA 1
ATOM 5875 C C . SER B 1 276 ? 14.508 -24.219 -8.477 1 93.81 276 SER B C 1
ATOM 5877 O O . SER B 1 276 ? 13.586 -24.828 -9.023 1 93.81 276 SER B O 1
ATOM 5879 N N . GLY B 1 277 ? 14.375 -2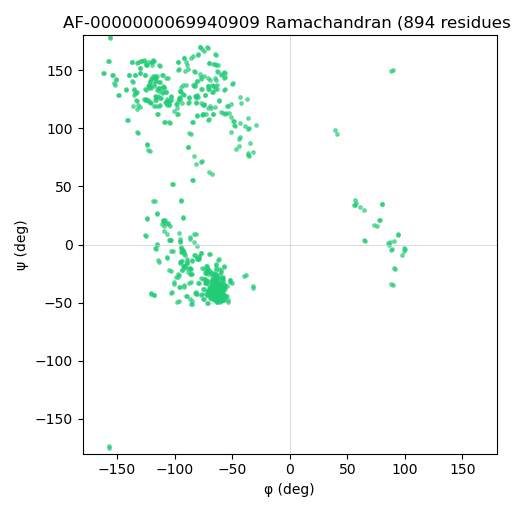3.438 -7.438 1 93.5 277 GLY B N 1
ATOM 5880 C CA . GLY B 1 277 ? 13.047 -23.141 -6.93 1 93.5 277 GLY B CA 1
ATOM 5881 C C . GLY B 1 277 ? 12.445 -21.891 -7.539 1 93.5 277 GLY B C 1
ATOM 5882 O O . GLY B 1 277 ? 13.156 -21.062 -8.109 1 93.5 277 GLY B O 1
ATOM 5883 N N . CYS B 1 278 ? 11.18 -21.781 -7.445 1 92.88 278 CYS B N 1
ATOM 5884 C CA . CYS B 1 278 ? 10.461 -20.625 -7.984 1 92.88 278 CYS B CA 1
ATOM 5885 C C . CYS B 1 278 ? 10.68 -19.391 -7.121 1 92.88 278 CYS B C 1
ATOM 5887 O O . CYS B 1 278 ? 10.375 -19.406 -5.926 1 92.88 278 CYS B O 1
ATOM 5889 N N . PHE B 1 279 ? 11.055 -18.359 -7.75 1 93.5 279 PHE B N 1
ATOM 5890 C CA . PHE B 1 279 ? 11.352 -17.094 -7.066 1 93.5 279 PHE B CA 1
ATOM 5891 C C . PHE B 1 279 ? 10.109 -16.578 -6.355 1 93.5 279 PHE B C 1
ATOM 5893 O O . PHE B 1 279 ? 10.203 -16.031 -5.25 1 93.5 279 PHE B O 1
ATOM 5900 N N . PHE B 1 280 ? 9.023 -16.703 -6.953 1 91.75 280 PHE B N 1
ATOM 5901 C CA . PHE B 1 280 ? 7.766 -16.234 -6.383 1 91.75 280 PHE B CA 1
ATOM 5902 C C . PHE B 1 280 ? 7.492 -16.906 -5.043 1 91.75 280 PHE B C 1
ATOM 5904 O O . PHE B 1 280 ? 7.102 -16.234 -4.078 1 91.75 280 PHE B O 1
ATOM 5911 N N . HIS B 1 281 ? 7.648 -18.125 -5.047 1 93.12 281 HIS B N 1
ATOM 5912 C CA . HIS B 1 281 ? 7.383 -18.875 -3.824 1 93.12 281 HIS B CA 1
ATOM 5913 C C . HIS B 1 281 ? 8.406 -18.547 -2.742 1 93.12 281 HIS B C 1
ATOM 5915 O O . HIS B 1 281 ? 8.078 -18.547 -1.552 1 93.12 281 HIS B O 1
ATOM 5921 N N . TYR B 1 282 ? 9.617 -18.281 -3.143 1 96 282 TYR B N 1
ATOM 5922 C CA . TYR B 1 282 ? 10.609 -17.797 -2.191 1 96 282 TYR B CA 1
ATOM 5923 C C . TYR B 1 282 ? 10.164 -16.484 -1.553 1 96 282 TYR B C 1
ATOM 5925 O O . TYR B 1 282 ? 10.156 -16.359 -0.326 1 96 282 TYR B O 1
ATOM 5933 N N . LYS B 1 283 ? 9.75 -15.586 -2.359 1 95.44 283 LYS B N 1
ATOM 5934 C CA . LYS B 1 283 ? 9.289 -14.289 -1.876 1 95.44 283 LYS B CA 1
ATOM 5935 C C . LYS B 1 283 ? 8.078 -14.453 -0.952 1 95.44 283 LYS B C 1
ATOM 5937 O O . LYS B 1 283 ? 8.008 -13.805 0.096 1 95.44 283 LYS B O 1
ATOM 5942 N N . GLN B 1 284 ? 7.211 -15.281 -1.357 1 94.62 284 GLN B N 1
ATOM 5943 C CA . GLN B 1 284 ? 6.004 -15.523 -0.575 1 94.62 284 GLN B CA 1
ATOM 5944 C C . GLN B 1 284 ? 6.34 -16.109 0.794 1 94.62 284 GLN B C 1
ATOM 5946 O O . GLN B 1 284 ? 5.711 -15.75 1.796 1 94.62 284 GLN B O 1
ATOM 5951 N N . ALA B 1 285 ? 7.258 -16.984 0.792 1 96.5 285 ALA B N 1
ATOM 5952 C CA . ALA B 1 285 ? 7.676 -17.594 2.055 1 96.5 285 ALA B CA 1
ATOM 5953 C C . ALA B 1 285 ? 8.219 -16.531 3.016 1 96.5 285 ALA B C 1
ATOM 5955 O O . ALA B 1 285 ? 7.875 -16.531 4.199 1 96.5 285 ALA B O 1
ATOM 5956 N N . LEU B 1 286 ? 8.984 -15.641 2.5 1 97.69 286 LEU B N 1
ATOM 5957 C CA . LEU B 1 286 ? 9.555 -14.586 3.336 1 97.69 286 LEU B CA 1
ATOM 5958 C C . LEU B 1 286 ? 8.477 -13.617 3.809 1 97.69 286 LEU B C 1
ATOM 5960 O O . LEU B 1 286 ? 8.5 -13.172 4.957 1 97.69 286 LEU B O 1
ATOM 5964 N N . ARG B 1 287 ? 7.59 -13.336 2.975 1 96.38 287 ARG B N 1
ATOM 5965 C CA . ARG B 1 287 ? 6.492 -12.445 3.346 1 96.38 287 ARG B CA 1
ATOM 5966 C C . ARG B 1 287 ? 5.648 -13.055 4.461 1 96.38 287 ARG B C 1
ATOM 5968 O O . ARG B 1 287 ? 5.254 -12.359 5.398 1 96.38 287 ARG B O 1
ATOM 5975 N N . ARG B 1 288 ? 5.348 -14.297 4.312 1 96.62 288 ARG B N 1
ATOM 5976 C CA . ARG B 1 288 ? 4.57 -14.992 5.332 1 96.62 288 ARG B CA 1
ATOM 5977 C C . ARG B 1 288 ? 5.289 -14.977 6.676 1 96.62 288 ARG B C 1
ATOM 5979 O O . ARG B 1 288 ? 4.68 -14.695 7.707 1 96.62 288 ARG B O 1
ATOM 5986 N N . LYS B 1 289 ? 6.531 -15.305 6.625 1 97.38 289 LYS B N 1
ATOM 5987 C CA . LYS B 1 289 ? 7.312 -15.281 7.855 1 97.38 289 LYS B CA 1
ATOM 5988 C C . LYS B 1 289 ? 7.344 -13.883 8.469 1 97.38 289 LYS B C 1
ATOM 5990 O O . LYS B 1 289 ? 7.242 -13.734 9.688 1 97.38 289 LYS B O 1
ATOM 5995 N N . SER B 1 290 ? 7.52 -12.852 7.629 1 97.44 290 SER B N 1
ATOM 5996 C CA . SER B 1 290 ? 7.512 -11.461 8.07 1 97.44 290 SER B CA 1
ATOM 5997 C C . SER B 1 290 ? 6.203 -11.109 8.773 1 97.44 290 SER B C 1
ATOM 5999 O O . SER B 1 290 ? 6.211 -10.461 9.82 1 97.44 290 SER B O 1
ATOM 6001 N N . ARG B 1 291 ? 5.141 -11.547 8.203 1 96.25 291 ARG B N 1
ATOM 6002 C CA . ARG B 1 291 ? 3.824 -11.289 8.773 1 96.25 291 ARG B CA 1
ATOM 6003 C C . ARG B 1 291 ? 3.658 -12 10.117 1 96.25 291 ARG B C 1
ATOM 6005 O O . ARG B 1 291 ? 3.156 -11.414 11.078 1 96.25 291 ARG B O 1
ATOM 6012 N N . ASP B 1 292 ? 4.043 -13.211 10.164 1 96.56 292 ASP B N 1
ATOM 6013 C CA . ASP B 1 292 ? 3.949 -14.016 11.375 1 96.56 292 ASP B CA 1
ATOM 6014 C C . ASP B 1 292 ? 4.699 -13.344 12.531 1 96.56 292 ASP B C 1
ATOM 6016 O O . ASP B 1 292 ? 4.254 -13.398 13.68 1 96.56 292 ASP B O 1
ATOM 6020 N N . LEU B 1 293 ? 5.77 -12.711 12.148 1 97.06 293 LEU B N 1
ATOM 6021 C CA . LEU B 1 293 ? 6.621 -12.102 13.172 1 97.06 293 LEU B CA 1
ATOM 6022 C C . LEU B 1 293 ? 6.242 -10.648 13.398 1 97.06 293 LEU B C 1
ATOM 6024 O O . LEU B 1 293 ? 6.867 -9.961 14.211 1 97.06 293 LEU B O 1
ATOM 6028 N N . GLY B 1 294 ? 5.352 -10.109 12.602 1 94.38 294 GLY B N 1
ATOM 6029 C CA . GLY B 1 294 ? 4.863 -8.75 12.797 1 94.38 294 GLY B CA 1
ATOM 6030 C C . GLY B 1 294 ? 5.809 -7.695 12.258 1 94.38 294 GLY B C 1
ATOM 6031 O O . GLY B 1 294 ? 5.926 -6.609 12.828 1 94.38 294 GLY B O 1
ATOM 6032 N N . LEU B 1 295 ? 6.477 -7.898 11.234 1 94.69 295 LEU B N 1
ATOM 6033 C CA . LEU B 1 295 ? 7.48 -6.973 10.719 1 94.69 295 LEU B CA 1
ATOM 6034 C C . LEU B 1 295 ? 6.887 -6.055 9.656 1 94.69 295 LEU B C 1
ATOM 6036 O O . LEU B 1 295 ? 7.555 -5.137 9.18 1 94.69 295 LEU B O 1
ATOM 6040 N N . SER B 1 296 ? 5.613 -6.168 9.383 1 89.81 296 SER B N 1
ATOM 6041 C CA . SER B 1 296 ? 5.016 -5.488 8.234 1 89.81 296 SER B CA 1
ATOM 6042 C C . SER B 1 296 ? 4.633 -4.055 8.578 1 89.81 296 SER B C 1
ATOM 6044 O O . SER B 1 296 ? 4.469 -3.221 7.688 1 89.81 296 SER B O 1
ATOM 6046 N N . LYS B 1 297 ? 4.586 -3.652 9.812 1 82.88 297 LYS B N 1
ATOM 6047 C CA . LYS B 1 297 ? 4.062 -2.34 10.18 1 82.88 297 LYS B CA 1
ATOM 6048 C C . LYS B 1 297 ? 5.176 -1.297 10.227 1 82.88 297 LYS B C 1
ATOM 6050 O O . LYS B 1 297 ? 4.91 -0.095 10.156 1 82.88 297 LYS B O 1
ATOM 6055 N N . ASN B 1 298 ? 6.375 -1.703 10.312 1 87.25 298 ASN B N 1
ATOM 6056 C CA . ASN B 1 298 ? 7.535 -0.824 10.406 1 87.25 298 ASN B CA 1
ATOM 6057 C C . ASN B 1 298 ? 8.289 -0.748 9.086 1 87.25 298 ASN B C 1
ATOM 6059 O O . ASN B 1 298 ? 8.719 -1.772 8.547 1 87.25 298 ASN B O 1
ATOM 6063 N N . SER B 1 299 ? 8.445 0.443 8.594 1 88.81 299 SER B N 1
ATOM 6064 C CA . SER B 1 299 ? 9.07 0.632 7.289 1 88.81 299 SER B CA 1
ATOM 6065 C C . SER B 1 299 ? 10.516 0.142 7.289 1 88.81 299 SER B C 1
ATOM 6067 O O . SER B 1 299 ? 11.008 -0.352 6.273 1 88.81 299 SER B O 1
ATOM 6069 N N . ILE B 1 300 ? 11.133 0.272 8.398 1 91.06 300 ILE B N 1
ATOM 6070 C CA . ILE B 1 300 ? 12.523 -0.157 8.516 1 91.06 300 ILE B CA 1
ATOM 6071 C C . ILE B 1 300 ? 12.602 -1.678 8.398 1 91.06 300 ILE B C 1
ATOM 6073 O O . ILE B 1 300 ? 13.469 -2.209 7.695 1 91.06 300 ILE B O 1
ATOM 6077 N N . PHE B 1 301 ? 11.688 -2.305 9.086 1 94.19 301 PHE B N 1
ATOM 6078 C CA . PHE B 1 301 ? 11.641 -3.762 9.047 1 94.19 301 PHE B CA 1
ATOM 6079 C C . PHE B 1 301 ? 11.273 -4.258 7.656 1 94.19 301 PHE B C 1
ATOM 6081 O O . PHE B 1 301 ? 11.844 -5.234 7.164 1 94.19 301 PHE B O 1
ATOM 6088 N N . ARG B 1 302 ? 10.422 -3.568 7.059 1 94.25 302 ARG B N 1
ATOM 6089 C CA . ARG B 1 302 ? 10.008 -3.936 5.707 1 94.25 302 ARG B CA 1
ATOM 6090 C C . ARG B 1 302 ? 11.172 -3.848 4.73 1 94.25 302 ARG B C 1
ATOM 6092 O O . ARG B 1 302 ? 11.32 -4.699 3.854 1 94.25 302 ARG B O 1
ATOM 6099 N N . LYS B 1 303 ? 11.914 -2.818 4.887 1 94.88 303 LYS B N 1
ATOM 6100 C CA . LYS B 1 303 ? 13.086 -2.668 4.027 1 94.88 303 LYS B CA 1
ATOM 6101 C C . LYS B 1 303 ? 14.055 -3.828 4.211 1 94.88 303 LYS B C 1
ATOM 6103 O O . LYS B 1 303 ? 14.602 -4.355 3.236 1 94.88 303 LYS B O 1
ATOM 6108 N N . HIS B 1 304 ? 14.258 -4.152 5.449 1 96.31 304 HIS B N 1
ATOM 6109 C CA . HIS B 1 304 ? 15.156 -5.266 5.742 1 96.31 304 HIS B CA 1
ATOM 6110 C C . HIS B 1 304 ? 14.688 -6.547 5.059 1 96.31 304 HIS B C 1
ATOM 6112 O O . HIS B 1 304 ? 15.477 -7.223 4.395 1 96.31 304 HIS B O 1
ATOM 6118 N N . VAL B 1 305 ? 13.422 -6.828 5.211 1 97.38 305 VAL B N 1
ATOM 6119 C CA . VAL B 1 305 ? 12.852 -8.023 4.605 1 97.38 305 VAL B CA 1
ATOM 6120 C C . VAL B 1 305 ? 12.938 -7.93 3.084 1 97.38 305 VAL B C 1
ATOM 6122 O O . VAL B 1 305 ? 13.273 -8.906 2.414 1 97.38 305 VAL B O 1
ATOM 6125 N N . ALA B 1 306 ? 12.703 -6.793 2.566 1 96.44 306 ALA B N 1
ATOM 6126 C CA . ALA B 1 306 ? 12.75 -6.57 1.123 1 96.44 306 ALA B CA 1
ATOM 6127 C C . ALA B 1 306 ? 14.141 -6.867 0.572 1 96.44 306 ALA B C 1
ATOM 6129 O O . ALA B 1 306 ? 14.281 -7.48 -0.49 1 96.44 306 ALA B O 1
ATOM 6130 N N . LEU B 1 307 ? 15.102 -6.457 1.274 1 97.25 307 LEU B N 1
ATOM 6131 C CA . LEU B 1 307 ? 16.469 -6.711 0.844 1 97.25 307 LEU B CA 1
ATOM 6132 C C . LEU B 1 307 ? 16.766 -8.203 0.798 1 97.25 307 LEU B C 1
ATOM 6134 O O . LEU B 1 307 ? 17.438 -8.688 -0.113 1 97.25 307 LEU B O 1
ATOM 6138 N N . CYS B 1 308 ? 16.188 -8.883 1.752 1 97.81 308 CYS B N 1
ATOM 6139 C CA . CYS B 1 308 ? 16.391 -10.328 1.793 1 97.81 308 CYS B CA 1
ATOM 6140 C C . CYS B 1 308 ? 15.734 -11 0.592 1 97.81 308 CYS B C 1
ATOM 6142 O O . CYS B 1 308 ? 16.234 -12.016 0.101 1 97.81 308 CYS B O 1
ATOM 6144 N N . THR B 1 309 ? 14.641 -10.453 0.138 1 97.06 309 THR B N 1
ATOM 6145 C CA . THR B 1 309 ? 13.922 -11.039 -0.987 1 97.06 309 THR B CA 1
ATOM 6146 C C . THR B 1 309 ? 14.711 -10.875 -2.281 1 97.06 309 THR B C 1
ATOM 6148 O O . THR B 1 309 ? 14.398 -11.516 -3.289 1 97.06 309 THR B O 1
ATOM 6151 N N . LEU B 1 310 ? 15.797 -10.125 -2.266 1 96.31 310 LEU B N 1
ATOM 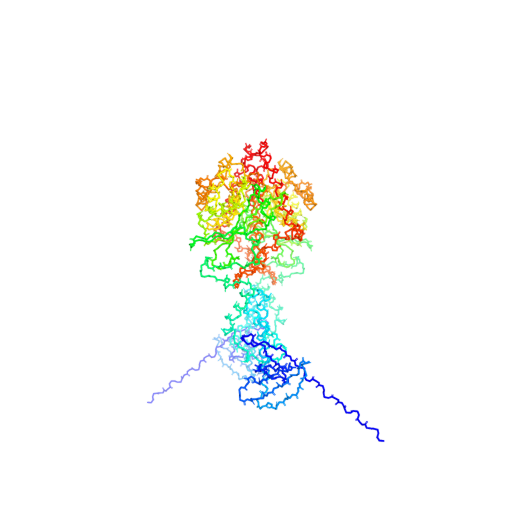6152 C CA . LEU B 1 310 ? 16.516 -9.805 -3.492 1 96.31 310 LEU B CA 1
ATOM 6153 C C . LEU B 1 310 ? 17.766 -10.672 -3.639 1 96.31 310 LEU B C 1
ATOM 6155 O O . LEU B 1 310 ? 18.406 -10.664 -4.688 1 96.31 310 LEU B O 1
ATOM 6159 N N . LEU B 1 311 ? 18.062 -11.445 -2.662 1 96.62 311 LEU B N 1
ATOM 6160 C CA . LEU B 1 311 ? 19.266 -12.266 -2.639 1 96.62 311 LEU B CA 1
ATOM 6161 C C . LEU B 1 311 ? 19.297 -13.227 -3.822 1 96.62 311 LEU B C 1
ATOM 6163 O O . LEU B 1 311 ? 20.344 -13.422 -4.445 1 96.62 311 LEU B O 1
ATOM 6167 N N . PRO B 1 312 ? 18.109 -13.75 -4.223 1 95.69 312 PRO B N 1
ATOM 6168 C CA . PRO B 1 312 ? 18.109 -14.742 -5.297 1 95.69 312 PRO B CA 1
ATOM 6169 C C . PRO B 1 312 ? 18.594 -14.18 -6.629 1 95.69 312 PRO B C 1
ATOM 6171 O O . PRO B 1 312 ? 18.984 -14.938 -7.523 1 95.69 312 PRO B O 1
ATOM 6174 N N . HIS B 1 313 ? 18.625 -12.922 -6.785 1 95.19 313 HIS B N 1
ATOM 6175 C CA . HIS B 1 313 ? 19.016 -12.305 -8.047 1 95.19 313 HIS B CA 1
ATOM 6176 C C . HIS B 1 313 ? 20.531 -12.297 -8.211 1 95.19 313 HIS B C 1
ATOM 6178 O O . HIS B 1 313 ? 21.047 -12.055 -9.305 1 95.19 313 HIS B O 1
ATOM 6184 N N . LEU B 1 314 ? 21.25 -12.625 -7.164 1 95.5 314 LEU B N 1
ATOM 6185 C CA . LEU B 1 314 ? 22.703 -12.523 -7.176 1 95.5 314 LEU B CA 1
ATOM 6186 C C . LEU B 1 314 ? 23.344 -13.875 -7.488 1 95.5 314 LEU B C 1
ATOM 6188 O O . LEU B 1 314 ? 22.719 -14.914 -7.309 1 95.5 314 LEU B O 1
ATOM 6192 N N . PRO B 1 315 ? 24.594 -13.828 -7.996 1 92.69 315 PRO B N 1
ATOM 6193 C CA . PRO B 1 315 ? 25.344 -15.086 -8.141 1 92.69 315 PRO B CA 1
ATOM 6194 C C . PRO B 1 315 ? 25.516 -15.82 -6.812 1 92.69 315 PRO B C 1
ATOM 6196 O O . PRO B 1 315 ? 25.703 -15.18 -5.773 1 92.69 315 PRO B O 1
ATOM 6199 N N . ILE B 1 316 ? 25.531 -17.078 -6.875 1 91.94 316 ILE B N 1
ATOM 6200 C CA . ILE B 1 316 ? 25.609 -17.922 -5.691 1 91.94 316 ILE B CA 1
ATOM 6201 C C . ILE B 1 316 ? 26.891 -17.609 -4.922 1 91.94 316 ILE B C 1
ATOM 6203 O O . ILE B 1 316 ? 26.906 -17.656 -3.688 1 91.94 316 ILE B O 1
ATOM 6207 N N . THR B 1 317 ? 27.891 -17.234 -5.566 1 93.31 317 THR B N 1
ATOM 6208 C CA . THR B 1 317 ? 29.188 -16.984 -4.957 1 93.31 317 THR B CA 1
ATOM 6209 C C . THR B 1 317 ? 29.172 -15.711 -4.117 1 93.31 317 THR B C 1
ATOM 6211 O O . THR B 1 317 ? 30.016 -15.523 -3.234 1 93.31 317 THR B O 1
ATOM 6214 N N . ASP B 1 318 ? 28.203 -14.859 -4.387 1 95.62 318 ASP B N 1
ATOM 6215 C CA . ASP B 1 318 ? 28.188 -13.555 -3.74 1 95.62 318 ASP B CA 1
ATOM 6216 C C . ASP B 1 318 ? 27.156 -13.5 -2.625 1 95.62 318 ASP B C 1
ATOM 6218 O O . ASP B 1 318 ? 26.953 -12.461 -1.99 1 95.62 318 ASP B O 1
ATOM 6222 N N . LEU B 1 319 ? 26.5 -14.586 -2.33 1 95.44 319 LEU B N 1
ATOM 6223 C CA . LEU B 1 319 ? 25.406 -14.609 -1.366 1 95.44 319 LEU B CA 1
ATOM 6224 C C . LEU B 1 319 ? 25.906 -14.281 0.036 1 95.44 319 LEU B C 1
ATOM 6226 O O . LEU B 1 319 ? 25.234 -13.562 0.784 1 95.44 319 LEU B O 1
ATOM 6230 N N . ASP B 1 320 ? 27.047 -14.766 0.305 1 95.25 320 ASP B N 1
ATOM 6231 C CA . ASP B 1 320 ? 27.594 -14.523 1.639 1 95.25 320 ASP B CA 1
ATOM 6232 C C . ASP B 1 320 ? 27.891 -13.039 1.847 1 95.25 320 ASP B C 1
ATOM 6234 O O . ASP B 1 320 ? 27.562 -12.477 2.889 1 95.25 320 ASP B O 1
ATOM 6238 N N . GLU B 1 321 ? 28.531 -12.469 0.886 1 96.62 321 GLU B N 1
ATOM 6239 C CA . GLU B 1 321 ? 28.859 -11.047 0.967 1 96.62 321 GLU B CA 1
ATOM 6240 C C . GLU B 1 321 ? 27.594 -10.203 1.035 1 96.62 321 GLU B C 1
ATOM 6242 O O . GLU B 1 321 ? 27.531 -9.219 1.78 1 96.62 321 GLU B O 1
ATOM 6247 N N . ALA B 1 322 ? 26.625 -10.57 0.232 1 97.31 322 ALA B N 1
ATOM 6248 C CA . ALA B 1 322 ? 25.344 -9.859 0.236 1 97.31 322 ALA B CA 1
ATOM 6249 C C . ALA B 1 322 ? 24.672 -9.961 1.597 1 97.31 322 ALA B C 1
ATOM 6251 O O . ALA B 1 322 ? 24.125 -8.977 2.105 1 97.31 322 ALA B O 1
ATOM 6252 N N . TRP B 1 323 ? 24.703 -11.133 2.139 1 97.38 323 TRP B N 1
ATOM 6253 C CA . TRP B 1 323 ? 24.109 -11.344 3.451 1 97.38 323 TRP B CA 1
ATOM 6254 C C . TRP B 1 323 ? 24.797 -10.508 4.516 1 97.38 323 TRP B C 1
ATOM 6256 O O . TRP B 1 323 ? 24.156 -9.938 5.395 1 97.38 323 TRP B O 1
ATOM 6266 N N . LEU B 1 324 ? 26.109 -10.398 4.426 1 97.25 324 LEU B N 1
ATOM 6267 C CA . LEU B 1 324 ? 26.859 -9.57 5.359 1 97.25 324 LEU B CA 1
ATOM 6268 C C . LEU B 1 324 ? 26.438 -8.109 5.25 1 97.25 324 LEU B C 1
ATOM 6270 O O . LEU B 1 324 ? 26.312 -7.418 6.266 1 97.25 324 LEU B O 1
ATOM 6274 N N . TYR B 1 325 ? 26.25 -7.676 4.082 1 96.69 325 TYR B N 1
ATOM 6275 C CA . TYR B 1 325 ? 25.781 -6.309 3.875 1 96.69 325 TYR B CA 1
ATOM 6276 C C . TYR B 1 325 ? 24.422 -6.094 4.539 1 96.69 325 TYR B C 1
ATOM 6278 O O . TYR B 1 325 ? 24.219 -5.105 5.246 1 96.69 325 TYR B O 1
ATOM 6286 N N . ILE B 1 326 ? 23.469 -7.027 4.328 1 97.19 326 ILE B N 1
ATOM 6287 C CA . ILE B 1 326 ? 22.125 -6.906 4.879 1 97.19 326 ILE B CA 1
ATOM 6288 C C . ILE B 1 326 ? 22.188 -6.91 6.402 1 97.19 326 ILE B C 1
ATOM 6290 O O . ILE B 1 326 ? 21.516 -6.117 7.062 1 97.19 326 ILE B O 1
ATOM 6294 N N . MET B 1 327 ? 23.078 -7.703 6.898 1 96.88 327 MET B N 1
ATOM 6295 C CA . MET B 1 327 ? 23.203 -7.828 8.352 1 96.88 327 MET B CA 1
ATOM 6296 C C . MET B 1 327 ? 23.812 -6.566 8.953 1 96.88 327 MET B C 1
ATOM 6298 O O . MET B 1 327 ? 23.469 -6.176 10.07 1 96.88 327 MET B O 1
ATOM 6302 N N . SER B 1 328 ? 24.656 -5.926 8.195 1 94.12 328 SER B N 1
ATOM 6303 C CA . SER B 1 328 ? 25.281 -4.707 8.695 1 94.12 328 SER B CA 1
ATOM 6304 C C . SER B 1 328 ? 24.266 -3.596 8.883 1 94.12 328 SER B C 1
ATOM 6306 O O . SER B 1 328 ? 24.469 -2.689 9.695 1 94.12 328 SER B O 1
ATOM 6308 N N . GLN B 1 329 ? 23.172 -3.645 8.164 1 90.12 329 GLN B N 1
ATOM 6309 C CA . GLN B 1 329 ? 22.125 -2.635 8.234 1 90.12 329 GLN B CA 1
ATOM 6310 C C . GLN B 1 329 ? 20.922 -3.146 9.016 1 90.12 329 GLN B C 1
ATOM 6312 O O . GLN B 1 329 ? 19.891 -2.48 9.078 1 90.12 329 GLN B O 1
ATOM 6317 N N . SER B 1 330 ? 20.984 -4.281 9.555 1 94.38 330 SER B N 1
ATOM 6318 C CA . SER B 1 330 ? 19.844 -4.93 10.195 1 94.38 330 SER B CA 1
ATOM 6319 C C . SER B 1 330 ? 19.438 -4.188 11.461 1 94.38 330 SER B C 1
ATOM 6321 O O . SER B 1 330 ? 20.281 -3.84 12.289 1 94.38 330 SER B O 1
ATOM 6323 N N . PRO B 1 331 ? 18.141 -3.918 11.586 1 90.88 331 PRO B N 1
ATOM 6324 C CA . PRO B 1 331 ? 17.672 -3.312 12.828 1 90.88 331 PRO B CA 1
ATOM 6325 C C . PRO B 1 331 ? 17.891 -4.211 14.047 1 90.88 331 PRO B C 1
ATOM 6327 O O . PRO B 1 331 ? 17.875 -5.438 13.914 1 90.88 331 PRO B O 1
ATOM 6330 N N . GLN B 1 332 ? 18.094 -3.502 15.133 1 90.38 332 GLN B N 1
ATOM 6331 C CA . GLN B 1 332 ? 18.266 -4.246 16.375 1 90.38 332 GLN B CA 1
ATOM 6332 C C . GLN B 1 332 ? 16.938 -4.508 17.062 1 90.38 332 GLN B C 1
ATOM 6334 O O . GLN B 1 332 ? 16.484 -3.709 17.875 1 90.38 332 GLN B O 1
ATOM 6339 N N . ASP B 1 333 ? 16.312 -5.453 16.688 1 92.44 333 ASP B N 1
ATOM 6340 C CA . ASP B 1 333 ? 15 -5.855 17.219 1 92.44 333 ASP B CA 1
ATOM 6341 C C . ASP B 1 333 ? 14.914 -7.375 17.359 1 92.44 333 ASP B C 1
ATOM 6343 O O . ASP B 1 333 ? 15.445 -8.117 16.531 1 92.44 333 ASP B O 1
ATOM 6347 N N . LYS B 1 334 ? 14.25 -7.762 18.297 1 95.19 334 LYS B N 1
ATOM 6348 C CA . LYS B 1 334 ? 14.164 -9.188 18.609 1 95.19 334 LYS B CA 1
ATOM 6349 C C . LYS B 1 334 ? 13.492 -9.953 17.469 1 95.19 334 LYS B C 1
ATOM 6351 O O . LYS B 1 334 ? 13.953 -11.031 17.078 1 95.19 334 LYS B O 1
ATOM 6356 N N . ASN B 1 335 ? 12.391 -9.43 16.969 1 96.06 335 ASN B N 1
ATOM 6357 C CA . ASN B 1 335 ? 11.656 -10.094 15.906 1 96.06 335 ASN B CA 1
ATOM 6358 C C . ASN B 1 335 ? 12.453 -10.125 14.602 1 96.06 335 ASN B C 1
ATOM 6360 O O . ASN B 1 335 ? 12.375 -11.086 13.844 1 96.06 335 ASN B O 1
ATOM 6364 N N . VAL B 1 336 ? 13.227 -9.109 14.359 1 96.75 336 VAL B N 1
ATOM 6365 C CA . VAL B 1 336 ? 14.094 -9.078 13.18 1 96.75 336 VAL B CA 1
ATOM 6366 C C . VAL B 1 336 ? 15.188 -10.133 13.32 1 96.75 336 VAL B C 1
ATOM 6368 O O . VAL B 1 336 ? 15.539 -10.805 12.352 1 96.75 336 VAL B O 1
ATOM 6371 N N . THR B 1 337 ? 15.672 -10.305 14.484 1 97.62 337 THR B N 1
ATOM 6372 C CA . THR B 1 337 ? 16.688 -11.312 14.742 1 97.62 337 THR B CA 1
ATOM 6373 C C . THR B 1 337 ? 16.141 -12.711 14.469 1 97.62 337 THR B C 1
ATOM 6375 O O . THR B 1 337 ? 16.812 -13.547 13.867 1 97.62 337 THR B O 1
ATOM 6378 N N . LYS B 1 338 ? 14.93 -12.914 14.914 1 98.06 338 LYS B N 1
ATOM 6379 C CA . LYS B 1 338 ? 14.281 -14.195 14.633 1 98.06 338 LYS B CA 1
ATOM 6380 C C . LYS B 1 338 ? 14.148 -14.422 13.133 1 98.06 338 LYS B C 1
ATOM 6382 O O . LYS B 1 338 ? 14.344 -15.539 12.648 1 98.06 338 LYS B O 1
ATOM 6387 N N . PHE B 1 339 ? 13.773 -13.438 12.477 1 98.19 339 PHE B N 1
ATOM 6388 C CA . PHE B 1 339 ? 13.672 -13.516 11.023 1 98.19 339 PHE B CA 1
ATOM 6389 C C . PHE B 1 339 ? 15.023 -13.859 10.406 1 98.19 339 PHE B C 1
ATOM 6391 O O . PHE B 1 339 ? 15.102 -14.695 9.5 1 98.19 339 PHE B O 1
ATOM 6398 N N . ASN B 1 340 ? 16.031 -13.18 10.867 1 98.19 340 ASN B N 1
ATOM 6399 C CA . ASN B 1 340 ? 17.375 -13.453 10.375 1 98.19 340 ASN B CA 1
ATOM 6400 C C . ASN B 1 340 ? 17.781 -14.898 10.633 1 98.19 340 ASN B C 1
ATOM 6402 O O . ASN B 1 340 ? 18.406 -15.539 9.781 1 98.19 340 ASN B O 1
ATOM 6406 N N . ASP B 1 341 ? 17.453 -15.359 11.742 1 97.88 341 ASP B N 1
ATOM 6407 C CA . ASP B 1 341 ? 17.734 -16.766 12.055 1 97.88 341 ASP B CA 1
ATOM 6408 C C . ASP B 1 341 ? 17 -17.688 11.086 1 97.88 341 ASP B C 1
ATOM 6410 O O . ASP B 1 341 ? 17.578 -18.688 10.633 1 97.88 341 ASP B O 1
ATOM 6414 N N . TYR B 1 342 ? 15.805 -17.375 10.852 1 97.75 342 TYR B N 1
ATOM 6415 C CA . TYR B 1 342 ? 15.023 -18.125 9.883 1 97.75 342 TYR B CA 1
ATOM 6416 C C . TYR B 1 342 ? 15.688 -18.125 8.516 1 97.75 342 TYR B C 1
ATOM 6418 O O . TYR B 1 342 ? 15.789 -19.172 7.859 1 97.75 342 TYR B O 1
ATOM 6426 N N . MET B 1 343 ? 16.141 -16.984 8.078 1 97.56 343 MET B N 1
ATOM 6427 C CA . MET B 1 343 ? 16.812 -16.859 6.789 1 97.56 343 MET B CA 1
ATOM 6428 C C . MET B 1 343 ? 18.031 -17.766 6.711 1 97.56 343 MET B C 1
ATOM 6430 O O . MET B 1 343 ? 18.234 -18.453 5.715 1 97.56 343 MET B O 1
ATOM 6434 N N . VAL B 1 344 ? 18.812 -17.75 7.742 1 97.31 344 VAL B N 1
ATOM 6435 C CA . VAL B 1 344 ? 20.047 -18.531 7.766 1 97.31 344 VAL B CA 1
ATOM 6436 C C . VAL B 1 344 ? 19.703 -20.016 7.812 1 97.31 344 VAL B C 1
ATOM 6438 O O . VAL B 1 344 ? 20.219 -20.797 7.008 1 97.31 344 VAL B O 1
ATOM 6441 N N . ALA B 1 345 ? 18.828 -20.391 8.625 1 96.81 345 ALA B N 1
ATOM 6442 C CA . ALA B 1 345 ? 18.5 -21.797 8.844 1 96.81 345 ALA B CA 1
ATOM 6443 C C . ALA B 1 345 ? 17.781 -22.391 7.633 1 96.81 345 ALA B C 1
ATOM 6445 O O . ALA B 1 345 ? 18.078 -23.5 7.207 1 96.81 345 ALA B O 1
ATOM 6446 N N . GLN B 1 346 ? 16.891 -21.656 7.051 1 95.44 346 GLN B N 1
ATOM 6447 C CA . GLN B 1 346 ? 15.992 -22.203 6.035 1 95.44 346 GLN B CA 1
ATOM 6448 C C . GLN B 1 346 ? 16.578 -22.031 4.637 1 95.44 346 GLN B C 1
ATOM 6450 O O . GLN B 1 346 ? 16.359 -22.875 3.764 1 95.44 346 GLN B O 1
ATOM 6455 N N . TRP B 1 347 ? 17.297 -20.938 4.398 1 96.06 347 TRP B N 1
ATOM 6456 C CA . TRP B 1 347 ? 17.625 -20.641 3.006 1 96.06 347 TRP B CA 1
ATOM 6457 C C . TRP B 1 347 ? 19.125 -20.594 2.801 1 96.06 347 TRP B C 1
ATOM 6459 O O . TRP B 1 347 ? 19.656 -21.219 1.876 1 96.06 347 TRP B O 1
ATOM 6469 N N . LEU B 1 348 ? 19.875 -20.016 3.668 1 95.75 348 LEU B N 1
ATOM 6470 C CA . LEU B 1 348 ? 21.281 -19.719 3.402 1 95.75 348 LEU B CA 1
ATOM 6471 C C . LEU B 1 348 ? 22.156 -20.922 3.781 1 95.75 348 LEU B C 1
ATOM 6473 O O . LEU B 1 348 ? 23.172 -21.172 3.133 1 95.75 348 LEU B O 1
ATOM 6477 N N . GLU B 1 349 ? 21.766 -21.656 4.809 1 94.19 349 GLU B N 1
ATOM 6478 C CA . GLU B 1 349 ? 22.625 -22.75 5.27 1 94.19 349 GLU B CA 1
ATOM 6479 C C . GLU B 1 349 ? 21.875 -24.078 5.289 1 94.19 349 GLU B C 1
ATOM 6481 O O . GLU B 1 349 ? 22.375 -25.078 5.812 1 94.19 349 GLU B O 1
ATOM 6486 N N . HIS B 1 350 ? 20.734 -24.078 4.785 1 91.62 350 HIS B N 1
ATOM 6487 C CA . HIS B 1 350 ? 19.984 -25.328 4.742 1 91.62 350 HIS B CA 1
ATOM 6488 C C . HIS B 1 350 ? 20.672 -26.359 3.857 1 91.62 350 HIS B C 1
ATOM 6490 O O . HIS B 1 350 ? 21.188 -26.016 2.783 1 91.62 350 HIS B O 1
ATOM 6496 N N . ARG B 1 351 ? 20.656 -27.516 4.207 1 88.94 351 ARG B N 1
ATOM 6497 C CA . ARG B 1 351 ? 21.375 -28.594 3.521 1 88.94 351 ARG B CA 1
ATOM 6498 C C . ARG B 1 351 ? 20.844 -28.781 2.104 1 88.94 351 ARG B C 1
ATOM 6500 O O . ARG B 1 351 ? 21.609 -29.016 1.173 1 88.94 351 ARG B O 1
ATOM 6507 N N . PHE B 1 352 ? 19.578 -28.672 1.937 1 90.31 352 PHE B N 1
ATOM 6508 C CA . PHE B 1 352 ? 18.969 -29 0.651 1 90.31 352 PHE B CA 1
ATOM 6509 C C . PHE B 1 352 ? 18.672 -27.734 -0.137 1 90.31 352 PHE B C 1
ATOM 6511 O O . PHE B 1 352 ? 18.844 -27.688 -1.356 1 90.31 352 PHE B O 1
ATOM 6518 N N . TRP B 1 353 ? 18.359 -26.672 0.464 1 91.31 353 TRP B N 1
ATOM 6519 C CA . TRP B 1 353 ? 17.812 -25.5 -0.221 1 91.31 353 TRP B CA 1
ATOM 6520 C C . TRP B 1 353 ? 18.938 -24.547 -0.601 1 91.31 353 TRP B C 1
ATOM 6522 O O . TRP B 1 353 ? 18.75 -23.672 -1.461 1 91.31 353 TRP B O 1
ATOM 6532 N N . LYS B 1 354 ? 20.031 -24.703 0.019 1 90.25 354 LYS B N 1
ATOM 6533 C CA . LYS B 1 354 ? 21.141 -23.781 -0.24 1 90.25 354 LYS B CA 1
ATOM 6534 C C . LYS B 1 354 ? 21.453 -23.719 -1.73 1 90.25 354 LYS B C 1
ATOM 6536 O O . LYS B 1 354 ? 21.672 -24.75 -2.377 1 90.25 354 LYS B O 1
ATOM 6541 N N . GLY B 1 355 ? 21.312 -22.531 -2.225 1 89.56 355 GLY B N 1
ATOM 6542 C CA . GLY B 1 355 ? 21.672 -22.312 -3.619 1 89.56 355 GLY B CA 1
ATOM 6543 C C . GLY B 1 355 ? 20.5 -22.516 -4.566 1 89.56 355 GLY B C 1
ATOM 6544 O O . GLY B 1 355 ? 20.516 -22 -5.691 1 89.56 355 GLY B O 1
ATOM 6545 N N . LYS B 1 356 ? 19.5 -23.219 -4.168 1 93.19 356 LYS B N 1
ATOM 6546 C CA . LYS B 1 356 ? 18.391 -23.578 -5.059 1 93.19 356 LYS B CA 1
ATOM 6547 C C . LYS B 1 356 ? 17.375 -22.453 -5.164 1 93.19 356 LYS B C 1
ATOM 6549 O O . LYS B 1 356 ? 16.516 -22.469 -6.039 1 93.19 356 LYS B O 1
ATOM 6554 N N . PHE B 1 357 ? 17.562 -21.453 -4.309 1 94.44 357 PHE B N 1
ATOM 6555 C CA . PHE B 1 357 ? 16.609 -20.359 -4.352 1 94.44 357 PHE B CA 1
ATOM 6556 C C . PHE B 1 357 ? 17.109 -19.219 -5.234 1 94.44 357 PHE B C 1
ATOM 6558 O O . PHE B 1 357 ? 16.406 -18.25 -5.461 1 94.44 357 PHE B O 1
ATOM 6565 N N . THR B 1 358 ? 18.312 -19.328 -5.781 1 93.31 358 THR B N 1
ATOM 6566 C CA . THR B 1 358 ? 18.875 -18.297 -6.637 1 93.31 358 THR B CA 1
ATOM 6567 C C . THR B 1 358 ? 18.328 -18.406 -8.055 1 93.31 358 THR B C 1
ATOM 6569 O O . THR B 1 358 ? 18.109 -19.516 -8.555 1 93.31 358 THR B O 1
ATOM 6572 N N . CYS B 1 359 ? 18.078 -17.344 -8.633 1 92.25 359 CYS B N 1
ATOM 6573 C CA . CYS B 1 359 ? 17.578 -17.328 -10 1 92.25 359 CYS B CA 1
ATOM 6574 C C . CYS B 1 359 ? 18.469 -16.5 -10.914 1 92.25 359 CYS B C 1
ATOM 6576 O O . CYS B 1 359 ? 18.031 -16.016 -11.953 1 92.25 359 CYS B O 1
ATOM 6578 N N . TYR B 1 360 ? 19.688 -16.344 -10.484 1 90.88 360 TYR B N 1
ATOM 6579 C CA . TYR B 1 360 ? 20.625 -15.57 -11.273 1 90.88 360 TYR B CA 1
ATOM 6580 C C . TYR B 1 360 ? 20.844 -16.188 -12.641 1 90.88 360 TYR B C 1
ATOM 6582 O O . TYR B 1 360 ? 21.109 -17.391 -12.75 1 90.88 360 TYR B O 1
ATOM 6590 N N . GLY B 1 361 ? 20.609 -15.453 -13.672 1 84.19 361 GLY B N 1
ATOM 6591 C CA . GLY B 1 361 ? 20.875 -15.914 -15.023 1 84.19 361 GLY B CA 1
ATOM 6592 C C . GLY B 1 361 ? 19.703 -16.641 -15.648 1 84.19 361 GLY B C 1
ATOM 6593 O O . GLY B 1 361 ? 19.75 -17.031 -16.812 1 84.19 361 GLY B O 1
ATOM 6594 N N . GLU B 1 362 ? 18.688 -16.797 -14.859 1 85.94 362 GLU B N 1
ATOM 6595 C CA . GLU B 1 362 ? 17.516 -17.516 -15.375 1 85.94 362 GLU B CA 1
ATOM 6596 C C . GLU B 1 362 ? 16.625 -16.578 -16.188 1 85.94 362 GLU B C 1
ATOM 6598 O O . GLU B 1 362 ? 16.406 -15.43 -15.805 1 85.94 362 GLU B O 1
ATOM 6603 N N . LYS B 1 363 ? 16.203 -17.141 -17.25 1 77.06 363 LYS B N 1
ATOM 6604 C CA . LYS B 1 363 ? 15.266 -16.375 -18.078 1 77.06 363 LYS B CA 1
ATOM 6605 C C . LYS B 1 363 ? 13.898 -16.281 -17.406 1 77.06 363 LYS B C 1
ATOM 6607 O O . LYS B 1 363 ? 13.312 -15.203 -17.328 1 77.06 363 LYS B O 1
ATOM 6612 N N . ASN B 1 364 ? 13.484 -17.453 -17.031 1 78.81 364 ASN B N 1
ATOM 6613 C CA . ASN B 1 364 ? 12.211 -17.531 -16.312 1 78.81 364 ASN B CA 1
ATOM 6614 C C . ASN B 1 364 ? 12.414 -17.766 -14.82 1 78.81 364 ASN B C 1
ATOM 6616 O O . ASN B 1 364 ? 12.703 -18.891 -14.406 1 78.81 364 ASN B O 1
ATOM 6620 N N . LYS B 1 365 ? 12.195 -16.688 -14.086 1 79.44 365 LYS B N 1
ATOM 6621 C CA . LYS B 1 365 ? 12.508 -16.766 -12.664 1 79.44 365 LYS B CA 1
ATOM 6622 C C . LYS B 1 365 ? 11.32 -17.297 -11.867 1 79.44 365 LYS B C 1
ATOM 6624 O O . LYS B 1 365 ? 11.477 -17.766 -10.734 1 79.44 365 LYS B O 1
ATOM 6629 N N . THR B 1 366 ? 10.18 -17.141 -12.555 1 77.5 366 THR B N 1
ATOM 6630 C CA . THR B 1 366 ? 8.977 -17.578 -11.859 1 77.5 366 THR B CA 1
ATOM 6631 C C . THR B 1 366 ? 8.266 -18.672 -12.648 1 77.5 366 THR B C 1
ATOM 6633 O O . THR B 1 366 ? 8.586 -18.922 -13.812 1 77.5 366 THR B O 1
ATOM 6636 N N . ASN B 1 367 ? 7.488 -19.422 -11.922 1 80.19 367 ASN B N 1
ATOM 6637 C CA . ASN B 1 367 ? 6.66 -20.469 -12.516 1 80.19 367 ASN B CA 1
ATOM 6638 C C . ASN B 1 367 ? 5.25 -19.953 -12.812 1 80.19 367 ASN B C 1
ATOM 6640 O O . ASN B 1 367 ? 4.273 -20.688 -12.641 1 80.19 367 ASN B O 1
ATOM 6644 N N . ASN B 1 368 ? 5.219 -18.719 -13.25 1 76.19 368 ASN B N 1
ATOM 6645 C CA . ASN B 1 368 ? 3.93 -18.078 -13.469 1 76.19 368 ASN B CA 1
ATOM 6646 C C . ASN B 1 368 ? 3.131 -18.766 -14.562 1 76.19 368 ASN B C 1
ATOM 6648 O O . ASN B 1 368 ? 1.901 -18.812 -14.508 1 76.19 368 ASN B O 1
ATOM 6652 N N . PHE B 1 369 ? 3.824 -19.297 -15.531 1 81.62 369 PHE B N 1
ATOM 6653 C CA . PHE B 1 369 ? 3.139 -19.984 -16.625 1 81.62 369 PHE B CA 1
ATOM 6654 C C . PHE B 1 369 ? 2.365 -21.188 -16.125 1 81.62 369 PHE B C 1
ATOM 6656 O O . PHE B 1 369 ? 1.235 -21.438 -16.547 1 81.62 369 PHE B O 1
ATOM 6663 N N . VAL B 1 370 ? 2.967 -21.844 -15.227 1 86.62 370 VAL B N 1
ATOM 6664 C CA . VAL B 1 370 ? 2.342 -23.047 -14.68 1 86.62 370 VAL B CA 1
ATOM 6665 C C . VAL B 1 370 ? 1.148 -22.656 -13.805 1 86.62 370 VAL B C 1
ATOM 6667 O O . VAL B 1 370 ? 0.074 -23.25 -13.914 1 86.62 370 VAL B O 1
A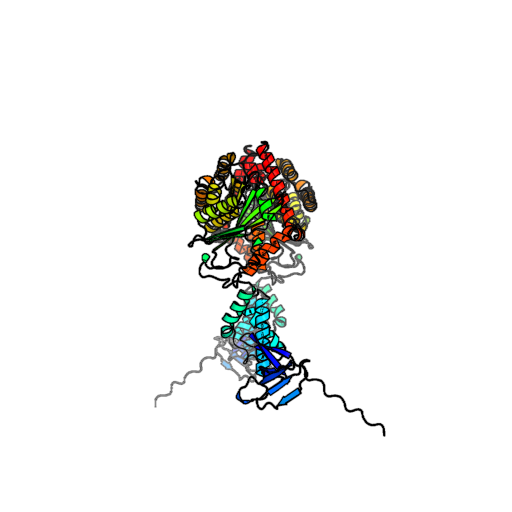TOM 6670 N N . GLU B 1 371 ? 1.396 -21.641 -13.031 1 83.94 371 GLU B N 1
ATOM 6671 C CA . GLU B 1 371 ? 0.328 -21.156 -12.156 1 83.94 371 GLU B CA 1
ATOM 6672 C C . GLU B 1 371 ? -0.859 -20.656 -12.969 1 83.94 371 GLU B C 1
ATOM 6674 O O . GLU B 1 371 ? -2.014 -20.891 -12.609 1 83.94 371 GLU B O 1
ATOM 6679 N N . SER B 1 372 ? -0.561 -19.938 -14.008 1 82.56 372 SER B N 1
ATOM 6680 C CA . SER B 1 372 ? -1.614 -19.438 -14.891 1 82.56 372 SER B CA 1
ATOM 6681 C C . SER B 1 372 ? -2.387 -20.594 -15.523 1 82.56 372 SER B C 1
ATOM 6683 O O . SER B 1 372 ? -3.609 -20.531 -15.664 1 82.56 372 SER B O 1
ATOM 6685 N N . HIS B 1 373 ? -1.715 -21.578 -15.875 1 87.81 373 HIS B N 1
ATOM 6686 C CA . HIS B 1 373 ? -2.334 -22.766 -16.469 1 87.81 373 HIS B CA 1
ATOM 6687 C C . HIS B 1 373 ? -3.305 -23.422 -15.5 1 87.81 373 HIS B C 1
ATOM 6689 O O . HIS B 1 373 ? -4.434 -23.766 -15.867 1 87.81 373 HIS B O 1
ATOM 6695 N N . TYR B 1 374 ? -2.9 -23.578 -14.297 1 89.12 374 TYR B N 1
ATOM 6696 C CA . TYR B 1 374 ? -3.766 -24.203 -13.297 1 89.12 374 TYR B CA 1
ATOM 6697 C C . TYR B 1 374 ? -4.973 -23.312 -13 1 89.12 374 TYR B C 1
ATOM 6699 O O . TYR B 1 374 ? -6.074 -23.812 -12.766 1 89.12 374 TYR B O 1
ATOM 6707 N N . SER B 1 375 ? -4.695 -22.062 -12.992 1 87.25 375 SER B N 1
ATOM 6708 C CA . SER B 1 375 ? -5.82 -21.156 -12.797 1 87.25 375 SER B CA 1
ATOM 6709 C C . SER B 1 375 ? -6.863 -21.328 -13.898 1 87.25 375 SER B C 1
ATOM 6711 O O . SER B 1 375 ? -8.07 -21.312 -13.625 1 87.25 375 SER B O 1
ATOM 6713 N N . GLU B 1 376 ? -6.414 -21.5 -15.039 1 85.69 376 GLU B N 1
ATOM 6714 C CA . GLU B 1 376 ? -7.316 -21.734 -16.172 1 85.69 376 GLU B CA 1
ATOM 6715 C C . GLU B 1 376 ? -8.07 -23.047 -16.016 1 85.69 376 GLU B C 1
ATOM 6717 O O . GLU B 1 376 ? -9.266 -23.125 -16.312 1 85.69 376 GLU B O 1
ATOM 6722 N N . ILE B 1 377 ? -7.344 -24.031 -15.617 1 88.75 377 ILE B N 1
ATOM 6723 C CA . ILE B 1 377 ? -7.969 -25.344 -15.398 1 88.75 377 ILE B CA 1
ATOM 6724 C C . ILE B 1 377 ? -9.07 -25.219 -14.352 1 88.75 377 ILE B C 1
ATOM 6726 O O . ILE B 1 377 ? -10.18 -25.703 -14.547 1 88.75 377 ILE B O 1
ATOM 6730 N N . ASN B 1 378 ? -8.742 -24.547 -13.359 1 87.19 378 ASN B N 1
ATOM 6731 C CA . ASN B 1 378 ? -9.695 -24.391 -12.266 1 87.19 378 ASN B CA 1
ATOM 6732 C C . ASN B 1 378 ? -10.93 -23.609 -12.703 1 87.19 378 ASN B C 1
ATOM 6734 O O . ASN B 1 378 ? -12.047 -23.938 -12.289 1 87.19 378 ASN B O 1
ATOM 6738 N N . LYS B 1 379 ? -10.695 -22.672 -13.469 1 84 379 LYS B N 1
ATOM 6739 C CA . LYS B 1 379 ? -11.82 -21.891 -13.969 1 84 379 LYS B CA 1
ATOM 6740 C C . LYS B 1 379 ? -12.727 -22.734 -14.859 1 84 379 LYS B C 1
ATOM 6742 O O . LYS B 1 379 ? -13.953 -22.609 -14.797 1 84 379 LYS B O 1
ATOM 6747 N N . LYS B 1 380 ? -12.148 -23.516 -15.617 1 82.44 380 LYS B N 1
ATOM 6748 C CA . LYS B 1 380 ? -12.906 -24.266 -16.609 1 82.44 380 LYS B CA 1
ATOM 6749 C C . LYS B 1 380 ? -13.547 -25.5 -15.984 1 82.44 380 LYS B C 1
ATOM 6751 O O . LYS B 1 380 ? -14.664 -25.875 -16.344 1 82.44 380 LYS B O 1
ATOM 6756 N N . ILE B 1 381 ? -12.906 -26.219 -15.133 1 82.81 381 ILE B N 1
ATOM 6757 C CA . ILE B 1 381 ? -13.383 -27.469 -14.562 1 82.81 381 ILE B CA 1
ATOM 6758 C C . ILE B 1 381 ? -14.18 -27.203 -13.289 1 82.81 381 ILE B C 1
ATOM 6760 O O . ILE B 1 381 ? -15.086 -27.953 -12.938 1 82.81 381 ILE B O 1
ATOM 6764 N N . ASN B 1 382 ? -14.133 -25.984 -12.672 1 70.5 382 ASN B N 1
ATOM 6765 C CA . ASN B 1 382 ? -14.812 -25.609 -11.438 1 70.5 382 ASN B CA 1
ATOM 6766 C C . ASN B 1 382 ? -14.75 -26.719 -10.398 1 70.5 382 ASN B C 1
ATOM 6768 O O . ASN B 1 382 ? -15.648 -27.547 -10.312 1 70.5 382 ASN B O 1
ATOM 6772 N N . PRO B 1 383 ? -13.938 -26.75 -9.57 1 70.62 383 PRO B N 1
ATOM 6773 C CA . PRO B 1 383 ? -13.672 -27.859 -8.648 1 70.62 383 PRO B CA 1
ATOM 6774 C C . PRO B 1 383 ? -14.734 -27.984 -7.555 1 70.62 383 PRO B C 1
ATOM 6776 O O . PRO B 1 383 ? -14.812 -29.016 -6.879 1 70.62 383 PRO B O 1
ATOM 6779 N N . LYS B 1 384 ? -15.492 -27.016 -7.234 1 66.5 384 LYS B N 1
ATOM 6780 C CA . LYS B 1 384 ? -16.422 -27 -6.109 1 66.5 384 LYS B CA 1
ATOM 6781 C C . LYS B 1 384 ? -17.344 -28.219 -6.137 1 66.5 384 LYS B C 1
ATOM 6783 O O . LYS B 1 384 ? -17.688 -28.766 -5.086 1 66.5 384 LYS B O 1
ATOM 6788 N N . GLY B 1 385 ? -17.688 -28.781 -7.262 1 63.06 385 GLY B N 1
ATOM 6789 C CA . GLY B 1 385 ? -18.625 -29.906 -7.301 1 63.06 385 GLY B CA 1
ATOM 6790 C C . GLY B 1 385 ? -17.953 -31.234 -7.586 1 63.06 385 GLY B C 1
ATOM 6791 O O . GLY B 1 385 ? -18.625 -32.25 -7.789 1 63.06 385 GLY B O 1
ATOM 6792 N N . GLY B 1 386 ? -16.672 -31.281 -7.402 1 75 386 GLY B N 1
ATOM 6793 C CA . GLY B 1 386 ? -15.953 -32.5 -7.77 1 75 386 GLY B CA 1
ATOM 6794 C C . GLY B 1 386 ? -15.469 -32.469 -9.211 1 75 386 GLY B C 1
ATOM 6795 O O . GLY B 1 386 ? -16.094 -31.859 -10.07 1 75 386 GLY B O 1
ATOM 6796 N N . VAL B 1 387 ? -14.383 -33.156 -9.398 1 83.19 387 VAL B N 1
ATOM 6797 C CA . VAL B 1 387 ? -13.781 -33.156 -10.727 1 83.19 387 VAL B CA 1
ATOM 6798 C C . VAL B 1 387 ? -14.016 -34.5 -11.406 1 83.19 387 VAL B C 1
ATOM 6800 O O . VAL B 1 387 ? -13.711 -35.562 -10.836 1 83.19 387 VAL B O 1
ATOM 6803 N N . ASN B 1 388 ? -14.688 -34.406 -12.523 1 82.44 388 ASN B N 1
ATOM 6804 C CA . ASN B 1 388 ? -14.875 -35.562 -13.375 1 82.44 388 ASN B CA 1
ATOM 6805 C C . ASN B 1 388 ? -13.641 -35.844 -14.227 1 82.44 388 ASN B C 1
ATOM 6807 O O . ASN B 1 388 ? -13.156 -34.969 -14.938 1 82.44 388 ASN B O 1
ATOM 6811 N N . LEU B 1 389 ? -13.172 -37.094 -14.148 1 88.81 389 LEU B N 1
ATOM 6812 C CA . LEU B 1 389 ? -11.938 -37.469 -14.844 1 88.81 389 LEU B CA 1
ATOM 6813 C C . LEU B 1 389 ? -12.07 -37.25 -16.344 1 88.81 389 LEU B C 1
ATOM 6815 O O . LEU B 1 389 ? -11.156 -36.719 -16.984 1 88.81 389 LEU B O 1
ATOM 6819 N N . ALA B 1 390 ? -13.133 -37.656 -16.906 1 87.12 390 ALA B N 1
ATOM 6820 C CA . ALA B 1 390 ? -13.328 -37.531 -18.359 1 87.12 390 ALA B CA 1
ATOM 6821 C C . ALA B 1 390 ? -13.344 -36.062 -18.766 1 87.12 390 ALA B C 1
ATOM 6823 O O . ALA B 1 390 ? -12.742 -35.688 -19.781 1 87.12 390 ALA B O 1
ATOM 6824 N N . LYS B 1 391 ? -14.055 -35.375 -17.984 1 86.44 391 LYS B N 1
ATOM 6825 C CA . LYS B 1 391 ? -14.125 -33.938 -18.281 1 86.44 391 LYS B CA 1
ATOM 6826 C C . LYS B 1 391 ? -12.742 -33.312 -18.219 1 86.44 391 LYS B C 1
ATOM 6828 O O . LYS B 1 391 ? -12.391 -32.469 -19.078 1 86.44 391 LYS B O 1
ATOM 6833 N N . LEU B 1 392 ? -12 -33.625 -17.219 1 92.12 392 LEU B N 1
ATOM 6834 C CA . LEU B 1 392 ? -10.648 -33.094 -17.078 1 92.12 392 LEU B CA 1
ATOM 6835 C C . LEU B 1 392 ? -9.773 -33.5 -18.266 1 92.12 392 LEU B C 1
ATOM 6837 O O . LEU B 1 392 ? -9.094 -32.656 -18.844 1 92.12 392 LEU B O 1
ATOM 6841 N N . LEU B 1 393 ? -9.859 -34.75 -18.641 1 92.69 393 LEU B N 1
ATOM 6842 C CA . LEU B 1 393 ? -9.016 -35.25 -19.719 1 92.69 393 LEU B CA 1
ATOM 6843 C C . LEU B 1 393 ? -9.375 -34.594 -21.047 1 92.69 393 LEU B C 1
ATOM 6845 O O . LEU B 1 393 ? -8.5 -34.312 -21.859 1 92.69 393 LEU B O 1
ATOM 6849 N N . ILE B 1 394 ? -10.633 -34.375 -21.25 1 89.69 394 ILE B N 1
ATOM 6850 C CA . ILE B 1 394 ? -11.07 -33.688 -22.469 1 89.69 394 ILE B CA 1
ATOM 6851 C C . ILE B 1 394 ? -10.461 -32.281 -22.531 1 89.69 394 ILE B C 1
ATOM 6853 O O . ILE B 1 394 ? -9.93 -31.875 -23.562 1 89.69 394 ILE B O 1
ATOM 6857 N N . TYR B 1 395 ? -10.555 -31.703 -21.438 1 91 395 TYR B N 1
ATOM 6858 C CA . TYR B 1 395 ? -10.023 -30.344 -21.375 1 91 395 TYR B CA 1
ATOM 6859 C C . TYR B 1 395 ? -8.523 -30.344 -21.625 1 91 395 TYR B C 1
ATOM 6861 O O . TYR B 1 395 ? -8.023 -29.531 -22.406 1 91 395 TYR B O 1
ATOM 6869 N N . LEU B 1 396 ? -7.805 -31.188 -20.953 1 94.19 396 LEU B N 1
ATOM 6870 C CA . LEU B 1 396 ? -6.348 -31.219 -21.062 1 94.19 396 LEU B CA 1
ATOM 6871 C C . LEU B 1 396 ? -5.918 -31.562 -22.484 1 94.19 396 LEU B C 1
ATOM 6873 O O . LEU B 1 396 ? -5.004 -30.938 -23.031 1 94.19 396 LEU B O 1
ATOM 6877 N N . GLN B 1 397 ? -6.586 -32.469 -23 1 91.81 397 GLN B N 1
ATOM 6878 C CA . GLN B 1 397 ? -6.277 -32.875 -24.375 1 91.81 397 GLN B CA 1
ATOM 6879 C C . GLN B 1 397 ? -6.52 -31.734 -25.344 1 91.81 397 GLN B C 1
ATOM 6881 O O . GLN B 1 397 ? -5.691 -31.469 -26.234 1 91.81 397 GLN B O 1
ATOM 6886 N N . ASN B 1 398 ? -7.652 -31.109 -25.172 1 89.06 398 ASN B N 1
ATOM 6887 C CA . ASN B 1 398 ? -7.98 -29.984 -26.031 1 89.06 398 ASN B CA 1
ATOM 6888 C C . ASN B 1 398 ? -6.973 -28.844 -25.875 1 89.06 398 ASN B C 1
ATOM 6890 O O . ASN B 1 398 ? -6.594 -28.203 -26.859 1 89.06 398 ASN B O 1
ATOM 6894 N N . TYR B 1 399 ? -6.621 -28.672 -24.703 1 90.31 399 TYR B N 1
ATOM 6895 C CA . TYR B 1 399 ? -5.656 -27.625 -24.422 1 90.31 399 TYR B CA 1
ATOM 6896 C C . TYR B 1 399 ? -4.332 -27.891 -25.125 1 90.31 399 TYR B C 1
ATOM 6898 O O . TYR B 1 399 ? -3.766 -27 -25.766 1 90.31 399 TYR B O 1
ATOM 6906 N N . CYS B 1 400 ? -3.84 -29.062 -25.047 1 89.62 400 CYS B N 1
ATOM 6907 C CA . CYS B 1 400 ? -2.574 -29.438 -25.672 1 89.62 400 CYS B CA 1
ATOM 6908 C C . CYS B 1 400 ? -2.658 -29.328 -27.188 1 89.62 400 CYS B C 1
ATOM 6910 O O . CYS B 1 400 ? -1.73 -28.828 -27.828 1 89.62 400 CYS B O 1
ATOM 6912 N N . ASN B 1 401 ? -3.762 -29.703 -27.641 1 87.38 401 ASN B N 1
ATOM 6913 C CA . ASN B 1 401 ? -3.932 -29.719 -29.094 1 87.38 401 ASN B CA 1
ATOM 6914 C C . ASN B 1 401 ? -4.066 -28.312 -29.656 1 87.38 401 ASN B C 1
ATOM 6916 O O . ASN B 1 401 ? -3.615 -28.031 -30.766 1 87.38 401 ASN B O 1
ATOM 6920 N N . ASN B 1 402 ? -4.598 -27.422 -28.859 1 85.88 402 ASN B N 1
ATOM 6921 C CA . ASN B 1 402 ? -4.883 -26.078 -29.359 1 85.88 402 ASN B CA 1
ATOM 6922 C C . ASN B 1 402 ? -4.031 -25.031 -28.641 1 85.88 402 ASN B C 1
ATOM 6924 O O . ASN B 1 402 ? -4.438 -23.875 -28.531 1 85.88 402 ASN B O 1
ATOM 6928 N N . PHE B 1 403 ? -3.002 -25.438 -28.203 1 86.06 403 PHE B N 1
ATOM 6929 C CA . PHE B 1 403 ? -2.184 -24.547 -27.391 1 86.06 403 PHE B CA 1
ATOM 6930 C C . PHE B 1 403 ? -1.821 -23.297 -28.188 1 86.06 403 PHE B C 1
ATOM 6932 O O . PHE B 1 403 ? -1.899 -22.172 -27.656 1 86.06 403 PHE B O 1
ATOM 6939 N N . ALA B 1 404 ? -1.37 -23.453 -29.406 1 78.19 404 ALA B N 1
ATOM 6940 C CA . ALA B 1 404 ? -0.964 -22.328 -30.234 1 78.19 404 ALA B CA 1
ATOM 6941 C C . ALA B 1 404 ? -2.1 -21.312 -30.375 1 78.19 404 ALA B C 1
ATOM 6943 O O . ALA B 1 404 ? -1.885 -20.109 -30.266 1 78.19 404 ALA B O 1
ATOM 6944 N N . GLU B 1 405 ? -3.213 -21.781 -30.609 1 76.44 405 GLU B N 1
ATOM 6945 C CA . GLU B 1 405 ? -4.383 -20.922 -30.781 1 76.44 405 GLU B CA 1
ATOM 6946 C C . GLU B 1 405 ? -4.766 -20.234 -29.484 1 76.44 405 GLU B C 1
ATOM 6948 O O . GLU B 1 405 ? -5.141 -19.062 -29.469 1 76.44 405 GLU B O 1
ATOM 6953 N N . MET B 1 406 ? -4.656 -20.922 -28.516 1 76.19 406 MET B N 1
ATOM 6954 C CA . MET B 1 406 ? -5.027 -20.391 -27.203 1 76.19 406 MET B CA 1
ATOM 6955 C C . MET B 1 406 ? -4.055 -19.297 -26.75 1 76.19 406 MET B C 1
ATOM 6957 O O . MET B 1 406 ? -4.465 -18.312 -26.156 1 76.19 406 MET B O 1
ATOM 6961 N N . ARG B 1 407 ? -2.83 -19.5 -27.078 1 74.69 407 ARG B N 1
ATOM 6962 C CA . ARG B 1 407 ? -1.812 -18.516 -26.719 1 74.69 407 ARG B CA 1
ATOM 6963 C C . ARG B 1 407 ? -2.029 -17.219 -27.484 1 74.69 407 ARG B C 1
ATOM 6965 O O . ARG B 1 407 ? -1.815 -16.125 -26.938 1 74.69 407 ARG B O 1
ATOM 6972 N N . LEU B 1 408 ? -2.264 -17.375 -28.734 1 67.25 408 LEU B N 1
ATOM 6973 C CA . LEU B 1 408 ? -2.502 -16.188 -29.562 1 67.25 408 LEU B CA 1
ATOM 6974 C C . LEU B 1 408 ? -3.662 -15.367 -29.016 1 67.25 408 LEU B C 1
ATOM 6976 O O . LEU B 1 408 ? -3.633 -14.141 -29.078 1 67.25 408 LEU B O 1
ATOM 6980 N N . LYS B 1 409 ? -4.539 -16.062 -28.547 1 64.12 409 LYS B N 1
ATOM 6981 C CA . LYS B 1 409 ? -5.707 -15.375 -28 1 64.12 409 LYS B CA 1
ATOM 6982 C C . LYS B 1 409 ? -5.363 -14.641 -26.703 1 64.12 409 LYS B C 1
ATOM 6984 O O . LYS B 1 409 ? -6.027 -13.672 -26.344 1 64.12 409 LYS B O 1
ATOM 6989 N N . MET B 1 410 ? -4.328 -15.117 -26.172 1 62.47 410 MET B N 1
ATOM 6990 C CA . MET B 1 410 ? -3.908 -14.484 -24.922 1 62.47 410 MET B CA 1
ATOM 6991 C C . MET B 1 410 ? -3.082 -13.234 -25.203 1 62.47 410 MET B C 1
ATOM 6993 O O . MET B 1 410 ? -2.057 -13.297 -25.875 1 62.47 410 MET B O 1
ATOM 6997 N N . ASN B 1 411 ? -3.658 -12.109 -25.594 1 58.62 411 ASN B N 1
ATOM 6998 C CA . ASN B 1 411 ? -2.988 -10.828 -25.797 1 58.62 411 ASN B CA 1
ATOM 6999 C C . ASN B 1 411 ? -2 -10.523 -24.672 1 58.62 411 ASN B C 1
ATOM 7001 O O . ASN B 1 411 ? -2.254 -10.852 -23.516 1 58.62 411 ASN B O 1
ATOM 7005 N N . ILE B 1 412 ? -0.782 -10.234 -25.219 1 63.34 412 ILE B N 1
ATOM 7006 C CA . ILE B 1 412 ? 0.189 -9.805 -24.219 1 63.34 412 ILE B CA 1
ATOM 7007 C C . ILE B 1 412 ? -0.417 -8.695 -23.359 1 63.34 412 ILE B C 1
ATOM 7009 O O . ILE B 1 412 ? -0.776 -7.633 -23.859 1 63.34 412 ILE B O 1
ATOM 7013 N N . SER B 1 413 ? -0.678 -9.055 -22.141 1 66.19 413 SER B N 1
ATOM 7014 C CA . SER B 1 413 ? -1.292 -8.117 -21.219 1 66.19 413 SER B CA 1
ATOM 7015 C C . SER B 1 413 ? -0.315 -7.016 -20.812 1 66.19 413 SER B C 1
ATOM 7017 O O . SER B 1 413 ? 0.899 -7.172 -20.969 1 66.19 413 SER B O 1
ATOM 7019 N N . GLU B 1 414 ? -0.696 -5.852 -20.641 1 69.25 414 GLU B N 1
ATOM 7020 C CA . GLU B 1 414 ? 0.071 -4.738 -20.094 1 69.25 414 GLU B CA 1
ATOM 7021 C C . GLU B 1 414 ? 0.947 -5.191 -18.938 1 69.25 414 GLU B C 1
ATOM 7023 O O . GLU B 1 414 ? 2.078 -4.727 -18.781 1 69.25 414 GLU B O 1
ATOM 7028 N N . ASN B 1 415 ? 0.515 -6.152 -18.359 1 68.62 415 ASN B N 1
ATOM 7029 C CA . ASN B 1 415 ? 1.257 -6.676 -17.219 1 68.62 415 ASN B CA 1
ATOM 7030 C C . ASN B 1 415 ? 2.533 -7.391 -17.656 1 68.62 415 ASN B C 1
ATOM 7032 O O . ASN B 1 415 ? 3.564 -7.293 -17 1 68.62 415 ASN B O 1
ATOM 7036 N N . GLN B 1 416 ? 2.434 -7.98 -18.766 1 74.69 416 GLN B N 1
ATOM 7037 C CA . GLN B 1 416 ? 3.604 -8.688 -19.281 1 74.69 416 GLN B CA 1
ATOM 7038 C C . GLN B 1 416 ? 4.672 -7.715 -19.766 1 74.69 416 GLN B C 1
ATOM 7040 O O . GLN B 1 416 ? 5.867 -7.957 -19.578 1 74.69 416 GLN B O 1
ATOM 7045 N N . LYS B 1 417 ? 4.184 -6.672 -20.234 1 76.25 417 LYS B N 1
ATOM 7046 C CA . LYS B 1 417 ? 5.125 -5.652 -20.688 1 76.25 417 LYS B CA 1
ATOM 7047 C C . LYS B 1 417 ? 5.887 -5.051 -19.5 1 76.25 417 LYS B C 1
ATOM 7049 O O . LYS B 1 417 ? 7.105 -4.887 -19.562 1 76.25 417 LYS B O 1
ATOM 7054 N N . HIS B 1 418 ? 5.145 -4.801 -18.469 1 79 418 HIS B N 1
ATOM 7055 C CA . HIS B 1 418 ? 5.762 -4.234 -17.281 1 79 418 HIS B CA 1
ATOM 7056 C C . HIS B 1 418 ? 6.754 -5.207 -16.656 1 79 418 HIS B C 1
ATOM 7058 O O . HIS B 1 418 ? 7.82 -4.801 -16.188 1 79 418 HIS B O 1
ATOM 7064 N N . ALA B 1 419 ? 6.402 -6.387 -16.75 1 77.94 419 ALA B N 1
ATOM 7065 C CA . ALA B 1 419 ? 7.277 -7.414 -16.203 1 77.94 419 ALA B CA 1
ATOM 7066 C C . ALA B 1 419 ? 8.578 -7.52 -17 1 77.94 419 ALA B C 1
ATOM 7068 O O . ALA B 1 419 ? 9.648 -7.688 -16.422 1 77.94 419 ALA B O 1
ATOM 7069 N N . GLN B 1 420 ? 8.422 -7.355 -18.234 1 82.19 420 GLN B N 1
ATOM 7070 C CA . GLN B 1 420 ? 9.609 -7.414 -19.094 1 82.19 420 GLN B CA 1
ATOM 7071 C C . GLN B 1 420 ? 10.523 -6.219 -18.844 1 82.19 420 GLN B C 1
ATOM 7073 O O . GLN B 1 420 ? 11.742 -6.363 -18.812 1 82.19 420 GLN B O 1
ATOM 7078 N N . GLU B 1 421 ? 9.898 -5.129 -18.703 1 84.25 421 GLU B N 1
ATOM 7079 C CA . GLU B 1 421 ? 10.68 -3.928 -18.406 1 84.25 421 GLU B CA 1
ATOM 7080 C C . GLU B 1 421 ? 11.438 -4.059 -17.094 1 84.25 421 GLU B C 1
ATOM 7082 O O . GLU B 1 421 ? 12.609 -3.693 -17 1 84.25 421 GLU B O 1
ATOM 7087 N N . ARG B 1 422 ? 10.781 -4.559 -16.188 1 86.5 422 ARG B N 1
ATOM 7088 C CA . ARG B 1 422 ? 11.406 -4.77 -14.875 1 86.5 422 ARG B CA 1
ATOM 7089 C C . ARG B 1 422 ? 12.586 -5.727 -14.984 1 86.5 422 ARG B C 1
ATOM 7091 O O . ARG B 1 422 ? 13.648 -5.48 -14.398 1 86.5 422 ARG B O 1
ATOM 7098 N N . ASN B 1 423 ? 12.406 -6.715 -15.75 1 86.81 423 ASN B N 1
ATOM 7099 C CA . ASN B 1 423 ? 13.477 -7.688 -15.938 1 86.81 423 ASN B CA 1
ATOM 7100 C C . ASN B 1 423 ? 14.68 -7.062 -16.641 1 86.81 423 ASN B C 1
ATOM 7102 O O . ASN B 1 423 ? 15.828 -7.367 -16.297 1 86.81 423 ASN B O 1
ATOM 7106 N N . ASN B 1 424 ? 14.383 -6.215 -17.531 1 88.38 424 ASN B N 1
ATOM 7107 C CA . ASN B 1 424 ? 15.461 -5.539 -18.234 1 88.38 424 ASN B CA 1
ATOM 7108 C C . ASN B 1 424 ? 16.281 -4.652 -17.281 1 88.38 424 ASN B C 1
ATOM 7110 O O . ASN B 1 424 ? 17.5 -4.617 -17.359 1 88.38 424 ASN B O 1
ATOM 7114 N N . ILE B 1 425 ? 15.578 -4.023 -16.391 1 91 425 ILE B N 1
ATOM 7115 C CA . ILE B 1 425 ? 16.234 -3.145 -15.43 1 91 425 ILE B CA 1
ATOM 7116 C C . ILE B 1 425 ? 17.078 -3.975 -14.469 1 91 425 ILE B C 1
ATOM 7118 O O . ILE B 1 425 ? 18.219 -3.611 -14.156 1 91 425 ILE B O 1
ATOM 7122 N N . ILE B 1 426 ? 16.531 -5.039 -14.047 1 92 426 ILE B N 1
ATOM 7123 C CA . ILE B 1 426 ? 17.25 -5.926 -13.133 1 92 426 ILE B CA 1
ATOM 7124 C C . ILE B 1 426 ? 18.531 -6.426 -13.797 1 92 426 ILE B C 1
ATOM 7126 O O . ILE B 1 426 ? 19.609 -6.406 -13.188 1 92 426 ILE B O 1
ATOM 7130 N N . GLU B 1 427 ? 18.422 -6.793 -15.039 1 92.38 427 GLU B N 1
ATOM 7131 C CA . GLU B 1 427 ? 19.578 -7.285 -15.773 1 92.38 427 GLU B CA 1
ATOM 7132 C C . GLU B 1 427 ? 20.641 -6.199 -15.914 1 92.38 427 GLU B C 1
ATOM 7134 O O . GLU B 1 427 ? 21.844 -6.473 -15.797 1 92.38 427 GLU B O 1
ATOM 7139 N N . ASN B 1 428 ? 20.172 -5.039 -16.172 1 93.19 428 ASN B N 1
ATOM 7140 C CA . ASN B 1 428 ? 21.094 -3.92 -16.297 1 93.19 428 ASN B CA 1
ATOM 7141 C C . ASN B 1 428 ? 21.844 -3.645 -15 1 93.19 428 ASN B C 1
ATOM 7143 O O . ASN B 1 428 ? 23.047 -3.398 -15 1 93.19 428 ASN B O 1
ATOM 7147 N N . ILE B 1 429 ? 21.109 -3.678 -13.93 1 94.88 429 ILE B N 1
ATOM 7148 C CA . ILE B 1 429 ? 21.703 -3.445 -12.617 1 94.88 429 ILE B CA 1
ATOM 7149 C C . ILE B 1 429 ? 22.719 -4.539 -12.305 1 94.88 429 ILE B C 1
ATOM 7151 O O . ILE B 1 429 ? 23.828 -4.254 -11.844 1 94.88 429 ILE B O 1
ATOM 7155 N N . LEU B 1 430 ? 22.375 -5.746 -12.602 1 95.06 430 LEU B N 1
ATOM 7156 C CA . LEU B 1 430 ? 23.266 -6.871 -12.328 1 95.06 430 LEU B CA 1
ATOM 7157 C C . LEU B 1 430 ? 24.516 -6.785 -13.188 1 95.06 430 LEU B C 1
ATOM 7159 O O . LEU B 1 430 ? 25.609 -7.125 -12.734 1 95.06 430 LEU B O 1
ATOM 7163 N N . ASN B 1 431 ? 24.344 -6.324 -14.391 1 94.75 431 ASN B N 1
ATOM 7164 C CA . ASN B 1 431 ? 25.5 -6.129 -15.266 1 94.75 431 ASN B CA 1
ATOM 7165 C C . ASN B 1 431 ? 26.453 -5.082 -14.711 1 94.75 431 ASN B C 1
ATOM 7167 O O . ASN B 1 431 ? 27.672 -5.254 -14.773 1 94.75 431 ASN B O 1
ATOM 7171 N N . GLN B 1 432 ? 25.906 -4.047 -14.148 1 95.06 432 GLN B N 1
ATOM 7172 C CA . GLN B 1 432 ? 26.719 -3.018 -13.516 1 95.06 432 GLN B CA 1
ATOM 7173 C C . GLN B 1 432 ? 27.484 -3.576 -12.32 1 95.06 432 GLN B C 1
ATOM 7175 O O . GLN B 1 432 ? 28.641 -3.215 -12.086 1 95.06 432 GLN B O 1
ATOM 7180 N N . TYR B 1 433 ? 26.875 -4.484 -11.688 1 95.31 433 TYR B N 1
ATOM 7181 C CA . TYR B 1 433 ? 27.5 -5.098 -10.516 1 95.31 433 TYR B CA 1
ATOM 7182 C C . TYR B 1 433 ? 28.625 -6.047 -10.93 1 95.31 433 TYR B C 1
ATOM 7184 O O . TYR B 1 433 ? 29.734 -5.961 -10.422 1 95.31 433 TYR B O 1
ATOM 7192 N N . VAL B 1 434 ? 28.344 -6.859 -11.867 1 94.44 434 VAL B N 1
ATOM 7193 C CA . VAL B 1 434 ? 29.297 -7.875 -12.289 1 94.44 434 VAL B CA 1
ATOM 7194 C C . VAL B 1 434 ? 30.5 -7.207 -12.938 1 94.44 434 VAL B C 1
ATOM 7196 O O . VAL B 1 434 ? 31.641 -7.68 -12.797 1 94.44 434 VAL B O 1
ATOM 7199 N N . THR B 1 435 ? 30.266 -6.035 -13.586 1 94.62 435 THR B N 1
ATOM 7200 C CA . THR B 1 435 ? 31.344 -5.32 -14.234 1 94.62 435 THR B CA 1
ATOM 7201 C C . THR B 1 435 ? 32.156 -4.504 -13.219 1 94.62 435 THR B C 1
ATOM 7203 O O . THR B 1 435 ? 33.188 -3.941 -13.547 1 94.62 435 THR B O 1
ATOM 7206 N N . GLY B 1 436 ? 31.625 -4.379 -11.992 1 93.56 436 GLY B N 1
ATOM 7207 C CA . GLY B 1 436 ? 32.375 -3.709 -10.93 1 93.56 436 GLY B CA 1
ATOM 7208 C C . GLY B 1 436 ? 32.031 -2.234 -10.812 1 93.56 436 GLY B C 1
ATOM 7209 O O . GLY B 1 436 ? 32.688 -1.503 -10.062 1 93.56 436 GLY B O 1
ATOM 7210 N N . SER B 1 437 ? 31.031 -1.731 -11.508 1 92.88 437 SER B N 1
ATOM 7211 C CA . SER B 1 437 ? 30.656 -0.321 -11.484 1 92.88 437 SER B CA 1
ATOM 7212 C C . SER B 1 437 ? 29.984 0.047 -10.172 1 92.88 437 SER B C 1
ATOM 7214 O O . SER B 1 437 ? 30.047 1.195 -9.727 1 92.88 437 SER B O 1
ATOM 7216 N N . ILE B 1 438 ? 29.266 -0.937 -9.602 1 95 438 ILE B N 1
ATOM 7217 C CA . ILE B 1 438 ? 28.594 -0.674 -8.328 1 95 438 ILE B CA 1
ATOM 7218 C C . ILE B 1 438 ? 28.922 -1.784 -7.336 1 95 438 ILE B C 1
ATOM 7220 O O . ILE B 1 438 ? 29.281 -2.895 -7.734 1 95 438 ILE B O 1
ATOM 7224 N N . SER B 1 439 ? 28.891 -1.421 -6.066 1 95.44 439 SER B N 1
ATOM 7225 C CA . SER B 1 439 ? 29.156 -2.398 -5.016 1 95.44 439 SER B CA 1
ATOM 7226 C C . SER B 1 439 ? 27.953 -3.312 -4.809 1 95.44 439 SER B C 1
ATOM 7228 O O . SER B 1 439 ? 26.875 -3.064 -5.359 1 95.44 439 SER B O 1
ATOM 7230 N N . ILE B 1 440 ? 28.156 -4.379 -4.062 1 95.94 440 ILE B N 1
ATOM 7231 C CA . ILE B 1 440 ? 27.094 -5.355 -3.818 1 95.94 440 ILE B CA 1
ATOM 7232 C C . ILE B 1 440 ? 25.953 -4.699 -3.045 1 95.94 440 ILE B C 1
ATOM 7234 O O . ILE B 1 440 ? 24.781 -4.969 -3.305 1 95.94 440 ILE B O 1
ATOM 7238 N N . GLY B 1 441 ? 26.312 -3.848 -2.1 1 96 441 GLY B N 1
ATOM 7239 C CA . GLY B 1 441 ? 25.297 -3.127 -1.366 1 96 441 GLY B CA 1
ATOM 7240 C C . GLY B 1 441 ? 24.469 -2.205 -2.244 1 96 441 GLY B C 1
ATOM 7241 O O . GLY B 1 441 ? 23.234 -2.174 -2.137 1 96 441 GLY B O 1
ATOM 7242 N N . HIS B 1 442 ? 25.172 -1.49 -3.096 1 96.12 442 HIS B N 1
ATOM 7243 C CA . HIS B 1 442 ? 24.484 -0.6 -4.031 1 96.12 442 HIS B CA 1
ATOM 7244 C C . HIS B 1 442 ? 23.562 -1.379 -4.965 1 96.12 442 HIS B C 1
ATOM 7246 O O . HIS B 1 442 ? 22.438 -0.951 -5.23 1 96.12 442 HIS B O 1
ATOM 7252 N N . CYS B 1 443 ? 24.047 -2.512 -5.398 1 97.19 443 CYS B N 1
ATOM 7253 C CA . CYS B 1 443 ? 23.266 -3.373 -6.277 1 97.19 443 CYS B CA 1
ATOM 7254 C C . CYS B 1 443 ? 21.969 -3.816 -5.605 1 97.19 443 CYS B C 1
ATOM 7256 O O . CYS B 1 443 ? 20.891 -3.678 -6.176 1 97.19 443 CYS B O 1
ATOM 7258 N N . LEU B 1 444 ? 22.062 -4.242 -4.395 1 96.88 444 LEU B N 1
ATOM 7259 C CA . LEU B 1 444 ? 20.891 -4.719 -3.652 1 96.88 444 LEU B CA 1
ATOM 7260 C C . LEU B 1 444 ? 19.875 -3.604 -3.465 1 96.88 444 LEU B C 1
ATOM 7262 O O . LEU B 1 444 ? 18.672 -3.809 -3.691 1 96.88 444 LEU B O 1
ATOM 7266 N N . GLU B 1 445 ? 20.344 -2.488 -3.133 1 96.06 445 GLU B N 1
ATOM 7267 C CA . GLU B 1 445 ? 19.453 -1.357 -2.898 1 96.06 445 GLU B CA 1
ATOM 7268 C C . GLU B 1 445 ? 18.766 -0.92 -4.191 1 96.06 445 GLU B C 1
ATOM 7270 O O . GLU B 1 445 ? 17.609 -0.521 -4.172 1 96.06 445 GLU B O 1
ATOM 7275 N N . MET B 1 446 ? 19.5 -0.964 -5.262 1 95.56 446 MET B N 1
ATOM 7276 C CA . MET B 1 446 ? 18.953 -0.571 -6.555 1 95.56 446 MET B CA 1
ATOM 7277 C C . MET B 1 446 ? 17.859 -1.545 -7 1 95.56 446 MET B C 1
ATOM 7279 O O . MET B 1 446 ? 16.922 -1.156 -7.695 1 95.56 446 MET B O 1
ATOM 7283 N N . LEU B 1 447 ? 17.969 -2.781 -6.605 1 94.81 447 LEU B N 1
ATOM 7284 C CA . LEU B 1 447 ? 17.047 -3.822 -7.055 1 94.81 447 LEU B CA 1
ATOM 7285 C C . LEU B 1 447 ? 15.719 -3.729 -6.324 1 94.81 447 LEU B C 1
ATOM 7287 O O . LEU B 1 447 ? 14.758 -4.402 -6.691 1 94.81 447 LEU B O 1
ATOM 7291 N N . ARG B 1 448 ? 15.695 -2.871 -5.359 1 91.5 448 ARG B N 1
ATOM 7292 C CA . ARG B 1 448 ? 14.469 -2.742 -4.582 1 91.5 448 ARG B CA 1
ATOM 7293 C C . ARG B 1 448 ? 13.453 -1.869 -5.309 1 91.5 448 ARG B C 1
ATOM 7295 O O . ARG B 1 448 ? 13.703 -0.686 -5.547 1 91.5 448 ARG B O 1
ATOM 7302 N N . PHE B 1 449 ? 12.352 -2.545 -5.754 1 83.06 449 PHE B N 1
ATOM 7303 C CA . PHE B 1 449 ? 11.273 -1.806 -6.398 1 83.06 449 PHE B CA 1
ATOM 7304 C C . PHE B 1 449 ? 10.031 -1.775 -5.512 1 83.06 449 PHE B C 1
ATOM 7306 O O . PHE B 1 449 ? 9.828 -2.668 -4.688 1 83.06 449 PHE B O 1
#

Organism: Trichoplusia ni (NCBI:txid7111)

Sequence (898 aa):
MEPIAGTSNKSELIKYVKSRKGKRVLLYKNKTHRLIKMYKNGNTLWRCTIQACGAVLTLSKYEDVLKNNEHFCTQNKVTQFVQEVVDDIHQEAMSTLDPLPEVYKRKLNNLLDQGINLTQDIPEFKNVKTTLYNKRNKSLGVKRLFGKSPTDVQVPNSFCNFILADYNDGKRRILLFATQKSKDELGRCRHLYCDGTFKSVPKPFKQLYSIHGDIDGVVKPLVYALLCDKKKSTYKLLFQLLKTTVPNTQVDFFKSDFEEAAMSGFLAVFPNAVVSGCFFHYKQALRRKSRDLGLSKNSIFRKHVALCTLLPHLPITDLDEAWLYIMSQSPQDKNVTKFNDYMVAQWLEHRFWKGKFTCYGEKNKTNNFVESHYSEINKKINPKGGVNLAKLLIYLQNYCNNFAEMRLKMNISENQKHAQERNNIIENILNQYVTGSISIGHCLEMLRFMEPIAGTSNKSELIKYVKSRKGKRVLLYKNKTHRLIKMYKNGNTLWRCTIQACGAVLTLSKYEDVLKNNEHFCTQNKVTQFVQEVVDDIHQEAMSTLDPLPEVYKRKLNNLLDQGINLTQDIPEFKNVKTTLYNKRNKSLGVKRLFGKSPTDVQVPNSFCNFILADYNDGKRRILLFATQKSKDELGRCRHLYCDGTFKSVPKPFKQLYSIHGDIDGVVKPLVYALLCDKKKSTYKLLFQLLKTTVPNTQVDFFKSDFEEAAMSGFLAVFPNAVVSGCFFHYKQALRRKSRDLGLSKNSIFRKHVALCTLLPHLPITDLDEAWLYIMSQSPQDKNVTKFNDYMVAQWLEHRFWKGKFTCYGEKNKTNNFVESHYSEINKKINPKGGVNLAKLLIYLQNYCNNFAEMRLKMNISENQKHAQERNNIIENILNQYVTGSISIGHCLEMLRF

Solvent-accessible surface area (backbone atoms only — not comparable to full-atom values): 49186 Å² total; per-residue (Å²): 136,77,84,79,81,80,84,79,80,78,79,80,68,77,42,81,44,69,44,100,85,66,44,74,26,40,31,51,92,74,36,54,20,36,73,75,48,74,46,94,84,46,29,36,35,26,31,38,66,51,74,90,35,66,19,41,38,30,30,39,71,83,73,43,82,75,45,76,52,77,66,71,54,76,64,53,56,66,58,54,50,41,48,50,51,51,50,50,51,48,51,44,41,48,71,41,82,64,59,60,70,55,54,52,47,50,53,49,49,52,37,45,73,70,66,47,82,52,71,85,70,42,79,54,62,87,77,42,46,66,58,42,53,47,48,26,23,52,67,45,66,32,89,34,68,63,28,91,42,56,69,57,42,45,78,42,64,88,43,54,73,34,49,63,43,77,47,69,76,83,82,52,33,38,40,30,34,27,46,70,66,31,49,57,47,46,34,70,25,35,40,38,40,38,50,71,42,63,66,73,28,33,59,51,35,50,26,34,36,40,37,23,30,45,57,94,85,41,73,41,76,34,38,37,29,42,27,59,63,84,45,36,68,53,34,28,49,51,48,44,52,47,40,67,71,33,68,62,49,48,58,53,33,40,36,29,65,91,41,67,35,56,54,53,12,42,38,73,67,40,69,82,32,46,64,30,32,27,41,58,59,52,44,49,51,51,50,51,52,36,53,76,57,61,35,73,82,39,56,67,48,39,45,54,52,52,53,61,63,50,53,28,64,40,55,77,88,47,46,63,61,48,49,50,50,52,58,73,68,50,70,93,42,71,58,53,48,51,50,50,50,47,45,39,57,59,42,67,64,20,89,78,42,41,70,23,54,38,40,49,91,48,87,71,45,52,60,57,68,59,52,52,49,50,52,50,49,40,65,73,64,44,40,91,80,55,41,54,56,68,56,51,50,52,49,51,51,49,47,62,74,38,40,72,62,52,48,66,67,50,61,86,46,72,64,53,53,54,51,49,51,50,50,51,52,48,51,52,48,49,50,36,33,76,73,60,77,40,50,69,63,38,42,54,38,65,67,60,106,137,79,83,79,82,76,81,76,80,79,78,76,68,77,43,81,46,68,43,100,86,66,46,74,24,41,31,49,88,72,37,54,21,36,74,76,47,75,48,95,85,46,29,34,36,24,31,38,67,52,73,89,36,66,20,41,38,30,29,39,70,83,73,41,82,73,45,75,51,77,66,73,54,76,64,51,56,65,57,52,51,40,48,51,50,53,49,50,51,48,51,45,40,48,73,42,81,65,59,60,70,55,53,52,47,51,54,50,48,51,37,46,73,70,65,47,82,51,70,84,71,41,78,53,62,86,77,42,44,64,58,42,52,48,48,26,22,52,67,45,66,31,88,34,69,61,29,92,42,57,71,57,42,46,77,40,64,90,43,55,75,34,49,63,46,78,45,68,76,80,83,52,33,40,41,31,36,27,46,69,66,30,48,58,46,47,34,69,24,36,39,38,40,39,52,72,41,61,66,75,28,34,61,51,36,50,26,33,34,39,35,24,31,46,58,93,86,41,73,42,76,32,37,40,32,42,28,59,61,84,44,34,68,54,35,28,49,52,48,46,50,49,40,68,72,34,69,63,49,49,56,53,32,39,36,28,65,93,42,67,35,54,54,52,12,42,37,73,69,40,69,83,32,45,63,31,33,26,42,57,58,53,44,49,51,51,50,51,52,36,54,76,58,60,34,73,84,39,57,67,46,39,43,53,53,52,52,58,62,49,53,28,66,40,55,75,86,46,46,63,61,47,49,52,49,54,58,74,68,50,71,94,42,72,59,53,48,53,50,52,50,47,46,40,56,58,43,68,63,20,89,78,41,40,70,22,54,37,41,49,90,47,88,70,45,51,58,56,69,58,52,51,49,50,51,50,47,39,66,73,64,42,39,92,81,53,40,52,56,66,55,51,50,50,49,53,51,49,44,61,73,40,40,71,61,54,50,65,68,50,62,86,46,73,64,54,54,52,51,49,52,50,50,52,51,50,51,51,47,49,49,36,33,77,73,61,78,39,51,69,64,39,41,52,38,65,66,61,106